Protein 1X5V (pdb70)

B-factor: mean 1.52, std 1.16, range [0.28, 5.88]

Nearest PDB structures (foldseek):
  1x5v-assembly1_A  TM=9.249E-01  e=3.385E-05  Psalmopoeus cambridgei
  1eyo-assembly1_A  TM=6.758E-01  e=4.980E-01  unclassified
  1x5v-assembly1_A  TM=9.291E-01  e=1.274E-05  Psalmopoeus cambridgei
  6mk4-assembly1_A  TM=1.435E-01  e=6.783E+00  Thrixopelma pruriens
  1x5v-assembly1_A  TM=9.384E-01  e=1.005E-04  Psalmopoeus cambridgei

Structure (mmCIF, N/CA/C/O backbone):
data_1X5V
#
_entry.id   1X5V
#
loop_
_atom_site.group_PDB
_atom_site.id
_atom_site.type_symbol
_atom_site.label_atom_id
_atom_site.label_alt_id
_atom_site.label_comp_id
_atom_site.label_asym_id
_atom_site.label_entity_id
_atom_site.label_seq_id
_atom_site.pdbx_PDB_ins_code
_atom_site.Cartn_x
_atom_site.Cartn_y
_atom_site.Cartn_z
_atom_site.occupancy
_atom_site.B_iso_or_equiv
_atom_site.auth_seq_id
_atom_site.auth_comp_id
_atom_site.auth_asym_id
_atom_site.auth_atom_id
_atom_site.pdbx_PDB_model_num
ATOM 1 N N . ALA A 1 1 ? 0.692 3.207 -12.466 1.00 2.15 1 ALA A N 1
ATOM 2 C CA . ALA A 1 1 ? 0.639 1.935 -11.713 1.00 1.72 1 ALA A CA 1
ATOM 3 C C . ALA A 1 1 ? 0.796 2.187 -10.239 1.00 1.26 1 ALA A C 1
ATOM 4 O O . ALA A 1 1 ? 1.808 1.962 -9.565 1.00 1.25 1 ALA A O 1
ATOM 13 N N . CYS A 1 2 ? -0.283 2.715 -9.673 1.00 1.05 2 CYS A N 1
ATOM 14 C CA . CYS A 1 2 ? -0.347 2.972 -8.242 1.00 0.76 2 CYS A CA 1
ATOM 15 C C . CYS A 1 2 ? -0.662 1.684 -7.529 1.00 0.64 2 CYS A C 1
ATOM 16 O O . CYS A 1 2 ? -1.463 0.828 -7.908 1.00 0.82 2 CYS A O 1
ATOM 23 N N . GLY A 1 3 ? 0.057 1.507 -6.423 1.00 0.51 3 GLY A N 1
ATOM 24 C CA . GLY A 1 3 ? -0.098 0.324 -5.596 1.00 0.60 3 GLY A CA 1
ATOM 25 C C . GLY A 1 3 ? -1.541 0.078 -5.218 1.00 0.51 3 GLY A C 1
ATOM 26 O O . GLY A 1 3 ? -2.223 0.982 -4.729 1.00 0.55 3 GLY A O 1
ATOM 30 N N . ILE A 1 4 ? -2.000 -1.143 -5.464 1.00 0.46 4 ILE A N 1
ATOM 31 C CA . ILE A 1 4 ? -3.390 -1.508 -5.256 1.00 0.44 4 ILE A CA 1
ATOM 32 C C . ILE A 1 4 ? -3.523 -2.449 -4.089 1.00 0.39 4 ILE A C 1
ATOM 33 O O . ILE A 1 4 ? -2.599 -2.950 -3.448 1.00 0.41 4 ILE A O 1
ATOM 49 N N . LEU A 1 5 ? -4.800 -2.736 -3.826 1.00 0.45 5 LEU A N 1
ATOM 50 C CA . LEU A 1 5 ? -5.265 -3.434 -2.618 1.00 0.57 5 LEU A CA 1
ATOM 51 C C . LEU A 1 5 ? -4.598 -4.774 -2.394 1.00 0.54 5 LEU A C 1
ATOM 52 O O . LEU A 1 5 ? -4.685 -5.443 -1.363 1.00 0.78 5 LEU A O 1
ATOM 68 N N . HIS A 1 6 ? -3.892 -5.231 -3.423 1.00 0.45 6 HIS A N 1
ATOM 69 C CA . HIS A 1 6 ? -3.155 -6.493 -3.335 1.00 0.63 6 HIS A CA 1
ATOM 70 C C . HIS A 1 6 ? -1.912 -6.431 -4.177 1.00 0.57 6 HIS A C 1
ATOM 71 O O . HIS A 1 6 ? -1.478 -7.333 -4.894 1.00 0.79 6 HIS A O 1
ATOM 86 N N . ASP A 1 7 ? -1.271 -5.271 -4.099 1.00 0.37 7 ASP A N 1
ATOM 87 C CA . ASP A 1 7 ? 0.006 -5.065 -4.773 1.00 0.33 7 ASP A CA 1
ATOM 88 C C . ASP A 1 7 ? 1.089 -5.041 -3.732 1.00 0.31 7 ASP A C 1
ATOM 89 O O . ASP A 1 7 ? 1.134 -4.285 -2.757 1.00 0.44 7 ASP A O 1
ATOM 98 N N . ASN A 1 8 ? 2.023 -5.975 -3.921 1.00 0.37 8 ASN A N 1
ATOM 99 C CA . ASN A 1 8 ? 3.145 -6.166 -2.995 1.00 0.39 8 ASN A CA 1
ATOM 100 C C . ASN A 1 8 ? 3.887 -4.868 -2.792 1.00 0.41 8 ASN A C 1
ATOM 101 O O . ASN A 1 8 ? 4.329 -4.140 -3.682 1.00 0.57 8 ASN A O 1
ATOM 112 N N . CYS A 1 9 ? 4.055 -4.540 -1.516 1.00 0.34 9 CYS A N 1
ATOM 113 C CA . CYS A 1 9 ? 4.634 -3.255 -1.134 1.00 0.41 9 CYS A CA 1
ATOM 114 C C . CYS A 1 9 ? 5.147 -3.315 0.284 1.00 0.44 9 CYS A C 1
ATOM 115 O O . CYS A 1 9 ? 4.944 -4.226 1.090 1.00 0.62 9 CYS A O 1
ATOM 122 N N . VAL A 1 10 ? 5.882 -2.260 0.625 1.00 0.51 10 VAL A N 1
ATOM 123 C CA . VAL A 1 10 ? 6.433 -2.083 1.965 1.00 0.66 10 VAL A CA 1
ATOM 124 C C . VAL A 1 10 ? 5.914 -0.791 2.538 1.00 0.62 10 VAL A C 1
ATOM 125 O O . VAL A 1 10 ? 5.541 0.185 1.887 1.00 0.93 10 VAL A O 1
ATOM 138 N N . TYR A 1 11 ? 5.875 -0.770 3.866 1.00 0.92 11 TYR A N 1
ATOM 139 C CA . TYR A 1 11 ? 5.294 0.347 4.608 1.00 1.15 11 TYR A CA 1
ATOM 140 C C . TYR A 1 11 ? 6.204 1.554 4.555 1.00 1.00 11 TYR A C 1
ATOM 141 O O . TYR A 1 11 ? 6.947 1.947 5.455 1.00 1.61 11 TYR A O 1
ATOM 159 N N . VAL A 1 12 ? 6.151 2.201 3.395 1.00 0.59 12 VAL A N 1
ATOM 160 C CA . VAL A 1 12 ? 6.850 3.468 3.176 1.00 0.92 12 VAL A CA 1
ATOM 161 C C . VAL A 1 12 ? 5.881 4.506 2.653 1.00 0.73 12 VAL A C 1
ATOM 162 O O . VAL A 1 12 ? 5.749 4.852 1.478 1.00 1.16 12 VAL A O 1
ATOM 175 N N . PRO A 1 13 ? 5.109 5.084 3.595 1.00 1.01 13 PRO A N 1
ATOM 176 C CA . PRO A 1 13 ? 4.053 6.057 3.276 1.00 1.29 13 PRO A CA 1
ATOM 177 C C . PRO A 1 13 ? 4.604 7.334 2.702 1.00 1.09 13 PRO A C 1
ATOM 178 O O . PRO A 1 13 ? 4.049 8.047 1.862 1.00 1.07 13 PRO A O 1
ATOM 189 N N . ALA A 1 14 ? 5.821 7.636 3.166 1.00 1.33 14 ALA A N 1
ATOM 190 C CA . ALA A 1 14 ? 6.526 8.871 2.811 1.00 1.64 14 ALA A CA 1
ATOM 191 C C . ALA A 1 14 ? 6.587 9.047 1.314 1.00 1.58 14 ALA A C 1
ATOM 192 O O . ALA A 1 14 ? 6.562 10.122 0.706 1.00 1.81 14 ALA A O 1
ATOM 199 N N . GLN A 1 15 ? 6.659 7.901 0.653 1.00 1.44 15 GLN A N 1
ATOM 200 C CA . GLN A 1 15 ? 6.680 7.850 -0.797 1.00 1.44 15 GLN A CA 1
ATOM 201 C C . GLN A 1 15 ? 5.734 6.771 -1.247 1.00 1.09 15 GLN A C 1
ATOM 202 O O . GLN A 1 15 ? 6.016 5.807 -1.963 1.00 1.16 15 GLN A O 1
ATOM 216 N N . ASN A 1 16 ? 4.498 6.937 -0.760 1.00 0.85 16 ASN A N 1
ATOM 217 C CA . ASN A 1 16 ? 3.397 6.019 -1.064 1.00 0.74 16 ASN A CA 1
ATOM 218 C C . ASN A 1 16 ? 3.218 5.895 -2.561 1.00 0.63 16 ASN A C 1
ATOM 219 O O . ASN A 1 16 ? 2.892 6.805 -3.326 1.00 0.65 16 ASN A O 1
ATOM 230 N N . PRO A 1 17 ? 3.454 4.667 -3.057 1.00 0.65 17 PRO A N 1
ATOM 231 C CA . PRO A 1 17 ? 3.332 4.338 -4.480 1.00 0.61 17 PRO A CA 1
ATOM 232 C C . PRO A 1 17 ? 1.930 3.948 -4.868 1.00 0.60 17 PRO A C 1
ATOM 233 O O . PRO A 1 17 ? 1.536 3.694 -6.007 1.00 0.86 17 PRO A O 1
ATOM 244 N N . CYS A 1 18 ? 1.098 3.895 -3.841 1.00 0.52 18 CYS A N 1
ATOM 245 C CA . CYS A 1 18 ? -0.256 3.379 -3.961 1.00 0.52 18 CYS A CA 1
ATOM 246 C C . CYS A 1 18 ? -1.212 4.450 -4.393 1.00 0.44 18 CYS A C 1
ATOM 247 O O . CYS A 1 18 ? -0.988 5.664 -4.429 1.00 0.49 18 CYS A O 1
ATOM 254 N N . CYS A 1 19 ? -2.385 3.963 -4.775 1.00 0.43 19 CYS A N 1
ATOM 255 C CA . CYS A 1 19 ? -3.501 4.826 -5.119 1.00 0.44 19 CYS A CA 1
ATOM 256 C C . CYS A 1 19 ? -4.033 5.423 -3.842 1.00 0.40 19 CYS A C 1
ATOM 257 O O . CYS A 1 19 ? -4.276 4.795 -2.809 1.00 0.41 19 CYS A O 1
ATOM 264 N N . ARG A 1 20 ? -4.204 6.746 -3.890 1.00 0.50 20 ARG A N 1
ATOM 265 C CA . ARG A 1 20 ? -4.616 7.524 -2.720 1.00 0.57 20 ARG A CA 1
ATOM 266 C C . ARG A 1 20 ? -5.884 6.960 -2.127 1.00 0.49 20 ARG A C 1
ATOM 267 O O . ARG A 1 20 ? -7.015 7.028 -2.613 1.00 0.63 20 ARG A O 1
ATOM 288 N N . GLY A 1 21 ? -5.668 6.349 -0.969 1.00 0.42 21 GLY A N 1
ATOM 289 C CA . GLY A 1 21 ? -6.716 5.626 -0.278 1.00 0.43 21 GLY A CA 1
ATOM 290 C C . GLY A 1 21 ? -6.224 4.268 0.175 1.00 0.40 21 GLY A C 1
ATOM 291 O O . GLY A 1 21 ? -6.827 3.629 1.040 1.00 0.55 21 GLY A O 1
ATOM 295 N N . LEU A 1 22 ? -5.119 3.838 -0.423 1.00 0.31 22 LEU A N 1
ATOM 296 C CA . LEU A 1 22 ? -4.487 2.569 -0.093 1.00 0.33 22 LEU A CA 1
ATOM 297 C C . LEU A 1 22 ? -3.180 2.848 0.608 1.00 0.39 22 LEU A C 1
ATOM 298 O O . LEU A 1 22 ? -2.452 3.826 0.406 1.00 0.50 22 LEU A O 1
ATOM 314 N N . GLN A 1 23 ? -2.831 1.934 1.509 1.00 0.43 23 GLN A N 1
ATOM 315 C CA . GLN A 1 23 ? -1.639 2.094 2.337 1.00 0.54 23 GLN A CA 1
ATOM 316 C C . GLN A 1 23 ? -0.874 0.800 2.407 1.00 0.41 23 GLN A C 1
ATOM 317 O O . GLN A 1 23 ? -1.334 -0.299 2.713 1.00 0.42 23 GLN A O 1
ATOM 331 N N . CYS A 1 24 ? 0.412 0.940 2.102 1.00 0.46 24 CYS A N 1
ATOM 332 C CA . CYS A 1 24 ? 1.336 -0.188 2.063 1.00 0.44 24 CYS A CA 1
ATOM 333 C C . CYS A 1 24 ? 1.564 -0.763 3.433 1.00 0.40 24 CYS A C 1
ATOM 334 O O . CYS A 1 24 ? 1.924 -0.147 4.434 1.00 0.57 24 CYS A O 1
ATOM 341 N N . ARG A 1 25 ? 1.330 -2.063 3.482 1.00 0.35 25 ARG A N 1
ATOM 342 C CA . ARG A 1 25 ? 1.710 -2.890 4.613 1.00 0.45 25 ARG A CA 1
ATOM 343 C C . ARG A 1 25 ? 2.861 -3.746 4.163 1.00 0.43 25 ARG A C 1
ATOM 344 O O . ARG A 1 25 ? 3.037 -4.129 3.010 1.00 0.56 25 ARG A O 1
ATOM 365 N N . TYR A 1 26 ? 3.729 -4.060 5.130 1.00 0.57 26 TYR A N 1
ATOM 366 C CA . TYR A 1 26 ? 4.918 -4.880 4.875 1.00 0.66 26 TYR A CA 1
ATOM 367 C C . TYR A 1 26 ? 4.527 -6.196 4.252 1.00 0.54 26 TYR A C 1
ATOM 368 O O . TYR A 1 26 ? 4.243 -7.235 4.853 1.00 0.68 26 TYR A O 1
ATOM 386 N N . GLY A 1 27 ? 4.504 -6.143 2.927 1.00 0.43 27 GLY A N 1
ATOM 387 C CA . GLY A 1 27 ? 4.098 -7.273 2.126 1.00 0.42 27 GLY A CA 1
ATOM 388 C C . GLY A 1 27 ? 3.233 -6.835 0.962 1.00 0.34 27 GLY A C 1
ATOM 389 O O . GLY A 1 27 ? 3.523 -7.148 -0.193 1.00 0.39 27 GLY A O 1
ATOM 393 N N . LYS A 1 28 ? 2.203 -6.052 1.263 1.00 0.32 28 LYS A N 1
ATOM 394 C CA . LYS A 1 28 ? 1.232 -5.635 0.258 1.00 0.38 28 LYS A CA 1
ATOM 395 C C . LYS A 1 28 ? 0.583 -4.347 0.678 1.00 0.29 28 LYS A C 1
ATOM 396 O O . LYS A 1 28 ? 0.457 -3.938 1.835 1.00 0.28 28 LYS A O 1
ATOM 415 N N . CYS A 1 29 ? 0.134 -3.634 -0.342 1.00 0.32 29 CYS A N 1
ATOM 416 C CA . CYS A 1 29 ? -0.579 -2.381 -0.155 1.00 0.33 29 CYS A CA 1
ATOM 417 C C . CYS A 1 29 ? -2.009 -2.682 0.202 1.00 0.34 29 CYS A C 1
ATOM 418 O O . CYS A 1 29 ? -2.834 -3.229 -0.528 1.00 0.52 29 CYS A O 1
ATOM 425 N N . LEU A 1 30 ? -2.339 -2.312 1.432 1.00 0.32 30 LEU A N 1
ATOM 426 C CA . LEU A 1 30 ? -3.659 -2.577 1.985 1.00 0.38 30 LEU A CA 1
ATOM 427 C C . LEU A 1 30 ? -4.626 -1.511 1.563 1.00 0.33 30 LEU A C 1
ATOM 428 O O . LEU A 1 30 ? -4.412 -0.293 1.548 1.00 0.45 30 LEU A O 1
ATOM 444 N N . VAL A 1 31 ? -5.798 -1.998 1.186 1.00 0.44 31 VAL A N 1
ATOM 445 C CA . VAL A 1 31 ? -6.928 -1.135 0.900 1.00 0.51 31 VAL A CA 1
ATOM 446 C C . VAL A 1 31 ? -7.491 -0.652 2.212 1.00 0.58 31 VAL A C 1
ATOM 447 O O . VAL A 1 31 ? -8.146 -1.322 3.015 1.00 0.86 31 VAL A O 1
ATOM 460 N N . GLN A 1 32 ? -7.190 0.614 2.479 1.00 0.61 32 GLN A N 1
ATOM 461 C CA . GLN A 1 32 ? -7.525 1.228 3.758 1.00 0.89 32 GLN A CA 1
ATOM 462 C C . GLN A 1 32 ? -9.005 1.512 3.831 1.00 1.12 32 GLN A C 1
ATOM 463 O O . GLN A 1 32 ? -9.536 2.626 3.855 1.00 1.44 32 GLN A O 1
ATOM 477 N N . VAL A 1 33 ? -9.743 0.410 3.852 1.00 1.59 33 VAL A N 1
ATOM 478 C CA . VAL A 1 33 ? -11.186 0.444 4.045 1.00 2.06 33 VAL A CA 1
ATOM 479 C C . VAL A 1 33 ? -11.535 -0.413 5.226 1.00 2.56 33 VAL A C 1
ATOM 480 O O . VAL A 1 33 ? -10.909 -1.406 5.613 1.00 3.36 33 VAL A O 1
ATOM 506 N N . ALA A 1 1 ? -0.022 5.252 -12.195 1.00 2.15 1 ALA A N 2
ATOM 507 C CA . ALA A 1 1 ? 0.546 3.894 -12.031 1.00 1.72 1 ALA A CA 2
ATOM 508 C C . ALA A 1 1 ? 0.876 3.630 -10.583 1.00 1.26 1 ALA A C 2
ATOM 509 O O . ALA A 1 1 ? 1.999 3.394 -10.122 1.00 1.25 1 ALA A O 2
ATOM 518 N N . CYS A 1 2 ? -0.184 3.682 -9.782 1.00 1.05 2 CYS A N 2
ATOM 519 C CA . CYS A 1 2 ? -0.087 3.449 -8.342 1.00 0.76 2 CYS A CA 2
ATOM 520 C C . CYS A 1 2 ? -0.295 1.987 -8.051 1.00 0.64 2 CYS A C 2
ATOM 521 O O . CYS A 1 2 ? -0.876 1.181 -8.783 1.00 0.82 2 CYS A O 2
ATOM 528 N N . GLY A 1 3 ? 0.245 1.588 -6.902 1.00 0.51 3 GLY A N 2
ATOM 529 C CA . GLY A 1 3 ? 0.061 0.230 -6.417 1.00 0.60 3 GLY A CA 2
ATOM 530 C C . GLY A 1 3 ? -1.376 -0.032 -6.015 1.00 0.51 3 GLY A C 2
ATOM 531 O O . GLY A 1 3 ? -2.090 0.898 -5.636 1.00 0.55 3 GLY A O 2
ATOM 535 N N . ILE A 1 4 ? -1.805 -1.287 -6.096 1.00 0.46 4 ILE A N 2
ATOM 536 C CA . ILE A 1 4 ? -3.195 -1.634 -5.815 1.00 0.44 4 ILE A CA 2
ATOM 537 C C . ILE A 1 4 ? -3.316 -2.393 -4.514 1.00 0.39 4 ILE A C 2
ATOM 538 O O . ILE A 1 4 ? -2.397 -2.913 -3.879 1.00 0.41 4 ILE A O 2
ATOM 554 N N . LEU A 1 5 ? -4.585 -2.499 -4.115 1.00 0.45 5 LEU A N 2
ATOM 555 C CA . LEU A 1 5 ? -4.999 -2.979 -2.787 1.00 0.57 5 LEU A CA 2
ATOM 556 C C . LEU A 1 5 ? -4.736 -4.451 -2.568 1.00 0.54 5 LEU A C 2
ATOM 557 O O . LEU A 1 5 ? -5.223 -5.133 -1.665 1.00 0.78 5 LEU A O 2
ATOM 573 N N . HIS A 1 6 ? -3.928 -5.012 -3.454 1.00 0.45 6 HIS A N 2
ATOM 574 C CA . HIS A 1 6 ? -3.469 -6.387 -3.297 1.00 0.63 6 HIS A CA 2
ATOM 575 C C . HIS A 1 6 ? -2.235 -6.612 -4.127 1.00 0.57 6 HIS A C 2
ATOM 576 O O . HIS A 1 6 ? -1.973 -7.620 -4.785 1.00 0.79 6 HIS A O 2
ATOM 591 N N . ASP A 1 7 ? -1.400 -5.580 -4.100 1.00 0.37 7 ASP A N 2
ATOM 592 C CA . ASP A 1 7 ? -0.105 -5.613 -4.775 1.00 0.33 7 ASP A CA 2
ATOM 593 C C . ASP A 1 7 ? 0.973 -5.375 -3.754 1.00 0.31 7 ASP A C 2
ATOM 594 O O . ASP A 1 7 ? 0.912 -4.565 -2.822 1.00 0.44 7 ASP A O 2
ATOM 603 N N . ASN A 1 8 ? 2.042 -6.161 -3.913 1.00 0.37 8 ASN A N 2
ATOM 604 C CA . ASN A 1 8 ? 3.185 -6.126 -2.997 1.00 0.39 8 ASN A CA 2
ATOM 605 C C . ASN A 1 8 ? 3.737 -4.728 -2.914 1.00 0.41 8 ASN A C 2
ATOM 606 O O . ASN A 1 8 ? 3.927 -3.965 -3.861 1.00 0.57 8 ASN A O 2
ATOM 617 N N . CYS A 1 9 ? 4.022 -4.343 -1.678 1.00 0.34 9 CYS A N 2
ATOM 618 C CA . CYS A 1 9 ? 4.457 -2.987 -1.383 1.00 0.41 9 CYS A CA 2
ATOM 619 C C . CYS A 1 9 ? 5.175 -2.972 -0.061 1.00 0.44 9 CYS A C 2
ATOM 620 O O . CYS A 1 9 ? 4.905 -3.672 0.920 1.00 0.62 9 CYS A O 2
ATOM 627 N N . VAL A 1 10 ? 6.195 -2.125 -0.027 1.00 0.51 10 VAL A N 2
ATOM 628 C CA . VAL A 1 10 ? 6.990 -1.924 1.173 1.00 0.66 10 VAL A CA 2
ATOM 629 C C . VAL A 1 10 ? 6.275 -0.950 2.074 1.00 0.62 10 VAL A C 2
ATOM 630 O O . VAL A 1 10 ? 5.537 -0.031 1.703 1.00 0.93 10 VAL A O 2
ATOM 643 N N . TYR A 1 11 ? 6.491 -1.165 3.368 1.00 0.92 11 TYR A N 2
ATOM 644 C CA . TYR A 1 11 ? 5.867 -0.349 4.406 1.00 1.15 11 TYR A CA 2
ATOM 645 C C . TYR A 1 11 ? 6.531 1.004 4.445 1.00 1.00 11 TYR A C 2
ATOM 646 O O . TYR A 1 11 ? 7.290 1.418 5.325 1.00 1.61 11 TYR A O 2
ATOM 664 N N . VAL A 1 12 ? 6.247 1.757 3.389 1.00 0.59 12 VAL A N 2
ATOM 665 C CA . VAL A 1 12 ? 6.741 3.120 3.249 1.00 0.92 12 VAL A CA 2
ATOM 666 C C . VAL A 1 12 ? 5.591 4.040 2.891 1.00 0.73 12 VAL A C 2
ATOM 667 O O . VAL A 1 12 ? 5.298 4.439 1.760 1.00 1.16 12 VAL A O 2
ATOM 680 N N . PRO A 1 13 ? 4.836 4.425 3.940 1.00 1.01 13 PRO A N 2
ATOM 681 C CA . PRO A 1 13 ? 3.661 5.290 3.792 1.00 1.29 13 PRO A CA 2
ATOM 682 C C . PRO A 1 13 ? 4.023 6.695 3.387 1.00 1.09 13 PRO A C 2
ATOM 683 O O . PRO A 1 13 ? 3.345 7.431 2.664 1.00 1.07 13 PRO A O 2
ATOM 694 N N . ALA A 1 14 ? 5.206 7.106 3.864 1.00 1.33 14 ALA A N 2
ATOM 695 C CA . ALA A 1 14 ? 5.703 8.467 3.644 1.00 1.64 14 ALA A CA 2
ATOM 696 C C . ALA A 1 14 ? 5.689 8.803 2.178 1.00 1.58 14 ALA A C 2
ATOM 697 O O . ALA A 1 14 ? 5.280 9.852 1.677 1.00 1.81 14 ALA A O 2
ATOM 704 N N . GLN A 1 15 ? 6.155 7.829 1.408 1.00 1.44 15 GLN A N 2
ATOM 705 C CA . GLN A 1 15 ? 6.148 7.936 -0.041 1.00 1.44 15 GLN A CA 2
ATOM 706 C C . GLN A 1 15 ? 5.346 6.795 -0.608 1.00 1.09 15 GLN A C 2
ATOM 707 O O . GLN A 1 15 ? 5.716 6.024 -1.495 1.00 1.16 15 GLN A O 2
ATOM 721 N N . ASN A 1 16 ? 4.145 6.665 -0.035 1.00 0.85 16 ASN A N 2
ATOM 722 C CA . ASN A 1 16 ? 3.184 5.629 -0.429 1.00 0.74 16 ASN A CA 2
ATOM 723 C C . ASN A 1 16 ? 2.994 5.645 -1.932 1.00 0.63 16 ASN A C 2
ATOM 724 O O . ASN A 1 16 ? 2.467 6.554 -2.579 1.00 0.65 16 ASN A O 2
ATOM 735 N N . PRO A 1 17 ? 3.478 4.561 -2.576 1.00 0.65 17 PRO A N 2
ATOM 736 C CA . PRO A 1 17 ? 3.417 4.398 -4.026 1.00 0.61 17 PRO A CA 2
ATOM 737 C C . PRO A 1 17 ? 2.148 3.728 -4.485 1.00 0.60 17 PRO A C 2
ATOM 738 O O . PRO A 1 17 ? 1.873 3.396 -5.643 1.00 0.86 17 PRO A O 2
ATOM 749 N N . CYS A 1 18 ? 1.296 3.496 -3.503 1.00 0.52 18 CYS A N 2
ATOM 750 C CA . CYS A 1 18 ? 0.012 2.863 -3.731 1.00 0.52 18 CYS A CA 2
ATOM 751 C C . CYS A 1 18 ? -1.005 3.940 -3.998 1.00 0.44 18 CYS A C 2
ATOM 752 O O . CYS A 1 18 ? -0.865 5.138 -3.739 1.00 0.49 18 CYS A O 2
ATOM 759 N N . CYS A 1 19 ? -2.115 3.504 -4.586 1.00 0.43 19 CYS A N 2
ATOM 760 C CA . CYS A 1 19 ? -3.209 4.410 -4.924 1.00 0.44 19 CYS A CA 2
ATOM 761 C C . CYS A 1 19 ? -3.733 5.054 -3.670 1.00 0.40 19 CYS A C 2
ATOM 762 O O . CYS A 1 19 ? -4.072 4.466 -2.640 1.00 0.41 19 CYS A O 2
ATOM 769 N N . ARG A 1 20 ? -3.786 6.384 -3.754 1.00 0.50 20 ARG A N 2
ATOM 770 C CA . ARG A 1 20 ? -4.160 7.229 -2.621 1.00 0.57 20 ARG A CA 2
ATOM 771 C C . ARG A 1 20 ? -5.504 6.809 -2.084 1.00 0.49 20 ARG A C 2
ATOM 772 O O . ARG A 1 20 ? -6.580 6.866 -2.683 1.00 0.63 20 ARG A O 2
ATOM 793 N N . GLY A 1 21 ? -5.437 6.351 -0.843 1.00 0.42 21 GLY A N 2
ATOM 794 C CA . GLY A 1 21 ? -6.592 5.783 -0.178 1.00 0.43 21 GLY A CA 2
ATOM 795 C C . GLY A 1 21 ? -6.298 4.376 0.287 1.00 0.40 21 GLY A C 2
ATOM 796 O O . GLY A 1 21 ? -7.004 3.819 1.133 1.00 0.55 21 GLY A O 2
ATOM 800 N N . LEU A 1 22 ? -5.250 3.803 -0.287 1.00 0.31 22 LEU A N 2
ATOM 801 C CA . LEU A 1 22 ? -4.766 2.492 0.098 1.00 0.33 22 LEU A CA 2
ATOM 802 C C . LEU A 1 22 ? -3.468 2.662 0.848 1.00 0.39 22 LEU A C 2
ATOM 803 O O . LEU A 1 22 ? -2.643 3.558 0.659 1.00 0.50 22 LEU A O 2
ATOM 819 N N . GLN A 1 23 ? -3.251 1.740 1.777 1.00 0.43 23 GLN A N 2
ATOM 820 C CA . GLN A 1 23 ? -2.114 1.816 2.684 1.00 0.54 23 GLN A CA 2
ATOM 821 C C . GLN A 1 23 ? -1.224 0.620 2.485 1.00 0.41 23 GLN A C 2
ATOM 822 O O . GLN A 1 23 ? -1.568 -0.563 2.563 1.00 0.42 23 GLN A O 2
ATOM 836 N N . CYS A 1 24 ? 0.027 0.942 2.187 1.00 0.46 24 CYS A N 2
ATOM 837 C CA . CYS A 1 24 ? 1.051 -0.070 1.962 1.00 0.44 24 CYS A CA 2
ATOM 838 C C . CYS A 1 24 ? 1.511 -0.658 3.266 1.00 0.40 24 CYS A C 2
ATOM 839 O O . CYS A 1 24 ? 2.234 -0.105 4.100 1.00 0.57 24 CYS A O 2
ATOM 846 N N . ARG A 1 25 ? 1.054 -1.884 3.471 1.00 0.35 25 ARG A N 2
ATOM 847 C CA . ARG A 1 25 ? 1.498 -2.697 4.589 1.00 0.45 25 ARG A CA 2
ATOM 848 C C . ARG A 1 25 ? 2.758 -3.405 4.180 1.00 0.43 25 ARG A C 2
ATOM 849 O O . ARG A 1 25 ? 3.040 -3.749 3.032 1.00 0.56 25 ARG A O 2
ATOM 870 N N . TYR A 1 26 ? 3.594 -3.637 5.194 1.00 0.57 26 TYR A N 2
ATOM 871 C CA . TYR A 1 26 ? 4.872 -4.324 5.017 1.00 0.66 26 TYR A CA 2
ATOM 872 C C . TYR A 1 26 ? 4.637 -5.677 4.395 1.00 0.54 26 TYR A C 2
ATOM 873 O O . TYR A 1 26 ? 4.421 -6.730 5.000 1.00 0.68 26 TYR A O 2
ATOM 891 N N . GLY A 1 27 ? 4.648 -5.637 3.070 1.00 0.43 27 GLY A N 2
ATOM 892 C CA . GLY A 1 27 ? 4.407 -6.814 2.271 1.00 0.42 27 GLY A CA 2
ATOM 893 C C . GLY A 1 27 ? 3.584 -6.481 1.047 1.00 0.34 27 GLY A C 2
ATOM 894 O O . GLY A 1 27 ? 3.955 -6.822 -0.078 1.00 0.39 27 GLY A O 2
ATOM 898 N N . LYS A 1 28 ? 2.474 -5.781 1.264 1.00 0.32 28 LYS A N 2
ATOM 899 C CA . LYS A 1 28 ? 1.575 -5.401 0.179 1.00 0.38 28 LYS A CA 2
ATOM 900 C C . LYS A 1 28 ? 0.684 -4.279 0.634 1.00 0.29 28 LYS A C 2
ATOM 901 O O . LYS A 1 28 ? 0.458 -3.964 1.804 1.00 0.28 28 LYS A O 2
ATOM 920 N N . CYS A 1 29 ? 0.124 -3.611 -0.362 1.00 0.32 29 CYS A N 2
ATOM 921 C CA . CYS A 1 29 ? -0.802 -2.520 -0.115 1.00 0.33 29 CYS A CA 2
ATOM 922 C C . CYS A 1 29 ? -2.174 -3.076 0.139 1.00 0.34 29 CYS A C 2
ATOM 923 O O . CYS A 1 29 ? -2.689 -4.022 -0.460 1.00 0.52 29 CYS A O 2
ATOM 930 N N . LEU A 1 30 ? -2.828 -2.452 1.110 1.00 0.32 30 LEU A N 2
ATOM 931 C CA . LEU A 1 30 ? -4.165 -2.847 1.530 1.00 0.38 30 LEU A CA 2
ATOM 932 C C . LEU A 1 30 ? -5.064 -1.640 1.542 1.00 0.33 30 LEU A C 2
ATOM 933 O O . LEU A 1 30 ? -4.701 -0.465 1.467 1.00 0.45 30 LEU A O 2
ATOM 949 N N . VAL A 1 31 ? -6.352 -1.940 1.647 1.00 0.44 31 VAL A N 2
ATOM 950 C CA . VAL A 1 31 ? -7.384 -0.911 1.687 1.00 0.51 31 VAL A CA 2
ATOM 951 C C . VAL A 1 31 ? -7.492 -0.337 3.071 1.00 0.58 31 VAL A C 2
ATOM 952 O O . VAL A 1 31 ? -7.509 -0.982 4.123 1.00 0.86 31 VAL A O 2
ATOM 965 N N . GLN A 1 32 ? -7.561 0.990 3.093 1.00 0.61 32 GLN A N 2
ATOM 966 C CA . GLN A 1 32 ? -7.852 1.713 4.322 1.00 0.89 32 GLN A CA 2
ATOM 967 C C . GLN A 1 32 ? -9.323 1.607 4.588 1.00 1.12 32 GLN A C 2
ATOM 968 O O . GLN A 1 32 ? -10.221 2.131 3.922 1.00 1.44 32 GLN A O 2
ATOM 982 N N . VAL A 1 33 ? -9.617 0.852 5.633 1.00 1.59 33 VAL A N 2
ATOM 983 C CA . VAL A 1 33 ? -10.993 0.550 5.991 1.00 2.06 33 VAL A CA 2
ATOM 984 C C . VAL A 1 33 ? -11.583 1.726 6.726 1.00 2.56 33 VAL A C 2
ATOM 985 O O . VAL A 1 33 ? -11.675 1.858 7.952 1.00 3.36 33 VAL A O 2
ATOM 1011 N N . ALA A 1 1 ? 2.907 2.290 -12.140 1.00 2.15 1 ALA A N 3
ATOM 1012 C CA . ALA A 1 1 ? 2.595 1.171 -11.222 1.00 1.72 1 ALA A CA 3
ATOM 1013 C C . ALA A 1 1 ? 2.189 1.690 -9.866 1.00 1.26 1 ALA A C 3
ATOM 1014 O O . ALA A 1 1 ? 2.953 1.961 -8.934 1.00 1.25 1 ALA A O 3
ATOM 1023 N N . CYS A 1 2 ? 0.879 1.860 -9.729 1.00 1.05 2 CYS A N 3
ATOM 1024 C CA . CYS A 1 2 ? 0.290 2.327 -8.481 1.00 0.76 2 CYS A CA 3
ATOM 1025 C C . CYS A 1 2 ? -0.051 1.134 -7.628 1.00 0.64 2 CYS A C 3
ATOM 1026 O O . CYS A 1 2 ? -0.533 0.075 -8.035 1.00 0.82 2 CYS A O 3
ATOM 1033 N N . GLY A 1 3 ? 0.245 1.295 -6.342 1.00 0.51 3 GLY A N 3
ATOM 1034 C CA . GLY A 1 3 ? 0.004 0.240 -5.376 1.00 0.60 3 GLY A CA 3
ATOM 1035 C C . GLY A 1 3 ? -1.473 -0.028 -5.170 1.00 0.51 3 GLY A C 3
ATOM 1036 O O . GLY A 1 3 ? -2.219 0.862 -4.749 1.00 0.55 3 GLY A O 3
ATOM 1040 N N . ILE A 1 4 ? -1.887 -1.253 -5.471 1.00 0.46 4 ILE A N 3
ATOM 1041 C CA . ILE A 1 4 ? -3.289 -1.648 -5.375 1.00 0.44 4 ILE A CA 3
ATOM 1042 C C . ILE A 1 4 ? -3.459 -2.724 -4.330 1.00 0.39 4 ILE A C 3
ATOM 1043 O O . ILE A 1 4 ? -2.550 -3.328 -3.755 1.00 0.41 4 ILE A O 3
ATOM 1059 N N . LEU A 1 5 ? -4.744 -3.007 -4.070 1.00 0.45 5 LEU A N 3
ATOM 1060 C CA . LEU A 1 5 ? -5.169 -3.760 -2.882 1.00 0.57 5 LEU A CA 3
ATOM 1061 C C . LEU A 1 5 ? -4.606 -5.160 -2.853 1.00 0.54 5 LEU A C 3
ATOM 1062 O O . LEU A 1 5 ? -4.585 -5.896 -1.867 1.00 0.78 5 LEU A O 3
ATOM 1078 N N . HIS A 1 6 ? -4.121 -5.586 -4.015 1.00 0.45 6 HIS A N 3
ATOM 1079 C CA . HIS A 1 6 ? -3.428 -6.868 -4.124 1.00 0.63 6 HIS A CA 3
ATOM 1080 C C . HIS A 1 6 ? -2.139 -6.689 -4.878 1.00 0.57 6 HIS A C 3
ATOM 1081 O O . HIS A 1 6 ? -1.777 -7.322 -5.874 1.00 0.79 6 HIS A O 3
ATOM 1096 N N . ASP A 1 7 ? -1.376 -5.728 -4.372 1.00 0.37 7 ASP A N 3
ATOM 1097 C CA . ASP A 1 7 ? -0.029 -5.469 -4.867 1.00 0.33 7 ASP A CA 3
ATOM 1098 C C . ASP A 1 7 ? 0.928 -5.421 -3.709 1.00 0.31 7 ASP A C 3
ATOM 1099 O O . ASP A 1 7 ? 0.747 -4.824 -2.645 1.00 0.44 7 ASP A O 3
ATOM 1108 N N . ASN A 1 8 ? 2.036 -6.120 -3.916 1.00 0.37 8 ASN A N 3
ATOM 1109 C CA . ASN A 1 8 ? 3.091 -6.209 -2.909 1.00 0.39 8 ASN A CA 3
ATOM 1110 C C . ASN A 1 8 ? 3.825 -4.901 -2.835 1.00 0.41 8 ASN A C 3
ATOM 1111 O O . ASN A 1 8 ? 4.300 -4.283 -3.791 1.00 0.57 8 ASN A O 3
ATOM 1122 N N . CYS A 1 9 ? 3.952 -4.431 -1.601 1.00 0.34 9 CYS A N 3
ATOM 1123 C CA . CYS A 1 9 ? 4.513 -3.110 -1.345 1.00 0.41 9 CYS A CA 3
ATOM 1124 C C . CYS A 1 9 ? 5.235 -3.092 -0.019 1.00 0.44 9 CYS A C 3
ATOM 1125 O O . CYS A 1 9 ? 4.855 -3.636 1.022 1.00 0.62 9 CYS A O 3
ATOM 1132 N N . VAL A 1 10 ? 6.391 -2.435 -0.056 1.00 0.51 10 VAL A N 3
ATOM 1133 C CA . VAL A 1 10 ? 7.199 -2.217 1.139 1.00 0.66 10 VAL A CA 3
ATOM 1134 C C . VAL A 1 10 ? 6.816 -0.891 1.755 1.00 0.62 10 VAL A C 3
ATOM 1135 O O . VAL A 1 10 ? 6.641 0.162 1.143 1.00 0.93 10 VAL A O 3
ATOM 1148 N N . TYR A 1 11 ? 6.674 -0.938 3.079 1.00 0.92 11 TYR A N 3
ATOM 1149 C CA . TYR A 1 11 ? 6.125 0.180 3.850 1.00 1.15 11 TYR A CA 3
ATOM 1150 C C . TYR A 1 11 ? 7.029 1.389 3.785 1.00 1.00 11 TYR A C 3
ATOM 1151 O O . TYR A 1 11 ? 7.916 1.686 4.597 1.00 1.61 11 TYR A O 3
ATOM 1169 N N . VAL A 1 12 ? 6.794 2.155 2.728 1.00 0.59 12 VAL A N 3
ATOM 1170 C CA . VAL A 1 12 ? 7.418 3.458 2.552 1.00 0.92 12 VAL A CA 3
ATOM 1171 C C . VAL A 1 12 ? 6.338 4.489 2.326 1.00 0.73 12 VAL A C 3
ATOM 1172 O O . VAL A 1 12 ? 5.682 4.634 1.296 1.00 1.16 12 VAL A O 3
ATOM 1185 N N . PRO A 1 13 ? 6.076 5.277 3.387 1.00 1.01 13 PRO A N 3
ATOM 1186 C CA . PRO A 1 13 ? 4.998 6.272 3.383 1.00 1.29 13 PRO A CA 3
ATOM 1187 C C . PRO A 1 13 ? 5.329 7.507 2.579 1.00 1.09 13 PRO A C 3
ATOM 1188 O O . PRO A 1 13 ? 4.598 8.035 1.740 1.00 1.07 13 PRO A O 3
ATOM 1199 N N . ALA A 1 14 ? 6.539 8.010 2.829 1.00 1.33 14 ALA A N 3
ATOM 1200 C CA . ALA A 1 14 ? 6.999 9.259 2.218 1.00 1.64 14 ALA A CA 3
ATOM 1201 C C . ALA A 1 14 ? 6.993 9.143 0.717 1.00 1.58 14 ALA A C 3
ATOM 1202 O O . ALA A 1 14 ? 6.573 9.993 -0.075 1.00 1.81 14 ALA A O 3
ATOM 1209 N N . GLN A 1 15 ? 7.491 7.997 0.270 1.00 1.44 15 GLN A N 3
ATOM 1210 C CA . GLN A 1 15 ? 7.509 7.675 -1.150 1.00 1.44 15 GLN A CA 3
ATOM 1211 C C . GLN A 1 15 ? 6.504 6.592 -1.430 1.00 1.09 15 GLN A C 3
ATOM 1212 O O . GLN A 1 15 ? 6.680 5.616 -2.161 1.00 1.16 15 GLN A O 3
ATOM 1226 N N . ASN A 1 16 ? 5.346 6.762 -0.788 1.00 0.85 16 ASN A N 3
ATOM 1227 C CA . ASN A 1 16 ? 4.218 5.842 -0.957 1.00 0.74 16 ASN A CA 3
ATOM 1228 C C . ASN A 1 16 ? 3.776 5.812 -2.404 1.00 0.63 16 ASN A C 3
ATOM 1229 O O . ASN A 1 16 ? 3.239 6.739 -3.017 1.00 0.65 16 ASN A O 3
ATOM 1240 N N . PRO A 1 17 ? 4.011 4.647 -3.041 1.00 0.65 17 PRO A N 3
ATOM 1241 C CA . PRO A 1 17 ? 3.657 4.407 -4.437 1.00 0.61 17 PRO A CA 3
ATOM 1242 C C . PRO A 1 17 ? 2.288 3.794 -4.572 1.00 0.60 17 PRO A C 3
ATOM 1243 O O . PRO A 1 17 ? 1.780 3.353 -5.604 1.00 0.86 17 PRO A O 3
ATOM 1254 N N . CYS A 1 18 ? 1.628 3.771 -3.424 1.00 0.52 18 CYS A N 3
ATOM 1255 C CA . CYS A 1 18 ? 0.323 3.150 -3.284 1.00 0.52 18 CYS A CA 3
ATOM 1256 C C . CYS A 1 18 ? -0.749 4.188 -3.491 1.00 0.44 18 CYS A C 3
ATOM 1257 O O . CYS A 1 18 ? -0.707 5.352 -3.084 1.00 0.49 18 CYS A O 3
ATOM 1264 N N . CYS A 1 19 ? -1.799 3.753 -4.183 1.00 0.43 19 CYS A N 3
ATOM 1265 C CA . CYS A 1 19 ? -2.921 4.630 -4.507 1.00 0.44 19 CYS A CA 3
ATOM 1266 C C . CYS A 1 19 ? -3.550 5.123 -3.227 1.00 0.40 19 CYS A C 3
ATOM 1267 O O . CYS A 1 19 ? -3.954 4.409 -2.306 1.00 0.41 19 CYS A O 3
ATOM 1274 N N . ARG A 1 20 ? -3.627 6.453 -3.145 1.00 0.50 20 ARG A N 3
ATOM 1275 C CA . ARG A 1 20 ? -4.142 7.141 -1.957 1.00 0.57 20 ARG A CA 3
ATOM 1276 C C . ARG A 1 20 ? -5.522 6.640 -1.629 1.00 0.49 20 ARG A C 3
ATOM 1277 O O . ARG A 1 20 ? -6.493 6.631 -2.386 1.00 0.63 20 ARG A O 3
ATOM 1298 N N . GLY A 1 21 ? -5.622 6.190 -0.390 1.00 0.42 21 GLY A N 3
ATOM 1299 C CA . GLY A 1 21 ? -6.805 5.494 0.068 1.00 0.43 21 GLY A CA 3
ATOM 1300 C C . GLY A 1 21 ? -6.453 4.072 0.420 1.00 0.40 21 GLY A C 3
ATOM 1301 O O . GLY A 1 21 ? -6.997 3.487 1.357 1.00 0.55 21 GLY A O 3
ATOM 1305 N N . LEU A 1 22 ? -5.518 3.529 -0.345 1.00 0.31 22 LEU A N 3
ATOM 1306 C CA . LEU A 1 22 ? -4.928 2.239 -0.056 1.00 0.33 22 LEU A CA 3
ATOM 1307 C C . LEU A 1 22 ? -3.577 2.490 0.539 1.00 0.39 22 LEU A C 3
ATOM 1308 O O . LEU A 1 22 ? -2.722 3.258 0.085 1.00 0.50 22 LEU A O 3
ATOM 1324 N N . GLN A 1 23 ? -3.349 1.825 1.653 1.00 0.43 23 GLN A N 3
ATOM 1325 C CA . GLN A 1 23 ? -2.120 2.018 2.396 1.00 0.54 23 GLN A CA 3
ATOM 1326 C C . GLN A 1 23 ? -1.179 0.883 2.123 1.00 0.41 23 GLN A C 3
ATOM 1327 O O . GLN A 1 23 ? -1.454 -0.322 2.155 1.00 0.42 23 GLN A O 3
ATOM 1341 N N . CYS A 1 24 ? 0.037 1.296 1.807 1.00 0.46 24 CYS A N 3
ATOM 1342 C CA . CYS A 1 24 ? 1.132 0.377 1.578 1.00 0.44 24 CYS A CA 3
ATOM 1343 C C . CYS A 1 24 ? 1.612 -0.154 2.899 1.00 0.40 24 CYS A C 3
ATOM 1344 O O . CYS A 1 24 ? 2.321 0.447 3.708 1.00 0.57 24 CYS A O 3
ATOM 1351 N N . ARG A 1 25 ? 1.165 -1.375 3.165 1.00 0.35 25 ARG A N 3
ATOM 1352 C CA . ARG A 1 25 ? 1.515 -2.083 4.388 1.00 0.45 25 ARG A CA 3
ATOM 1353 C C . ARG A 1 25 ? 2.641 -3.035 4.086 1.00 0.43 25 ARG A C 3
ATOM 1354 O O . ARG A 1 25 ? 2.890 -3.508 2.982 1.00 0.56 25 ARG A O 3
ATOM 1375 N N . TYR A 1 26 ? 3.390 -3.341 5.153 1.00 0.57 26 TYR A N 3
ATOM 1376 C CA . TYR A 1 26 ? 4.569 -4.215 5.080 1.00 0.66 26 TYR A CA 3
ATOM 1377 C C . TYR A 1 26 ? 4.254 -5.493 4.345 1.00 0.54 26 TYR A C 3
ATOM 1378 O O . TYR A 1 26 ? 3.778 -6.517 4.842 1.00 0.68 26 TYR A O 3
ATOM 1396 N N . GLY A 1 27 ? 4.519 -5.435 3.046 1.00 0.43 27 GLY A N 3
ATOM 1397 C CA . GLY A 1 27 ? 4.369 -6.598 2.201 1.00 0.42 27 GLY A CA 3
ATOM 1398 C C . GLY A 1 27 ? 3.373 -6.373 1.084 1.00 0.34 27 GLY A C 3
ATOM 1399 O O . GLY A 1 27 ? 3.564 -6.860 -0.029 1.00 0.39 27 GLY A O 3
ATOM 1403 N N . LYS A 1 28 ? 2.323 -5.606 1.361 1.00 0.32 28 LYS A N 3
ATOM 1404 C CA . LYS A 1 28 ? 1.238 -5.439 0.401 1.00 0.38 28 LYS A CA 3
ATOM 1405 C C . LYS A 1 28 ? 0.434 -4.203 0.706 1.00 0.29 28 LYS A C 3
ATOM 1406 O O . LYS A 1 28 ? 0.269 -3.693 1.817 1.00 0.28 28 LYS A O 3
ATOM 1425 N N . CYS A 1 29 ? -0.116 -3.667 -0.376 1.00 0.32 29 CYS A N 3
ATOM 1426 C CA . CYS A 1 29 ? -1.040 -2.546 -0.303 1.00 0.33 29 CYS A CA 3
ATOM 1427 C C . CYS A 1 29 ? -2.404 -3.047 0.064 1.00 0.34 29 CYS A C 3
ATOM 1428 O O . CYS A 1 29 ? -3.000 -3.977 -0.478 1.00 0.52 29 CYS A O 3
ATOM 1435 N N . LEU A 1 30 ? -2.959 -2.387 1.068 1.00 0.32 30 LEU A N 3
ATOM 1436 C CA . LEU A 1 30 ? -4.272 -2.741 1.577 1.00 0.38 30 LEU A CA 3
ATOM 1437 C C . LEU A 1 30 ? -5.127 -1.513 1.668 1.00 0.33 30 LEU A C 3
ATOM 1438 O O . LEU A 1 30 ? -4.762 -0.401 2.061 1.00 0.45 30 LEU A O 3
ATOM 1454 N N . VAL A 1 31 ? -6.374 -1.715 1.259 1.00 0.44 31 VAL A N 3
ATOM 1455 C CA . VAL A 1 31 ? -7.385 -0.669 1.325 1.00 0.51 31 VAL A CA 3
ATOM 1456 C C . VAL A 1 31 ? -7.683 -0.359 2.769 1.00 0.58 31 VAL A C 3
ATOM 1457 O O . VAL A 1 31 ? -7.622 -1.163 3.704 1.00 0.86 31 VAL A O 3
ATOM 1470 N N . GLN A 1 32 ? -8.017 0.906 2.990 1.00 0.61 32 GLN A N 3
ATOM 1471 C CA . GLN A 1 32 ? -8.406 1.368 4.314 1.00 0.89 32 GLN A CA 3
ATOM 1472 C C . GLN A 1 32 ? -9.805 0.896 4.595 1.00 1.12 32 GLN A C 3
ATOM 1473 O O . GLN A 1 32 ? -10.852 1.451 4.246 1.00 1.44 32 GLN A O 3
ATOM 1487 N N . VAL A 1 33 ? -9.835 -0.244 5.269 1.00 1.59 33 VAL A N 3
ATOM 1488 C CA . VAL A 1 33 ? -11.081 -0.927 5.573 1.00 2.06 33 VAL A CA 3
ATOM 1489 C C . VAL A 1 33 ? -11.728 -0.292 6.772 1.00 2.56 33 VAL A C 3
ATOM 1490 O O . VAL A 1 33 ? -11.477 -0.549 7.953 1.00 3.36 33 VAL A O 3
ATOM 1516 N N . ALA A 1 1 ? 0.764 3.640 -12.918 1.00 2.15 1 ALA A N 4
ATOM 1517 C CA . ALA A 1 1 ? 0.334 2.401 -12.238 1.00 1.72 1 ALA A CA 4
ATOM 1518 C C . ALA A 1 1 ? 0.687 2.452 -10.779 1.00 1.26 1 ALA A C 4
ATOM 1519 O O . ALA A 1 1 ? 1.769 2.135 -10.280 1.00 1.25 1 ALA A O 4
ATOM 1528 N N . CYS A 1 2 ? -0.300 2.913 -10.020 1.00 1.05 2 CYS A N 4
ATOM 1529 C CA . CYS A 1 2 ? -0.182 3.006 -8.573 1.00 0.76 2 CYS A CA 4
ATOM 1530 C C . CYS A 1 2 ? -0.299 1.632 -7.971 1.00 0.64 2 CYS A C 4
ATOM 1531 O O . CYS A 1 2 ? -0.745 0.627 -8.538 1.00 0.82 2 CYS A O 4
ATOM 1538 N N . GLY A 1 3 ? 0.142 1.559 -6.721 1.00 0.51 3 GLY A N 4
ATOM 1539 C CA . GLY A 1 3 ? -0.066 0.360 -5.937 1.00 0.60 3 GLY A CA 4
ATOM 1540 C C . GLY A 1 3 ? -1.539 0.147 -5.649 1.00 0.51 3 GLY A C 4
ATOM 1541 O O . GLY A 1 3 ? -2.285 1.121 -5.473 1.00 0.55 3 GLY A O 4
ATOM 1545 N N . ILE A 1 4 ? -1.960 -1.111 -5.616 1.00 0.46 4 ILE A N 4
ATOM 1546 C CA . ILE A 1 4 ? -3.357 -1.452 -5.378 1.00 0.44 4 ILE A CA 4
ATOM 1547 C C . ILE A 1 4 ? -3.476 -2.440 -4.240 1.00 0.39 4 ILE A C 4
ATOM 1548 O O . ILE A 1 4 ? -2.547 -2.913 -3.584 1.00 0.41 4 ILE A O 4
ATOM 1564 N N . LEU A 1 5 ? -4.745 -2.800 -4.013 1.00 0.45 5 LEU A N 4
ATOM 1565 C CA . LEU A 1 5 ? -5.212 -3.515 -2.810 1.00 0.57 5 LEU A CA 4
ATOM 1566 C C . LEU A 1 5 ? -4.497 -4.825 -2.544 1.00 0.54 5 LEU A C 4
ATOM 1567 O O . LEU A 1 5 ? -4.627 -5.500 -1.521 1.00 0.78 5 LEU A O 4
ATOM 1583 N N . HIS A 1 6 ? -3.701 -5.252 -3.515 1.00 0.45 6 HIS A N 4
ATOM 1584 C CA . HIS A 1 6 ? -2.944 -6.494 -3.368 1.00 0.63 6 HIS A CA 4
ATOM 1585 C C . HIS A 1 6 ? -1.628 -6.396 -4.089 1.00 0.57 6 HIS A C 4
ATOM 1586 O O . HIS A 1 6 ? -1.050 -7.316 -4.664 1.00 0.79 6 HIS A O 4
ATOM 1601 N N . ASP A 1 7 ? -1.093 -5.184 -4.062 1.00 0.37 7 ASP A N 4
ATOM 1602 C CA . ASP A 1 7 ? 0.228 -4.934 -4.625 1.00 0.33 7 ASP A CA 4
ATOM 1603 C C . ASP A 1 7 ? 1.249 -5.122 -3.546 1.00 0.31 7 ASP A C 4
ATOM 1604 O O . ASP A 1 7 ? 1.343 -4.439 -2.520 1.00 0.44 7 ASP A O 4
ATOM 1613 N N . ASN A 1 8 ? 2.064 -6.150 -3.769 1.00 0.37 8 ASN A N 4
ATOM 1614 C CA . ASN A 1 8 ? 3.153 -6.497 -2.858 1.00 0.39 8 ASN A CA 4
ATOM 1615 C C . ASN A 1 8 ? 4.105 -5.341 -2.785 1.00 0.41 8 ASN A C 4
ATOM 1616 O O . ASN A 1 8 ? 4.855 -4.957 -3.689 1.00 0.57 8 ASN A O 4
ATOM 1627 N N . CYS A 1 9 ? 4.100 -4.738 -1.609 1.00 0.34 9 CYS A N 4
ATOM 1628 C CA . CYS A 1 9 ? 4.668 -3.414 -1.429 1.00 0.41 9 CYS A CA 4
ATOM 1629 C C . CYS A 1 9 ? 5.300 -3.311 -0.068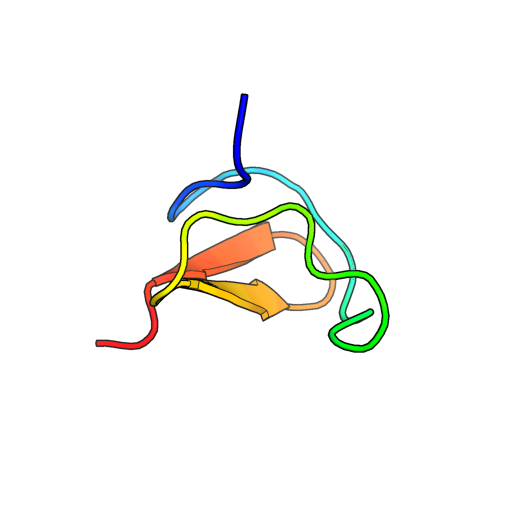 1.00 0.44 9 CYS A C 4
ATOM 1630 O O . CYS A 1 9 ? 4.879 -3.833 0.970 1.00 0.62 9 CYS A O 4
ATOM 1637 N N . VAL A 1 10 ? 6.420 -2.597 -0.066 1.00 0.51 10 VAL A N 4
ATOM 1638 C CA . VAL A 1 10 ? 7.159 -2.321 1.158 1.00 0.66 10 VAL A CA 4
ATOM 1639 C C . VAL A 1 10 ? 6.516 -1.154 1.869 1.00 0.62 10 VAL A C 4
ATOM 1640 O O . VAL A 1 10 ? 5.943 -0.202 1.329 1.00 0.93 10 VAL A O 4
ATOM 1653 N N . TYR A 1 11 ? 6.597 -1.224 3.195 1.00 0.92 11 TYR A N 4
ATOM 1654 C CA . TYR A 1 11 ? 5.986 -0.220 4.060 1.00 1.15 11 TYR A CA 4
ATOM 1655 C C . TYR A 1 11 ? 6.769 1.069 3.980 1.00 1.00 11 TYR A C 4
ATOM 1656 O O . TYR A 1 11 ? 7.613 1.462 4.791 1.00 1.61 11 TYR A O 4
ATOM 1674 N N . VAL A 1 12 ? 6.491 1.779 2.894 1.00 0.59 12 VAL A N 4
ATOM 1675 C CA . VAL A 1 12 ? 7.055 3.104 2.660 1.00 0.92 12 VAL A CA 4
ATOM 1676 C C . VAL A 1 12 ? 5.937 4.090 2.408 1.00 0.73 12 VAL A C 4
ATOM 1677 O O . VAL A 1 12 ? 5.556 4.488 1.309 1.00 1.16 12 VAL A O 4
ATOM 1690 N N . PRO A 1 13 ? 5.325 4.550 3.515 1.00 1.01 13 PRO A N 4
ATOM 1691 C CA . PRO A 1 13 ? 4.157 5.438 3.464 1.00 1.29 13 PRO A CA 4
ATOM 1692 C C . PRO A 1 13 ? 4.505 6.829 2.999 1.00 1.09 13 PRO A C 4
ATOM 1693 O O . PRO A 1 13 ? 3.817 7.537 2.258 1.00 1.07 13 PRO A O 4
ATOM 1704 N N . ALA A 1 14 ? 5.686 7.257 3.448 1.00 1.33 14 ALA A N 4
ATOM 1705 C CA . ALA A 1 14 ? 6.174 8.614 3.190 1.00 1.64 14 ALA A CA 4
ATOM 1706 C C . ALA A 1 14 ? 6.370 8.834 1.712 1.00 1.58 14 ALA A C 4
ATOM 1707 O O . ALA A 1 14 ? 6.318 9.918 1.124 1.00 1.81 14 ALA A O 4
ATOM 1714 N N . GLN A 1 15 ? 6.619 7.719 1.042 1.00 1.44 15 GLN A N 4
ATOM 1715 C CA . GLN A 1 15 ? 6.771 7.705 -0.405 1.00 1.44 15 GLN A CA 4
ATOM 1716 C C . GLN A 1 15 ? 5.883 6.636 -0.982 1.00 1.09 15 GLN A C 4
ATOM 1717 O O . GLN A 1 15 ? 6.190 5.850 -1.876 1.00 1.16 15 GLN A O 4
ATOM 1731 N N . ASN A 1 16 ? 4.673 6.595 -0.418 1.00 0.85 16 ASN A N 4
ATOM 1732 C CA . ASN A 1 16 ? 3.664 5.602 -0.798 1.00 0.74 16 ASN A CA 4
ATOM 1733 C C . ASN A 1 16 ? 3.261 5.795 -2.239 1.00 0.63 16 ASN A C 4
ATOM 1734 O O . ASN A 1 16 ? 2.631 6.756 -2.686 1.00 0.65 16 ASN A O 4
ATOM 1745 N N . PRO A 1 17 ? 3.638 4.806 -3.073 1.00 0.65 17 PRO A N 4
ATOM 1746 C CA . PRO A 1 17 ? 3.342 4.812 -4.503 1.00 0.61 17 PRO A CA 4
ATOM 1747 C C . PRO A 1 17 ? 2.034 4.126 -4.808 1.00 0.60 17 PRO A C 4
ATOM 1748 O O . PRO A 1 17 ? 1.655 3.716 -5.910 1.00 0.86 17 PRO A O 4
ATOM 1759 N N . CYS A 1 18 ? 1.278 3.975 -3.736 1.00 0.52 18 CYS A N 4
ATOM 1760 C CA . CYS A 1 18 ? -0.014 3.320 -3.782 1.00 0.52 18 CYS A CA 4
ATOM 1761 C C . CYS A 1 18 ? -1.086 4.376 -3.854 1.00 0.44 18 CYS A C 4
ATOM 1762 O O . CYS A 1 18 ? -1.013 5.510 -3.366 1.00 0.49 18 CYS A O 4
ATOM 1769 N N . CYS A 1 19 ? -2.174 3.990 -4.521 1.00 0.43 19 CYS A N 4
ATOM 1770 C CA . CYS A 1 19 ? -3.296 4.899 -4.762 1.00 0.44 19 CYS A CA 4
ATOM 1771 C C . CYS A 1 19 ? -3.908 5.367 -3.461 1.00 0.40 19 CYS A C 4
ATOM 1772 O O . CYS A 1 19 ? -3.878 4.770 -2.380 1.00 0.41 19 CYS A O 4
ATOM 1779 N N . ARG A 1 20 ? -4.512 6.551 -3.571 1.00 0.50 20 ARG A N 4
ATOM 1780 C CA . ARG A 1 20 ? -5.135 7.237 -2.439 1.00 0.57 20 ARG A CA 4
ATOM 1781 C C . ARG A 1 20 ? -6.255 6.403 -1.884 1.00 0.49 20 ARG A C 4
ATOM 1782 O O . ARG A 1 20 ? -7.266 6.048 -2.494 1.00 0.63 20 ARG A O 4
ATOM 1803 N N . GLY A 1 21 ? -6.069 6.061 -0.619 1.00 0.42 21 GLY A N 4
ATOM 1804 C CA . GLY A 1 21 ? -7.018 5.216 0.073 1.00 0.43 21 GLY A CA 4
ATOM 1805 C C . GLY A 1 21 ? -6.466 3.826 0.276 1.00 0.40 21 GLY A C 4
ATOM 1806 O O . GLY A 1 21 ? -7.150 2.937 0.781 1.00 0.55 21 GLY A O 4
ATOM 1810 N N . LEU A 1 22 ? -5.221 3.642 -0.145 1.00 0.31 22 LEU A N 4
ATOM 1811 C CA . LEU A 1 22 ? -4.527 2.380 0.023 1.00 0.33 22 LEU A CA 4
ATOM 1812 C C . LEU A 1 22 ? -3.178 2.644 0.650 1.00 0.39 22 LEU A C 4
ATOM 1813 O O . LEU A 1 22 ? -2.428 3.589 0.381 1.00 0.50 22 LEU A O 4
ATOM 1829 N N . GLN A 1 23 ? -2.829 1.747 1.568 1.00 0.43 23 GLN A N 4
ATOM 1830 C CA . GLN A 1 23 ? -1.602 1.868 2.351 1.00 0.54 23 GLN A CA 4
ATOM 1831 C C . GLN A 1 23 ? -0.746 0.640 2.180 1.00 0.41 23 GLN A C 4
ATOM 1832 O O . GLN A 1 23 ? -1.100 -0.523 2.401 1.00 0.42 23 GLN A O 4
ATOM 1846 N N . CYS A 1 24 ? 0.485 0.910 1.743 1.00 0.46 24 CYS A N 4
ATOM 1847 C CA . CYS A 1 24 ? 1.511 -0.123 1.611 1.00 0.44 24 CYS A CA 4
ATOM 1848 C C . CYS A 1 24 ? 1.963 -0.571 2.973 1.00 0.40 24 CYS A C 4
ATOM 1849 O O . CYS A 1 24 ? 2.794 0.000 3.683 1.00 0.57 24 CYS A O 4
ATOM 1856 N N . ARG A 1 25 ? 1.369 -1.682 3.393 1.00 0.35 25 ARG A N 4
ATOM 1857 C CA . ARG A 1 25 ? 1.723 -2.299 4.661 1.00 0.45 25 ARG A CA 4
ATOM 1858 C C . ARG A 1 25 ? 2.651 -3.450 4.384 1.00 0.43 25 ARG A C 4
ATOM 1859 O O . ARG A 1 25 ? 2.740 -4.046 3.312 1.00 0.56 25 ARG A O 4
ATOM 1880 N N . TYR A 1 26 ? 3.415 -3.784 5.429 1.00 0.57 26 TYR A N 4
ATOM 1881 C CA . TYR A 1 26 ? 4.447 -4.829 5.375 1.00 0.66 26 TYR A CA 4
ATOM 1882 C C . TYR A 1 26 ? 3.934 -6.062 4.674 1.00 0.54 26 TYR A C 4
ATOM 1883 O O . TYR A 1 26 ? 3.287 -6.979 5.192 1.00 0.68 26 TYR A O 4
ATOM 1901 N N . GLY A 1 27 ? 4.245 -6.092 3.382 1.00 0.43 27 GLY A N 4
ATOM 1902 C CA . GLY A 1 27 ? 3.830 -7.183 2.529 1.00 0.42 27 GLY A CA 4
ATOM 1903 C C . GLY A 1 27 ? 3.165 -6.678 1.266 1.00 0.34 27 GLY A C 4
ATOM 1904 O O . GLY A 1 27 ? 3.618 -6.965 0.157 1.00 0.39 27 GLY A O 4
ATOM 1908 N N . LYS A 1 28 ? 2.108 -5.894 1.436 1.00 0.32 28 LYS A N 4
ATOM 1909 C CA . LYS A 1 28 ? 1.351 -5.373 0.305 1.00 0.38 28 LYS A CA 4
ATOM 1910 C C . LYS A 1 28 ? 0.548 -4.182 0.737 1.00 0.29 28 LYS A C 4
ATOM 1911 O O . LYS A 1 28 ? 0.294 -3.856 1.900 1.00 0.28 28 LYS A O 4
ATOM 1930 N N . CYS A 1 29 ? 0.111 -3.456 -0.280 1.00 0.32 29 CYS A N 4
ATOM 1931 C CA . CYS A 1 29 ? -0.750 -2.308 -0.074 1.00 0.33 29 CYS A CA 4
ATOM 1932 C C . CYS A 1 29 ? -2.161 -2.787 0.098 1.00 0.34 29 CYS A C 4
ATOM 1933 O O . CYS A 1 29 ? -2.719 -3.629 -0.601 1.00 0.52 29 CYS A O 4
ATOM 1940 N N . LEU A 1 30 ? -2.799 -2.230 1.117 1.00 0.32 30 LEU A N 4
ATOM 1941 C CA . LEU A 1 30 ? -4.174 -2.578 1.444 1.00 0.38 30 LEU A CA 4
ATOM 1942 C C . LEU A 1 30 ? -5.036 -1.342 1.431 1.00 0.33 30 LEU A C 4
ATOM 1943 O O . LEU A 1 30 ? -4.662 -0.195 1.686 1.00 0.45 30 LEU A O 4
ATOM 1959 N N . VAL A 1 31 ? -6.300 -1.583 1.092 1.00 0.44 31 VAL A N 4
ATOM 1960 C CA . VAL A 1 31 ? -7.299 -0.524 1.008 1.00 0.51 31 VAL A CA 4
ATOM 1961 C C . VAL A 1 31 ? -7.688 -0.064 2.389 1.00 0.58 31 VAL A C 4
ATOM 1962 O O . VAL A 1 31 ? -8.564 -0.562 3.101 1.00 0.86 31 VAL A O 4
ATOM 1975 N N . GLN A 1 32 ? -6.970 0.967 2.825 1.00 0.61 32 GLN A N 4
ATOM 1976 C CA . GLN A 1 32 ? -7.217 1.580 4.124 1.00 0.89 32 GLN A CA 4
ATOM 1977 C C . GLN A 1 32 ? -8.559 2.272 4.101 1.00 1.12 32 GLN A C 4
ATOM 1978 O O . GLN A 1 32 ? -8.884 3.210 3.369 1.00 1.44 32 GLN A O 4
ATOM 1992 N N . VAL A 1 33 ? -9.434 1.757 4.959 1.00 1.59 33 VAL A N 4
ATOM 1993 C CA . VAL A 1 33 ? -10.806 2.258 5.066 1.00 2.06 33 VAL A CA 4
ATOM 1994 C C . VAL A 1 33 ? -10.829 3.524 5.895 1.00 2.56 33 VAL A C 4
ATOM 1995 O O . VAL A 1 33 ? -11.797 4.273 6.060 1.00 3.36 33 VAL A O 4
ATOM 2021 N N . ALA A 1 1 ? 3.435 2.166 -12.086 1.00 2.15 1 ALA A N 5
ATOM 2022 C CA . ALA A 1 1 ? 2.117 1.619 -11.701 1.00 1.72 1 ALA A CA 5
ATOM 2023 C C . ALA A 1 1 ? 1.665 2.190 -10.387 1.00 1.26 1 ALA A C 5
ATOM 2024 O O . ALA A 1 1 ? 2.402 2.563 -9.467 1.00 1.25 1 ALA A O 5
ATOM 2033 N N . CYS A 1 2 ? 0.347 2.295 -10.277 1.00 1.05 2 CYS A N 5
ATOM 2034 C CA . CYS A 1 2 ? -0.286 2.704 -9.033 1.00 0.76 2 CYS A CA 5
ATOM 2035 C C . CYS A 1 2 ? -0.597 1.466 -8.239 1.00 0.64 2 CYS A C 5
ATOM 2036 O O . CYS A 1 2 ? -1.269 0.513 -8.636 1.00 0.82 2 CYS A O 5
ATOM 2043 N N . GLY A 1 3 ? -0.047 1.456 -7.028 1.00 0.51 3 GLY A N 5
ATOM 2044 C CA . GLY A 1 3 ? -0.230 0.334 -6.127 1.00 0.60 3 GLY A CA 5
ATOM 2045 C C . GLY A 1 3 ? -1.692 0.043 -5.872 1.00 0.51 3 GLY A C 5
ATOM 2046 O O . GLY A 1 3 ? -2.444 0.926 -5.446 1.00 0.55 3 GLY A O 5
ATOM 2050 N N . ILE A 1 4 ? -2.098 -1.187 -6.160 1.00 0.46 4 ILE A N 5
ATOM 2051 C CA . ILE A 1 4 ? -3.482 -1.602 -5.991 1.00 0.44 4 ILE A CA 5
ATOM 2052 C C . ILE A 1 4 ? -3.686 -2.166 -4.609 1.00 0.39 4 ILE A C 5
ATOM 2053 O O . ILE A 1 4 ? -2.803 -2.410 -3.783 1.00 0.41 4 ILE A O 5
ATOM 2069 N N . LEU A 1 5 ? -4.963 -2.433 -4.346 1.00 0.45 5 LEU A N 5
ATOM 2070 C CA . LEU A 1 5 ? -5.459 -2.735 -2.998 1.00 0.57 5 LEU A CA 5
ATOM 2071 C C . LEU A 1 5 ? -4.952 -4.054 -2.466 1.00 0.54 5 LEU A C 5
ATOM 2072 O O . LEU A 1 5 ? -5.314 -4.583 -1.416 1.00 0.78 5 LEU A O 5
ATOM 2088 N N . HIS A 1 6 ? -4.052 -4.644 -3.244 1.00 0.45 6 HIS A N 5
ATOM 2089 C CA . HIS A 1 6 ? -3.341 -5.849 -2.831 1.00 0.63 6 HIS A CA 5
ATOM 2090 C C . HIS A 1 6 ? -2.099 -6.015 -3.667 1.00 0.57 6 HIS A C 5
ATOM 2091 O O . HIS A 1 6 ? -1.726 -7.056 -4.209 1.00 0.79 6 HIS A O 5
ATOM 2106 N N . ASP A 1 7 ? -1.394 -4.896 -3.804 1.00 0.37 7 ASP A N 5
ATOM 2107 C CA . ASP A 1 7 ? -0.128 -4.873 -4.541 1.00 0.33 7 ASP A CA 5
ATOM 2108 C C . ASP A 1 7 ? 1.011 -4.845 -3.564 1.00 0.31 7 ASP A C 5
ATOM 2109 O O . ASP A 1 7 ? 1.097 -4.104 -2.585 1.00 0.44 7 ASP A O 5
ATOM 2118 N N . ASN A 1 8 ? 1.959 -5.746 -3.827 1.00 0.37 8 ASN A N 5
ATOM 2119 C CA . ASN A 1 8 ? 3.157 -5.888 -2.991 1.00 0.39 8 ASN A CA 5
ATOM 2120 C C . ASN A 1 8 ? 3.901 -4.576 -2.884 1.00 0.41 8 ASN A C 5
ATOM 2121 O O . ASN A 1 8 ? 4.175 -3.818 -3.817 1.00 0.57 8 ASN A O 5
ATOM 2132 N N . CYS A 1 9 ? 4.253 -4.271 -1.639 1.00 0.34 9 CYS A N 5
ATOM 2133 C CA . CYS A 1 9 ? 4.988 -3.049 -1.314 1.00 0.41 9 CYS A CA 5
ATOM 2134 C C . CYS A 1 9 ? 5.433 -3.105 0.121 1.00 0.44 9 CYS A C 5
ATOM 2135 O O . CYS A 1 9 ? 4.821 -3.637 1.047 1.00 0.62 9 CYS A O 5
ATOM 2142 N N . VAL A 1 10 ? 6.611 -2.537 0.340 1.00 0.51 10 VAL A N 5
ATOM 2143 C CA . VAL A 1 10 ? 7.172 -2.433 1.680 1.00 0.66 10 VAL A CA 5
ATOM 2144 C C . VAL A 1 10 ? 6.577 -1.240 2.380 1.00 0.62 10 VAL A C 5
ATOM 2145 O O . VAL A 1 10 ? 6.091 -0.246 1.830 1.00 0.93 10 VAL A O 5
ATOM 2158 N N . TYR A 1 11 ? 6.609 -1.335 3.705 1.00 0.92 11 TYR A N 5
ATOM 2159 C CA . TYR A 1 11 ? 6.009 -0.328 4.569 1.00 1.15 11 TYR A CA 5
ATOM 2160 C C . TYR A 1 11 ? 6.866 0.910 4.567 1.00 1.00 11 TYR A C 5
ATOM 2161 O O . TYR A 1 11 ? 7.647 1.252 5.456 1.00 1.61 11 TYR A O 5
ATOM 2179 N N . VAL A 1 12 ? 6.742 1.637 3.464 1.00 0.59 12 VAL A N 5
ATOM 2180 C CA . VAL A 1 12 ? 7.417 2.916 3.300 1.00 0.92 12 VAL A CA 5
ATOM 2181 C C . VAL A 1 12 ? 6.453 3.929 2.726 1.00 0.73 12 VAL A C 5
ATOM 2182 O O . VAL A 1 12 ? 6.254 4.153 1.530 1.00 1.16 12 VAL A O 5
ATOM 2195 N N . PRO A 1 13 ? 5.754 4.619 3.646 1.00 1.01 13 PRO A N 5
ATOM 2196 C CA . PRO A 1 13 ? 4.770 5.650 3.287 1.00 1.29 13 PRO A CA 5
ATOM 2197 C C . PRO A 1 13 ? 5.390 6.772 2.496 1.00 1.09 13 PRO A C 5
ATOM 2198 O O . PRO A 1 13 ? 4.880 7.347 1.527 1.00 1.07 13 PRO A O 5
ATOM 2209 N N . ALA A 1 14 ? 6.609 7.106 2.926 1.00 1.33 14 ALA A N 5
ATOM 2210 C CA . ALA A 1 14 ? 7.407 8.158 2.299 1.00 1.64 14 ALA A CA 5
ATOM 2211 C C . ALA A 1 14 ? 7.509 7.949 0.811 1.00 1.58 14 ALA A C 5
ATOM 2212 O O . ALA A 1 14 ? 7.489 8.835 -0.044 1.00 1.81 14 ALA A O 5
ATOM 2219 N N . GLN A 1 15 ? 7.598 6.672 0.452 1.00 1.44 15 GLN A N 5
ATOM 2220 C CA . GLN A 1 15 ? 7.757 6.280 -0.941 1.00 1.44 15 GLN A CA 5
ATOM 2221 C C . GLN A 1 15 ? 6.634 5.365 -1.345 1.00 1.09 15 GLN A C 5
ATOM 2222 O O . GLN A 1 15 ? 6.740 4.368 -2.062 1.00 1.16 15 GLN A O 5
ATOM 2236 N N . ASN A 1 16 ? 5.450 5.710 -0.840 1.00 0.85 16 ASN A N 5
ATOM 2237 C CA . ASN A 1 16 ? 4.238 4.951 -1.138 1.00 0.74 16 ASN A CA 5
ATOM 2238 C C . ASN A 1 16 ? 3.817 5.202 -2.564 1.00 0.63 16 ASN A C 5
ATOM 2239 O O . ASN A 1 16 ? 3.465 6.285 -3.031 1.00 0.65 16 ASN A O 5
ATOM 2250 N N . PRO A 1 17 ? 3.865 4.124 -3.367 1.00 0.65 17 PRO A N 5
ATOM 2251 C CA . PRO A 1 17 ? 3.470 4.153 -4.766 1.00 0.61 17 PRO A CA 5
ATOM 2252 C C . PRO A 1 17 ? 2.066 3.646 -4.984 1.00 0.60 17 PRO A C 5
ATOM 2253 O O . PRO A 1 17 ? 1.559 3.377 -6.073 1.00 0.86 17 PRO A O 5
ATOM 2264 N N . CYS A 1 18 ? 1.368 3.508 -3.865 1.00 0.52 18 CYS A N 5
ATOM 2265 C CA . CYS A 1 18 ? 0.037 2.916 -3.853 1.00 0.52 18 CYS A CA 5
ATOM 2266 C C . CYS A 1 18 ? -1.000 3.995 -4.000 1.00 0.44 18 CYS A C 5
ATOM 2267 O O . CYS A 1 18 ? -0.887 5.161 -3.614 1.00 0.49 18 CYS A O 5
ATOM 2274 N N . CYS A 1 19 ? -2.106 3.591 -4.624 1.00 0.43 19 CYS A N 5
ATOM 2275 C CA . CYS A 1 19 ? -3.224 4.497 -4.882 1.00 0.44 19 CYS A CA 5
ATOM 2276 C C . CYS A 1 19 ? -3.747 5.043 -3.573 1.00 0.40 19 CYS A C 5
ATOM 2277 O O . CYS A 1 19 ? -3.816 4.426 -2.507 1.00 0.41 19 CYS A O 5
ATOM 2284 N N . ARG A 1 20 ? -4.138 6.317 -3.645 1.00 0.50 20 ARG A N 5
ATOM 2285 C CA . ARG A 1 20 ? -4.585 7.065 -2.467 1.00 0.57 20 ARG A CA 5
ATOM 2286 C C . ARG A 1 20 ? -5.794 6.413 -1.854 1.00 0.49 20 ARG A C 5
ATOM 2287 O O . ARG A 1 20 ? -6.811 6.051 -2.453 1.00 0.63 20 ARG A O 5
ATOM 2308 N N . GLY A 1 21 ? -5.686 6.254 -0.540 1.00 0.42 21 GLY A N 5
ATOM 2309 C CA . GLY A 1 21 ? -6.699 5.551 0.222 1.00 0.43 21 GLY A CA 5
ATOM 2310 C C . GLY A 1 21 ? -6.242 4.154 0.584 1.00 0.40 21 GLY A C 5
ATOM 2311 O O . GLY A 1 21 ? -6.728 3.554 1.543 1.00 0.55 21 GLY A O 5
ATOM 2315 N N . LEU A 1 22 ? -5.293 3.650 -0.191 1.00 0.31 22 LEU A N 5
ATOM 2316 C CA . LEU A 1 22 ? -4.727 2.327 0.021 1.00 0.33 22 LEU A CA 5
ATOM 2317 C C . LEU A 1 22 ? -3.439 2.478 0.786 1.00 0.39 22 LEU A C 5
ATOM 2318 O O . LEU A 1 22 ? -2.565 3.317 0.562 1.00 0.50 22 LEU A O 5
ATOM 2334 N N . GLN A 1 23 ? -3.295 1.615 1.783 1.00 0.43 23 GLN A N 5
ATOM 2335 C CA . GLN A 1 23 ? -2.170 1.704 2.706 1.00 0.54 23 GLN A CA 5
ATOM 2336 C C . GLN A 1 23 ? -1.289 0.495 2.565 1.00 0.41 23 GLN A C 5
ATOM 2337 O O . GLN A 1 23 ? -1.670 -0.676 2.534 1.00 0.42 23 GLN A O 5
ATOM 2351 N N . CYS A 1 24 ? 0.001 0.791 2.477 1.00 0.46 24 CYS A N 5
ATOM 2352 C CA . CYS A 1 24 ? 1.019 -0.237 2.300 1.00 0.44 24 CYS A CA 5
ATOM 2353 C C . CYS A 1 24 ? 1.424 -0.814 3.626 1.00 0.40 24 CYS A C 5
ATOM 2354 O O . CYS A 1 24 ? 1.979 -0.208 4.541 1.00 0.57 24 CYS A O 5
ATOM 2361 N N . ARG A 1 25 ? 1.103 -2.092 3.758 1.00 0.35 25 ARG A N 5
ATOM 2362 C CA . ARG A 1 25 ? 1.604 -2.908 4.856 1.00 0.45 25 ARG A CA 5
ATOM 2363 C C . ARG A 1 25 ? 2.918 -3.469 4.395 1.00 0.43 25 ARG A C 5
ATOM 2364 O O . ARG A 1 25 ? 3.260 -3.568 3.217 1.00 0.56 25 ARG A O 5
ATOM 2385 N N . TYR A 1 26 ? 3.732 -3.874 5.363 1.00 0.57 26 TYR A N 5
ATOM 2386 C CA . TYR A 1 26 ? 5.092 -4.323 5.074 1.00 0.66 26 TYR A CA 5
ATOM 2387 C C . TYR A 1 26 ? 5.054 -5.624 4.313 1.00 0.54 26 TYR A C 5
ATOM 2388 O O . TYR A 1 26 ? 5.248 -6.747 4.781 1.00 0.68 26 TYR A O 5
ATOM 2406 N N . GLY A 1 27 ? 4.777 -5.463 3.026 1.00 0.43 27 GLY A N 5
ATOM 2407 C CA . GLY A 1 27 ? 4.696 -6.586 2.119 1.00 0.42 27 GLY A CA 5
ATOM 2408 C C . GLY A 1 27 ? 3.651 -6.365 1.043 1.00 0.34 27 GLY A C 5
ATOM 2409 O O . GLY A 1 27 ? 3.834 -6.783 -0.101 1.00 0.39 27 GLY A O 5
ATOM 2413 N N . LYS A 1 28 ? 2.574 -5.668 1.394 1.00 0.32 28 LYS A N 5
ATOM 2414 C CA . LYS A 1 28 ? 1.450 -5.490 0.480 1.00 0.38 28 LYS A CA 5
ATOM 2415 C C . LYS A 1 28 ? 0.639 -4.293 0.886 1.00 0.29 28 LYS A C 5
ATOM 2416 O O . LYS A 1 28 ? 0.406 -3.934 2.041 1.00 0.28 28 LYS A O 5
ATOM 2435 N N . CYS A 1 29 ? 0.160 -3.610 -0.141 1.00 0.32 29 CYS A N 5
ATOM 2436 C CA . CYS A 1 29 ? -0.757 -2.500 0.040 1.00 0.33 29 CYS A CA 5
ATOM 2437 C C . CYS A 1 29 ? -2.153 -3.044 0.072 1.00 0.34 29 CYS A C 5
ATOM 2438 O O . CYS A 1 29 ? -2.575 -3.967 -0.623 1.00 0.52 29 CYS A O 5
ATOM 2445 N N . LEU A 1 30 ? -2.940 -2.437 0.948 1.00 0.32 30 LEU A N 5
ATOM 2446 C CA . LEU A 1 30 ? -4.319 -2.848 1.168 1.00 0.38 30 LEU A CA 5
ATOM 2447 C C . LEU A 1 30 ? -5.174 -1.622 1.304 1.00 0.33 30 LEU A C 5
ATOM 2448 O O . LEU A 1 30 ? -4.870 -0.598 1.928 1.00 0.45 30 LEU A O 5
ATOM 2464 N N . VAL A 1 31 ? -6.341 -1.714 0.678 1.00 0.44 31 VAL A N 5
ATOM 2465 C CA . VAL A 1 31 ? -7.308 -0.627 0.689 1.00 0.51 31 VAL A CA 5
ATOM 2466 C C . VAL A 1 31 ? -7.875 -0.457 2.078 1.00 0.58 31 VAL A C 5
ATOM 2467 O O . VAL A 1 31 ? -8.573 -1.274 2.686 1.00 0.86 31 VAL A O 5
ATOM 2480 N N . GLN A 1 32 ? -7.524 0.689 2.649 1.00 0.61 32 GLN A N 5
ATOM 2481 C CA . GLN A 1 32 ? -7.987 1.059 3.978 1.00 0.89 32 GLN A CA 5
ATOM 2482 C C . GLN A 1 32 ? -9.313 1.757 3.843 1.00 1.12 32 GLN A C 5
ATOM 2483 O O . GLN A 1 32 ? -9.488 2.914 3.457 1.00 1.44 32 GLN A O 5
ATOM 2497 N N . VAL A 1 33 ? -10.338 0.987 4.165 1.00 1.59 33 VAL A N 5
ATOM 2498 C CA . VAL A 1 33 ? -11.710 1.458 4.090 1.00 2.06 33 VAL A CA 5
ATOM 2499 C C . VAL A 1 33 ? -12.537 0.756 5.132 1.00 2.56 33 VAL A C 5
ATOM 2500 O O . VAL A 1 33 ? -12.585 -0.464 5.317 1.00 3.36 33 VAL A O 5
ATOM 2526 N N . ALA A 1 1 ? 2.180 4.775 -12.059 1.00 2.15 1 ALA A N 6
ATOM 2527 C CA . ALA A 1 1 ? 0.862 4.241 -11.659 1.00 1.72 1 ALA A CA 6
ATOM 2528 C C . ALA A 1 1 ? 0.882 3.869 -10.206 1.00 1.26 1 ALA A C 6
ATOM 2529 O O . ALA A 1 1 ? 1.878 3.525 -9.568 1.00 1.25 1 ALA A O 6
ATOM 2538 N N . CYS A 1 2 ? -0.306 3.942 -9.616 1.00 1.05 2 CYS A N 6
ATOM 2539 C CA . CYS A 1 2 ? -0.467 3.645 -8.203 1.00 0.76 2 CYS A CA 6
ATOM 2540 C C . CYS A 1 2 ? -0.775 2.182 -8.030 1.00 0.64 2 CYS A C 6
ATOM 2541 O O . CYS A 1 2 ? -1.511 1.505 -8.754 1.00 0.82 2 CYS A O 6
ATOM 2548 N N . GLY A 1 3 ? -0.141 1.632 -7.001 1.00 0.51 3 GLY A N 6
ATOM 2549 C CA . GLY A 1 3 ? -0.325 0.237 -6.655 1.00 0.60 3 GLY A CA 6
ATOM 2550 C C . GLY A 1 3 ? -1.734 -0.060 -6.184 1.00 0.51 3 GLY A C 6
ATOM 2551 O O . GLY A 1 3 ? -2.405 0.809 -5.624 1.00 0.55 3 GLY A O 6
ATOM 2555 N N . ILE A 1 4 ? -2.173 -1.288 -6.414 1.00 0.46 4 ILE A N 6
ATOM 2556 C CA . ILE A 1 4 ? -3.524 -1.706 -6.065 1.00 0.44 4 ILE A CA 6
ATOM 2557 C C . ILE A 1 4 ? -3.546 -2.323 -4.688 1.00 0.39 4 ILE A C 6
ATOM 2558 O O . ILE A 1 4 ? -2.565 -2.700 -4.045 1.00 0.41 4 ILE A O 6
ATOM 2574 N N . LEU A 1 5 ? -4.781 -2.477 -4.207 1.00 0.45 5 LEU A N 6
ATOM 2575 C CA . LEU A 1 5 ? -5.071 -2.912 -2.832 1.00 0.57 5 LEU A CA 6
ATOM 2576 C C . LEU A 1 5 ? -4.683 -4.354 -2.576 1.00 0.54 5 LEU A C 6
ATOM 2577 O O . LEU A 1 5 ? -5.128 -5.065 -1.671 1.00 0.78 5 LEU A O 6
ATOM 2593 N N . HIS A 1 6 ? -3.819 -4.849 -3.449 1.00 0.45 6 HIS A N 6
ATOM 2594 C CA . HIS A 1 6 ? -3.221 -6.171 -3.291 1.00 0.63 6 HIS A CA 6
ATOM 2595 C C . HIS A 1 6 ? -1.984 -6.275 -4.146 1.00 0.57 6 HIS A C 6
ATOM 2596 O O . HIS A 1 6 ? -1.660 -7.237 -4.839 1.00 0.79 6 HIS A O 6
ATOM 2611 N N . ASP A 1 7 ? -1.226 -5.181 -4.116 1.00 0.37 7 ASP A N 6
ATOM 2612 C CA . ASP A 1 7 ? 0.069 -5.125 -4.792 1.00 0.33 7 ASP A CA 6
ATOM 2613 C C . ASP A 1 7 ? 1.139 -4.937 -3.748 1.00 0.31 7 ASP A C 6
ATOM 2614 O O . ASP A 1 7 ? 0.987 -4.384 -2.659 1.00 0.44 7 ASP A O 6
ATOM 2623 N N . ASN A 1 8 ? 2.325 -5.419 -4.102 1.00 0.37 8 ASN A N 6
ATOM 2624 C CA . ASN A 1 8 ? 3.438 -5.530 -3.158 1.00 0.39 8 ASN A CA 6
ATOM 2625 C C . ASN A 1 8 ? 4.100 -4.199 -2.944 1.00 0.41 8 ASN A C 6
ATOM 2626 O O . ASN A 1 8 ? 4.445 -3.408 -3.827 1.00 0.57 8 ASN A O 6
ATOM 2637 N N . CYS A 1 9 ? 4.310 -3.927 -1.658 1.00 0.34 9 CYS A N 6
ATOM 2638 C CA . CYS A 1 9 ? 4.953 -2.697 -1.199 1.00 0.41 9 CYS A CA 6
ATOM 2639 C C . CYS A 1 9 ? 4.962 -2.694 0.305 1.00 0.44 9 CYS A C 6
ATOM 2640 O O . CYS A 1 9 ? 3.981 -2.830 1.031 1.00 0.62 9 CYS A O 6
ATOM 2647 N N . VAL A 1 10 ? 6.177 -2.542 0.826 1.00 0.51 10 VAL A N 6
ATOM 2648 C CA . VAL A 1 10 ? 6.417 -2.597 2.267 1.00 0.66 10 VAL A CA 6
ATOM 2649 C C . VAL A 1 10 ? 6.046 -1.285 2.921 1.00 0.62 10 VAL A C 6
ATOM 2650 O O . VAL A 1 10 ? 5.285 -0.438 2.448 1.00 0.93 10 VAL A O 6
ATOM 2663 N N . TYR A 1 11 ? 6.623 -1.089 4.107 1.00 0.92 11 TYR A N 6
ATOM 2664 C CA . TYR A 1 11 ? 6.336 0.089 4.925 1.00 1.15 11 TYR A CA 6
ATOM 2665 C C . TYR A 1 11 ? 6.926 1.330 4.295 1.00 1.00 11 TYR A C 6
ATOM 2666 O O . TYR A 1 11 ? 7.942 1.929 4.657 1.00 1.61 11 TYR A O 6
ATOM 2684 N N . VAL A 1 12 ? 6.241 1.756 3.242 1.00 0.59 12 VAL A N 6
ATOM 2685 C CA . VAL A 1 12 ? 6.590 2.983 2.537 1.00 0.92 12 VAL A CA 6
ATOM 2686 C C . VAL A 1 12 ? 5.373 3.868 2.410 1.00 0.73 12 VAL A C 6
ATOM 2687 O O . VAL A 1 12 ? 4.638 3.949 1.428 1.00 1.16 12 VAL A O 6
ATOM 2700 N N . PRO A 1 13 ? 5.093 4.605 3.502 1.00 1.01 13 PRO A N 6
ATOM 2701 C CA . PRO A 1 13 ? 3.986 5.560 3.552 1.00 1.29 13 PRO A CA 6
ATOM 2702 C C . PRO A 1 13 ? 4.303 6.829 2.801 1.00 1.09 13 PRO A C 6
ATOM 2703 O O . PRO A 1 13 ? 3.638 7.309 1.878 1.00 1.07 13 PRO A O 6
ATOM 2714 N N . ALA A 1 14 ? 5.429 7.419 3.202 1.00 1.33 14 ALA A N 6
ATOM 2715 C CA . ALA A 1 14 ? 5.894 8.683 2.630 1.00 1.64 14 ALA A CA 6
ATOM 2716 C C . ALA A 1 14 ? 6.146 8.521 1.156 1.00 1.58 14 ALA A C 6
ATOM 2717 O O . ALA A 1 14 ? 5.933 9.364 0.285 1.00 1.81 14 ALA A O 6
ATOM 2724 N N . GLN A 1 15 ? 6.631 7.332 0.841 1.00 1.44 15 GLN A N 6
ATOM 2725 C CA . GLN A 1 15 ? 6.924 6.957 -0.532 1.00 1.44 15 GLN A CA 6
ATOM 2726 C C . GLN A 1 15 ? 5.917 5.945 -1.008 1.00 1.09 15 GLN A C 6
ATOM 2727 O O . GLN A 1 15 ? 6.163 4.962 -1.709 1.00 1.16 15 GLN A O 6
ATOM 2741 N N . ASN A 1 16 ? 4.675 6.187 -0.585 1.00 0.85 16 ASN A N 6
ATOM 2742 C CA . ASN A 1 16 ? 3.547 5.323 -0.939 1.00 0.74 16 ASN A CA 6
ATOM 2743 C C . ASN A 1 16 ? 3.306 5.366 -2.431 1.00 0.63 16 ASN A C 6
ATOM 2744 O O . ASN A 1 16 ? 2.912 6.347 -3.072 1.00 0.65 16 ASN A O 6
ATOM 2755 N N . PRO A 1 17 ? 3.558 4.212 -3.074 1.00 0.65 17 PRO A N 6
ATOM 2756 C CA . PRO A 1 17 ? 3.378 4.046 -4.512 1.00 0.61 17 PRO A CA 6
ATOM 2757 C C . PRO A 1 17 ? 1.999 3.550 -4.864 1.00 0.60 17 PRO A C 6
ATOM 2758 O O . PRO A 1 17 ? 1.566 3.366 -6.000 1.00 0.86 17 PRO A O 6
ATOM 2769 N N . CYS A 1 18 ? 1.235 3.316 -3.802 1.00 0.52 18 CYS A N 6
ATOM 2770 C CA . CYS A 1 18 ? -0.097 2.737 -3.906 1.00 0.52 18 CYS A CA 6
ATOM 2771 C C . CYS A 1 18 ? -1.101 3.839 -4.125 1.00 0.44 18 CYS A C 6
ATOM 2772 O O . CYS A 1 18 ? -0.911 5.040 -3.917 1.00 0.49 18 CYS A O 6
ATOM 2779 N N . CYS A 1 19 ? -2.264 3.416 -4.617 1.00 0.43 19 CYS A N 6
ATOM 2780 C CA . CYS A 1 19 ? -3.352 4.341 -4.924 1.00 0.44 19 CYS A CA 6
ATOM 2781 C C . CYS A 1 19 ? -3.834 5.012 -3.665 1.00 0.40 19 CYS A C 6
ATOM 2782 O O . CYS A 1 19 ? -4.048 4.460 -2.580 1.00 0.41 19 CYS A O 6
ATOM 2789 N N . ARG A 1 20 ? -4.015 6.323 -3.814 1.00 0.50 20 ARG A N 6
ATOM 2790 C CA . ARG A 1 20 ? -4.464 7.182 -2.724 1.00 0.57 20 ARG A CA 6
ATOM 2791 C C . ARG A 1 20 ? -5.796 6.695 -2.214 1.00 0.49 20 ARG A C 6
ATOM 2792 O O . ARG A 1 20 ? -6.854 6.662 -2.847 1.00 0.63 20 ARG A O 6
ATOM 2813 N N . GLY A 1 21 ? -5.745 6.283 -0.956 1.00 0.42 21 GLY A N 6
ATOM 2814 C CA . GLY A 1 21 ? -6.870 5.624 -0.324 1.00 0.43 21 GLY A CA 6
ATOM 2815 C C . GLY A 1 21 ? -6.462 4.270 0.214 1.00 0.40 21 GLY A C 6
ATOM 2816 O O . GLY A 1 21 ? -7.173 3.659 1.015 1.00 0.55 21 GLY A O 6
ATOM 2820 N N . LEU A 1 22 ? -5.305 3.806 -0.239 1.00 0.31 22 LEU A N 6
ATOM 2821 C CA . LEU A 1 22 ? -4.758 2.528 0.183 1.00 0.33 22 LEU A CA 6
ATOM 2822 C C . LEU A 1 22 ? -3.425 2.765 0.855 1.00 0.39 22 LEU A C 6
ATOM 2823 O O . LEU A 1 22 ? -2.718 3.767 0.714 1.00 0.50 22 LEU A O 6
ATOM 2839 N N . GLN A 1 23 ? -3.034 1.780 1.662 1.00 0.43 23 GLN A N 6
ATOM 2840 C CA . GLN A 1 23 ? -1.805 1.869 2.450 1.00 0.54 23 GLN A CA 6
ATOM 2841 C C . GLN A 1 23 ? -0.999 0.608 2.293 1.00 0.41 23 GLN A C 6
ATOM 2842 O O . GLN A 1 23 ? -1.440 -0.542 2.350 1.00 0.42 23 GLN A O 6
ATOM 2856 N N . CYS A 1 24 ? 0.293 0.828 2.080 1.00 0.46 24 CYS A N 6
ATOM 2857 C CA . CYS A 1 24 ? 1.253 -0.262 1.949 1.00 0.44 24 CYS A CA 6
ATOM 2858 C C . CYS A 1 24 ? 1.690 -0.732 3.312 1.00 0.40 24 CYS A C 6
ATOM 2859 O O . CYS A 1 24 ? 2.236 -0.043 4.180 1.00 0.57 24 CYS A O 6
ATOM 2866 N N . ARG A 1 25 ? 1.414 -2.011 3.536 1.00 0.35 25 ARG A N 6
ATOM 2867 C CA . ARG A 1 25 ? 1.810 -2.691 4.757 1.00 0.45 25 ARG A CA 6
ATOM 2868 C C . ARG A 1 25 ? 2.883 -3.690 4.416 1.00 0.43 25 ARG A C 6
ATOM 2869 O O . ARG A 1 25 ? 3.154 -4.076 3.281 1.00 0.56 25 ARG A O 6
ATOM 2890 N N . TYR A 1 26 ? 3.562 -4.140 5.476 1.00 0.57 26 TYR A N 6
ATOM 2891 C CA . TYR A 1 26 ? 4.661 -5.106 5.366 1.00 0.66 26 TYR A CA 6
ATOM 2892 C C . TYR A 1 26 ? 4.290 -6.239 4.449 1.00 0.54 26 TYR A C 6
ATOM 2893 O O . TYR A 1 26 ? 3.664 -7.256 4.760 1.00 0.68 26 TYR A O 6
ATOM 2911 N N . GLY A 1 27 ? 4.691 -6.033 3.202 1.00 0.43 27 GLY A N 6
ATOM 2912 C CA . GLY A 1 27 ? 4.447 -6.999 2.159 1.00 0.42 27 GLY A CA 6
ATOM 2913 C C . GLY A 1 27 ? 3.709 -6.392 0.983 1.00 0.34 27 GLY A C 6
ATOM 2914 O O . GLY A 1 27 ? 4.190 -6.439 -0.152 1.00 0.39 27 GLY A O 6
ATOM 2918 N N . LYS A 1 28 ? 2.563 -5.777 1.255 1.00 0.32 28 LYS A N 6
ATOM 2919 C CA . LYS A 1 28 ? 1.702 -5.278 0.190 1.00 0.38 28 LYS A CA 6
ATOM 2920 C C . LYS A 1 28 ? 0.750 -4.238 0.717 1.00 0.29 28 LYS A C 6
ATOM 2921 O O . LYS A 1 28 ? 0.510 -3.994 1.905 1.00 0.28 28 LYS A O 6
ATOM 2940 N N . CYS A 1 29 ? 0.153 -3.564 -0.256 1.00 0.32 29 CYS A N 6
ATOM 2941 C CA . CYS A 1 29 ? -0.799 -2.496 -0.005 1.00 0.33 29 CYS A CA 6
ATOM 2942 C C . CYS A 1 29 ? -2.177 -3.071 0.156 1.00 0.34 29 CYS A C 6
ATOM 2943 O O . CYS A 1 29 ? -2.645 -4.012 -0.487 1.00 0.52 29 CYS A O 6
ATOM 2950 N N . LEU A 1 30 ? -2.890 -2.464 1.097 1.00 0.32 30 LEU A N 6
ATOM 2951 C CA . LEU A 1 30 ? -4.273 -2.821 1.392 1.00 0.38 30 LEU A CA 6
ATOM 2952 C C . LEU A 1 30 ? -5.072 -1.558 1.572 1.00 0.33 30 LEU A C 6
ATOM 2953 O O . LEU A 1 30 ? -4.614 -0.412 1.581 1.00 0.45 30 LEU A O 6
ATOM 2969 N N . VAL A 1 31 ? -6.379 -1.761 1.727 1.00 0.44 31 VAL A N 6
ATOM 2970 C CA . VAL A 1 31 ? -7.303 -0.657 1.970 1.00 0.51 31 VAL A CA 6
ATOM 2971 C C . VAL A 1 31 ? -7.010 -0.051 3.318 1.00 0.58 31 VAL A C 6
ATOM 2972 O O . VAL A 1 31 ? -6.757 -0.681 4.348 1.00 0.86 31 VAL A O 6
ATOM 2985 N N . GLN A 1 32 ? -7.019 1.280 3.334 1.00 0.61 32 GLN A N 6
ATOM 2986 C CA . GLN A 1 32 ? -6.714 2.011 4.555 1.00 0.89 32 GLN A CA 6
ATOM 2987 C C . GLN A 1 32 ? -7.978 2.226 5.343 1.00 1.12 32 GLN A C 6
ATOM 2988 O O . GLN A 1 32 ? -8.958 2.889 4.985 1.00 1.44 32 GLN A O 6
ATOM 3002 N N . VAL A 1 33 ? -7.984 1.601 6.512 1.00 1.59 33 VAL A N 6
ATOM 3003 C CA . VAL A 1 33 ? -9.062 1.796 7.472 1.00 2.06 33 VAL A CA 6
ATOM 3004 C C . VAL A 1 33 ? -8.755 3.025 8.290 1.00 2.56 33 VAL A C 6
ATOM 3005 O O . VAL A 1 33 ? -8.640 3.093 9.519 1.00 3.36 33 VAL A O 6
ATOM 3031 N N . ALA A 1 1 ? 2.501 5.190 -10.457 1.00 2.15 1 ALA A N 7
ATOM 3032 C CA . ALA A 1 1 ? 2.545 3.792 -9.975 1.00 1.72 1 ALA A CA 7
ATOM 3033 C C . ALA A 1 1 ? 1.645 3.617 -8.782 1.00 1.26 1 ALA A C 7
ATOM 3034 O O . ALA A 1 1 ? 1.946 3.834 -7.611 1.00 1.25 1 ALA A O 7
ATOM 3043 N N . CYS A 1 2 ? 0.421 3.209 -9.098 1.00 1.05 2 CYS A N 7
ATOM 3044 C CA . CYS A 1 2 ? -0.591 2.954 -8.082 1.00 0.76 2 CYS A CA 7
ATOM 3045 C C . CYS A 1 2 ? -0.542 1.520 -7.635 1.00 0.64 2 CYS A C 7
ATOM 3046 O O . CYS A 1 2 ? -0.820 0.531 -8.320 1.00 0.82 2 CYS A O 7
ATOM 3053 N N . GLY A 1 3 ? -0.120 1.376 -6.387 1.00 0.51 3 GLY A N 7
ATOM 3054 C CA . GLY A 1 3 ? -0.212 0.098 -5.715 1.00 0.60 3 GLY A CA 7
ATOM 3055 C C . GLY A 1 3 ? -1.649 -0.223 -5.354 1.00 0.51 3 GLY A C 7
ATOM 3056 O O . GLY A 1 3 ? -2.314 0.576 -4.690 1.00 0.55 3 GLY A O 7
ATOM 3060 N N . ILE A 1 4 ? -2.130 -1.372 -5.818 1.00 0.46 4 ILE A N 7
ATOM 3061 C CA . ILE A 1 4 ? -3.515 -1.791 -5.597 1.00 0.44 4 ILE A CA 7
ATOM 3062 C C . ILE A 1 4 ? -3.624 -2.588 -4.318 1.00 0.39 4 ILE A C 7
ATOM 3063 O O . ILE A 1 4 ? -2.686 -2.925 -3.597 1.00 0.41 4 ILE A O 7
ATOM 3079 N N . LEU A 1 5 ? -4.878 -2.955 -4.022 1.00 0.45 5 LEU A N 7
ATOM 3080 C CA . LEU A 1 5 ? -5.256 -3.513 -2.712 1.00 0.57 5 LEU A CA 7
ATOM 3081 C C . LEU A 1 5 ? -4.754 -4.930 -2.531 1.00 0.54 5 LEU A C 7
ATOM 3082 O O . LEU A 1 5 ? -5.101 -5.707 -1.643 1.00 0.78 5 LEU A O 7
ATOM 3098 N N . HIS A 1 6 ? -3.875 -5.309 -3.447 1.00 0.45 6 HIS A N 7
ATOM 3099 C CA . HIS A 1 6 ? -3.158 -6.577 -3.367 1.00 0.63 6 HIS A CA 7
ATOM 3100 C C . HIS A 1 6 ? -1.935 -6.492 -4.238 1.00 0.57 6 HIS A C 7
ATOM 3101 O O . HIS A 1 6 ? -1.535 -7.351 -5.023 1.00 0.79 6 HIS A O 7
ATOM 3116 N N . ASP A 1 7 ? -1.290 -5.337 -4.111 1.00 0.37 7 ASP A N 7
ATOM 3117 C CA . ASP A 1 7 ? -0.056 -5.062 -4.832 1.00 0.33 7 ASP A CA 7
ATOM 3118 C C . ASP A 1 7 ? 1.062 -4.929 -3.840 1.00 0.31 7 ASP A C 7
ATOM 3119 O O . ASP A 1 7 ? 0.999 -4.338 -2.762 1.00 0.44 7 ASP A O 7
ATOM 3128 N N . ASN A 1 8 ? 2.181 -5.527 -4.227 1.00 0.37 8 ASN A N 7
ATOM 3129 C CA . ASN A 1 8 ? 3.357 -5.622 -3.364 1.00 0.39 8 ASN A CA 7
ATOM 3130 C C . ASN A 1 8 ? 3.962 -4.260 -3.150 1.00 0.41 8 ASN A C 7
ATOM 3131 O O . ASN A 1 8 ? 4.227 -3.439 -4.034 1.00 0.57 8 ASN A O 7
ATOM 3142 N N . CYS A 1 9 ? 4.205 -3.975 -1.868 1.00 0.34 9 CYS A N 7
ATOM 3143 C CA . CYS A 1 9 ? 4.815 -2.708 -1.469 1.00 0.41 9 CYS A CA 7
ATOM 3144 C C . CYS A 1 9 ? 5.564 -2.866 -0.166 1.00 0.44 9 CYS A C 7
ATOM 3145 O O . CYS A 1 9 ? 5.259 -3.619 0.764 1.00 0.62 9 CYS A O 7
ATOM 3152 N N . VAL A 1 10 ? 6.658 -2.114 -0.100 1.00 0.51 10 VAL A N 7
ATOM 3153 C CA . VAL A 1 10 ? 7.411 -1.947 1.137 1.00 0.66 10 VAL A CA 7
ATOM 3154 C C . VAL A 1 10 ? 6.824 -0.772 1.877 1.00 0.62 10 VAL A C 7
ATOM 3155 O O . VAL A 1 10 ? 6.472 0.289 1.357 1.00 0.93 10 VAL A O 7
ATOM 3168 N N . TYR A 1 11 ? 6.694 -0.960 3.188 1.00 0.92 11 TYR A N 7
ATOM 3169 C CA . TYR A 1 11 ? 5.962 -0.012 4.026 1.00 1.15 11 TYR A CA 7
ATOM 3170 C C . TYR A 1 11 ? 6.725 1.286 4.164 1.00 1.00 11 TYR A C 7
ATOM 3171 O O . TYR A 1 11 ? 7.430 1.630 5.113 1.00 1.61 11 TYR A O 7
ATOM 3189 N N . VAL A 1 12 ? 6.587 2.080 3.109 1.00 0.59 12 VAL A N 7
ATOM 3190 C CA . VAL A 1 12 ? 7.155 3.422 3.065 1.00 0.92 12 VAL A CA 7
ATOM 3191 C C . VAL A 1 12 ? 6.075 4.413 2.707 1.00 0.73 12 VAL A C 7
ATOM 3192 O O . VAL A 1 12 ? 5.549 4.542 1.601 1.00 1.16 12 VAL A O 7
ATOM 3205 N N . PRO A 1 13 ? 5.656 5.183 3.726 1.00 1.01 13 PRO A N 7
ATOM 3206 C CA . PRO A 1 13 ? 4.632 6.218 3.556 1.00 1.29 13 PRO A CA 7
ATOM 3207 C C . PRO A 1 13 ? 5.143 7.407 2.784 1.00 1.09 13 PRO A C 7
ATOM 3208 O O . PRO A 1 13 ? 4.510 8.039 1.930 1.00 1.07 13 PRO A O 7
ATOM 3219 N N . ALA A 1 14 ? 6.408 7.724 3.084 1.00 1.33 14 ALA A N 7
ATOM 3220 C CA . ALA A 1 14 ? 7.093 8.893 2.528 1.00 1.64 14 ALA A CA 7
ATOM 3221 C C . ALA A 1 14 ? 6.902 8.963 1.037 1.00 1.58 14 ALA A C 7
ATOM 3222 O O . ALA A 1 14 ? 6.487 9.939 0.406 1.00 1.81 14 ALA A O 7
ATOM 3229 N N . GLN A 1 15 ? 7.217 7.839 0.412 1.00 1.44 15 GLN A N 7
ATOM 3230 C CA . GLN A 1 15 ? 6.979 7.658 -1.011 1.00 1.44 15 GLN A CA 7
ATOM 3231 C C . GLN A 1 15 ? 6.074 6.471 -1.178 1.00 1.09 15 GLN A C 7
ATOM 3232 O O . GLN A 1 15 ? 6.359 5.418 -1.747 1.00 1.16 15 GLN A O 7
ATOM 3246 N N . ASN A 1 16 ? 4.884 6.636 -0.592 1.00 0.85 16 ASN A N 7
ATOM 3247 C CA . ASN A 1 16 ? 3.841 5.611 -0.640 1.00 0.74 16 ASN A CA 7
ATOM 3248 C C . ASN A 1 16 ? 3.543 5.219 -2.071 1.00 0.63 16 ASN A C 7
ATOM 3249 O O . ASN A 1 16 ? 3.113 5.974 -2.953 1.00 0.65 16 ASN A O 7
ATOM 3260 N N . PRO A 1 17 ? 3.796 3.928 -2.362 1.00 0.65 17 PRO A N 7
ATOM 3261 C CA . PRO A 1 17 ? 3.616 3.351 -3.701 1.00 0.61 17 PRO A CA 7
ATOM 3262 C C . PRO A 1 17 ? 2.180 2.997 -3.996 1.00 0.60 17 PRO A C 7
ATOM 3263 O O . PRO A 1 17 ? 1.709 2.733 -5.100 1.00 0.86 17 PRO A O 7
ATOM 3274 N N . CYS A 1 18 ? 1.409 2.983 -2.920 1.00 0.52 18 CYS A N 7
ATOM 3275 C CA . CYS A 1 18 ? 0.010 2.602 -2.987 1.00 0.52 18 CYS A CA 7
ATOM 3276 C C . CYS A 1 18 ? -0.798 3.757 -3.499 1.00 0.44 18 CYS A C 7
ATOM 3277 O O . CYS A 1 18 ? -0.562 4.952 -3.301 1.00 0.49 18 CYS A O 7
ATOM 3284 N N . CYS A 1 19 ? -1.837 3.389 -4.244 1.00 0.43 19 CYS A N 7
ATOM 3285 C CA . CYS A 1 19 ? -2.733 4.373 -4.832 1.00 0.44 19 CYS A CA 7
ATOM 3286 C C . CYS A 1 19 ? -3.474 5.069 -3.724 1.00 0.40 19 CYS A C 7
ATOM 3287 O O . CYS A 1 19 ? -3.836 4.552 -2.661 1.00 0.41 19 CYS A O 7
ATOM 3294 N N . ARG A 1 20 ? -3.705 6.357 -3.976 1.00 0.50 20 ARG A N 7
ATOM 3295 C CA . ARG A 1 20 ? -4.268 7.261 -2.974 1.00 0.57 20 ARG A CA 7
ATOM 3296 C C . ARG A 1 20 ? -5.590 6.732 -2.491 1.00 0.49 20 ARG A C 7
ATOM 3297 O O . ARG A 1 20 ? -6.640 6.682 -3.140 1.00 0.63 20 ARG A O 7
ATOM 3318 N N . GLY A 1 21 ? -5.539 6.295 -1.240 1.00 0.42 21 GLY A N 7
ATOM 3319 C CA . GLY A 1 21 ? -6.685 5.682 -0.601 1.00 0.43 21 GLY A CA 7
ATOM 3320 C C . GLY A 1 21 ? -6.341 4.319 -0.038 1.00 0.40 21 GLY A C 7
ATOM 3321 O O . GLY A 1 21 ? -7.116 3.729 0.722 1.00 0.55 21 GLY A O 7
ATOM 3325 N N . LEU A 1 22 ? -5.173 3.817 -0.423 1.00 0.31 22 LEU A N 7
ATOM 3326 C CA . LEU A 1 22 ? -4.697 2.526 0.043 1.00 0.33 22 LEU A CA 7
ATOM 3327 C C . LEU A 1 22 ? -3.494 2.717 0.931 1.00 0.39 22 LEU A C 7
ATOM 3328 O O . LEU A 1 22 ? -2.640 3.602 0.816 1.00 0.50 22 LEU A O 7
ATOM 3344 N N . GLN A 1 23 ? -3.419 1.820 1.910 1.00 0.43 23 GLN A N 7
ATOM 3345 C CA . GLN A 1 23 ? -2.360 1.830 2.914 1.00 0.54 23 GLN A CA 7
ATOM 3346 C C . GLN A 1 23 ? -1.398 0.708 2.629 1.00 0.41 23 GLN A C 7
ATOM 3347 O O . GLN A 1 23 ? -1.713 -0.439 2.318 1.00 0.42 23 GLN A O 7
ATOM 3361 N N . CYS A 1 24 ? -0.122 1.043 2.755 1.00 0.46 24 CYS A N 7
ATOM 3362 C CA . CYS A 1 24 ? 0.943 0.093 2.472 1.00 0.44 24 CYS A CA 7
ATOM 3363 C C . CYS A 1 24 ? 1.337 -0.622 3.728 1.00 0.40 24 CYS A C 7
ATOM 3364 O O . CYS A 1 24 ? 1.911 -0.127 4.707 1.00 0.57 24 CYS A O 7
ATOM 3371 N N . ARG A 1 25 ? 0.976 -1.894 3.730 1.00 0.35 25 ARG A N 7
ATOM 3372 C CA . ARG A 1 25 ? 1.425 -2.820 4.750 1.00 0.45 25 ARG A CA 7
ATOM 3373 C C . ARG A 1 25 ? 2.604 -3.545 4.190 1.00 0.43 25 ARG A C 7
ATOM 3374 O O . ARG A 1 25 ? 2.686 -3.961 3.041 1.00 0.56 25 ARG A O 7
ATOM 3395 N N . TYR A 1 26 ? 3.619 -3.695 5.046 1.00 0.57 26 TYR A N 7
ATOM 3396 C CA . TYR A 1 26 ? 4.887 -4.304 4.637 1.00 0.66 26 TYR A CA 7
ATOM 3397 C C . TYR A 1 26 ? 4.642 -5.614 3.935 1.00 0.54 26 TYR A C 7
ATOM 3398 O O . TYR A 1 26 ? 4.413 -6.701 4.466 1.00 0.68 26 TYR A O 7
ATOM 3416 N N . GLY A 1 27 ? 4.652 -5.489 2.614 1.00 0.43 27 GLY A N 7
ATOM 3417 C CA . GLY A 1 27 ? 4.388 -6.612 1.748 1.00 0.42 27 GLY A CA 7
ATOM 3418 C C . GLY A 1 27 ? 3.428 -6.250 0.632 1.00 0.34 27 GLY A C 7
ATOM 3419 O O . GLY A 1 27 ? 3.689 -6.554 -0.532 1.00 0.39 27 GLY A O 7
ATOM 3423 N N . LYS A 1 28 ? 2.342 -5.563 0.979 1.00 0.32 28 LYS A N 7
ATOM 3424 C CA . LYS A 1 28 ? 1.284 -5.262 0.017 1.00 0.38 28 LYS A CA 7
ATOM 3425 C C . LYS A 1 28 ? 0.435 -4.105 0.489 1.00 0.29 28 LYS A C 7
ATOM 3426 O O . LYS A 1 28 ? 0.257 -3.751 1.664 1.00 0.28 28 LYS A O 7
ATOM 3445 N N . CYS A 1 29 ? -0.144 -3.454 -0.514 1.00 0.32 29 CYS A N 7
ATOM 3446 C CA . CYS A 1 29 ? -1.091 -2.369 -0.294 1.00 0.33 29 CYS A CA 7
ATOM 3447 C C . CYS A 1 29 ? -2.436 -2.948 0.040 1.00 0.34 29 CYS A C 7
ATOM 3448 O O . CYS A 1 29 ? -2.951 -3.926 -0.497 1.00 0.52 29 CYS A O 7
ATOM 3455 N N . LEU A 1 30 ? -3.066 -2.302 1.008 1.00 0.32 30 LEU A N 7
ATOM 3456 C CA . LEU A 1 30 ? -4.391 -2.691 1.467 1.00 0.38 30 LEU A CA 7
ATOM 3457 C C . LEU A 1 30 ? -5.272 -1.476 1.504 1.00 0.33 30 LEU A C 7
ATOM 3458 O O . LEU A 1 30 ? -4.885 -0.307 1.505 1.00 0.45 30 LEU A O 7
ATOM 3474 N N . VAL A 1 31 ? -6.571 -1.754 1.545 1.00 0.44 31 VAL A N 7
ATOM 3475 C CA . VAL A 1 31 ? -7.587 -0.706 1.571 1.00 0.51 31 VAL A CA 7
ATOM 3476 C C . VAL A 1 31 ? -7.550 0.026 2.889 1.00 0.58 31 VAL A C 7
ATOM 3477 O O . VAL A 1 31 ? -7.857 -0.440 3.993 1.00 0.86 31 VAL A O 7
ATOM 3490 N N . GLN A 1 32 ? -7.137 1.286 2.787 1.00 0.61 32 GLN A N 7
ATOM 3491 C CA . GLN A 1 32 ? -7.006 2.146 3.957 1.00 0.89 32 GLN A CA 7
ATOM 3492 C C . GLN A 1 32 ? -8.341 2.771 4.270 1.00 1.12 32 GLN A C 7
ATOM 3493 O O . GLN A 1 32 ? -8.623 3.969 4.195 1.00 1.44 32 GLN A O 7
ATOM 3507 N N . VAL A 1 33 ? -9.257 1.877 4.632 1.00 1.59 33 VAL A N 7
ATOM 3508 C CA . VAL A 1 33 ? -10.598 2.259 5.058 1.00 2.06 33 VAL A CA 7
ATOM 3509 C C . VAL A 1 33 ? -10.964 1.475 6.291 1.00 2.56 33 VAL A C 7
ATOM 3510 O O . VAL A 1 33 ? -10.496 0.377 6.615 1.00 3.36 33 VAL A O 7
ATOM 3536 N N . ALA A 1 1 ? 1.722 2.778 -12.528 1.00 2.15 1 ALA A N 8
ATOM 3537 C CA . ALA A 1 1 ? 0.773 1.950 -11.752 1.00 1.72 1 ALA A CA 8
ATOM 3538 C C . ALA A 1 1 ? 1.070 2.048 -10.282 1.00 1.26 1 ALA A C 8
ATOM 3539 O O . ALA A 1 1 ? 2.103 1.666 -9.727 1.00 1.25 1 ALA A O 8
ATOM 3548 N N . CYS A 1 2 ? 0.100 2.622 -9.582 1.00 1.05 2 CYS A N 8
ATOM 3549 C CA . CYS A 1 2 ? 0.177 2.764 -8.134 1.00 0.76 2 CYS A CA 8
ATOM 3550 C C . CYS A 1 2 ? -0.225 1.468 -7.475 1.00 0.64 2 CYS A C 8
ATOM 3551 O O . CYS A 1 2 ? -0.908 0.573 -7.984 1.00 0.82 2 CYS A O 8
ATOM 3558 N N . GLY A 1 3 ? 0.266 1.333 -6.243 1.00 0.51 3 GLY A N 8
ATOM 3559 C CA . GLY A 1 3 ? 0.009 0.149 -5.443 1.00 0.60 3 GLY A CA 8
ATOM 3560 C C . GLY A 1 3 ? -1.461 -0.036 -5.130 1.00 0.51 3 GLY A C 8
ATOM 3561 O O . GLY A 1 3 ? -2.116 0.876 -4.614 1.00 0.55 3 GLY A O 8
ATOM 3565 N N . ILE A 1 4 ? -1.968 -1.217 -5.453 1.00 0.46 4 ILE A N 8
ATOM 3566 C CA . ILE A 1 4 ? -3.368 -1.554 -5.241 1.00 0.44 4 ILE A CA 8
ATOM 3567 C C . ILE A 1 4 ? -3.497 -2.543 -4.107 1.00 0.39 4 ILE A C 8
ATOM 3568 O O . ILE A 1 4 ? -2.569 -3.087 -3.505 1.00 0.41 4 ILE A O 8
ATOM 3584 N N . LEU A 1 5 ? -4.768 -2.834 -3.824 1.00 0.45 5 LEU A N 8
ATOM 3585 C CA . LEU A 1 5 ? -5.188 -3.581 -2.630 1.00 0.57 5 LEU A CA 8
ATOM 3586 C C . LEU A 1 5 ? -4.692 -5.013 -2.609 1.00 0.54 5 LEU A C 8
ATOM 3587 O O . LEU A 1 5 ? -4.982 -5.847 -1.747 1.00 0.78 5 LEU A O 8
ATOM 3603 N N . HIS A 1 6 ? -3.900 -5.354 -3.619 1.00 0.45 6 HIS A N 8
ATOM 3604 C CA . HIS A 1 6 ? -3.275 -6.677 -3.688 1.00 0.63 6 HIS A CA 8
ATOM 3605 C C . HIS A 1 6 ? -1.995 -6.592 -4.466 1.00 0.57 6 HIS A C 8
ATOM 3606 O O . HIS A 1 6 ? -1.549 -7.451 -5.227 1.00 0.79 6 HIS A O 8
ATOM 3621 N N . ASP A 1 7 ? -1.334 -5.461 -4.266 1.00 0.37 7 ASP A N 8
ATOM 3622 C CA . ASP A 1 7 ? -0.058 -5.195 -4.918 1.00 0.33 7 ASP A CA 8
ATOM 3623 C C . ASP A 1 7 ? 1.032 -5.198 -3.886 1.00 0.31 7 ASP A C 8
ATOM 3624 O O . ASP A 1 7 ? 0.955 -4.704 -2.754 1.00 0.44 7 ASP A O 8
ATOM 3633 N N . ASN A 1 8 ? 2.133 -5.832 -4.287 1.00 0.37 8 ASN A N 8
ATOM 3634 C CA . ASN A 1 8 ? 3.344 -5.910 -3.466 1.00 0.39 8 ASN A CA 8
ATOM 3635 C C . ASN A 1 8 ? 3.807 -4.524 -3.120 1.00 0.41 8 ASN A C 8
ATOM 3636 O O . ASN A 1 8 ? 3.952 -3.597 -3.918 1.00 0.57 8 ASN A O 8
ATOM 3647 N N . CYS A 1 9 ? 4.086 -4.347 -1.835 1.00 0.34 9 CYS A N 8
ATOM 3648 C CA . CYS A 1 9 ? 4.476 -3.039 -1.338 1.00 0.41 9 CYS A CA 8
ATOM 3649 C C . CYS A 1 9 ? 5.272 -3.168 -0.066 1.00 0.44 9 CYS A C 8
ATOM 3650 O O . CYS A 1 9 ? 5.098 -4.006 0.822 1.00 0.62 9 CYS A O 8
ATOM 3657 N N . VAL A 1 10 ? 6.247 -2.270 0.024 1.00 0.51 10 VAL A N 8
ATOM 3658 C CA . VAL A 1 10 ? 7.080 -2.137 1.211 1.00 0.66 10 VAL A CA 8
ATOM 3659 C C . VAL A 1 10 ? 6.630 -0.921 1.975 1.00 0.62 10 VAL A C 8
ATOM 3660 O O . VAL A 1 10 ? 6.194 0.117 1.475 1.00 0.93 10 VAL A O 8
ATOM 3673 N N . TYR A 1 11 ? 6.738 -1.040 3.293 1.00 0.92 11 TYR A N 8
ATOM 3674 C CA . TYR A 1 11 ? 6.186 -0.039 4.202 1.00 1.15 11 TYR A CA 8
ATOM 3675 C C . TYR A 1 11 ? 6.985 1.238 4.117 1.00 1.00 11 TYR A C 8
ATOM 3676 O O . TYR A 1 11 ? 7.949 1.545 4.829 1.00 1.61 11 TYR A O 8
ATOM 3694 N N . VAL A 1 12 ? 6.572 2.046 3.146 1.00 0.59 12 VAL A N 8
ATOM 3695 C CA . VAL A 1 12 ? 7.151 3.365 2.926 1.00 0.92 12 VAL A CA 8
ATOM 3696 C C . VAL A 1 12 ? 6.038 4.376 2.749 1.00 0.73 12 VAL A C 8
ATOM 3697 O O . VAL A 1 12 ? 5.567 4.761 1.679 1.00 1.16 12 VAL A O 8
ATOM 3710 N N . PRO A 1 13 ? 5.539 4.866 3.900 1.00 1.01 13 PRO A N 8
ATOM 3711 C CA . PRO A 1 13 ? 4.410 5.807 3.941 1.00 1.29 13 PRO A CA 8
ATOM 3712 C C . PRO A 1 13 ? 4.720 7.123 3.271 1.00 1.09 13 PRO A C 8
ATOM 3713 O O . PRO A 1 13 ? 3.978 7.729 2.486 1.00 1.07 13 PRO A O 8
ATOM 3724 N N . ALA A 1 14 ? 5.931 7.602 3.581 1.00 1.33 14 ALA A N 8
ATOM 3725 C CA . ALA A 1 14 ? 6.402 8.916 3.134 1.00 1.64 14 ALA A CA 8
ATOM 3726 C C . ALA A 1 14 ? 6.270 9.054 1.644 1.00 1.58 14 ALA A C 8
ATOM 3727 O O . ALA A 1 14 ? 5.902 10.062 1.036 1.00 1.81 14 ALA A O 8
ATOM 3734 N N . GLN A 1 15 ? 6.576 7.946 0.990 1.00 1.44 15 GLN A N 8
ATOM 3735 C CA . GLN A 1 15 ? 6.526 7.874 -0.458 1.00 1.44 15 GLN A CA 8
ATOM 3736 C C . GLN A 1 15 ? 5.690 6.694 -0.864 1.00 1.09 15 GLN A C 8
ATOM 3737 O O . GLN A 1 15 ? 6.008 5.828 -1.680 1.00 1.16 15 GLN A O 8
ATOM 3751 N N . ASN A 1 16 ? 4.520 6.644 -0.217 1.00 0.85 16 ASN A N 8
ATOM 3752 C CA . ASN A 1 16 ? 3.516 5.600 -0.455 1.00 0.74 16 ASN A CA 8
ATOM 3753 C C . ASN A 1 16 ? 3.236 5.469 -1.933 1.00 0.63 16 ASN A C 8
ATOM 3754 O O . ASN A 1 16 ? 2.686 6.313 -2.643 1.00 0.65 16 ASN A O 8
ATOM 3765 N N . PRO A 1 17 ? 3.647 4.308 -2.481 1.00 0.65 17 PRO A N 8
ATOM 3766 C CA . PRO A 1 17 ? 3.528 4.007 -3.916 1.00 0.61 17 PRO A CA 8
ATOM 3767 C C . PRO A 1 17 ? 2.123 3.638 -4.310 1.00 0.60 17 PRO A C 8
ATOM 3768 O O . PRO A 1 17 ? 1.711 3.452 -5.456 1.00 0.86 17 PRO A O 8
ATOM 3779 N N . CYS A 1 18 ? 1.311 3.519 -3.271 1.00 0.52 18 CYS A N 8
ATOM 3780 C CA . CYS A 1 18 ? -0.064 3.067 -3.407 1.00 0.52 18 CYS A CA 8
ATOM 3781 C C . CYS A 1 18 ? -0.941 4.183 -3.900 1.00 0.44 18 CYS A C 8
ATOM 3782 O O . CYS A 1 18 ? -0.731 5.392 -3.764 1.00 0.49 18 CYS A O 8
ATOM 3789 N N . CYS A 1 19 ? -2.018 3.745 -4.545 1.00 0.43 19 CYS A N 8
ATOM 3790 C CA . CYS A 1 19 ? -3.049 4.647 -5.032 1.00 0.44 19 CYS A CA 8
ATOM 3791 C C . CYS A 1 19 ? -3.663 5.334 -3.844 1.00 0.40 19 CYS A C 8
ATOM 3792 O O . CYS A 1 19 ? -3.947 4.792 -2.779 1.00 0.41 19 CYS A O 8
ATOM 3799 N N . ARG A 1 20 ? -3.867 6.638 -4.018 1.00 0.50 20 ARG A N 8
ATOM 3800 C CA . ARG A 1 20 ? -4.355 7.504 -2.940 1.00 0.57 20 ARG A CA 8
ATOM 3801 C C . ARG A 1 20 ? -5.655 6.978 -2.391 1.00 0.49 20 ARG A C 8
ATOM 3802 O O . ARG A 1 20 ? -6.752 7.009 -2.955 1.00 0.63 20 ARG A O 8
ATOM 3823 N N . GLY A 1 21 ? -5.522 6.443 -1.183 1.00 0.42 21 GLY A N 8
ATOM 3824 C CA . GLY A 1 21 ? -6.623 5.772 -0.519 1.00 0.43 21 GLY A CA 8
ATOM 3825 C C . GLY A 1 21 ? -6.210 4.402 -0.015 1.00 0.40 21 GLY A C 8
ATOM 3826 O O . GLY A 1 21 ? -6.804 3.862 0.925 1.00 0.55 21 GLY A O 8
ATOM 3830 N N . LEU A 1 22 ? -5.175 3.859 -0.638 1.00 0.31 22 LEU A N 8
ATOM 3831 C CA . LEU A 1 22 ? -4.642 2.552 -0.283 1.00 0.33 22 LEU A CA 8
ATOM 3832 C C . LEU A 1 22 ? -3.501 2.727 0.685 1.00 0.39 22 LEU A C 8
ATOM 3833 O O . LEU A 1 22 ? -2.577 3.541 0.578 1.00 0.50 22 LEU A O 8
ATOM 3849 N N . GLN A 1 23 ? -3.557 1.901 1.718 1.00 0.43 23 GLN A N 8
ATOM 3850 C CA . GLN A 1 23 ? -2.565 1.928 2.778 1.00 0.54 23 GLN A CA 8
ATOM 3851 C C . GLN A 1 23 ? -1.652 0.743 2.631 1.00 0.41 23 GLN A C 8
ATOM 3852 O O . GLN A 1 23 ? -1.983 -0.442 2.680 1.00 0.42 23 GLN A O 8
ATOM 3866 N N . CYS A 1 24 ? -0.391 1.083 2.417 1.00 0.46 24 CYS A N 8
ATOM 3867 C CA . CYS A 1 24 ? 0.653 0.092 2.207 1.00 0.44 24 CYS A CA 8
ATOM 3868 C C . CYS A 1 24 ? 1.101 -0.489 3.523 1.00 0.40 24 CYS A C 8
ATOM 3869 O O . CYS A 1 24 ? 1.377 0.152 4.543 1.00 0.57 24 CYS A O 8
ATOM 3876 N N . ARG A 1 25 ? 1.170 -1.820 3.512 1.00 0.35 25 ARG A N 8
ATOM 3877 C CA . ARG A 1 25 ? 1.706 -2.580 4.631 1.00 0.45 25 ARG A CA 8
ATOM 3878 C C . ARG A 1 25 ? 2.842 -3.426 4.120 1.00 0.43 25 ARG A C 8
ATOM 3879 O O . ARG A 1 25 ? 2.885 -3.968 3.016 1.00 0.56 25 ARG A O 8
ATOM 3900 N N . TYR A 1 26 ? 3.856 -3.543 4.986 1.00 0.57 26 TYR A N 8
ATOM 3901 C CA . TYR A 1 26 ? 5.079 -4.295 4.675 1.00 0.66 26 TYR A CA 8
ATOM 3902 C C . TYR A 1 26 ? 4.742 -5.669 4.149 1.00 0.54 26 TYR A C 8
ATOM 3903 O O . TYR A 1 26 ? 4.416 -6.651 4.819 1.00 0.68 26 TYR A O 8
ATOM 3921 N N . GLY A 1 27 ? 4.806 -5.735 2.825 1.00 0.43 27 GLY A N 8
ATOM 3922 C CA . GLY A 1 27 ? 4.457 -6.939 2.105 1.00 0.42 27 GLY A CA 8
ATOM 3923 C C . GLY A 1 27 ? 3.554 -6.624 0.930 1.00 0.34 27 GLY A C 8
ATOM 3924 O O . GLY A 1 27 ? 3.890 -6.906 -0.224 1.00 0.39 27 GLY A O 8
ATOM 3928 N N . LYS A 1 28 ? 2.426 -5.987 1.215 1.00 0.32 28 LYS A N 8
ATOM 3929 C CA . LYS A 1 28 ? 1.457 -5.650 0.184 1.00 0.38 28 LYS A CA 8
ATOM 3930 C C . LYS A 1 28 ? 0.609 -4.495 0.642 1.00 0.29 28 LYS A C 8
ATOM 3931 O O . LYS A 1 28 ? 0.473 -4.096 1.802 1.00 0.28 28 LYS A O 8
ATOM 3950 N N . CYS A 1 29 ? -0.007 -3.891 -0.356 1.00 0.32 29 CYS A N 8
ATOM 3951 C CA . CYS A 1 29 ? -0.840 -2.720 -0.157 1.00 0.33 29 CYS A CA 8
ATOM 3952 C C . CYS A 1 29 ? -2.248 -3.155 0.141 1.00 0.34 29 CYS A C 8
ATOM 3953 O O . CYS A 1 29 ? -2.851 -4.067 -0.427 1.00 0.52 29 CYS A O 8
ATOM 3960 N N . LEU A 1 30 ? -2.827 -2.454 1.112 1.00 0.32 30 LEU A N 8
ATOM 3961 C CA . LEU A 1 30 ? -4.173 -2.754 1.599 1.00 0.38 30 LEU A CA 8
ATOM 3962 C C . LEU A 1 30 ? -5.032 -1.523 1.501 1.00 0.33 30 LEU A C 8
ATOM 3963 O O . LEU A 1 30 ? -4.635 -0.379 1.278 1.00 0.45 30 LEU A O 8
ATOM 3979 N N . VAL A 1 31 ? -6.325 -1.762 1.671 1.00 0.44 31 VAL A N 8
ATOM 3980 C CA . VAL A 1 31 ? -7.317 -0.694 1.655 1.00 0.51 31 VAL A CA 8
ATOM 3981 C C . VAL A 1 31 ? -7.492 -0.174 3.055 1.00 0.58 31 VAL A C 8
ATOM 3982 O O . VAL A 1 31 ? -7.581 -0.871 4.071 1.00 0.86 31 VAL A O 8
ATOM 3995 N N . GLN A 1 32 ? -7.545 1.157 3.151 1.00 0.61 32 GLN A N 8
ATOM 3996 C CA . GLN A 1 32 ? -7.793 1.808 4.433 1.00 0.89 32 GLN A CA 8
ATOM 3997 C C . GLN A 1 32 ? -9.251 1.665 4.785 1.00 1.12 32 GLN A C 8
ATOM 3998 O O . GLN A 1 32 ? -10.092 2.564 4.817 1.00 1.44 32 GLN A O 8
ATOM 4012 N N . VAL A 1 33 ? -9.594 0.412 5.045 1.00 1.59 33 VAL A N 8
ATOM 4013 C CA . VAL A 1 33 ? -10.939 0.049 5.455 1.00 2.06 33 VAL A CA 8
ATOM 4014 C C . VAL A 1 33 ? -10.916 -0.330 6.915 1.00 2.56 33 VAL A C 8
ATOM 4015 O O . VAL A 1 33 ? -10.291 -1.270 7.414 1.00 3.36 33 VAL A O 8
ATOM 4041 N N . ALA A 1 1 ? 1.164 4.866 -12.111 1.00 2.15 1 ALA A N 9
ATOM 4042 C CA . ALA A 1 1 ? 1.216 3.469 -11.635 1.00 1.72 1 ALA A CA 9
ATOM 4043 C C . ALA A 1 1 ? 1.227 3.425 -10.132 1.00 1.26 1 ALA A C 9
ATOM 4044 O O . ALA A 1 1 ? 2.225 3.297 -9.414 1.00 1.25 1 ALA A O 9
ATOM 4053 N N . CYS A 1 2 ? 0.026 3.569 -9.588 1.00 1.05 2 CYS A N 9
ATOM 4054 C CA . CYS A 1 2 ? -0.166 3.531 -8.148 1.00 0.76 2 CYS A CA 9
ATOM 4055 C C . CYS A 1 2 ? -0.433 2.114 -7.704 1.00 0.64 2 CYS A C 9
ATOM 4056 O O . CYS A 1 2 ? -1.058 1.261 -8.339 1.00 0.82 2 CYS A O 9
ATOM 4063 N N . GLY A 1 3 ? 0.117 1.818 -6.528 1.00 0.51 3 GLY A N 9
ATOM 4064 C CA . GLY A 1 3 ? -0.034 0.505 -5.924 1.00 0.60 3 GLY A CA 9
ATOM 4065 C C . GLY A 1 3 ? -1.479 0.186 -5.611 1.00 0.51 3 GLY A C 9
ATOM 4066 O O . GLY A 1 3 ? -2.215 1.043 -5.109 1.00 0.55 3 GLY A O 9
ATOM 4070 N N . ILE A 1 4 ? -1.878 -1.043 -5.915 1.00 0.46 4 ILE A N 9
ATOM 4071 C CA . ILE A 1 4 ? -3.260 -1.475 -5.748 1.00 0.44 4 ILE A CA 9
ATOM 4072 C C . ILE A 1 4 ? -3.431 -2.285 -4.485 1.00 0.39 4 ILE A C 9
ATOM 4073 O O . ILE A 1 4 ? -2.532 -2.752 -3.782 1.00 0.41 4 ILE A O 9
ATOM 4089 N N . LEU A 1 5 ? -4.721 -2.485 -4.199 1.00 0.45 5 LEU A N 9
ATOM 4090 C CA . LEU A 1 5 ? -5.219 -3.084 -2.950 1.00 0.57 5 LEU A CA 9
ATOM 4091 C C . LEU A 1 5 ? -4.655 -4.466 -2.678 1.00 0.54 5 LEU A C 9
ATOM 4092 O O . LEU A 1 5 ? -4.849 -5.122 -1.655 1.00 0.78 5 LEU A O 9
ATOM 4108 N N . HIS A 1 6 ? -3.925 -4.975 -3.664 1.00 0.45 6 HIS A N 9
ATOM 4109 C CA . HIS A 1 6 ? -3.229 -6.257 -3.524 1.00 0.63 6 HIS A CA 9
ATOM 4110 C C . HIS A 1 6 ? -1.961 -6.225 -4.331 1.00 0.57 6 HIS A C 9
ATOM 4111 O O . HIS A 1 6 ? -1.612 -7.044 -5.184 1.00 0.79 6 HIS A O 9
ATOM 4126 N N . ASP A 1 7 ? -1.208 -5.169 -4.062 1.00 0.37 7 ASP A N 9
ATOM 4127 C CA . ASP A 1 7 ? 0.085 -4.959 -4.701 1.00 0.33 7 ASP A CA 9
ATOM 4128 C C . ASP A 1 7 ? 1.164 -5.084 -3.654 1.00 0.31 7 ASP A C 9
ATOM 4129 O O . ASP A 1 7 ? 1.232 -4.425 -2.615 1.00 0.44 7 ASP A O 9
ATOM 4138 N N . ASN A 1 8 ? 2.073 -6.016 -3.929 1.00 0.37 8 ASN A N 9
ATOM 4139 C CA . ASN A 1 8 ? 3.176 -6.338 -3.018 1.00 0.39 8 ASN A CA 9
ATOM 4140 C C . ASN A 1 8 ? 4.010 -5.106 -2.776 1.00 0.41 8 ASN A C 9
ATOM 4141 O O . ASN A 1 8 ? 4.573 -4.440 -3.645 1.00 0.57 8 ASN A O 9
ATOM 4152 N N . CYS A 1 9 ? 4.125 -4.764 -1.496 1.00 0.34 9 CYS A N 9
ATOM 4153 C CA . CYS A 1 9 ? 4.743 -3.499 -1.114 1.00 0.41 9 CYS A CA 9
ATOM 4154 C C . CYS A 1 9 ? 5.152 -3.535 0.336 1.00 0.44 9 CYS A C 9
ATOM 4155 O O . CYS A 1 9 ? 4.636 -4.224 1.219 1.00 0.62 9 CYS A O 9
ATOM 4162 N N . VAL A 1 10 ? 6.180 -2.734 0.622 1.00 0.51 10 VAL A N 9
ATOM 4163 C CA . VAL A 1 10 ? 6.709 -2.601 1.977 1.00 0.66 10 VAL A CA 9
ATOM 4164 C C . VAL A 1 10 ? 6.129 -1.368 2.628 1.00 0.62 10 VAL A C 9
ATOM 4165 O O . VAL A 1 10 ? 5.450 -0.507 2.069 1.00 0.93 10 VAL A O 9
ATOM 4178 N N . TYR A 1 11 ? 6.419 -1.257 3.918 1.00 0.92 11 TYR A N 9
ATOM 4179 C CA . TYR A 1 11 ? 5.828 -0.214 4.754 1.00 1.15 11 TYR A CA 9
ATOM 4180 C C . TYR A 1 11 ? 6.581 1.082 4.579 1.00 1.00 11 TYR A C 9
ATOM 4181 O O . TYR A 1 11 ? 7.368 1.581 5.386 1.00 1.61 11 TYR A O 9
ATOM 4199 N N . VAL A 1 12 ? 6.336 1.687 3.419 1.00 0.59 12 VAL A N 9
ATOM 4200 C CA . VAL A 1 12 ? 6.932 2.977 3.079 1.00 0.92 12 VAL A CA 9
ATOM 4201 C C . VAL A 1 12 ? 5.856 3.994 2.764 1.00 0.73 12 VAL A C 9
ATOM 4202 O O . VAL A 1 12 ? 5.394 4.244 1.651 1.00 1.16 12 VAL A O 9
ATOM 4215 N N . PRO A 1 13 ? 5.385 4.667 3.835 1.00 1.01 13 PRO A N 9
ATOM 4216 C CA . PRO A 1 13 ? 4.341 5.697 3.737 1.00 1.29 13 PRO A CA 9
ATOM 4217 C C . PRO A 1 13 ? 4.856 6.978 3.125 1.00 1.09 13 PRO A C 9
ATOM 4218 O O . PRO A 1 13 ? 4.229 7.724 2.366 1.00 1.07 13 PRO A O 9
ATOM 4229 N N . ALA A 1 14 ? 6.123 7.247 3.465 1.00 1.33 14 ALA A N 9
ATOM 4230 C CA . ALA A 1 14 ? 6.823 8.470 3.049 1.00 1.64 14 ALA A CA 9
ATOM 4231 C C . ALA A 1 14 ? 6.750 8.657 1.556 1.00 1.58 14 ALA A C 9
ATOM 4232 O O . ALA A 1 14 ? 6.778 9.737 0.956 1.00 1.81 14 ALA A O 9
ATOM 4239 N N . GLN A 1 15 ? 6.654 7.517 0.889 1.00 1.44 15 GLN A N 9
ATOM 4240 C CA . GLN A 1 15 ? 6.481 7.478 -0.551 1.00 1.44 15 GLN A CA 9
ATOM 4241 C C . GLN A 1 15 ? 5.537 6.360 -0.883 1.00 1.09 15 GLN A C 9
ATOM 4242 O O . GLN A 1 15 ? 5.789 5.393 -1.601 1.00 1.16 15 GLN A O 9
ATOM 4256 N N . ASN A 1 16 ? 4.348 6.476 -0.279 1.00 0.85 16 ASN A N 9
ATOM 4257 C CA . ASN A 1 16 ? 3.254 5.530 -0.525 1.00 0.74 16 ASN A CA 9
ATOM 4258 C C . ASN A 1 16 ? 2.873 5.582 -1.984 1.00 0.63 16 ASN A C 9
ATOM 4259 O O . ASN A 1 16 ? 2.266 6.506 -2.538 1.00 0.65 16 ASN A O 9
ATOM 4270 N N . PRO A 1 17 ? 3.247 4.506 -2.701 1.00 0.65 17 PRO A N 9
ATOM 4271 C CA . PRO A 1 17 ? 3.072 4.409 -4.156 1.00 0.61 17 PRO A CA 9
ATOM 4272 C C . PRO A 1 17 ? 1.662 4.063 -4.543 1.00 0.60 17 PRO A C 9
ATOM 4273 O O . PRO A 1 17 ? 1.197 4.080 -5.680 1.00 0.86 17 PRO A O 9
ATOM 4284 N N . CYS A 1 18 ? 0.903 3.734 -3.509 1.00 0.52 18 CYS A N 9
ATOM 4285 C CA . CYS A 1 18 ? -0.447 3.218 -3.669 1.00 0.52 18 CYS A CA 9
ATOM 4286 C C . CYS A 1 18 ? -1.404 4.328 -3.985 1.00 0.44 18 CYS A C 9
ATOM 4287 O O . CYS A 1 18 ? -1.287 5.512 -3.648 1.00 0.49 18 CYS A O 9
ATOM 4294 N N . CYS A 1 19 ? -2.432 3.923 -4.727 1.00 0.43 19 CYS A N 9
ATOM 4295 C CA . CYS A 1 19 ? -3.525 4.814 -5.084 1.00 0.44 19 CYS A CA 9
ATOM 4296 C C . CYS A 1 19 ? -4.136 5.331 -3.811 1.00 0.40 19 CYS A C 9
ATOM 4297 O O . CYS A 1 19 ? -4.381 4.651 -2.816 1.00 0.41 19 CYS A O 9
ATOM 4304 N N . ARG A 1 20 ? -4.387 6.637 -3.820 1.00 0.50 20 ARG A N 9
ATOM 4305 C CA . ARG A 1 20 ? -4.882 7.339 -2.637 1.00 0.57 20 ARG A CA 9
ATOM 4306 C C . ARG A 1 20 ? -6.173 6.727 -2.168 1.00 0.49 20 ARG A C 9
ATOM 4307 O O . ARG A 1 20 ? -7.254 6.743 -2.766 1.00 0.63 20 ARG A O 9
ATOM 4328 N N . GLY A 1 21 ? -6.046 6.137 -0.988 1.00 0.42 21 GLY A N 9
ATOM 4329 C CA . GLY A 1 21 ? -7.085 5.293 -0.431 1.00 0.43 21 GLY A CA 9
ATOM 4330 C C . GLY A 1 21 ? -6.515 3.940 -0.045 1.00 0.40 21 GLY A C 9
ATOM 4331 O O . GLY A 1 21 ? -7.102 3.191 0.741 1.00 0.55 21 GLY A O 9
ATOM 4335 N N . LEU A 1 22 ? -5.349 3.646 -0.607 1.00 0.31 22 LEU A N 9
ATOM 4336 C CA . LEU A 1 22 ? -4.619 2.419 -0.332 1.00 0.33 22 LEU A CA 9
ATOM 4337 C C . LEU A 1 22 ? -3.285 2.791 0.261 1.00 0.39 22 LEU A C 9
ATOM 4338 O O . LEU A 1 22 ? -2.649 3.821 0.006 1.00 0.50 22 LEU A O 9
ATOM 4354 N N . GLN A 1 23 ? -2.804 1.908 1.124 1.00 0.43 23 GLN A N 9
ATOM 4355 C CA . GLN A 1 23 ? -1.541 2.132 1.814 1.00 0.54 23 GLN A CA 9
ATOM 4356 C C . GLN A 1 23 ? -0.764 0.849 1.888 1.00 0.41 23 GLN A C 9
ATOM 4357 O O . GLN A 1 23 ? -1.223 -0.263 2.171 1.00 0.42 23 GLN A O 9
ATOM 4371 N N . CYS A 1 24 ? 0.524 1.002 1.603 1.00 0.46 24 CYS A N 9
ATOM 4372 C CA . CYS A 1 24 ? 1.478 -0.094 1.708 1.00 0.44 24 CYS A CA 9
ATOM 4373 C C . CYS A 1 24 ? 1.657 -0.500 3.144 1.00 0.40 24 CYS A C 9
ATOM 4374 O O . CYS A 1 24 ? 1.884 0.258 4.093 1.00 0.57 24 CYS A O 9
ATOM 4381 N N . ARG A 1 25 ? 1.532 -1.804 3.339 1.00 0.35 25 ARG A N 9
ATOM 4382 C CA . ARG A 1 25 ? 1.863 -2.432 4.607 1.00 0.45 25 ARG A CA 9
ATOM 4383 C C . ARG A 1 25 ? 2.793 -3.571 4.320 1.00 0.43 25 ARG A C 9
ATOM 4384 O O . ARG A 1 25 ? 2.641 -4.395 3.423 1.00 0.56 25 ARG A O 9
ATOM 4405 N N . TYR A 1 26 ? 3.850 -3.607 5.144 1.00 0.57 26 TYR A N 9
ATOM 4406 C CA . TYR A 1 26 ? 4.987 -4.532 4.984 1.00 0.66 26 TYR A CA 9
ATOM 4407 C C . TYR A 1 26 ? 4.552 -5.898 4.515 1.00 0.54 26 TYR A C 9
ATOM 4408 O O . TYR A 1 26 ? 4.189 -6.840 5.223 1.00 0.68 26 TYR A O 9
ATOM 4426 N N . GLY A 1 27 ? 4.576 -6.006 3.191 1.00 0.43 27 GLY A N 9
ATOM 4427 C CA . GLY A 1 27 ? 4.161 -7.212 2.515 1.00 0.42 27 GLY A CA 9
ATOM 4428 C C . GLY A 1 27 ? 3.325 -6.884 1.299 1.00 0.34 27 GLY A C 9
ATOM 4429 O O . GLY A 1 27 ? 3.692 -7.211 0.170 1.00 0.39 27 GLY A O 9
ATOM 4433 N N . LYS A 1 28 ? 2.225 -6.181 1.524 1.00 0.32 28 LYS A N 9
ATOM 4434 C CA . LYS A 1 28 ? 1.308 -5.832 0.451 1.00 0.38 28 LYS A CA 9
ATOM 4435 C C . LYS A 1 28 ? 0.575 -4.565 0.794 1.00 0.29 28 LYS A C 9
ATOM 4436 O O . LYS A 1 28 ? 0.379 -4.110 1.925 1.00 0.28 28 LYS A O 9
ATOM 4455 N N . CYS A 1 29 ? 0.155 -3.917 -0.277 1.00 0.32 29 CYS A N 9
ATOM 4456 C CA . CYS A 1 29 ? -0.633 -2.705 -0.192 1.00 0.33 29 CYS A CA 9
ATOM 4457 C C . CYS A 1 29 ? -2.054 -3.080 0.085 1.00 0.34 29 CYS A C 9
ATOM 4458 O O . CYS A 1 29 ? -2.702 -3.927 -0.526 1.00 0.52 29 CYS A O 9
ATOM 4465 N N . LEU A 1 30 ? -2.593 -2.415 1.093 1.00 0.32 30 LEU A N 9
ATOM 4466 C CA . LEU A 1 30 ? -3.933 -2.715 1.575 1.00 0.38 30 LEU A CA 9
ATOM 4467 C C . LEU A 1 30 ? -4.746 -1.457 1.612 1.00 0.33 30 LEU A C 9
ATOM 4468 O O . LEU A 1 30 ? -4.300 -0.307 1.609 1.00 0.45 30 LEU A O 9
ATOM 4484 N N . VAL A 1 31 ? -6.054 -1.671 1.646 1.00 0.44 31 VAL A N 9
ATOM 4485 C CA . VAL A 1 31 ? -6.996 -0.577 1.810 1.00 0.51 31 VAL A CA 9
ATOM 4486 C C . VAL A 1 31 ? -6.883 -0.103 3.230 1.00 0.58 31 VAL A C 9
ATOM 4487 O O . VAL A 1 31 ? -7.236 -0.736 4.226 1.00 0.86 31 VAL A O 9
ATOM 4500 N N . GLN A 1 32 ? -6.323 1.100 3.341 1.00 0.61 32 GLN A N 9
ATOM 4501 C CA . GLN A 1 32 ? -5.939 1.679 4.633 1.00 0.89 32 GLN A CA 9
ATOM 4502 C C . GLN A 1 32 ? -7.079 1.647 5.614 1.00 1.12 32 GLN A C 9
ATOM 4503 O O . GLN A 1 32 ? -6.977 1.496 6.834 1.00 1.44 32 GLN A O 9
ATOM 4517 N N . VAL A 1 33 ? -8.264 1.771 5.045 1.00 1.59 33 VAL A N 9
ATOM 4518 C CA . VAL A 1 33 ? -9.500 1.718 5.808 1.00 2.06 33 VAL A CA 9
ATOM 4519 C C . VAL A 1 33 ? -10.263 0.475 5.428 1.00 2.56 33 VAL A C 9
ATOM 4520 O O . VAL A 1 33 ? -10.356 0.001 4.290 1.00 3.36 33 VAL A O 9
ATOM 4546 N N . ALA A 1 1 ? 1.708 4.256 -11.715 1.00 2.15 1 ALA A N 10
ATOM 4547 C CA . ALA A 1 1 ? 1.929 2.879 -11.216 1.00 1.72 1 ALA A CA 10
ATOM 4548 C C . ALA A 1 1 ? 1.831 2.852 -9.716 1.00 1.26 1 ALA A C 10
ATOM 4549 O O . ALA A 1 1 ? 2.776 2.798 -8.918 1.00 1.25 1 ALA A O 10
ATOM 4558 N N . CYS A 1 2 ? 0.579 2.913 -9.276 1.00 1.05 2 CYS A N 10
ATOM 4559 C CA . CYS A 1 2 ? 0.269 2.959 -7.854 1.00 0.76 2 CYS A CA 10
ATOM 4560 C C . CYS A 1 2 ? 0.088 1.564 -7.324 1.00 0.64 2 CYS A C 10
ATOM 4561 O O . CYS A 1 2 ? -0.257 0.576 -7.980 1.00 0.82 2 CYS A O 10
ATOM 4568 N N . GLY A 1 3 ? 0.353 1.457 -6.028 1.00 0.51 3 GLY A N 10
ATOM 4569 C CA . GLY A 1 3 ? 0.079 0.231 -5.313 1.00 0.60 3 GLY A CA 10
ATOM 4570 C C . GLY A 1 3 ? -1.408 0.033 -5.131 1.00 0.51 3 GLY A C 10
ATOM 4571 O O . GLY A 1 3 ? -2.111 0.949 -4.689 1.00 0.55 3 GLY A O 10
ATOM 4575 N N . ILE A 1 4 ? -1.889 -1.143 -5.510 1.00 0.46 4 ILE A N 10
ATOM 4576 C CA . ILE A 1 4 ? -3.306 -1.468 -5.417 1.00 0.44 4 ILE A CA 10
ATOM 4577 C C . ILE A 1 4 ? -3.575 -2.268 -4.169 1.00 0.39 4 ILE A C 10
ATOM 4578 O O . ILE A 1 4 ? -2.730 -2.664 -3.365 1.00 0.41 4 ILE A O 10
ATOM 4594 N N . LEU A 1 5 ? -4.871 -2.552 -4.019 1.00 0.45 5 LEU A N 10
ATOM 4595 C CA . LEU A 1 5 ? -5.467 -3.090 -2.785 1.00 0.57 5 LEU A CA 10
ATOM 4596 C C . LEU A 1 5 ? -4.848 -4.392 -2.317 1.00 0.54 5 LEU A C 10
ATOM 4597 O O . LEU A 1 5 ? -5.123 -4.958 -1.258 1.00 0.78 5 LEU A O 10
ATOM 4613 N N . HIS A 1 6 ? -3.978 -4.941 -3.156 1.00 0.45 6 HIS A N 10
ATOM 4614 C CA . HIS A 1 6 ? -3.205 -6.130 -2.787 1.00 0.63 6 HIS A CA 10
ATOM 4615 C C . HIS A 1 6 ? -1.971 -6.224 -3.648 1.00 0.57 6 HIS A C 10
ATOM 4616 O O . HIS A 1 6 ? -1.584 -7.222 -4.258 1.00 0.79 6 HIS A O 10
ATOM 4631 N N . ASP A 1 7 ? -1.287 -5.091 -3.722 1.00 0.37 7 ASP A N 10
ATOM 4632 C CA . ASP A 1 7 ? -0.045 -4.997 -4.487 1.00 0.33 7 ASP A CA 10
ATOM 4633 C C . ASP A 1 7 ? 1.128 -5.057 -3.554 1.00 0.31 7 ASP A C 10
ATOM 4634 O O . ASP A 1 7 ? 1.326 -4.308 -2.602 1.00 0.44 7 ASP A O 10
ATOM 4643 N N . ASN A 1 8 ? 1.982 -6.032 -3.841 1.00 0.37 8 ASN A N 10
ATOM 4644 C CA . ASN A 1 8 ? 3.157 -6.304 -3.014 1.00 0.39 8 ASN A CA 10
ATOM 4645 C C . ASN A 1 8 ? 4.111 -5.141 -3.055 1.00 0.41 8 ASN A C 10
ATOM 4646 O O . ASN A 1 8 ? 4.632 -4.661 -4.068 1.00 0.57 8 ASN A O 10
ATOM 4657 N N . CYS A 1 9 ? 4.386 -4.647 -1.850 1.00 0.34 9 CYS A N 10
ATOM 4658 C CA . CYS A 1 9 ? 5.207 -3.452 -1.670 1.00 0.41 9 CYS A CA 10
ATOM 4659 C C . CYS A 1 9 ? 5.790 -3.435 -0.275 1.00 0.44 9 CYS A C 10
ATOM 4660 O O . CYS A 1 9 ? 5.544 -4.251 0.620 1.00 0.62 9 CYS A O 10
ATOM 4667 N N . VAL A 1 10 ? 6.652 -2.438 -0.066 1.00 0.51 10 VAL A N 10
ATOM 4668 C CA . VAL A 1 10 ? 7.317 -2.247 1.225 1.00 0.66 10 VAL A CA 10
ATOM 4669 C C . VAL A 1 10 ? 6.682 -1.095 1.960 1.00 0.62 10 VAL A C 10
ATOM 4670 O O . VAL A 1 10 ? 6.180 -0.090 1.442 1.00 0.93 10 VAL A O 10
ATOM 4683 N N . TYR A 1 11 ? 6.727 -1.231 3.281 1.00 0.92 11 TYR A N 10
ATOM 4684 C CA . TYR A 1 11 ? 6.010 -0.341 4.187 1.00 1.15 11 TYR A CA 10
ATOM 4685 C C . TYR A 1 11 ? 6.744 0.968 4.328 1.00 1.00 11 TYR A C 10
ATOM 4686 O O . TYR A 1 11 ? 7.433 1.320 5.292 1.00 1.61 11 TYR A O 10
ATOM 4704 N N . VAL A 1 12 ? 6.592 1.766 3.281 1.00 0.59 12 VAL A N 10
ATOM 4705 C CA . VAL A 1 12 ? 7.137 3.120 3.249 1.00 0.92 12 VAL A CA 10
ATOM 4706 C C . VAL A 1 12 ? 6.015 4.104 3.004 1.00 0.73 12 VAL A C 10
ATOM 4707 O O . VAL A 1 12 ? 5.667 4.534 1.906 1.00 1.16 12 VAL A O 10
ATOM 4720 N N . PRO A 1 13 ? 5.353 4.514 4.110 1.00 1.01 13 PRO A N 10
ATOM 4721 C CA . PRO A 1 13 ? 4.210 5.440 4.054 1.00 1.29 13 PRO A CA 10
ATOM 4722 C C . PRO A 1 13 ? 4.579 6.798 3.503 1.00 1.09 13 PRO A C 10
ATOM 4723 O O . PRO A 1 13 ? 3.884 7.474 2.737 1.00 1.07 13 PRO A O 10
ATOM 4734 N N . ALA A 1 14 ? 5.782 7.234 3.892 1.00 1.33 14 ALA A N 10
ATOM 4735 C CA . ALA A 1 14 ? 6.293 8.554 3.508 1.00 1.64 14 ALA A CA 10
ATOM 4736 C C . ALA A 1 14 ? 6.390 8.667 2.009 1.00 1.58 14 ALA A C 10
ATOM 4737 O O . ALA A 1 14 ? 6.382 9.714 1.355 1.00 1.81 14 ALA A O 10
ATOM 4744 N N . GLN A 1 15 ? 6.482 7.495 1.399 1.00 1.44 15 GLN A N 10
ATOM 4745 C CA . GLN A 1 15 ? 6.520 7.376 -0.049 1.00 1.44 15 GLN A CA 10
ATOM 4746 C C . GLN A 1 15 ? 5.602 6.264 -0.475 1.00 1.09 15 GLN A C 10
ATOM 4747 O O . GLN A 1 15 ? 5.888 5.345 -1.247 1.00 1.16 15 GLN A O 10
ATOM 4761 N N . ASN A 1 16 ? 4.400 6.331 0.102 1.00 0.85 16 ASN A N 10
ATOM 4762 C CA . ASN A 1 16 ? 3.343 5.363 -0.188 1.00 0.74 16 ASN A CA 10
ATOM 4763 C C . ASN A 1 16 ? 3.046 5.373 -1.668 1.00 0.63 16 ASN A C 10
ATOM 4764 O O . ASN A 1 16 ? 2.546 6.310 -2.297 1.00 0.65 16 ASN A O 10
ATOM 4775 N N . PRO A 1 17 ? 3.368 4.236 -2.310 1.00 0.65 17 PRO A N 10
ATOM 4776 C CA . PRO A 1 17 ? 3.283 4.083 -3.769 1.00 0.61 17 PRO A CA 10
ATOM 4777 C C . PRO A 1 17 ? 1.881 3.819 -4.242 1.00 0.60 17 PRO A C 10
ATOM 4778 O O . PRO A 1 17 ? 1.508 3.775 -5.409 1.00 0.86 17 PRO A O 10
ATOM 4789 N N . CYS A 1 18 ? 1.024 3.633 -3.254 1.00 0.52 18 CYS A N 10
ATOM 4790 C CA . CYS A 1 18 ? -0.342 3.196 -3.478 1.00 0.52 18 CYS A CA 10
ATOM 4791 C C . CYS A 1 18 ? -1.196 4.334 -3.943 1.00 0.44 18 CYS A C 10
ATOM 4792 O O . CYS A 1 18 ? -0.979 5.535 -3.750 1.00 0.49 18 CYS A O 10
ATOM 4799 N N . CYS A 1 19 ? -2.258 3.933 -4.638 1.00 0.43 19 CYS A N 10
ATOM 4800 C CA . CYS A 1 19 ? -3.287 4.870 -5.082 1.00 0.44 19 CYS A CA 10
ATOM 4801 C C . CYS A 1 19 ? -3.943 5.489 -3.876 1.00 0.40 19 CYS A C 10
ATOM 4802 O O . CYS A 1 19 ? -4.064 4.956 -2.769 1.00 0.41 19 CYS A O 10
ATOM 4809 N N . ARG A 1 20 ? -4.395 6.721 -4.096 1.00 0.50 20 ARG A N 10
ATOM 4810 C CA . ARG A 1 20 ? -4.935 7.565 -3.030 1.00 0.57 20 ARG A CA 10
ATOM 4811 C C . ARG A 1 20 ? -6.126 6.903 -2.390 1.00 0.49 20 ARG A C 10
ATOM 4812 O O . ARG A 1 20 ? -7.263 6.838 -2.860 1.00 0.63 20 ARG A O 10
ATOM 4833 N N . GLY A 1 21 ? -5.841 6.362 -1.211 1.00 0.42 21 GLY A N 10
ATOM 4834 C CA . GLY A 1 21 ? -6.843 5.643 -0.444 1.00 0.43 21 GLY A CA 10
ATOM 4835 C C . GLY A 1 21 ? -6.387 4.241 -0.088 1.00 0.40 21 GLY A C 10
ATOM 4836 O O . GLY A 1 21 ? -7.070 3.515 0.635 1.00 0.55 21 GLY A O 10
ATOM 4840 N N . LEU A 1 22 ? -5.230 3.860 -0.610 1.00 0.31 22 LEU A N 10
ATOM 4841 C CA . LEU A 1 22 ? -4.649 2.557 -0.332 1.00 0.33 22 LEU A CA 10
ATOM 4842 C C . LEU A 1 22 ? -3.371 2.741 0.440 1.00 0.39 22 LEU A C 10
ATOM 4843 O O . LEU A 1 22 ? -2.505 3.592 0.214 1.00 0.50 22 LEU A O 10
ATOM 4859 N N . GLN A 1 23 ? -3.227 1.881 1.439 1.00 0.43 23 GLN A N 10
ATOM 4860 C CA . GLN A 1 23 ? -2.093 1.938 2.353 1.00 0.54 23 GLN A CA 10
ATOM 4861 C C . GLN A 1 23 ? -1.279 0.680 2.232 1.00 0.41 23 GLN A C 10
ATOM 4862 O O . GLN A 1 23 ? -1.679 -0.466 2.448 1.00 0.42 23 GLN A O 10
ATOM 4876 N N . CYS A 1 24 ? -0.030 0.897 1.848 1.00 0.46 24 CYS A N 10
ATOM 4877 C CA . CYS A 1 24 ? 0.929 -0.190 1.712 1.00 0.44 24 CYS A CA 10
ATOM 4878 C C . CYS A 1 24 ? 1.358 -0.669 3.074 1.00 0.40 24 CYS A C 10
ATOM 4879 O O . CYS A 1 24 ? 1.747 0.044 4.006 1.00 0.57 24 CYS A O 10
ATOM 4886 N N . ARG A 1 25 ? 1.265 -1.986 3.214 1.00 0.35 25 ARG A N 10
ATOM 4887 C CA . ARG A 1 25 ? 1.725 -2.684 4.406 1.00 0.45 25 ARG A CA 10
ATOM 4888 C C . ARG A 1 25 ? 2.919 -3.518 4.034 1.00 0.43 25 ARG A C 10
ATOM 4889 O O . ARG A 1 25 ? 3.154 -3.957 2.908 1.00 0.56 25 ARG A O 10
ATOM 4910 N N . TYR A 1 26 ? 3.747 -3.760 5.057 1.00 0.57 26 TYR A N 10
ATOM 4911 C CA . TYR A 1 26 ? 4.953 -4.579 4.916 1.00 0.66 26 TYR A CA 10
ATOM 4912 C C . TYR A 1 26 ? 4.597 -5.904 4.295 1.00 0.54 26 TYR A C 10
ATOM 4913 O O . TYR A 1 26 ? 4.141 -6.891 4.882 1.00 0.68 26 TYR A O 10
ATOM 4931 N N . GLY A 1 27 ? 4.794 -5.920 2.986 1.00 0.43 27 GLY A N 10
ATOM 4932 C CA . GLY A 1 27 ? 4.459 -7.069 2.183 1.00 0.42 27 GLY A CA 10
ATOM 4933 C C . GLY A 1 27 ? 3.617 -6.669 0.994 1.00 0.34 27 GLY A C 10
ATOM 4934 O O . GLY A 1 27 ? 3.976 -6.942 -0.152 1.00 0.39 27 GLY A O 10
ATOM 4938 N N . LYS A 1 28 ? 2.513 -5.985 1.262 1.00 0.32 28 LYS A N 10
ATOM 4939 C CA . LYS A 1 28 ? 1.603 -5.568 0.208 1.00 0.38 28 LYS A CA 10
ATOM 4940 C C . LYS A 1 28 ? 0.712 -4.461 0.695 1.00 0.29 28 LYS A C 10
ATOM 4941 O O . LYS A 1 28 ? 0.463 -4.184 1.871 1.00 0.28 28 LYS A O 10
ATOM 4960 N N . CYS A 1 29 ? 0.191 -3.766 -0.301 1.00 0.32 29 CYS A N 10
ATOM 4961 C CA . CYS A 1 29 ? -0.706 -2.643 -0.101 1.00 0.33 29 CYS A CA 10
ATOM 4962 C C . CYS A 1 29 ? -2.096 -3.158 0.142 1.00 0.34 29 CYS A C 10
ATOM 4963 O O . CYS A 1 29 ? -2.581 -4.170 -0.366 1.00 0.52 29 CYS A O 10
ATOM 4970 N N . LEU A 1 30 ? -2.801 -2.419 0.992 1.00 0.32 30 LEU A N 10
ATOM 4971 C CA . LEU A 1 30 ? -4.158 -2.777 1.391 1.00 0.38 30 LEU A CA 10
ATOM 4972 C C . LEU A 1 30 ? -5.051 -1.562 1.338 1.00 0.33 30 LEU A C 10
ATOM 4973 O O . LEU A 1 30 ? -4.678 -0.392 1.203 1.00 0.45 30 LEU A O 10
ATOM 4989 N N . VAL A 1 31 ? -6.347 -1.854 1.457 1.00 0.44 31 VAL A N 10
ATOM 4990 C CA . VAL A 1 31 ? -7.389 -0.831 1.418 1.00 0.51 31 VAL A CA 10
ATOM 4991 C C . VAL A 1 31 ? -7.445 -0.101 2.733 1.00 0.58 31 VAL A C 10
ATOM 4992 O O . VAL A 1 31 ? -7.072 -0.544 3.824 1.00 0.86 31 VAL A O 10
ATOM 5005 N N . GLN A 1 32 ? -7.962 1.122 2.639 1.00 0.61 32 GLN A N 10
ATOM 5006 C CA . GLN A 1 32 ? -8.116 1.995 3.802 1.00 0.89 32 GLN A CA 10
ATOM 5007 C C . GLN A 1 32 ? -9.251 1.520 4.679 1.00 1.12 32 GLN A C 10
ATOM 5008 O O . GLN A 1 32 ? -10.253 2.168 4.985 1.00 1.44 32 GLN A O 10
ATOM 5022 N N . VAL A 1 33 ? -9.091 0.286 5.144 1.00 1.59 33 VAL A N 10
ATOM 5023 C CA . VAL A 1 33 ? -10.062 -0.332 6.041 1.00 2.06 33 VAL A CA 10
ATOM 5024 C C . VAL A 1 33 ? -9.797 0.134 7.457 1.00 2.56 33 VAL A C 10
ATOM 5025 O O . VAL A 1 33 ? -9.560 -0.572 8.440 1.00 3.36 33 VAL A O 10
ATOM 5051 N N . ALA A 1 1 ? 2.588 4.141 -11.380 1.00 2.15 1 ALA A N 11
ATOM 5052 C CA . ALA A 1 1 ? 2.107 2.869 -10.800 1.00 1.72 1 ALA A CA 11
ATOM 5053 C C . ALA A 1 1 ? 1.205 3.134 -9.627 1.00 1.26 1 ALA A C 11
ATOM 5054 O O . ALA A 1 1 ? 1.539 3.645 -8.556 1.00 1.25 1 ALA A O 11
ATOM 5063 N N . CYS A 1 2 ? -0.055 2.782 -9.845 1.00 1.05 2 CYS A N 11
ATOM 5064 C CA . CYS A 1 2 ? -1.085 2.931 -8.829 1.00 0.76 2 CYS A CA 11
ATOM 5065 C C . CYS A 1 2 ? -1.154 1.656 -8.032 1.00 0.64 2 CYS A C 11
ATOM 5066 O O . CYS A 1 2 ? -1.526 0.557 -8.454 1.00 0.82 2 CYS A O 11
ATOM 5073 N N . GLY A 1 3 ? -0.713 1.790 -6.785 1.00 0.51 3 GLY A N 11
ATOM 5074 C CA . GLY A 1 3 ? -0.701 0.670 -5.859 1.00 0.60 3 GLY A CA 11
ATOM 5075 C C . GLY A 1 3 ? -2.086 0.127 -5.597 1.00 0.51 3 GLY A C 11
ATOM 5076 O O . GLY A 1 3 ? -2.961 0.849 -5.106 1.00 0.55 3 GLY A O 11
ATOM 5080 N N . ILE A 1 4 ? -2.270 -1.143 -5.928 1.00 0.46 4 ILE A N 11
ATOM 5081 C CA . ILE A 1 4 ? -3.559 -1.806 -5.816 1.00 0.44 4 ILE A CA 11
ATOM 5082 C C . ILE A 1 4 ? -3.592 -2.677 -4.587 1.00 0.39 4 ILE A C 11
ATOM 5083 O O . ILE A 1 4 ? -2.615 -3.069 -3.947 1.00 0.41 4 ILE A O 11
ATOM 5099 N N . LEU A 1 5 ? -4.830 -3.048 -4.255 1.00 0.45 5 LEU A N 11
ATOM 5100 C CA . LEU A 1 5 ? -5.165 -3.746 -3.006 1.00 0.57 5 LEU A CA 11
ATOM 5101 C C . LEU A 1 5 ? -4.589 -5.145 -2.935 1.00 0.54 5 LEU A C 11
ATOM 5102 O O . LEU A 1 5 ? -4.906 -6.005 -2.110 1.00 0.78 5 LEU A O 11
ATOM 5118 N N . HIS A 1 6 ? -3.688 -5.419 -3.864 1.00 0.45 6 HIS A N 11
ATOM 5119 C CA . HIS A 1 6 ? -2.953 -6.680 -3.885 1.00 0.63 6 HIS A CA 11
ATOM 5120 C C . HIS A 1 6 ? -1.645 -6.490 -4.600 1.00 0.57 6 HIS A C 11
ATOM 5121 O O . HIS A 1 6 ? -1.146 -7.261 -5.421 1.00 0.79 6 HIS A O 11
ATOM 5136 N N . ASP A 1 7 ? -1.028 -5.358 -4.284 1.00 0.37 7 ASP A N 11
ATOM 5137 C CA . ASP A 1 7 ? 0.291 -5.031 -4.814 1.00 0.33 7 ASP A CA 11
ATOM 5138 C C . ASP A 1 7 ? 1.290 -5.039 -3.689 1.00 0.31 7 ASP A C 11
ATOM 5139 O O . ASP A 1 7 ? 1.201 -4.403 -2.638 1.00 0.44 7 ASP A O 11
ATOM 5148 N N . ASN A 1 8 ? 2.325 -5.841 -3.906 1.00 0.37 8 ASN A N 11
ATOM 5149 C CA . ASN A 1 8 ? 3.380 -6.010 -2.916 1.00 0.39 8 ASN A CA 11
ATOM 5150 C C . ASN A 1 8 ? 4.281 -4.807 -2.923 1.00 0.41 8 ASN A C 11
ATOM 5151 O O . ASN A 1 8 ? 4.901 -4.365 -3.898 1.00 0.57 8 ASN A O 11
ATOM 5162 N N . CYS A 1 9 ? 4.363 -4.208 -1.739 1.00 0.34 9 CYS A N 11
ATOM 5163 C CA . CYS A 1 9 ? 5.118 -2.975 -1.546 1.00 0.41 9 CYS A CA 11
ATOM 5164 C C . CYS A 1 9 ? 5.671 -2.932 -0.149 1.00 0.44 9 CYS A C 11
ATOM 5165 O O . CYS A 1 9 ? 5.420 -3.741 0.754 1.00 0.62 9 CYS A O 11
ATOM 5172 N N . VAL A 1 10 ? 6.518 -1.930 0.060 1.00 0.51 10 VAL A N 11
ATOM 5173 C CA . VAL A 1 10 ? 7.103 -1.680 1.371 1.00 0.66 10 VAL A CA 11
ATOM 5174 C C . VAL A 1 10 ? 6.474 -0.456 1.985 1.00 0.62 10 VAL A C 11
ATOM 5175 O O . VAL A 1 10 ? 6.068 0.542 1.375 1.00 0.93 10 VAL A O 11
ATOM 5188 N N . TYR A 1 11 ? 6.380 -0.531 3.307 1.00 0.92 11 TYR A N 11
ATOM 5189 C CA . TYR A 1 11 ? 5.745 0.505 4.120 1.00 1.15 11 TYR A CA 11
ATOM 5190 C C . TYR A 1 11 ? 6.604 1.749 4.169 1.00 1.00 11 TYR A C 11
ATOM 5191 O O . TYR A 1 11 ? 7.263 2.148 5.132 1.00 1.61 11 TYR A O 11
ATOM 5209 N N . VAL A 1 12 ? 6.622 2.413 3.017 1.00 0.59 12 VAL A N 11
ATOM 5210 C CA . VAL A 1 12 ? 7.324 3.684 2.858 1.00 0.92 12 VAL A CA 11
ATOM 5211 C C . VAL A 1 12 ? 6.398 4.687 2.216 1.00 0.73 12 VAL A C 11
ATOM 5212 O O . VAL A 1 12 ? 6.203 4.818 1.005 1.00 1.16 12 VAL A O 11
ATOM 5225 N N . PRO A 1 13 ? 5.730 5.472 3.082 1.00 1.01 13 PRO A N 11
ATOM 5226 C CA . PRO A 1 13 ? 4.796 6.524 2.652 1.00 1.29 13 PRO A CA 11
ATOM 5227 C C . PRO A 1 13 ? 5.463 7.604 1.831 1.00 1.09 13 PRO A C 11
ATOM 5228 O O . PRO A 1 13 ? 4.916 8.268 0.939 1.00 1.07 13 PRO A O 11
ATOM 5239 N N . ALA A 1 14 ? 6.757 7.795 2.148 1.00 1.33 14 ALA A N 11
ATOM 5240 C CA . ALA A 1 14 ? 7.598 8.813 1.499 1.00 1.64 14 ALA A CA 11
ATOM 5241 C C . ALA A 1 14 ? 7.448 8.746 0.002 1.00 1.58 14 ALA A C 11
ATOM 5242 O O . ALA A 1 14 ? 7.395 9.709 -0.764 1.00 1.81 14 ALA A O 11
ATOM 5249 N N . GLN A 1 15 ? 7.360 7.505 -0.463 1.00 1.44 15 GLN A N 11
ATOM 5250 C CA . GLN A 1 15 ? 7.042 7.231 -1.852 1.00 1.44 15 GLN A CA 11
ATOM 5251 C C . GLN A 1 15 ? 5.969 6.182 -1.897 1.00 1.09 15 GLN A C 11
ATOM 5252 O O . GLN A 1 15 ? 6.101 5.029 -2.314 1.00 1.16 15 GLN A O 11
ATOM 5266 N N . ASN A 1 16 ? 4.808 6.596 -1.387 1.00 0.85 16 ASN A N 11
ATOM 5267 C CA . ASN A 1 16 ? 3.607 5.762 -1.399 1.00 0.74 16 ASN A CA 11
ATOM 5268 C C . ASN A 1 16 ? 3.224 5.457 -2.825 1.00 0.63 16 ASN A C 11
ATOM 5269 O O . ASN A 1 16 ? 2.778 6.270 -3.639 1.00 0.65 16 ASN A O 11
ATOM 5280 N N . PRO A 1 17 ? 3.413 4.177 -3.201 1.00 0.65 17 PRO A N 11
ATOM 5281 C CA . PRO A 1 17 ? 3.164 3.703 -4.565 1.00 0.61 17 PRO A CA 11
ATOM 5282 C C . PRO A 1 17 ? 1.716 3.401 -4.804 1.00 0.60 17 PRO A C 11
ATOM 5283 O O . PRO A 1 17 ? 1.194 3.162 -5.889 1.00 0.86 17 PRO A O 11
ATOM 5294 N N . CYS A 1 18 ? 0.998 3.418 -3.693 1.00 0.52 18 CYS A N 11
ATOM 5295 C CA . CYS A 1 18 ? -0.405 3.047 -3.665 1.00 0.52 18 CYS A CA 11
ATOM 5296 C C . CYS A 1 18 ? -1.247 4.181 -4.149 1.00 0.44 18 CYS A C 11
ATOM 5297 O O . CYS A 1 18 ? -0.944 5.377 -4.112 1.00 0.49 18 CYS A O 11
ATOM 5304 N N . CYS A 1 19 ? -2.409 3.789 -4.666 1.00 0.43 19 CYS A N 11
ATOM 5305 C CA . CYS A 1 19 ? -3.463 4.746 -4.945 1.00 0.44 19 CYS A CA 11
ATOM 5306 C C . CYS A 1 19 ? -3.891 5.297 -3.622 1.00 0.40 19 CYS A C 11
ATOM 5307 O O . CYS A 1 19 ? -4.469 4.658 -2.736 1.00 0.41 19 CYS A O 11
ATOM 5314 N N . ARG A 1 20 ? -3.544 6.565 -3.437 1.00 0.50 20 ARG A N 11
ATOM 5315 C CA . ARG A 1 20 ? -3.741 7.234 -2.153 1.00 0.57 20 ARG A CA 11
ATOM 5316 C C . ARG A 1 20 ? -5.157 7.045 -1.689 1.00 0.49 20 ARG A C 11
ATOM 5317 O O . ARG A 1 20 ? -6.184 7.411 -2.267 1.00 0.63 20 ARG A O 11
ATOM 5338 N N . GLY A 1 21 ? -5.203 6.395 -0.542 1.00 0.42 21 GLY A N 11
ATOM 5339 C CA . GLY A 1 21 ? -6.421 5.818 -0.023 1.00 0.43 21 GLY A CA 11
ATOM 5340 C C . GLY A 1 21 ? -6.149 4.402 0.437 1.00 0.40 21 GLY A C 11
ATOM 5341 O O . GLY A 1 21 ? -6.829 3.870 1.315 1.00 0.55 21 GLY A O 11
ATOM 5345 N N . LEU A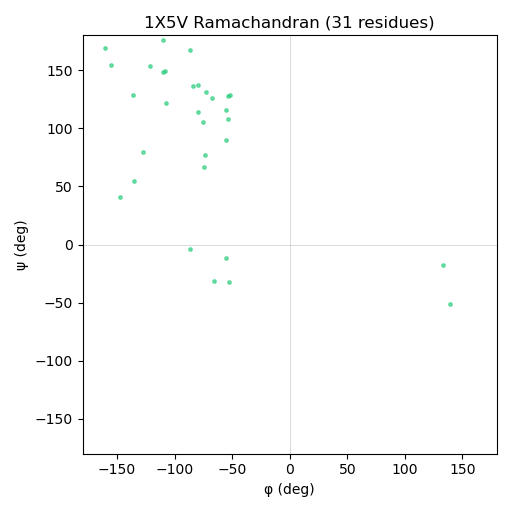 1 22 ? -5.134 3.799 -0.180 1.00 0.31 22 LEU A N 11
ATOM 5346 C CA . LEU A 1 22 ? -4.621 2.493 0.222 1.00 0.33 22 LEU A CA 11
ATOM 5347 C C . LEU A 1 22 ? -3.311 2.689 0.945 1.00 0.39 22 LEU A C 11
ATOM 5348 O O . LEU A 1 22 ? -2.527 3.627 0.771 1.00 0.50 22 LEU A O 11
ATOM 5364 N N . GLN A 1 23 ? -3.030 1.740 1.828 1.00 0.43 23 GLN A N 11
ATOM 5365 C CA . GLN A 1 23 ? -1.834 1.797 2.662 1.00 0.54 23 GLN A CA 11
ATOM 5366 C C . GLN A 1 23 ? -0.977 0.582 2.440 1.00 0.41 23 GLN A C 11
ATOM 5367 O O . GLN A 1 23 ? -1.372 -0.587 2.371 1.00 0.42 23 GLN A O 11
ATOM 5381 N N . CYS A 1 24 ? 0.315 0.873 2.312 1.00 0.46 24 CYS A N 11
ATOM 5382 C CA . CYS A 1 24 ? 1.334 -0.164 2.201 1.00 0.44 24 CYS A CA 11
ATOM 5383 C C . CYS A 1 24 ? 1.605 -0.751 3.550 1.00 0.40 24 CYS A C 11
ATOM 5384 O O . CYS A 1 24 ? 2.340 -0.270 4.414 1.00 0.57 24 CYS A O 11
ATOM 5391 N N . ARG A 1 25 ? 0.946 -1.877 3.769 1.00 0.35 25 ARG A N 11
ATOM 5392 C CA . ARG A 1 25 ? 1.191 -2.686 4.947 1.00 0.45 25 ARG A CA 11
ATOM 5393 C C . ARG A 1 25 ? 2.336 -3.598 4.629 1.00 0.43 25 ARG A C 11
ATOM 5394 O O . ARG A 1 25 ? 2.697 -3.907 3.492 1.00 0.56 25 ARG A O 11
ATOM 5415 N N . TYR A 1 26 ? 2.985 -4.052 5.701 1.00 0.57 26 TYR A N 11
ATOM 5416 C CA . TYR A 1 26 ? 4.174 -4.898 5.598 1.00 0.66 26 TYR A CA 11
ATOM 5417 C C . TYR A 1 26 ? 3.925 -6.047 4.654 1.00 0.54 26 TYR A C 11
ATOM 5418 O O . TYR A 1 26 ? 3.385 -7.120 4.934 1.00 0.68 26 TYR A O 11
ATOM 5436 N N . GLY A 1 27 ? 4.328 -5.789 3.416 1.00 0.43 27 GLY A N 11
ATOM 5437 C CA . GLY A 1 27 ? 4.203 -6.771 2.365 1.00 0.42 27 GLY A CA 11
ATOM 5438 C C . GLY A 1 27 ? 3.243 -6.334 1.273 1.00 0.34 27 GLY A C 11
ATOM 5439 O O . GLY A 1 27 ? 3.581 -6.382 0.086 1.00 0.39 27 GLY A O 11
ATOM 5443 N N . LYS A 1 28 ? 2.072 -5.851 1.669 1.00 0.32 28 LYS A N 11
ATOM 5444 C CA . LYS A 1 28 ? 0.981 -5.636 0.724 1.00 0.38 28 LYS A CA 11
ATOM 5445 C C . LYS A 1 28 ? 0.384 -4.264 0.872 1.00 0.29 28 LYS A C 11
ATOM 5446 O O . LYS A 1 28 ? 0.146 -3.676 1.930 1.00 0.28 28 LYS A O 11
ATOM 5465 N N . CYS A 1 29 ? 0.114 -3.700 -0.296 1.00 0.32 29 CYS A N 11
ATOM 5466 C CA . CYS A 1 29 ? -0.656 -2.474 -0.408 1.00 0.33 29 CYS A CA 11
ATOM 5467 C C . CYS A 1 29 ? -2.107 -2.829 -0.278 1.00 0.34 29 CYS A C 11
ATOM 5468 O O . CYS A 1 29 ? -2.788 -3.403 -1.130 1.00 0.52 29 CYS A O 11
ATOM 5475 N N . LEU A 1 30 ? -2.635 -2.496 0.889 1.00 0.32 30 LEU A N 11
ATOM 5476 C CA . LEU A 1 30 ? -4.002 -2.847 1.233 1.00 0.38 30 LEU A CA 11
ATOM 5477 C C . LEU A 1 30 ? -4.784 -1.597 1.516 1.00 0.33 30 LEU A C 11
ATOM 5478 O O . LEU A 1 30 ? -4.360 -0.591 2.086 1.00 0.45 30 LEU A O 11
ATOM 5494 N N . VAL A 1 31 ? -6.037 -1.656 1.073 1.00 0.44 31 VAL A N 11
ATOM 5495 C CA . VAL A 1 31 ? -6.972 -0.542 1.214 1.00 0.51 31 VAL A CA 11
ATOM 5496 C C . VAL A 1 31 ? -7.142 -0.202 2.670 1.00 0.58 31 VAL A C 11
ATOM 5497 O O . VAL A 1 31 ? -7.419 -1.001 3.570 1.00 0.86 31 VAL A O 11
ATOM 5510 N N . GLN A 1 32 ? -6.969 1.087 2.938 1.00 0.61 32 GLN A N 11
ATOM 5511 C CA . GLN A 1 32 ? -7.098 1.610 4.288 1.00 0.89 32 GLN A CA 11
ATOM 5512 C C . GLN A 1 32 ? -8.556 1.679 4.655 1.00 1.12 32 GLN A C 11
ATOM 5513 O O . GLN A 1 32 ? -9.266 2.690 4.645 1.00 1.44 32 GLN A O 11
ATOM 5527 N N . VAL A 1 33 ? -9.065 0.499 4.967 1.00 1.59 33 VAL A N 11
ATOM 5528 C CA . VAL A 1 33 ? -10.431 0.349 5.443 1.00 2.06 33 VAL A CA 11
ATOM 5529 C C . VAL A 1 33 ? -10.448 0.457 6.943 1.00 2.56 33 VAL A C 11
ATOM 5530 O O . VAL A 1 33 ? -9.605 -0.012 7.712 1.00 3.36 33 VAL A O 11
ATOM 5556 N N . ALA A 1 1 ? 3.794 2.230 -11.847 1.00 2.15 1 ALA A N 12
ATOM 5557 C CA . ALA A 1 1 ? 2.597 1.439 -11.501 1.00 1.72 1 ALA A CA 12
ATOM 5558 C C . ALA A 1 1 ? 2.189 1.724 -10.084 1.00 1.26 1 ALA A C 12
ATOM 5559 O O . ALA A 1 1 ? 2.924 1.675 -9.093 1.00 1.25 1 ALA A O 12
ATOM 5568 N N . CYS A 1 2 ? 0.914 2.063 -9.961 1.00 1.05 2 CYS A N 12
ATOM 5569 C CA . CYS A 1 2 ? 0.333 2.446 -8.685 1.00 0.76 2 CYS A CA 12
ATOM 5570 C C . CYS A 1 2 ? -0.001 1.210 -7.893 1.00 0.64 2 CYS A C 12
ATOM 5571 O O . CYS A 1 2 ? -0.492 0.171 -8.346 1.00 0.82 2 CYS A O 12
ATOM 5578 N N . GLY A 1 3 ? 0.308 1.310 -6.602 1.00 0.51 3 GLY A N 12
ATOM 5579 C CA . GLY A 1 3 ? 0.014 0.238 -5.674 1.00 0.60 3 GLY A CA 12
ATOM 5580 C C . GLY A 1 3 ? -1.475 0.037 -5.507 1.00 0.51 3 GLY A C 12
ATOM 5581 O O . GLY A 1 3 ? -2.163 0.885 -4.930 1.00 0.55 3 GLY A O 12
ATOM 5585 N N . ILE A 1 4 ? -1.974 -1.068 -6.035 1.00 0.46 4 ILE A N 12
ATOM 5586 C CA . ILE A 1 4 ? -3.395 -1.370 -5.983 1.00 0.44 4 ILE A CA 12
ATOM 5587 C C . ILE A 1 4 ? -3.718 -2.188 -4.756 1.00 0.39 4 ILE A C 12
ATOM 5588 O O . ILE A 1 4 ? -2.905 -2.552 -3.906 1.00 0.41 4 ILE A O 12
ATOM 5604 N N . LEU A 1 5 ? -5.009 -2.528 -4.684 1.00 0.45 5 LEU A N 12
ATOM 5605 C CA . LEU A 1 5 ? -5.669 -3.072 -3.483 1.00 0.57 5 LEU A CA 12
ATOM 5606 C C . LEU A 1 5 ? -4.811 -4.017 -2.664 1.00 0.54 5 LEU A C 12
ATOM 5607 O O . LEU A 1 5 ? -4.815 -4.070 -1.433 1.00 0.78 5 LEU A O 12
ATOM 5623 N N . HIS A 1 6 ? -4.023 -4.847 -3.352 1.00 0.45 6 HIS A N 12
ATOM 5624 C CA . HIS A 1 6 ? -3.193 -5.830 -2.649 1.00 0.63 6 HIS A CA 12
ATOM 5625 C C . HIS A 1 6 ? -1.849 -5.984 -3.311 1.00 0.57 6 HIS A C 12
ATOM 5626 O O . HIS A 1 6 ? -1.168 -7.008 -3.314 1.00 0.79 6 HIS A O 12
ATOM 5641 N N . ASP A 1 7 ? -1.408 -4.895 -3.925 1.00 0.37 7 ASP A N 12
ATOM 5642 C CA . ASP A 1 7 ? -0.137 -4.910 -4.639 1.00 0.33 7 ASP A CA 12
ATOM 5643 C C . ASP A 1 7 ? 0.988 -4.964 -3.639 1.00 0.31 7 ASP A C 12
ATOM 5644 O O . ASP A 1 7 ? 1.084 -4.268 -2.628 1.00 0.44 7 ASP A O 12
ATOM 5653 N N . ASN A 1 8 ? 1.912 -5.880 -3.928 1.00 0.37 8 ASN A N 12
ATOM 5654 C CA . ASN A 1 8 ? 3.009 -6.196 -3.014 1.00 0.39 8 ASN A CA 12
ATOM 5655 C C . ASN A 1 8 ? 4.046 -5.103 -3.046 1.00 0.41 8 ASN A C 12
ATOM 5656 O O . ASN A 1 8 ? 4.649 -4.702 -4.048 1.00 0.57 8 ASN A O 12
ATOM 5667 N N . CYS A 1 9 ? 4.292 -4.575 -1.846 1.00 0.34 9 CYS A N 12
ATOM 5668 C CA . CYS A 1 9 ? 5.185 -3.431 -1.660 1.00 0.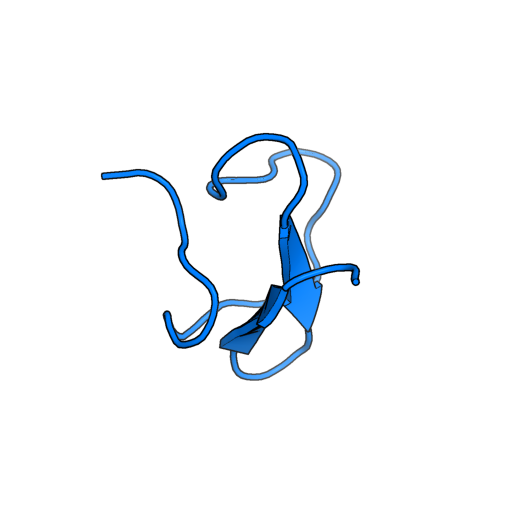41 9 CYS A CA 12
ATOM 5669 C C . CYS A 1 9 ? 5.629 -3.336 -0.215 1.00 0.44 9 CYS A C 12
ATOM 5670 O O . CYS A 1 9 ? 5.286 -4.089 0.700 1.00 0.62 9 CYS A O 12
ATOM 5677 N N . VAL A 1 10 ? 6.479 -2.335 0.021 1.00 0.51 10 VAL A N 12
ATOM 5678 C CA . VAL A 1 10 ? 7.017 -2.055 1.351 1.00 0.66 10 VAL A CA 12
ATOM 5679 C C . VAL A 1 10 ? 6.368 -0.814 1.910 1.00 0.62 10 VAL A C 12
ATOM 5680 O O . VAL A 1 10 ? 6.056 0.194 1.267 1.00 0.93 10 VAL A O 12
ATOM 5693 N N . TYR A 1 11 ? 6.144 -0.883 3.222 1.00 0.92 11 TYR A N 12
ATOM 5694 C CA . TYR A 1 11 ? 5.476 0.186 3.962 1.00 1.15 11 TYR A CA 12
ATOM 5695 C C . TYR A 1 11 ? 6.370 1.403 4.039 1.00 1.00 11 TYR A C 12
ATOM 5696 O O . TYR A 1 11 ? 7.113 1.700 4.982 1.00 1.61 11 TYR A O 12
ATOM 5714 N N . VAL A 1 12 ? 6.319 2.165 2.955 1.00 0.59 12 VAL A N 12
ATOM 5715 C CA . VAL A 1 12 ? 6.980 3.463 2.883 1.00 0.92 12 VAL A CA 12
ATOM 5716 C C . VAL A 1 12 ? 5.938 4.528 2.622 1.00 0.73 12 VAL A C 12
ATOM 5717 O O . VAL A 1 12 ? 5.536 4.893 1.521 1.00 1.16 12 VAL A O 12
ATOM 5730 N N . PRO A 1 13 ? 5.425 5.097 3.730 1.00 1.01 13 PRO A N 12
ATOM 5731 C CA . PRO A 1 13 ? 4.303 6.047 3.691 1.00 1.29 13 PRO A CA 12
ATOM 5732 C C . PRO A 1 13 ? 4.641 7.347 2.998 1.00 1.09 13 PRO A C 12
ATOM 5733 O O . PRO A 1 13 ? 3.960 7.894 2.126 1.00 1.07 13 PRO A O 12
ATOM 5744 N N . ALA A 1 14 ? 5.795 7.887 3.400 1.00 1.33 14 ALA A N 12
ATOM 5745 C CA . ALA A 1 14 ? 6.260 9.195 2.928 1.00 1.64 14 ALA A CA 12
ATOM 5746 C C . ALA A 1 14 ? 6.316 9.244 1.422 1.00 1.58 14 ALA A C 12
ATOM 5747 O O . ALA A 1 14 ? 6.096 10.235 0.724 1.00 1.81 14 ALA A O 12
ATOM 5754 N N . GLN A 1 15 ? 6.632 8.085 0.861 1.00 1.44 15 GLN A N 12
ATOM 5755 C CA . GLN A 1 15 ? 6.734 7.927 -0.584 1.00 1.44 15 GLN A CA 12
ATOM 5756 C C . GLN A 1 15 ? 5.906 6.749 -1.016 1.00 1.09 15 GLN A C 12
ATOM 5757 O O . GLN A 1 15 ? 6.241 5.888 -1.832 1.00 1.16 15 GLN A O 12
ATOM 5771 N N . ASN A 1 16 ? 4.718 6.696 -0.411 1.00 0.85 16 ASN A N 12
ATOM 5772 C CA . ASN A 1 16 ? 3.753 5.619 -0.657 1.00 0.74 16 ASN A CA 12
ATOM 5773 C C . ASN A 1 16 ? 3.374 5.573 -2.118 1.00 0.63 16 ASN A C 12
ATOM 5774 O O . ASN A 1 16 ? 2.751 6.450 -2.729 1.00 0.65 16 ASN A O 12
ATOM 5785 N N . PRO A 1 17 ? 3.785 4.465 -2.773 1.00 0.65 17 PRO A N 12
ATOM 5786 C CA . PRO A 1 17 ? 3.520 4.233 -4.197 1.00 0.61 17 PRO A CA 12
ATOM 5787 C C . PRO A 1 17 ? 2.152 3.658 -4.434 1.00 0.60 17 PRO A C 12
ATOM 5788 O O . PRO A 1 17 ? 1.645 3.414 -5.531 1.00 0.86 17 PRO A O 12
ATOM 5799 N N . CYS A 1 18 ? 1.502 3.402 -3.311 1.00 0.52 18 CYS A N 12
ATOM 5800 C CA . CYS A 1 18 ? 0.166 2.835 -3.296 1.00 0.52 18 CYS A CA 12
ATOM 5801 C C . CYS A 1 18 ? -0.824 3.931 -3.570 1.00 0.44 18 CYS A C 12
ATOM 5802 O O . CYS A 1 18 ? -0.713 5.106 -3.206 1.00 0.49 18 CYS A O 12
ATOM 5809 N N . CYS A 1 19 ? -1.875 3.533 -4.280 1.00 0.43 19 CYS A N 12
ATOM 5810 C CA . CYS A 1 19 ? -2.927 4.456 -4.698 1.00 0.44 19 CYS A CA 12
ATOM 5811 C C . CYS A 1 19 ? -3.565 5.098 -3.492 1.00 0.40 19 CYS A C 12
ATOM 5812 O O . CYS A 1 19 ? -3.774 4.554 -2.402 1.00 0.41 19 CYS A O 12
ATOM 5819 N N . ARG A 1 20 ? -3.903 6.374 -3.695 1.00 0.50 20 ARG A N 12
ATOM 5820 C CA . ARG A 1 20 ? -4.463 7.209 -2.637 1.00 0.57 20 ARG A CA 12
ATOM 5821 C C . ARG A 1 20 ? -5.778 6.638 -2.190 1.00 0.49 20 ARG A C 12
ATOM 5822 O O . ARG A 1 20 ? -6.782 6.491 -2.889 1.00 0.63 20 ARG A O 12
ATOM 5843 N N . GLY A 1 21 ? -5.781 6.280 -0.915 1.00 0.42 21 GLY A N 12
ATOM 5844 C CA . GLY A 1 21 ? -6.907 5.581 -0.333 1.00 0.43 21 GLY A CA 12
ATOM 5845 C C . GLY A 1 21 ? -6.542 4.153 0.016 1.00 0.40 21 GLY A C 12
ATOM 5846 O O . GLY A 1 21 ? -7.358 3.402 0.563 1.00 0.55 21 GLY A O 12
ATOM 5850 N N . LEU A 1 22 ? -5.312 3.781 -0.325 1.00 0.31 22 LEU A N 12
ATOM 5851 C CA . LEU A 1 22 ? -4.769 2.468 -0.014 1.00 0.33 22 LEU A CA 12
ATOM 5852 C C . LEU A 1 22 ? -3.445 2.655 0.678 1.00 0.39 22 LEU A C 12
ATOM 5853 O O . LEU A 1 22 ? -2.547 3.427 0.323 1.00 0.50 22 LEU A O 12
ATOM 5869 N N . GLN A 1 23 ? -3.290 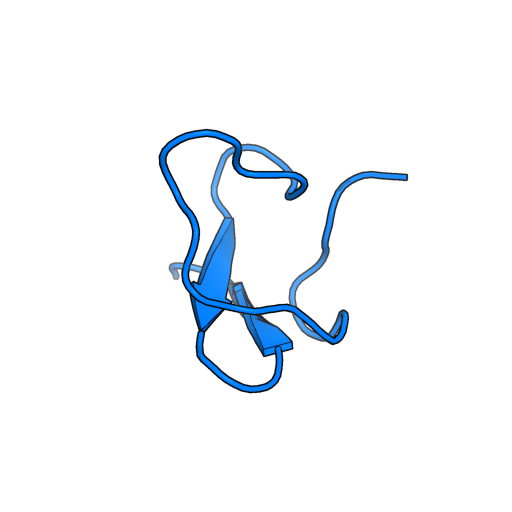1.906 1.761 1.00 0.43 23 GLN A N 12
ATOM 5870 C CA . GLN A 1 23 ? -2.071 1.971 2.560 1.00 0.54 23 GLN A CA 12
ATOM 5871 C C . GLN A 1 23 ? -1.305 0.689 2.413 1.00 0.41 23 GLN A C 12
ATOM 5872 O O . GLN A 1 23 ? -1.719 -0.443 2.686 1.00 0.42 23 GLN A O 12
ATOM 5886 N N . CYS A 1 24 ? -0.084 0.869 1.929 1.00 0.46 24 CYS A N 12
ATOM 5887 C CA . CYS A 1 24 ? 0.841 -0.234 1.733 1.00 0.44 24 CYS A CA 12
ATOM 5888 C C . CYS A 1 24 ? 1.480 -0.598 3.046 1.00 0.40 24 CYS A C 12
ATOM 5889 O O . CYS A 1 24 ? 2.132 0.159 3.765 1.00 0.57 24 CYS A O 12
ATOM 5896 N N . ARG A 1 25 ? 1.250 -1.853 3.408 1.00 0.35 25 ARG A N 12
ATOM 5897 C CA . ARG A 1 25 ? 1.851 -2.451 4.592 1.00 0.45 25 ARG A CA 12
ATOM 5898 C C . ARG A 1 25 ? 3.000 -3.323 4.159 1.00 0.43 25 ARG A C 12
ATOM 5899 O O . ARG A 1 25 ? 3.195 -3.722 3.008 1.00 0.56 25 ARG A O 12
ATOM 5920 N N . TYR A 1 26 ? 3.831 -3.660 5.152 1.00 0.57 26 TYR A N 12
ATOM 5921 C CA . TYR A 1 26 ? 5.063 -4.425 4.926 1.00 0.66 26 TYR A CA 12
ATOM 5922 C C . TYR A 1 26 ? 4.759 -5.756 4.294 1.00 0.54 26 TYR A C 12
ATOM 5923 O O . TYR A 1 26 ? 4.600 -6.830 4.885 1.00 0.68 26 TYR A O 12
ATOM 5941 N N . GLY A 1 27 ? 4.677 -5.689 2.977 1.00 0.43 27 GLY A N 12
ATOM 5942 C CA . GLY A 1 27 ? 4.365 -6.847 2.175 1.00 0.42 27 GLY A CA 12
ATOM 5943 C C . GLY A 1 27 ? 3.523 -6.464 0.980 1.00 0.34 27 GLY A C 12
ATOM 5944 O O . GLY A 1 27 ? 3.863 -6.792 -0.156 1.00 0.39 27 GLY A O 12
ATOM 5948 N N . LYS A 1 28 ? 2.438 -5.738 1.234 1.00 0.32 28 LYS A N 12
ATOM 5949 C CA . LYS A 1 28 ? 1.522 -5.342 0.175 1.00 0.38 28 LYS A CA 12
ATOM 5950 C C . LYS A 1 28 ? 0.639 -4.220 0.643 1.00 0.29 28 LYS A C 12
ATOM 5951 O O . LYS A 1 28 ? 0.571 -3.773 1.791 1.00 0.28 28 LYS A O 12
ATOM 5970 N N . CYS A 1 29 ? -0.133 -3.736 -0.317 1.00 0.32 29 CYS A N 12
ATOM 5971 C CA . CYS A 1 29 ? -1.134 -2.715 -0.061 1.00 0.33 29 CYS A CA 12
ATOM 5972 C C . CYS A 1 29 ? -2.347 -3.331 0.570 1.00 0.34 29 CYS A C 12
ATOM 5973 O O . CYS A 1 29 ? -2.789 -4.462 0.346 1.00 0.52 29 CYS A O 12
ATOM 5980 N N . LEU A 1 30 ? -2.931 -2.533 1.453 1.00 0.32 30 LEU A N 12
ATOM 5981 C CA . LEU A 1 30 ? -4.191 -2.876 2.086 1.00 0.38 30 LEU A CA 12
ATOM 5982 C C . LEU A 1 30 ? -5.153 -1.737 1.879 1.00 0.33 30 LEU A C 12
ATOM 5983 O O . LEU A 1 30 ? -4.859 -0.534 1.848 1.00 0.45 30 LEU A O 12
ATOM 5999 N N . VAL A 1 31 ? -6.407 -2.132 1.719 1.00 0.44 31 VAL A N 12
ATOM 6000 C CA . VAL A 1 31 ? -7.468 -1.205 1.345 1.00 0.51 31 VAL A CA 12
ATOM 6001 C C . VAL A 1 31 ? -7.960 -0.429 2.540 1.00 0.58 31 VAL A C 12
ATOM 6002 O O . VAL A 1 31 ? -8.441 -0.902 3.572 1.00 0.86 31 VAL A O 12
ATOM 6015 N N . GLN A 1 32 ? -7.802 0.885 2.409 1.00 0.61 32 GLN A N 12
ATOM 6016 C CA . GLN A 1 32 ? -8.338 1.828 3.387 1.00 0.89 32 GLN A CA 12
ATOM 6017 C C . GLN A 1 32 ? -9.717 2.234 2.971 1.00 1.12 32 GLN A C 12
ATOM 6018 O O . GLN A 1 32 ? -10.739 2.162 3.655 1.00 1.44 32 GLN A O 12
ATOM 6032 N N . VAL A 1 33 ? -9.750 2.723 1.740 1.00 1.59 33 VAL A N 12
ATOM 6033 C CA . VAL A 1 33 ? -10.989 3.154 1.108 1.00 2.06 33 VAL A CA 12
ATOM 6034 C C . VAL A 1 33 ? -11.527 2.035 0.258 1.00 2.56 33 VAL A C 12
ATOM 6035 O O . VAL A 1 33 ? -11.320 1.870 -0.952 1.00 3.36 33 VAL A O 12
ATOM 6061 N N . ALA A 1 1 ? 2.047 3.954 -12.363 1.00 2.15 1 ALA A N 13
ATOM 6062 C CA . ALA A 1 1 ? 1.105 2.961 -11.800 1.00 1.72 1 ALA A CA 13
ATOM 6063 C C . ALA A 1 1 ? 1.281 2.858 -10.311 1.00 1.26 1 ALA A C 13
ATOM 6064 O O . ALA A 1 1 ? 2.354 2.702 -9.720 1.00 1.25 1 ALA A O 13
ATOM 6073 N N . CYS A 1 2 ? 0.145 2.962 -9.636 1.00 1.05 2 CYS A N 13
ATOM 6074 C CA . CYS A 1 2 ? 0.100 2.906 -8.181 1.00 0.76 2 CYS A CA 13
ATOM 6075 C C . CYS A 1 2 ? -0.095 1.482 -7.739 1.00 0.64 2 CYS A C 13
ATOM 6076 O O . CYS A 1 2 ? -0.550 0.566 -8.433 1.00 0.82 2 CYS A O 13
ATOM 6083 N N . GLY A 1 3 ? 0.290 1.257 -6.489 1.00 0.51 3 GLY A N 13
ATOM 6084 C CA . GLY A 1 3 ? -0.023 0.005 -5.831 1.00 0.60 3 GLY A CA 13
ATOM 6085 C C . GLY A 1 3 ? -1.518 -0.143 -5.646 1.00 0.51 3 GLY A C 13
ATOM 6086 O O . GLY A 1 3 ? -2.207 0.835 -5.326 1.00 0.55 3 GLY A O 13
ATOM 6090 N N . ILE A 1 4 ? -2.018 -1.347 -5.872 1.00 0.46 4 ILE A N 13
ATOM 6091 C CA . ILE A 1 4 ? -3.449 -1.613 -5.812 1.00 0.44 4 ILE A CA 13
ATOM 6092 C C . ILE A 1 4 ? -3.798 -2.483 -4.626 1.00 0.39 4 ILE A C 13
ATOM 6093 O O . ILE A 1 4 ? -3.006 -2.886 -3.773 1.00 0.41 4 ILE A O 13
ATOM 6109 N N . LEU A 1 5 ? -5.097 -2.819 -4.595 1.00 0.45 5 LEU A N 13
ATOM 6110 C CA . LEU A 1 5 ? -5.786 -3.387 -3.420 1.00 0.57 5 LEU A CA 13
ATOM 6111 C C . LEU A 1 5 ? -4.985 -4.432 -2.670 1.00 0.54 5 LEU A C 13
ATOM 6112 O O . LEU A 1 5 ? -5.017 -4.590 -1.452 1.00 0.78 5 LEU A O 13
ATOM 6128 N N . HIS A 1 6 ? -4.215 -5.219 -3.415 1.00 0.45 6 HIS A N 13
ATOM 6129 C CA . HIS A 1 6 ? -3.378 -6.247 -2.792 1.00 0.63 6 HIS A CA 13
ATOM 6130 C C . HIS A 1 6 ? -2.077 -6.409 -3.543 1.00 0.57 6 HIS A C 13
ATOM 6131 O O . HIS A 1 6 ? -1.496 -7.478 -3.757 1.00 0.79 6 HIS A O 13
ATOM 6146 N N . ASP A 1 7 ? -1.558 -5.271 -3.984 1.00 0.37 7 ASP A N 13
ATOM 6147 C CA . ASP A 1 7 ? -0.278 -5.243 -4.692 1.00 0.33 7 ASP A CA 13
ATOM 6148 C C . ASP A 1 7 ? 0.830 -5.113 -3.681 1.00 0.31 7 ASP A C 13
ATOM 6149 O O . ASP A 1 7 ? 0.787 -4.444 -2.650 1.00 0.44 7 ASP A O 13
ATOM 6158 N N . ASN A 1 8 ? 1.915 -5.820 -3.984 1.00 0.37 8 ASN A N 13
ATOM 6159 C CA . ASN A 1 8 ? 3.054 -5.937 -3.069 1.00 0.39 8 ASN A CA 13
ATOM 6160 C C . ASN A 1 8 ? 3.797 -4.632 -2.995 1.00 0.41 8 ASN A C 13
ATOM 6161 O O . ASN A 1 8 ? 4.055 -3.896 -3.949 1.00 0.57 8 ASN A O 13
ATOM 6172 N N . CYS A 1 9 ? 4.182 -4.301 -1.765 1.00 0.34 9 CYS A N 13
ATOM 6173 C CA . CYS A 1 9 ? 4.952 -3.087 -1.504 1.00 0.41 9 CYS A CA 13
ATOM 6174 C C . CYS A 1 9 ? 5.482 -3.110 -0.090 1.00 0.44 9 CYS A C 13
ATOM 6175 O O . CYS A 1 9 ? 5.256 -3.976 0.759 1.00 0.62 9 CYS A O 13
ATOM 6182 N N . VAL A 1 10 ? 6.277 -2.085 0.192 1.00 0.51 10 VAL A N 13
ATOM 6183 C CA . VAL A 1 10 ? 6.885 -1.911 1.501 1.00 0.66 10 VAL A CA 13
ATOM 6184 C C . VAL A 1 10 ? 6.258 -0.714 2.158 1.00 0.62 10 VAL A C 13
ATOM 6185 O O . VAL A 1 10 ? 5.898 0.307 1.577 1.00 0.93 10 VAL A O 13
ATOM 6198 N N . TYR A 1 11 ? 6.110 -0.838 3.475 1.00 0.92 11 TYR A N 13
ATOM 6199 C CA . TYR A 1 11 ? 5.479 0.199 4.288 1.00 1.15 11 TYR A CA 13
ATOM 6200 C C . TYR A 1 11 ? 6.330 1.445 4.295 1.00 1.00 11 TYR A C 13
ATOM 6201 O O . TYR A 1 11 ? 7.128 1.787 5.174 1.00 1.61 11 TYR A O 13
ATOM 6219 N N . VAL A 1 12 ? 6.162 2.185 3.210 1.00 0.59 12 VAL A N 13
ATOM 6220 C CA . VAL A 1 12 ? 6.809 3.477 3.033 1.00 0.92 12 VAL A CA 13
ATOM 6221 C C . VAL A 1 12 ? 5.769 4.509 2.665 1.00 0.73 12 VAL A C 13
ATOM 6222 O O . VAL A 1 12 ? 5.535 4.920 1.533 1.00 1.16 12 VAL A O 13
ATOM 6235 N N . PRO A 1 13 ? 5.046 4.992 3.697 1.00 1.01 13 PRO A N 13
ATOM 6236 C CA . PRO A 1 13 ? 3.953 5.960 3.514 1.00 1.29 13 PRO A CA 13
ATOM 6237 C C . PRO A 1 13 ? 4.419 7.229 2.848 1.00 1.09 13 PRO A C 13
ATOM 6238 O O . PRO A 1 13 ? 3.865 7.798 1.907 1.00 1.07 13 PRO A O 13
ATOM 6249 N N . ALA A 1 14 ? 5.561 7.700 3.345 1.00 1.33 14 ALA A N 13
ATOM 6250 C CA . ALA A 1 14 ? 6.157 8.948 2.869 1.00 1.64 14 ALA A CA 13
ATOM 6251 C C . ALA A 1 14 ? 6.566 8.820 1.424 1.00 1.58 14 ALA A C 13
ATOM 6252 O O . ALA A 1 14 ? 6.683 9.743 0.619 1.00 1.81 14 ALA A O 13
ATOM 6259 N N . GLN A 1 15 ? 6.795 7.570 1.049 1.00 1.44 15 GLN A N 13
ATOM 6260 C CA . GLN A 1 15 ? 7.198 7.229 -0.308 1.00 1.44 15 GLN A CA 13
ATOM 6261 C C . GLN A 1 15 ? 6.160 6.341 -0.932 1.00 1.09 15 GLN A C 13
ATOM 6262 O O . GLN A 1 15 ? 6.376 5.459 -1.760 1.00 1.16 15 GLN A O 13
ATOM 6276 N N . ASN A 1 16 ? 4.918 6.587 -0.492 1.00 0.85 16 ASN A N 13
ATOM 6277 C CA . ASN A 1 16 ? 3.763 5.775 -0.885 1.00 0.74 16 ASN A CA 13
ATOM 6278 C C . ASN A 1 16 ? 3.670 5.661 -2.393 1.00 0.63 16 ASN A C 13
ATOM 6279 O O . ASN A 1 16 ? 3.387 6.578 -3.168 1.00 0.65 16 ASN A O 13
ATOM 6290 N N . PRO A 1 17 ? 3.943 4.437 -2.885 1.00 0.65 17 PRO A N 13
ATOM 6291 C CA . PRO A 1 17 ? 3.857 4.099 -4.300 1.00 0.61 17 PRO A CA 13
ATOM 6292 C C . PRO A 1 17 ? 2.522 3.488 -4.644 1.00 0.60 17 PRO A C 13
ATOM 6293 O O . PRO A 1 17 ? 2.198 2.986 -5.723 1.00 0.86 17 PRO A O 13
ATOM 6304 N N . CYS A 1 18 ? 1.670 3.536 -3.635 1.00 0.52 18 CYS A N 13
ATOM 6305 C CA . CYS A 1 18 ? 0.344 2.953 -3.697 1.00 0.52 18 CYS A CA 13
ATOM 6306 C C . CYS A 1 18 ? -0.649 4.065 -3.906 1.00 0.44 18 CYS A C 13
ATOM 6307 O O . CYS A 1 18 ? -0.451 5.255 -3.647 1.00 0.49 18 CYS A O 13
ATOM 6314 N N . CYS A 1 19 ? -1.807 3.681 -4.439 1.00 0.43 19 CYS A N 13
ATOM 6315 C CA . CYS A 1 19 ? -2.878 4.645 -4.663 1.00 0.44 19 CYS A CA 13
ATOM 6316 C C . CYS A 1 19 ? -3.364 5.183 -3.346 1.00 0.40 19 CYS A C 13
ATOM 6317 O O . CYS A 1 19 ? -3.528 4.539 -2.302 1.00 0.41 19 CYS A O 13
ATOM 6324 N N . ARG A 1 20 ? -3.595 6.486 -3.392 1.00 0.50 20 ARG A N 13
ATOM 6325 C CA . ARG A 1 20 ? -3.998 7.253 -2.220 1.00 0.57 20 ARG A CA 13
ATOM 6326 C C . ARG A 1 20 ? -5.359 6.802 -1.757 1.00 0.49 20 ARG A C 13
ATOM 6327 O O . ARG A 1 20 ? -6.436 7.054 -2.301 1.00 0.63 20 ARG A O 13
ATOM 6348 N N . GLY A 1 21 ? -5.305 6.068 -0.652 1.00 0.42 21 GLY A N 13
ATOM 6349 C CA . GLY A 1 21 ? -6.491 5.450 -0.091 1.00 0.43 21 GLY A CA 13
ATOM 6350 C C . GLY A 1 21 ? -6.225 4.008 0.280 1.00 0.40 21 GLY A C 13
ATOM 6351 O O . GLY A 1 21 ? -7.054 3.344 0.914 1.00 0.55 21 GLY A O 13
ATOM 6355 N N . LEU A 1 22 ? -5.066 3.516 -0.146 1.00 0.31 22 LEU A N 13
ATOM 6356 C CA . LEU A 1 22 ? -4.631 2.171 0.178 1.00 0.33 22 LEU A CA 13
ATOM 6357 C C . LEU A 1 22 ? -3.386 2.236 1.018 1.00 0.39 22 LEU A C 13
ATOM 6358 O O . LEU A 1 22 ? -2.377 2.909 0.779 1.00 0.50 22 LEU A O 13
ATOM 6374 N N . GLN A 1 23 ? -3.453 1.481 2.104 1.00 0.43 23 GLN A N 13
ATOM 6375 C CA . GLN A 1 23 ? -2.374 1.426 3.077 1.00 0.54 23 GLN A CA 13
ATOM 6376 C C . GLN A 1 23 ? -1.310 0.470 2.606 1.00 0.41 23 GLN A C 13
ATOM 6377 O O . GLN A 1 23 ? -1.329 -0.753 2.742 1.00 0.42 23 GLN A O 13
ATOM 6391 N N . CYS A 1 24 ? -0.307 1.060 1.966 1.00 0.46 24 CYS A N 13
ATOM 6392 C CA . CYS A 1 24 ? 0.879 0.320 1.548 1.00 0.44 24 CYS A CA 13
ATOM 6393 C C . CYS A 1 24 ? 1.647 -0.098 2.776 1.00 0.40 24 CYS A C 13
ATOM 6394 O O . CYS A 1 24 ? 2.397 0.615 3.449 1.00 0.57 24 CYS A O 13
ATOM 6401 N N . ARG A 1 25 ? 1.424 -1.356 3.119 1.00 0.35 25 ARG A N 13
ATOM 6402 C CA . ARG A 1 25 ? 1.955 -1.934 4.340 1.00 0.45 25 ARG A CA 13
ATOM 6403 C C . ARG A 1 25 ? 2.968 -2.988 3.981 1.00 0.43 25 ARG A C 13
ATOM 6404 O O . ARG A 1 25 ? 3.147 -3.447 2.854 1.00 0.56 25 ARG A O 13
ATOM 6425 N N . TYR A 1 26 ? 3.710 -3.404 5.011 1.00 0.57 26 TYR A N 13
ATOM 6426 C CA . TYR A 1 26 ? 4.801 -4.371 4.851 1.00 0.66 26 TYR A CA 13
ATOM 6427 C C . TYR A 1 26 ? 4.339 -5.591 4.101 1.00 0.54 26 TYR A C 13
ATOM 6428 O O . TYR A 1 26 ? 3.667 -6.515 4.562 1.00 0.68 26 TYR A O 13
ATOM 6446 N N . GLY A 1 27 ? 4.710 -5.594 2.829 1.00 0.43 27 GLY A N 13
ATOM 6447 C CA . GLY A 1 27 ? 4.424 -6.722 1.972 1.00 0.42 27 GLY A CA 13
ATOM 6448 C C . GLY A 1 27 ? 3.433 -6.384 0.883 1.00 0.34 27 GLY A C 13
ATOM 6449 O O . GLY A 1 27 ? 3.601 -6.800 -0.267 1.00 0.39 27 GLY A O 13
ATOM 6453 N N . LYS A 1 28 ? 2.413 -5.606 1.225 1.00 0.32 28 LYS A N 13
ATOM 6454 C CA . LYS A 1 28 ? 1.321 -5.341 0.298 1.00 0.38 28 LYS A CA 13
ATOM 6455 C C . LYS A 1 28 ? 0.551 -4.119 0.711 1.00 0.29 28 LYS A C 13
ATOM 6456 O O . LYS A 1 28 ? 0.546 -3.595 1.830 1.00 0.28 28 LYS A O 13
ATOM 6475 N N . CYS A 1 29 ? -0.174 -3.618 -0.283 1.00 0.32 29 CYS A N 13
ATOM 6476 C CA . CYS A 1 29 ? -1.148 -2.561 -0.075 1.00 0.33 29 CYS A CA 13
ATOM 6477 C C . CYS A 1 29 ? -2.393 -3.162 0.500 1.00 0.34 29 CYS A C 13
ATOM 6478 O O . CYS A 1 29 ? -2.887 -4.242 0.173 1.00 0.52 29 CYS A O 13
ATOM 6485 N N . LEU A 1 30 ? -2.943 -2.430 1.453 1.00 0.32 30 LEU A N 13
ATOM 6486 C CA . LEU A 1 30 ? -4.210 -2.797 2.059 1.00 0.38 30 LEU A CA 13
ATOM 6487 C C . LEU A 1 30 ? -5.176 -1.661 1.918 1.00 0.33 30 LEU A C 13
ATOM 6488 O O . LEU A 1 30 ? -5.072 -0.549 2.440 1.00 0.45 30 LEU A O 13
ATOM 6504 N N . VAL A 1 31 ? -6.200 -1.949 1.135 1.00 0.44 31 VAL A N 13
ATOM 6505 C CA . VAL A 1 31 ? -7.287 -1.008 0.918 1.00 0.51 31 VAL A CA 13
ATOM 6506 C C . VAL A 1 31 ? -8.077 -0.877 2.195 1.00 0.58 31 VAL A C 13
ATOM 6507 O O . VAL A 1 31 ? -8.478 -1.815 2.893 1.00 0.86 31 VAL A O 13
ATOM 6520 N N . GLN A 1 32 ? -8.314 0.382 2.557 1.00 0.61 32 GLN A N 13
ATOM 6521 C CA . GLN A 1 32 ? -9.046 0.698 3.780 1.00 0.89 32 GLN A CA 13
ATOM 6522 C C . GLN A 1 32 ? -10.515 0.416 3.588 1.00 1.12 32 GLN A C 13
ATOM 6523 O O . GLN A 1 32 ? -11.434 1.238 3.635 1.00 1.44 32 GLN A O 13
ATOM 6537 N N . VAL A 1 33 ? -10.766 -0.868 3.365 1.00 1.59 33 VAL A N 13
ATOM 6538 C CA . VAL A 1 33 ? -12.110 -1.376 3.125 1.00 2.06 33 VAL A CA 13
ATOM 6539 C C . VAL A 1 33 ? -12.845 -1.512 4.446 1.00 2.56 33 VAL A C 13
ATOM 6540 O O . VAL A 1 33 ? -13.307 -2.546 4.936 1.00 3.36 33 VAL A O 13
ATOM 6566 N N . ALA A 1 1 ? 2.002 3.563 -12.280 1.00 2.15 1 ALA A N 14
ATOM 6567 C CA . ALA A 1 1 ? 0.627 3.758 -11.772 1.00 1.72 1 ALA A CA 14
ATOM 6568 C C . ALA A 1 1 ? 0.577 3.462 -10.300 1.00 1.26 1 ALA A C 14
ATOM 6569 O O . ALA A 1 1 ? 1.400 2.788 -9.673 1.00 1.25 1 ALA A O 14
ATOM 6578 N N . CYS A 1 2 ? -0.458 4.019 -9.679 1.00 1.05 2 CYS A N 14
ATOM 6579 C CA . CYS A 1 2 ? -0.676 3.849 -8.250 1.00 0.76 2 CYS A CA 14
ATOM 6580 C C . CYS A 1 2 ? -1.021 2.411 -7.964 1.00 0.64 2 CYS A C 14
ATOM 6581 O O . CYS A 1 2 ? -1.883 1.745 -8.545 1.00 0.82 2 CYS A O 14
ATOM 6588 N N . GLY A 1 3 ? -0.265 1.874 -7.005 1.00 0.51 3 GLY A N 14
ATOM 6589 C CA . GLY A 1 3 ? -0.400 0.481 -6.604 1.00 0.60 3 GLY A CA 14
ATOM 6590 C C . GLY A 1 3 ? -1.818 0.106 -6.226 1.00 0.51 3 GLY A C 14
ATOM 6591 O O . GLY A 1 3 ? -2.546 0.913 -5.644 1.00 0.55 3 GLY A O 14
ATOM 6595 N N . ILE A 1 4 ? -2.199 -1.123 -6.565 1.00 0.46 4 ILE A N 14
ATOM 6596 C CA . ILE A 1 4 ? -3.553 -1.611 -6.334 1.00 0.44 4 ILE A CA 14
ATOM 6597 C C . ILE A 1 4 ? -3.745 -2.025 -4.896 1.00 0.39 4 ILE A C 14
ATOM 6598 O O . ILE A 1 4 ? -2.861 -2.190 -4.054 1.00 0.41 4 ILE A O 14
ATOM 6614 N N . LEU A 1 5 ? -5.032 -2.251 -4.612 1.00 0.45 5 LEU A N 14
ATOM 6615 C CA . LEU A 1 5 ? -5.556 -2.457 -3.254 1.00 0.57 5 LEU A CA 14
ATOM 6616 C C . LEU A 1 5 ? -4.905 -3.610 -2.524 1.00 0.54 5 LEU A C 14
ATOM 6617 O O . LEU A 1 5 ? -5.120 -3.908 -1.350 1.00 0.78 5 LEU A O 14
ATOM 6633 N N . HIS A 1 6 ? -4.069 -4.341 -3.256 1.00 0.45 6 HIS A N 14
ATOM 6634 C CA . HIS A 1 6 ? -3.337 -5.467 -2.676 1.00 0.63 6 HIS A CA 14
ATOM 6635 C C . HIS A 1 6 ? -2.070 -5.734 -3.448 1.00 0.57 6 HIS A C 14
ATOM 6636 O O . HIS A 1 6 ? -1.650 -6.846 -3.779 1.00 0.79 6 HIS A O 14
ATOM 6651 N N . ASP A 1 7 ? -1.388 -4.642 -3.776 1.00 0.37 7 ASP A N 14
ATOM 6652 C CA . ASP A 1 7 ? -0.112 -4.733 -4.488 1.00 0.33 7 ASP A CA 14
ATOM 6653 C C . ASP A 1 7 ? 1.001 -4.881 -3.487 1.00 0.31 7 ASP A C 14
ATOM 6654 O O . ASP A 1 7 ? 1.007 -4.423 -2.343 1.00 0.44 7 ASP A O 14
ATOM 6663 N N . ASN A 1 8 ? 2.023 -5.604 -3.933 1.00 0.37 8 ASN A N 14
ATOM 6664 C CA . ASN A 1 8 ? 3.200 -5.867 -3.113 1.00 0.39 8 ASN A CA 14
ATOM 6665 C C . ASN A 1 8 ? 4.070 -4.648 -3.082 1.00 0.41 8 ASN A C 14
ATOM 6666 O O . ASN A 1 8 ? 4.637 -4.141 -4.054 1.00 0.57 8 ASN A O 14
ATOM 6677 N N . CYS A 1 9 ? 4.221 -4.133 -1.872 1.00 0.34 9 CYS A N 14
ATOM 6678 C CA . CYS A 1 9 ? 4.983 -2.912 -1.650 1.00 0.41 9 CYS A CA 14
ATOM 6679 C C . CYS A 1 9 ? 5.484 -2.873 -0.233 1.00 0.44 9 CYS A C 14
ATOM 6680 O O . CYS A 1 9 ? 4.962 -3.423 0.740 1.00 0.62 9 CYS A O 14
ATOM 6687 N N . VAL A 1 10 ? 6.606 -2.173 -0.097 1.00 0.51 10 VAL A N 14
ATOM 6688 C CA . VAL A 1 10 ? 7.272 -2.028 1.190 1.00 0.66 10 VAL A CA 14
ATOM 6689 C C . VAL A 1 10 ? 6.585 -0.942 1.986 1.00 0.62 10 VAL A C 14
ATOM 6690 O O . VAL A 1 10 ? 5.967 0.019 1.519 1.00 0.93 10 VAL A O 14
ATOM 6703 N N . TYR A 1 11 ? 6.694 -1.103 3.303 1.00 0.92 11 TYR A N 14
ATOM 6704 C CA . TYR A 1 11 ? 6.011 -0.237 4.262 1.00 1.15 11 TYR A CA 14
ATOM 6705 C C . TYR A 1 11 ? 6.661 1.126 4.327 1.00 1.00 11 TYR A C 14
ATOM 6706 O O . TYR A 1 11 ? 7.267 1.599 5.290 1.00 1.61 11 TYR A O 14
ATOM 6724 N N . VAL A 1 12 ? 6.527 1.826 3.206 1.00 0.59 12 VAL A N 14
ATOM 6725 C CA . VAL A 1 12 ? 6.982 3.205 3.097 1.00 0.92 12 VAL A CA 14
ATOM 6726 C C . VAL A 1 12 ? 5.808 4.085 2.732 1.00 0.73 12 VAL A C 14
ATOM 6727 O O . VAL A 1 12 ? 5.444 4.376 1.596 1.00 1.16 12 VAL A O 14
ATOM 6740 N N . PRO A 1 13 ? 5.108 4.556 3.779 1.00 1.01 13 PRO A N 14
ATOM 6741 C CA . PRO A 1 13 ? 3.912 5.389 3.610 1.00 1.29 13 PRO A CA 14
ATOM 6742 C C . PRO A 1 13 ? 4.227 6.746 3.034 1.00 1.09 13 PRO A C 14
ATOM 6743 O O . PRO A 1 13 ? 3.562 7.337 2.178 1.00 1.07 13 PRO A O 14
ATOM 6754 N N . ALA A 1 14 ? 5.354 7.280 3.508 1.00 1.33 14 ALA A N 14
ATOM 6755 C CA . ALA A 1 14 ? 5.801 8.626 3.140 1.00 1.64 14 ALA A CA 14
ATOM 6756 C C . ALA A 1 14 ? 5.991 8.750 1.646 1.00 1.58 14 ALA A C 14
ATOM 6757 O O . ALA A 1 14 ? 5.947 9.797 0.993 1.00 1.81 14 ALA A O 14
ATOM 6764 N N . GLN A 1 15 ? 6.226 7.591 1.050 1.00 1.44 15 GLN A N 14
ATOM 6765 C CA . GLN A 1 15 ? 6.411 7.477 -0.387 1.00 1.44 15 GLN A CA 14
ATOM 6766 C C . GLN A 1 15 ? 5.700 6.236 -0.862 1.00 1.09 15 GLN A C 14
ATOM 6767 O O . GLN A 1 15 ? 6.168 5.361 -1.594 1.00 1.16 15 GLN A O 14
ATOM 6781 N N . ASN A 1 16 ? 4.456 6.125 -0.384 1.00 0.85 16 ASN A N 14
ATOM 6782 C CA . ASN A 1 16 ? 3.595 5.000 -0.735 1.00 0.74 16 ASN A CA 14
ATOM 6783 C C . ASN A 1 16 ? 3.292 5.017 -2.216 1.00 0.63 16 ASN A C 14
ATOM 6784 O O . ASN A 1 16 ? 2.679 5.900 -2.820 1.00 0.65 16 ASN A O 14
ATOM 6795 N N . PRO A 1 17 ? 3.766 3.954 -2.895 1.00 0.65 17 PRO A N 14
ATOM 6796 C CA . PRO A 1 17 ? 3.586 3.786 -4.341 1.00 0.61 17 PRO A CA 14
ATOM 6797 C C . PRO A 1 17 ? 2.196 3.330 -4.686 1.00 0.60 17 PRO A C 14
ATOM 6798 O O . PRO A 1 17 ? 1.700 3.297 -5.815 1.00 0.86 17 PRO A O 14
ATOM 6809 N N . CYS A 1 18 ? 1.495 2.962 -3.623 1.00 0.52 18 CYS A N 14
ATOM 6810 C CA . CYS A 1 18 ? 0.135 2.458 -3.724 1.00 0.52 18 CYS A CA 14
ATOM 6811 C C . CYS A 1 18 ? -0.798 3.626 -3.901 1.00 0.44 18 CYS A C 14
ATOM 6812 O O . CYS A 1 18 ? -0.546 4.798 -3.614 1.00 0.49 18 CYS A O 14
ATOM 6819 N N . CYS A 1 19 ? -1.969 3.304 -4.437 1.00 0.43 19 CYS A N 14
ATOM 6820 C CA . CYS A 1 19 ? -2.968 4.317 -4.756 1.00 0.44 19 CYS A CA 14
ATOM 6821 C C . CYS A 1 19 ? -3.518 4.909 -3.489 1.00 0.40 19 CYS A C 14
ATOM 6822 O O . CYS A 1 19 ? -3.650 4.329 -2.410 1.00 0.41 19 CYS A O 14
ATOM 6829 N N . ARG A 1 20 ? -3.872 6.181 -3.620 1.00 0.50 20 ARG A N 14
ATOM 6830 C CA . ARG A 1 20 ? -4.367 6.972 -2.495 1.00 0.57 20 ARG A CA 14
ATOM 6831 C C . ARG A 1 20 ? -5.670 6.408 -2.008 1.00 0.49 20 ARG A C 14
ATOM 6832 O O . ARG A 1 20 ? -6.669 6.190 -2.697 1.00 0.63 20 ARG A O 14
ATOM 6853 N N . GLY A 1 21 ? -5.666 6.146 -0.708 1.00 0.42 21 GLY A N 14
ATOM 6854 C CA . GLY A 1 21 ? -6.761 5.440 -0.073 1.00 0.43 21 GLY A CA 14
ATOM 6855 C C . GLY A 1 21 ? -6.366 4.014 0.248 1.00 0.40 21 GLY A C 14
ATOM 6856 O O . GLY A 1 21 ? -7.083 3.290 0.947 1.00 0.55 21 GLY A O 14
ATOM 6860 N N . LEU A 1 22 ? -5.215 3.620 -0.284 1.00 0.31 22 LEU A N 14
ATOM 6861 C CA . LEU A 1 22 ? -4.645 2.308 -0.043 1.00 0.33 22 LEU A CA 14
ATOM 6862 C C . LEU A 1 22 ? -3.308 2.508 0.620 1.00 0.39 22 LEU A C 14
ATOM 6863 O O . LEU A 1 22 ? -2.461 3.345 0.289 1.00 0.50 22 LEU A O 14
ATOM 6879 N N . GLN A 1 23 ? -3.075 1.701 1.644 1.00 0.43 23 GLN A N 14
ATOM 6880 C CA . GLN A 1 23 ? -1.884 1.859 2.467 1.00 0.54 23 GLN A CA 14
ATOM 6881 C C . GLN A 1 23 ? -1.079 0.594 2.471 1.00 0.41 23 GLN A C 14
ATOM 6882 O O . GLN A 1 23 ? -1.479 -0.524 2.805 1.00 0.42 23 GLN A O 14
ATOM 6896 N N . CYS A 1 24 ? 0.167 0.780 2.050 1.00 0.46 24 CYS A N 14
ATOM 6897 C CA . CYS A 1 24 ? 1.142 -0.303 1.987 1.00 0.44 24 CYS A CA 14
ATOM 6898 C C . CYS A 1 24 ? 1.532 -0.747 3.368 1.00 0.40 24 CYS A C 14
ATOM 6899 O O . CYS A 1 24 ? 2.180 -0.090 4.186 1.00 0.57 24 CYS A O 14
ATOM 6906 N N . ARG A 1 25 ? 1.102 -1.964 3.665 1.00 0.35 25 ARG A N 14
ATOM 6907 C CA . ARG A 1 25 ? 1.518 -2.654 4.869 1.00 0.45 25 ARG A CA 14
ATOM 6908 C C . ARG A 1 25 ? 2.717 -3.480 4.499 1.00 0.43 25 ARG A C 14
ATOM 6909 O O . ARG A 1 25 ? 2.976 -3.867 3.363 1.00 0.56 25 ARG A O 14
ATOM 6930 N N . TYR A 1 26 ? 3.528 -3.761 5.520 1.00 0.57 26 TYR A N 14
ATOM 6931 C CA . TYR A 1 26 ? 4.791 -4.495 5.352 1.00 0.66 26 TYR A CA 14
ATOM 6932 C C . TYR A 1 26 ? 4.606 -5.737 4.508 1.00 0.54 26 TYR A C 14
ATOM 6933 O O . TYR A 1 26 ? 4.287 -6.857 4.911 1.00 0.68 26 TYR A O 14
ATOM 6951 N N . GLY A 1 27 ? 4.818 -5.511 3.212 1.00 0.43 27 GLY A N 14
ATOM 6952 C CA . GLY A 1 27 ? 4.718 -6.568 2.227 1.00 0.42 27 GLY A CA 14
ATOM 6953 C C . GLY A 1 27 ? 3.643 -6.287 1.192 1.00 0.34 27 GLY A C 14
ATOM 6954 O O . GLY A 1 27 ? 3.893 -6.365 -0.017 1.00 0.39 27 GLY A O 14
ATOM 6958 N N . LYS A 1 28 ? 2.462 -5.910 1.666 1.00 0.32 28 LYS A N 14
ATOM 6959 C CA . LYS A 1 28 ? 1.300 -5.763 0.802 1.00 0.38 28 LYS A CA 14
ATOM 6960 C C . LYS A 1 28 ? 0.534 -4.526 1.176 1.00 0.29 28 LYS A C 14
ATOM 6961 O O . LYS A 1 28 ? 0.338 -4.109 2.319 1.00 0.28 28 LYS A O 14
ATOM 6980 N N . CYS A 1 29 ? 0.050 -3.876 0.128 1.00 0.32 29 CYS A N 14
ATOM 6981 C CA . CYS A 1 29 ? -0.819 -2.721 0.280 1.00 0.33 29 CYS A CA 14
ATOM 6982 C C . CYS A 1 29 ? -2.202 -3.206 0.594 1.00 0.34 29 CYS A C 14
ATOM 6983 O O . CYS A 1 29 ? -2.756 -4.184 0.088 1.00 0.52 29 CYS A O 14
ATOM 6990 N N . LEU A 1 30 ? -2.817 -2.491 1.523 1.00 0.32 30 LEU A N 14
ATOM 6991 C CA . LEU A 1 30 ? -4.165 -2.801 1.961 1.00 0.38 30 LEU A CA 14
ATOM 6992 C C . LEU A 1 30 ? -5.094 -1.680 1.594 1.00 0.33 30 LEU A C 14
ATOM 6993 O O . LEU A 1 30 ? -4.859 -0.469 1.699 1.00 0.45 30 LEU A O 14
ATOM 7009 N N . VAL A 1 31 ? -6.254 -2.111 1.112 1.00 0.44 31 VAL A N 14
ATOM 7010 C CA . VAL A 1 31 ? -7.333 -1.201 0.777 1.00 0.51 31 VAL A CA 14
ATOM 7011 C C . VAL A 1 31 ? -7.955 -0.677 2.050 1.00 0.58 31 VAL A C 14
ATOM 7012 O O . VAL A 1 31 ? -8.757 -1.277 2.774 1.00 0.86 31 VAL A O 14
ATOM 7025 N N . GLN A 1 32 ? -7.528 0.538 2.376 1.00 0.61 32 GLN A N 14
ATOM 7026 C CA . GLN A 1 32 ? -7.966 1.211 3.595 1.00 0.89 32 GLN A CA 14
ATOM 7027 C C . GLN A 1 32 ? -9.384 1.670 3.418 1.00 1.12 32 GLN A C 14
ATOM 7028 O O . GLN A 1 32 ? -10.323 1.455 4.186 1.00 1.44 32 GLN A O 14
ATOM 7042 N N . VAL A 1 33 ? -9.569 2.346 2.295 1.00 1.59 33 VAL A N 14
ATOM 7043 C CA . VAL A 1 33 ? -10.891 2.821 1.888 1.00 2.06 33 VAL A CA 14
ATOM 7044 C C . VAL A 1 33 ? -11.652 1.697 1.221 1.00 2.56 33 VAL A C 14
ATOM 7045 O O . VAL A 1 33 ? -12.077 1.679 0.063 1.00 3.36 33 VAL A O 14
ATOM 7071 N N . ALA A 1 1 ? 0.769 1.099 -13.071 1.00 2.15 1 ALA A N 15
ATOM 7072 C CA . ALA A 1 1 ? 0.423 0.322 -11.861 1.00 1.72 1 ALA A CA 15
ATOM 7073 C C . ALA A 1 1 ? 0.768 1.093 -10.615 1.00 1.26 1 ALA A C 15
ATOM 7074 O O . ALA A 1 1 ? 1.907 1.378 -10.236 1.00 1.25 1 ALA A O 15
ATOM 7083 N N . CYS A 1 2 ? -0.292 1.493 -9.917 1.00 1.05 2 CYS A N 15
ATOM 7084 C CA . CYS A 1 2 ? -0.146 2.137 -8.620 1.00 0.76 2 CYS A CA 15
ATOM 7085 C C . CYS A 1 2 ? -0.139 1.059 -7.572 1.00 0.64 2 CYS A C 15
ATOM 7086 O O . CYS A 1 2 ? -0.113 -0.151 -7.795 1.00 0.82 2 CYS A O 15
ATOM 7093 N N . GLY A 1 3 ? -0.128 1.505 -6.331 1.00 0.51 3 GLY A N 15
ATOM 7094 C CA . GLY A 1 3 ? -0.259 0.586 -5.225 1.00 0.60 3 GLY A CA 15
ATOM 7095 C C . GLY A 1 3 ? -1.713 0.269 -4.961 1.00 0.51 3 GLY A C 15
ATOM 7096 O O . GLY A 1 3 ? -2.479 1.145 -4.549 1.00 0.55 3 GLY A O 15
ATOM 7100 N N . ILE A 1 4 ? -2.102 -0.966 -5.239 1.00 0.46 4 ILE A N 15
ATOM 7101 C CA . ILE A 1 4 ? -3.470 -1.408 -5.024 1.00 0.44 4 ILE A CA 15
ATOM 7102 C C . ILE A 1 4 ? -3.499 -2.521 -4.011 1.00 0.39 4 ILE A C 15
ATOM 7103 O O . ILE A 1 4 ? -2.519 -3.018 -3.455 1.00 0.41 4 ILE A O 15
ATOM 7119 N N . LEU A 1 5 ? -4.741 -2.964 -3.783 1.00 0.45 5 LEU A N 15
ATOM 7120 C CA . LEU A 1 5 ? -5.124 -3.832 -2.653 1.00 0.57 5 LEU A CA 15
ATOM 7121 C C . LEU A 1 5 ? -4.347 -5.131 -2.575 1.00 0.54 5 LEU A C 15
ATOM 7122 O O . LEU A 1 5 ? -4.467 -5.968 -1.681 1.00 0.78 5 LEU A O 15
ATOM 7138 N N . HIS A 1 6 ? -3.504 -5.358 -3.573 1.00 0.45 6 HIS A N 15
ATOM 7139 C CA . HIS A 1 6 ? -2.655 -6.549 -3.586 1.00 0.63 6 HIS A CA 15
ATOM 7140 C C . HIS A 1 6 ? -1.381 -6.279 -4.335 1.00 0.57 6 HIS A C 15
ATOM 7141 O O . HIS A 1 6 ? -0.794 -7.074 -5.071 1.00 0.79 6 HIS A O 15
ATOM 7156 N N . ASP A 1 7 ? -0.896 -5.061 -4.140 1.00 0.37 7 ASP A N 15
ATOM 7157 C CA . ASP A 1 7 ? 0.389 -4.659 -4.698 1.00 0.33 7 ASP A CA 15
ATOM 7158 C C . ASP A 1 7 ? 1.447 -4.836 -3.654 1.00 0.31 7 ASP A C 15
ATOM 7159 O O . ASP A 1 7 ? 1.583 -4.139 -2.648 1.00 0.44 7 ASP A O 15
ATOM 7168 N N . ASN A 1 8 ? 2.262 -5.865 -3.885 1.00 0.37 8 ASN A N 15
ATOM 7169 C CA . ASN A 1 8 ? 3.358 -6.201 -2.974 1.00 0.39 8 ASN A CA 15
ATOM 7170 C C . ASN A 1 8 ? 4.284 -5.028 -2.844 1.00 0.41 8 ASN A C 15
ATOM 7171 O O . ASN A 1 8 ? 4.957 -4.521 -3.747 1.00 0.57 8 ASN A O 15
ATOM 7182 N N . CYS A 1 9 ? 4.334 -4.556 -1.610 1.00 0.34 9 CYS A N 15
ATOM 7183 C CA . CYS A 1 9 ? 4.920 -3.266 -1.293 1.00 0.41 9 CYS A CA 15
ATOM 7184 C C . CYS A 1 9 ? 5.236 -3.225 0.175 1.00 0.44 9 CYS A C 15
ATOM 7185 O O . CYS A 1 9 ? 4.555 -3.721 1.073 1.00 0.62 9 CYS A O 15
ATOM 7192 N N . VAL A 1 10 ? 6.374 -2.607 0.456 1.00 0.51 10 VAL A N 15
ATOM 7193 C CA . VAL A 1 10 ? 6.845 -2.453 1.827 1.00 0.66 10 VAL A CA 15
ATOM 7194 C C . VAL A 1 10 ? 6.396 -1.131 2.387 1.00 0.62 10 VAL A C 15
ATOM 7195 O O . VAL A 1 10 ? 5.713 -0.289 1.802 1.00 0.93 10 VAL A O 15
ATOM 7208 N N . TYR A 1 11 ? 6.812 -0.917 3.632 1.00 0.92 11 TYR A N 15
ATOM 7209 C CA . TYR A 1 11 ? 6.470 0.288 4.380 1.00 1.15 11 TYR A CA 15
ATOM 7210 C C . TYR A 1 11 ? 7.149 1.499 3.787 1.00 1.00 11 TYR A C 15
ATOM 7211 O O . TYR A 1 11 ? 8.142 2.075 4.239 1.00 1.61 11 TYR A O 15
ATOM 7229 N N . VAL A 1 12 ? 6.570 1.937 2.671 1.00 0.59 12 VAL A N 15
ATOM 7230 C CA . VAL A 1 12 ? 7.018 3.151 1.992 1.00 0.92 12 VAL A CA 15
ATOM 7231 C C . VAL A 1 12 ? 5.870 4.134 1.855 1.00 0.73 12 VAL A C 15
ATOM 7232 O O . VAL A 1 12 ? 5.255 4.388 0.819 1.00 1.16 12 VAL A O 15
ATOM 7245 N N . PRO A 1 13 ? 5.513 4.768 2.992 1.00 1.01 13 PRO A N 15
ATOM 7246 C CA . PRO A 1 13 ? 4.442 5.769 3.035 1.00 1.29 13 PRO A CA 15
ATOM 7247 C C . PRO A 1 13 ? 4.874 7.079 2.429 1.00 1.09 13 PRO A C 15
ATOM 7248 O O . PRO A 1 13 ? 4.198 7.788 1.681 1.00 1.07 13 PRO A O 15
ATOM 7259 N N . ALA A 1 14 ? 6.127 7.419 2.746 1.00 1.33 14 ALA A N 15
ATOM 7260 C CA . ALA A 1 14 ? 6.746 8.667 2.292 1.00 1.64 14 ALA A CA 15
ATOM 7261 C C . ALA A 1 14 ? 6.850 8.698 0.788 1.00 1.58 14 ALA A C 15
ATOM 7262 O O . ALA A 1 14 ? 7.059 9.698 0.095 1.00 1.81 14 ALA A O 15
ATOM 7269 N N . GLN A 1 15 ? 6.707 7.507 0.222 1.00 1.44 15 GLN A N 15
ATOM 7270 C CA . GLN A 1 15 ? 6.773 7.323 -1.220 1.00 1.44 15 GLN A CA 15
ATOM 7271 C C . GLN A 1 15 ? 5.608 6.484 -1.672 1.00 1.09 15 GLN A C 15
ATOM 7272 O O . GLN A 1 15 ? 5.646 5.646 -2.574 1.00 1.16 15 GLN A O 15
ATOM 7286 N N . ASN A 1 16 ? 4.479 6.726 -0.988 1.00 0.85 16 ASN A N 15
ATOM 7287 C CA . ASN A 1 16 ? 3.226 5.984 -1.212 1.00 0.74 16 ASN A CA 15
ATOM 7288 C C . ASN A 1 16 ? 2.875 5.940 -2.684 1.00 0.63 16 ASN A C 15
ATOM 7289 O O . ASN A 1 16 ? 2.402 6.870 -3.343 1.00 0.65 16 ASN A O 15
ATOM 7300 N N . PRO A 1 17 ? 3.109 4.749 -3.277 1.00 0.65 17 PRO A N 15
ATOM 7301 C CA . PRO A 1 17 ? 2.872 4.495 -4.704 1.00 0.61 17 PRO A CA 15
ATOM 7302 C C . PRO A 1 17 ? 1.448 4.107 -4.974 1.00 0.60 17 PRO A C 15
ATOM 7303 O O . PRO A 1 17 ? 0.934 3.921 -6.080 1.00 0.86 17 PRO A O 15
ATOM 7314 N N . CYS A 1 18 ? 0.741 3.980 -3.865 1.00 0.52 18 CYS A N 15
ATOM 7315 C CA . CYS A 1 18 ? -0.606 3.452 -3.854 1.00 0.52 18 CYS A CA 15
ATOM 7316 C C . CYS A 1 18 ? -1.577 4.494 -4.297 1.00 0.44 18 CYS A C 15
ATOM 7317 O O . CYS A 1 18 ? -1.476 5.710 -4.098 1.00 0.49 18 CYS A O 15
ATOM 7324 N N . CYS A 1 19 ? -2.614 4.000 -4.971 1.00 0.43 19 CYS A N 15
ATOM 7325 C CA . CYS A 1 19 ? -3.737 4.844 -5.328 1.00 0.44 19 CYS A CA 15
ATOM 7326 C C . CYS A 1 19 ? -4.362 5.330 -4.050 1.00 0.40 19 CYS A C 15
ATOM 7327 O O . CYS A 1 19 ? -4.596 4.643 -3.051 1.00 0.41 19 CYS A O 15
ATOM 7334 N N . ARG A 1 20 ? -4.627 6.633 -4.073 1.00 0.50 20 ARG A N 15
ATOM 7335 C CA . ARG A 1 20 ? -4.908 7.400 -2.859 1.00 0.57 20 ARG A CA 15
ATOM 7336 C C . ARG A 1 20 ? -6.033 6.799 -2.064 1.00 0.49 20 ARG A C 15
ATOM 7337 O O . ARG A 1 20 ? -7.209 6.693 -2.416 1.00 0.63 20 ARG A O 15
ATOM 7358 N N . GLY A 1 21 ? -5.625 6.359 -0.878 1.00 0.42 21 GLY A N 15
ATOM 7359 C CA . GLY A 1 21 ? -6.527 5.705 0.048 1.00 0.43 21 GLY A CA 15
ATOM 7360 C C . GLY A 1 21 ? -5.953 4.394 0.540 1.00 0.40 21 GLY A C 15
ATOM 7361 O O . GLY A 1 21 ? -6.317 3.896 1.610 1.00 0.55 21 GLY A O 15
ATOM 7365 N N . LEU A 1 22 ? -5.049 3.832 -0.253 1.00 0.31 22 LEU A N 15
ATOM 7366 C CA . LEU A 1 22 ? -4.409 2.571 0.080 1.00 0.33 22 LEU A CA 15
ATOM 7367 C C . LEU A 1 22 ? -3.014 2.833 0.590 1.00 0.39 22 LEU A C 15
ATOM 7368 O O . LEU A 1 22 ? -2.292 3.784 0.269 1.00 0.50 22 LEU A O 15
ATOM 7384 N N . GLN A 1 23 ? -2.584 1.929 1.462 1.00 0.43 23 GLN A N 15
ATOM 7385 C CA . GLN A 1 23 ? -1.268 2.023 2.087 1.00 0.54 23 GLN A CA 15
ATOM 7386 C C . GLN A 1 23 ? -0.632 0.662 2.135 1.00 0.41 23 GLN A C 15
ATOM 7387 O O . GLN A 1 23 ? -1.204 -0.399 2.394 1.00 0.42 23 GLN A O 15
ATOM 7401 N N . CYS A 1 24 ? 0.664 0.688 1.849 1.00 0.46 24 CYS A N 15
ATOM 7402 C CA . CYS A 1 24 ? 1.490 -0.509 1.868 1.00 0.44 24 CYS A CA 15
ATOM 7403 C C . CYS A 1 24 ? 1.639 -1.019 3.275 1.00 0.40 24 CYS A C 15
ATOM 7404 O O . CYS A 1 24 ? 2.233 -0.448 4.197 1.00 0.57 24 CYS A O 15
ATOM 7411 N N . ARG A 1 25 ? 1.034 -2.182 3.469 1.00 0.35 25 ARG A N 15
ATOM 7412 C CA . ARG A 1 25 ? 1.215 -2.958 4.683 1.00 0.45 25 ARG A CA 15
ATOM 7413 C C . ARG A 1 25 ? 2.356 -3.905 4.445 1.00 0.43 25 ARG A C 15
ATOM 7414 O O . ARG A 1 25 ? 2.769 -4.235 3.335 1.00 0.56 25 ARG A O 15
ATOM 7435 N N . TYR A 1 26 ? 2.920 -4.370 5.564 1.00 0.57 26 TYR A N 15
ATOM 7436 C CA . TYR A 1 26 ? 4.087 -5.264 5.567 1.00 0.66 26 TYR A CA 15
ATOM 7437 C C . TYR A 1 26 ? 3.862 -6.464 4.676 1.00 0.54 26 TYR A C 15
ATOM 7438 O O . TYR A 1 26 ? 3.493 -7.582 5.039 1.00 0.68 26 TYR A O 15
ATOM 7456 N N . GLY A 1 27 ? 4.107 -6.215 3.396 1.00 0.43 27 GLY A N 15
ATOM 7457 C CA . GLY A 1 27 ? 3.947 -7.228 2.376 1.00 0.42 27 GLY A CA 15
ATOM 7458 C C . GLY A 1 27 ? 3.353 -6.649 1.106 1.00 0.34 27 GLY A C 15
ATOM 7459 O O . GLY A 1 27 ? 3.901 -6.821 0.015 1.00 0.39 27 GLY A O 15
ATOM 7463 N N . LYS A 1 28 ? 2.254 -5.918 1.256 1.00 0.32 28 LYS A N 15
ATOM 7464 C CA . LYS A 1 28 ? 1.555 -5.339 0.114 1.00 0.38 28 LYS A CA 15
ATOM 7465 C C . LYS A 1 28 ? 0.677 -4.212 0.565 1.00 0.29 28 LYS A C 15
ATOM 7466 O O . LYS A 1 28 ? 0.324 -3.977 1.722 1.00 0.28 28 LYS A O 15
ATOM 7485 N N . CYS A 1 29 ? 0.285 -3.446 -0.440 1.00 0.32 29 CYS A N 15
ATOM 7486 C CA . CYS A 1 29 ? -0.571 -2.290 -0.254 1.00 0.33 29 CYS A CA 15
ATOM 7487 C C . CYS A 1 29 ? -1.989 -2.756 -0.097 1.00 0.34 29 CYS A C 15
ATOM 7488 O O . CYS A 1 29 ? -2.552 -3.588 -0.803 1.00 0.52 29 CYS A O 15
ATOM 7495 N N . LEU A 1 30 ? -2.621 -2.199 0.926 1.00 0.32 30 LEU A N 15
ATOM 7496 C CA . LEU A 1 30 ? -3.996 -2.543 1.263 1.00 0.38 30 LEU A CA 15
ATOM 7497 C C . LEU A 1 30 ? -4.810 -1.289 1.403 1.00 0.33 30 LEU A C 15
ATOM 7498 O O . LEU A 1 30 ? -4.373 -0.164 1.672 1.00 0.45 30 LEU A O 15
ATOM 7514 N N . VAL A 1 31 ? -6.107 -1.487 1.202 1.00 0.44 31 VAL A N 15
ATOM 7515 C CA . VAL A 1 31 ? -7.086 -0.419 1.344 1.00 0.51 31 VAL A CA 15
ATOM 7516 C C . VAL A 1 31 ? -7.263 -0.127 2.810 1.00 0.58 31 VAL A C 15
ATOM 7517 O O . VAL A 1 31 ? -7.841 -0.854 3.628 1.00 0.86 31 VAL A O 15
ATOM 7530 N N . GLN A 1 32 ? -6.708 1.016 3.196 1.00 0.61 32 GLN A N 15
ATOM 7531 C CA . GLN A 1 32 ? -6.700 1.434 4.593 1.00 0.89 32 GLN A CA 15
ATOM 7532 C C . GLN A 1 32 ? -8.099 1.774 5.033 1.00 1.12 32 GLN A C 15
ATOM 7533 O O . GLN A 1 32 ? -8.848 2.590 4.487 1.00 1.44 32 GLN A O 15
ATOM 7547 N N . VAL A 1 33 ? -8.499 1.100 6.106 1.00 1.59 33 VAL A N 15
ATOM 7548 C CA . VAL A 1 33 ? -9.811 1.318 6.700 1.00 2.06 33 VAL A CA 15
ATOM 7549 C C . VAL A 1 33 ? -9.756 2.541 7.588 1.00 2.56 33 VAL A C 15
ATOM 7550 O O . VAL A 1 33 ? -9.775 2.564 8.821 1.00 3.36 33 VAL A O 15
ATOM 7576 N N . ALA A 1 1 ? -0.802 2.847 -12.996 1.00 2.15 1 ALA A N 16
ATOM 7577 C CA . ALA A 1 1 ? -0.676 1.595 -12.222 1.00 1.72 1 ALA A CA 16
ATOM 7578 C C . ALA A 1 1 ? -0.011 1.870 -10.903 1.00 1.26 1 ALA A C 16
ATOM 7579 O O . ALA A 1 1 ? 1.196 1.780 -10.658 1.00 1.25 1 ALA A O 16
ATOM 7588 N N . CYS A 1 2 ? -0.870 2.260 -9.970 1.00 1.05 2 CYS A N 16
ATOM 7589 C CA . CYS A 1 2 ? -0.456 2.602 -8.614 1.00 0.76 2 CYS A CA 16
ATOM 7590 C C . CYS A 1 2 ? -0.387 1.353 -7.780 1.00 0.64 2 CYS A C 16
ATOM 7591 O O . CYS A 1 2 ? -0.644 0.208 -8.165 1.00 0.82 2 CYS A O 16
ATOM 7598 N N . GLY A 1 3 ? 0.003 1.572 -6.531 1.00 0.51 3 GLY A N 16
ATOM 7599 C CA . GLY A 1 3 ? -0.098 0.533 -5.532 1.00 0.60 3 GLY A CA 16
ATOM 7600 C C . GLY A 1 3 ? -1.548 0.191 -5.265 1.00 0.51 3 GLY A C 16
ATOM 7601 O O . GLY A 1 3 ? -2.355 1.084 -4.946 1.00 0.55 3 GLY A O 16
ATOM 7605 N N . ILE A 1 4 ? -1.878 -1.083 -5.426 1.00 0.46 4 ILE A N 16
ATOM 7606 C CA . ILE A 1 4 ? -3.250 -1.555 -5.318 1.00 0.44 4 ILE A CA 16
ATOM 7607 C C . ILE A 1 4 ? -3.374 -2.533 -4.177 1.00 0.39 4 ILE A C 16
ATOM 7608 O O . ILE A 1 4 ? -2.440 -3.081 -3.586 1.00 0.41 4 ILE A O 16
ATOM 7624 N N . LEU A 1 5 ? -4.644 -2.811 -3.866 1.00 0.45 5 LEU A N 16
ATOM 7625 C CA . LEU A 1 5 ? -5.034 -3.491 -2.623 1.00 0.57 5 LEU A CA 16
ATOM 7626 C C . LEU A 1 5 ? -4.580 -4.932 -2.580 1.00 0.54 5 LEU A C 16
ATOM 7627 O O . LEU A 1 5 ? -4.824 -5.732 -1.674 1.00 0.78 5 LEU A O 16
ATOM 7643 N N . HIS A 1 6 ? -3.866 -5.312 -3.630 1.00 0.45 6 HIS A N 16
ATOM 7644 C CA . HIS A 1 6 ? -3.275 -6.645 -3.713 1.00 0.63 6 HIS A CA 16
ATOM 7645 C C . HIS A 1 6 ? -2.015 -6.595 -4.532 1.00 0.57 6 HIS A C 16
ATOM 7646 O O . HIS A 1 6 ? -1.688 -7.380 -5.426 1.00 0.79 6 HIS A O 16
ATOM 7661 N N . ASP A 1 7 ? -1.226 -5.579 -4.211 1.00 0.37 7 ASP A N 16
ATOM 7662 C CA . ASP A 1 7 ? 0.093 -5.421 -4.807 1.00 0.33 7 ASP A CA 16
ATOM 7663 C C . ASP A 1 7 ? 1.112 -5.371 -3.705 1.00 0.31 7 ASP A C 16
ATOM 7664 O O . ASP A 1 7 ? 1.056 -4.641 -2.716 1.00 0.44 7 ASP A O 16
ATOM 7673 N N . ASN A 1 8 ? 2.116 -6.229 -3.860 1.00 0.37 8 ASN A N 16
ATOM 7674 C CA . ASN A 1 8 ? 3.166 -6.377 -2.853 1.00 0.39 8 ASN A CA 16
ATOM 7675 C C . ASN A 1 8 ? 4.085 -5.190 -2.894 1.00 0.41 8 ASN A C 16
ATOM 7676 O O . ASN A 1 8 ? 4.563 -4.688 -3.915 1.00 0.57 8 ASN A O 16
ATOM 7687 N N . CYS A 1 9 ? 4.387 -4.699 -1.697 1.00 0.34 9 CYS A N 16
ATOM 7688 C CA . CYS A 1 9 ? 5.216 -3.507 -1.544 1.00 0.41 9 CYS A CA 16
ATOM 7689 C C . CYS A 1 9 ? 5.671 -3.386 -0.112 1.00 0.44 9 CYS A C 16
ATOM 7690 O O . CYS A 1 9 ? 5.305 -4.100 0.826 1.00 0.62 9 CYS A O 16
ATOM 7697 N N . VAL A 1 10 ? 6.565 -2.418 0.086 1.00 0.51 10 VAL A N 16
ATOM 7698 C CA . VAL A 1 10 ? 7.148 -2.166 1.401 1.00 0.66 10 VAL A CA 16
ATOM 7699 C C . VAL A 1 10 ? 6.450 -1.011 2.075 1.00 0.62 10 VAL A C 16
ATOM 7700 O O . VAL A 1 10 ? 5.869 -0.077 1.514 1.00 0.93 10 VAL A O 16
ATOM 7713 N N . TYR A 1 11 ? 6.512 -1.072 3.402 1.00 0.92 11 TYR A N 16
ATOM 7714 C CA . TYR A 1 11 ? 5.850 -0.103 4.264 1.00 1.15 11 TYR A CA 16
ATOM 7715 C C . TYR A 1 11 ? 6.620 1.197 4.278 1.00 1.00 11 TYR A C 16
ATOM 7716 O O . TYR A 1 11 ? 7.507 1.511 5.078 1.00 1.61 11 TYR A O 16
ATOM 7734 N N . VAL A 1 12 ? 6.271 2.024 3.301 1.00 0.59 12 VAL A N 16
ATOM 7735 C CA . VAL A 1 12 ? 6.804 3.379 3.201 1.00 0.92 12 VAL A CA 16
ATOM 7736 C C . VAL A 1 12 ? 5.754 4.302 2.604 1.00 0.73 12 VAL A C 16
ATOM 7737 O O . VAL A 1 12 ? 5.802 4.849 1.501 1.00 1.16 12 VAL A O 16
ATOM 7750 N N . PRO A 1 13 ? 4.685 4.533 3.398 1.00 1.01 13 PRO A N 16
ATOM 7751 C CA . PRO A 1 13 ? 3.521 5.318 2.963 1.00 1.29 13 PRO A CA 16
ATOM 7752 C C . PRO A 1 13 ? 3.850 6.769 2.731 1.00 1.09 13 PRO A C 16
ATOM 7753 O O . PRO A 1 13 ? 3.195 7.555 2.040 1.00 1.07 13 PRO A O 16
ATOM 7764 N N . ALA A 1 14 ? 4.967 7.167 3.338 1.00 1.33 14 ALA A N 16
ATOM 7765 C CA . ALA A 1 14 ? 5.453 8.546 3.253 1.00 1.64 14 ALA A CA 16
ATOM 7766 C C . ALA A 1 14 ? 5.662 8.945 1.812 1.00 1.58 14 ALA A C 16
ATOM 7767 O O . ALA A 1 14 ? 5.588 10.086 1.357 1.00 1.81 14 ALA A O 16
ATOM 7774 N N . GLN A 1 15 ? 5.947 7.920 1.019 1.00 1.44 15 GLN A N 16
ATOM 7775 C CA . GLN A 1 15 ? 6.083 8.069 -0.422 1.00 1.44 15 GLN A CA 16
ATOM 7776 C C . GLN A 1 15 ? 5.252 6.996 -1.072 1.00 1.09 15 GLN A C 16
ATOM 7777 O O . GLN A 1 15 ? 5.620 6.217 -1.957 1.00 1.16 15 GLN A O 16
ATOM 7791 N N . ASN A 1 16 ? 4.020 6.945 -0.576 1.00 0.85 16 ASN A N 16
ATOM 7792 C CA . ASN A 1 16 ? 3.055 5.906 -0.929 1.00 0.74 16 ASN A CA 16
ATOM 7793 C C . ASN A 1 16 ? 2.829 5.853 -2.422 1.00 0.63 16 ASN A C 16
ATOM 7794 O O . ASN A 1 16 ? 2.335 6.747 -3.115 1.00 0.65 16 ASN A O 16
ATOM 7805 N N . PRO A 1 17 ? 3.217 4.698 -3.001 1.00 0.65 17 PRO A N 16
ATOM 7806 C CA . PRO A 1 17 ? 3.062 4.422 -4.438 1.00 0.61 17 PRO A CA 16
ATOM 7807 C C . PRO A 1 17 ? 1.651 4.032 -4.793 1.00 0.60 17 PRO A C 16
ATOM 7808 O O . PRO A 1 17 ? 1.185 3.933 -5.931 1.00 0.86 17 PRO A O 16
ATOM 7819 N N . CYS A 1 18 ? 0.896 3.789 -3.730 1.00 0.52 18 CYS A N 16
ATOM 7820 C CA . CYS A 1 18 ? -0.481 3.339 -3.843 1.00 0.52 18 CYS A CA 16
ATOM 7821 C C . CYS A 1 18 ? -1.377 4.494 -4.151 1.00 0.44 18 CYS A C 16
ATOM 7822 O O . CYS A 1 18 ? -1.119 5.685 -3.948 1.00 0.49 18 CYS A O 16
ATOM 7829 N N . CYS A 1 19 ? -2.532 4.129 -4.703 1.00 0.43 19 CYS A N 16
ATOM 7830 C CA . CYS A 1 19 ? -3.594 5.101 -4.939 1.00 0.44 19 CYS A CA 16
ATOM 7831 C C . CYS A 1 19 ? -4.106 5.589 -3.613 1.00 0.40 19 CYS A C 16
ATOM 7832 O O . CYS A 1 19 ? -4.221 4.908 -2.590 1.00 0.41 19 CYS A O 16
ATOM 7839 N N . ARG A 1 20 ? -4.420 6.881 -3.618 1.00 0.50 20 ARG A N 16
ATOM 7840 C CA . ARG A 1 20 ? -4.828 7.590 -2.409 1.00 0.57 20 ARG A CA 16
ATOM 7841 C C . ARG A 1 20 ? -6.055 6.951 -1.815 1.00 0.49 20 ARG A C 16
ATOM 7842 O O . ARG A 1 20 ? -7.190 6.941 -2.302 1.00 0.63 20 ARG A O 16
ATOM 7863 N N . GLY A 1 21 ? -5.798 6.345 -0.665 1.00 0.42 21 GLY A N 16
ATOM 7864 C CA . GLY A 1 21 ? -6.793 5.554 0.027 1.00 0.43 21 GLY A CA 16
ATOM 7865 C C . GLY A 1 21 ? -6.216 4.219 0.453 1.00 0.40 21 GLY A C 16
ATOM 7866 O O . GLY A 1 21 ? -6.661 3.617 1.431 1.00 0.55 21 GLY A O 16
ATOM 7870 N N . LEU A 1 22 ? -5.203 3.768 -0.282 1.00 0.31 22 LEU A N 16
ATOM 7871 C CA . LEU A 1 22 ? -4.530 2.509 0.007 1.00 0.33 22 LEU A CA 16
ATOM 7872 C C . LEU A 1 22 ? -3.190 2.799 0.628 1.00 0.39 22 LEU A C 16
ATOM 7873 O O . LEU A 1 22 ? -2.521 3.818 0.446 1.00 0.50 22 LEU A O 16
ATOM 7889 N N . GLN A 1 23 ? -2.750 1.837 1.435 1.00 0.43 23 GLN A N 16
ATOM 7890 C CA . GLN A 1 23 ? -1.504 1.969 2.187 1.00 0.54 23 GLN A CA 16
ATOM 7891 C C . GLN A 1 23 ? -0.684 0.713 2.062 1.00 0.41 23 GLN A C 16
ATOM 7892 O O . GLN A 1 23 ? -1.093 -0.433 2.249 1.00 0.42 23 GLN A O 16
ATOM 7906 N N . CYS A 1 24 ? 0.580 0.930 1.711 1.00 0.46 24 CYS A N 16
ATOM 7907 C CA . CYS A 1 24 ? 1.560 -0.153 1.669 1.00 0.44 24 CYS A CA 16
ATOM 7908 C C . CYS A 1 24 ? 1.874 -0.623 3.062 1.00 0.40 24 CYS A C 16
ATOM 7909 O O . CYS A 1 24 ? 2.567 -0.028 3.894 1.00 0.57 24 CYS A O 16
ATOM 7916 N N . ARG A 1 25 ? 1.321 -1.790 3.353 1.00 0.35 25 ARG A N 16
ATOM 7917 C CA . ARG A 1 25 ? 1.527 -2.443 4.636 1.00 0.45 25 ARG A CA 16
ATOM 7918 C C . ARG A 1 25 ? 2.557 -3.528 4.445 1.00 0.43 25 ARG A C 16
ATOM 7919 O O . ARG A 1 25 ? 2.911 -3.985 3.355 1.00 0.56 25 ARG A O 16
ATOM 7940 N N . TYR A 1 26 ? 3.099 -3.978 5.583 1.00 0.57 26 TYR A N 16
ATOM 7941 C CA . TYR A 1 26 ? 4.162 -4.990 5.605 1.00 0.66 26 TYR A CA 16
ATOM 7942 C C . TYR A 1 26 ? 3.793 -6.186 4.769 1.00 0.54 26 TYR A C 16
ATOM 7943 O O . TYR A 1 26 ? 3.096 -7.141 5.127 1.00 0.68 26 TYR A O 16
ATOM 7961 N N . GLY A 1 27 ? 4.287 -6.127 3.538 1.00 0.43 27 GLY A N 16
ATOM 7962 C CA . GLY A 1 27 ? 4.061 -7.183 2.579 1.00 0.42 27 GLY A CA 16
ATOM 7963 C C . GLY A 1 27 ? 3.400 -6.669 1.319 1.00 0.34 27 GLY A C 16
ATOM 7964 O O . GLY A 1 27 ? 3.879 -6.913 0.209 1.00 0.39 27 GLY A O 16
ATOM 7968 N N . LYS A 1 28 ? 2.327 -5.910 1.486 1.00 0.32 28 LYS A N 16
ATOM 7969 C CA . LYS A 1 28 ? 1.534 -5.473 0.351 1.00 0.38 28 LYS A CA 16
ATOM 7970 C C . LYS A 1 28 ? 0.706 -4.278 0.714 1.00 0.29 28 LYS A C 16
ATOM 7971 O O . LYS A 1 28 ? 0.433 -3.885 1.853 1.00 0.28 28 LYS A O 16
ATOM 7990 N N . CYS A 1 29 ? 0.268 -3.639 -0.355 1.00 0.32 29 CYS A N 16
ATOM 7991 C CA . CYS A 1 29 ? -0.578 -2.468 -0.277 1.00 0.33 29 CYS A CA 16
ATOM 7992 C C . CYS A 1 29 ? -1.992 -2.898 -0.021 1.00 0.34 29 CYS A C 16
ATOM 7993 O O . CYS A 1 29 ? -2.633 -3.706 -0.692 1.00 0.52 29 CYS A O 16
ATOM 8000 N N . LEU A 1 30 ? -2.526 -2.336 1.048 1.00 0.32 30 LEU A N 16
ATOM 8001 C CA . LEU A 1 30 ? -3.880 -2.627 1.474 1.00 0.38 30 LEU A CA 16
ATOM 8002 C C . LEU A 1 30 ? -4.670 -1.353 1.536 1.00 0.33 30 LEU A C 16
ATOM 8003 O O . LEU A 1 30 ? -4.309 -0.298 2.065 1.00 0.45 30 LEU A O 16
ATOM 8019 N N . VAL A 1 31 ? -5.845 -1.433 0.929 1.00 0.44 31 VAL A N 16
ATOM 8020 C CA . VAL A 1 31 ? -6.812 -0.352 0.992 1.00 0.51 31 VAL A CA 16
ATOM 8021 C C . VAL A 1 31 ? -7.442 -0.367 2.360 1.00 0.58 31 VAL A C 16
ATOM 8022 O O . VAL A 1 31 ? -7.661 -1.377 3.033 1.00 0.86 31 VAL A O 16
ATOM 8035 N N . GLN A 1 32 ? -7.737 0.839 2.834 1.00 0.61 32 GLN A N 16
ATOM 8036 C CA . GLN A 1 32 ? -8.289 1.026 4.169 1.00 0.89 32 GLN A CA 16
ATOM 8037 C C . GLN A 1 32 ? -9.691 0.477 4.225 1.00 1.12 32 GLN A C 16
ATOM 8038 O O . GLN A 1 32 ? -10.734 1.126 4.113 1.00 1.44 32 GLN A O 16
ATOM 8052 N N . VAL A 1 33 ? -9.722 -0.838 4.387 1.00 1.59 33 VAL A N 16
ATOM 8053 C CA . VAL A 1 33 ? -10.970 -1.578 4.508 1.00 2.06 33 VAL A CA 16
ATOM 8054 C C . VAL A 1 33 ? -11.454 -1.544 5.928 1.00 2.56 33 VAL A C 16
ATOM 8055 O O . VAL A 1 33 ? -10.769 -1.308 6.928 1.00 3.36 33 VAL A O 16
ATOM 8081 N N . ALA A 1 1 ? -1.128 2.612 -13.148 1.00 2.15 1 ALA A N 17
ATOM 8082 C CA . ALA A 1 1 ? -0.907 1.422 -12.301 1.00 1.72 1 ALA A CA 17
ATOM 8083 C C . ALA A 1 1 ? -0.218 1.815 -11.023 1.00 1.26 1 ALA A C 17
ATOM 8084 O O . ALA A 1 1 ? 1.001 1.877 -10.836 1.00 1.25 1 ALA A O 17
ATOM 8093 N N . CYS A 1 2 ? -1.066 2.133 -10.054 1.00 1.05 2 CYS A N 17
ATOM 8094 C CA . CYS A 1 2 ? -0.611 2.539 -8.731 1.00 0.76 2 CYS A CA 17
ATOM 8095 C C . CYS A 1 2 ? -0.485 1.326 -7.847 1.00 0.64 2 CYS A C 17
ATOM 8096 O O . CYS A 1 2 ? -0.585 0.149 -8.211 1.00 0.82 2 CYS A O 17
ATOM 8103 N N . GLY A 1 3 ? -0.225 1.619 -6.579 1.00 0.51 3 GLY A N 17
ATOM 8104 C CA . GLY A 1 3 ? -0.269 0.603 -5.555 1.00 0.60 3 GLY A CA 17
ATOM 8105 C C . GLY A 1 3 ? -1.697 0.198 -5.283 1.00 0.51 3 GLY A C 17
ATOM 8106 O O . GLY A 1 3 ? -2.522 1.036 -4.885 1.00 0.55 3 GLY A O 17
ATOM 8110 N N . ILE A 1 4 ? -1.984 -1.070 -5.529 1.00 0.46 4 ILE A N 17
ATOM 8111 C CA . ILE A 1 4 ? -3.334 -1.601 -5.433 1.00 0.44 4 ILE A CA 17
ATOM 8112 C C . ILE A 1 4 ? -3.414 -2.616 -4.322 1.00 0.39 4 ILE A C 17
ATOM 8113 O O . ILE A 1 4 ? -2.454 -3.145 -3.756 1.00 0.41 4 ILE A O 17
ATOM 8129 N N . LEU A 1 5 ? -4.672 -2.947 -4.005 1.00 0.45 5 LEU A N 17
ATOM 8130 C CA . LEU A 1 5 ? -5.032 -3.739 -2.811 1.00 0.57 5 LEU A CA 17
ATOM 8131 C C . LEU A 1 5 ? -4.499 -5.159 -2.860 1.00 0.54 5 LEU A C 17
ATOM 8132 O O . LEU A 1 5 ? -4.835 -6.074 -2.107 1.00 0.78 5 LEU A O 17
ATOM 8148 N N . HIS A 1 6 ? -3.599 -5.383 -3.810 1.00 0.45 6 HIS A N 17
ATOM 8149 C CA . HIS A 1 6 ? -2.956 -6.684 -3.969 1.00 0.63 6 HIS A CA 17
ATOM 8150 C C . HIS A 1 6 ? -1.647 -6.534 -4.698 1.00 0.57 6 HIS A C 17
ATOM 8151 O O . HIS A 1 6 ? -1.218 -7.280 -5.578 1.00 0.79 6 HIS A O 17
ATOM 8166 N N . ASP A 1 7 ? -0.946 -5.473 -4.310 1.00 0.37 7 ASP A N 17
ATOM 8167 C CA . ASP A 1 7 ? 0.404 -5.216 -4.808 1.00 0.33 7 ASP A CA 17
ATOM 8168 C C . ASP A 1 7 ? 1.368 -5.301 -3.660 1.00 0.31 7 ASP A C 17
ATOM 8169 O O . ASP A 1 7 ? 1.333 -4.612 -2.641 1.00 0.44 7 ASP A O 17
ATOM 8178 N N . ASN A 1 8 ? 2.292 -6.247 -3.803 1.00 0.37 8 ASN A N 17
ATOM 8179 C CA . ASN A 1 8 ? 3.340 -6.448 -2.806 1.00 0.39 8 ASN A CA 17
ATOM 8180 C C . ASN A 1 8 ? 4.327 -5.321 -2.882 1.00 0.41 8 ASN A C 17
ATOM 8181 O O . ASN A 1 8 ? 4.960 -4.980 -3.885 1.00 0.57 8 ASN A O 17
ATOM 8192 N N . CYS A 1 9 ? 4.489 -4.683 -1.729 1.00 0.34 9 CYS A N 17
ATOM 8193 C CA . CYS A 1 9 ? 5.308 -3.483 -1.628 1.00 0.41 9 CYS A CA 17
ATOM 8194 C C . CYS A 1 9 ? 5.875 -3.355 -0.238 1.00 0.44 9 CYS A C 17
ATOM 8195 O O . CYS A 1 9 ? 5.462 -3.933 0.770 1.00 0.62 9 CYS A O 17
ATOM 8202 N N . VAL A 1 10 ? 6.934 -2.551 -0.171 1.00 0.51 10 VAL A N 17
ATOM 8203 C CA . VAL A 1 10 ? 7.568 -2.221 1.097 1.00 0.66 10 VAL A CA 17
ATOM 8204 C C . VAL A 1 10 ? 6.856 -1.045 1.718 1.00 0.62 10 VAL A C 17
ATOM 8205 O O . VAL A 1 10 ? 6.570 0.013 1.151 1.00 0.93 10 VAL A O 17
ATOM 8218 N N . TYR A 1 11 ? 6.532 -1.246 2.991 1.00 0.92 11 TYR A N 17
ATOM 8219 C CA . TYR A 1 11 ? 5.726 -0.298 3.759 1.00 1.15 11 TYR A CA 17
ATOM 8220 C C . TYR A 1 11 ? 6.488 0.975 4.048 1.00 1.00 11 TYR A C 17
ATOM 8221 O O . TYR A 1 11 ? 6.972 1.310 5.130 1.00 1.61 11 TYR A O 17
ATOM 8239 N N . VAL A 1 12 ? 6.608 1.766 2.990 1.00 0.59 12 VAL A N 17
ATOM 8240 C CA . VAL A 1 12 ? 7.201 3.096 3.084 1.00 0.92 12 VAL A CA 17
ATOM 8241 C C . VAL A 1 12 ? 6.184 4.137 2.672 1.00 0.73 12 VAL A C 17
ATOM 8242 O O . VAL A 1 12 ? 6.015 4.576 1.533 1.00 1.16 12 VAL A O 17
ATOM 8255 N N . PRO A 1 13 ? 5.410 4.599 3.677 1.00 1.01 13 PRO A N 17
ATOM 8256 C CA . PRO A 1 13 ? 4.330 5.578 3.472 1.00 1.29 13 PRO A CA 17
ATOM 8257 C C . PRO A 1 13 ? 4.809 6.840 2.803 1.00 1.09 13 PRO A C 17
ATOM 8258 O O . PRO A 1 13 ? 4.165 7.514 1.995 1.00 1.07 13 PRO A O 17
ATOM 8269 N N . ALA A 1 14 ? 6.052 7.187 3.144 1.00 1.33 14 ALA A N 17
ATOM 8270 C CA . ALA A 1 14 ? 6.715 8.375 2.598 1.00 1.64 14 ALA A CA 17
ATOM 8271 C C . ALA A 1 14 ? 6.769 8.316 1.091 1.00 1.58 14 ALA A C 17
ATOM 8272 O O . ALA A 1 14 ? 6.832 9.287 0.333 1.00 1.81 14 ALA A O 17
ATOM 8279 N N . GLN A 1 15 ? 6.724 7.081 0.603 1.00 1.44 15 GLN A N 17
ATOM 8280 C CA . GLN A 1 15 ? 6.780 6.812 -0.825 1.00 1.44 15 GLN A CA 17
ATOM 8281 C C . GLN A 1 15 ? 5.693 5.828 -1.181 1.00 1.09 15 GLN A C 17
ATOM 8282 O O . GLN A 1 15 ? 5.791 4.899 -1.986 1.00 1.16 15 GLN A O 17
ATOM 8296 N N . ASN A 1 16 ? 4.547 6.043 -0.522 1.00 0.85 16 ASN A N 17
ATOM 8297 C CA . ASN A 1 16 ? 3.370 5.188 -0.695 1.00 0.74 16 ASN A CA 17
ATOM 8298 C C . ASN A 1 16 ? 2.987 5.144 -2.152 1.00 0.63 16 ASN A C 17
ATOM 8299 O O . ASN A 1 16 ? 2.540 6.085 -2.810 1.00 0.65 16 ASN A O 17
ATOM 8310 N N . PRO A 1 17 ? 3.174 3.950 -2.745 1.00 0.65 17 PRO A N 17
ATOM 8311 C CA . PRO A 1 17 ? 2.939 3.723 -4.178 1.00 0.61 17 PRO A CA 17
ATOM 8312 C C . PRO A 1 17 ? 1.479 3.620 -4.506 1.00 0.60 17 PRO A C 17
ATOM 8313 O O . PRO A 1 17 ? 0.980 3.680 -5.627 1.00 0.86 17 PRO A O 17
ATOM 8324 N N . CYS A 1 18 ? 0.719 3.482 -3.431 1.00 0.52 18 CYS A N 17
ATOM 8325 C CA . CYS A 1 18 ? -0.693 3.157 -3.511 1.00 0.52 18 CYS A CA 17
ATOM 8326 C C . CYS A 1 18 ? -1.498 4.363 -3.881 1.00 0.44 18 CYS A C 17
ATOM 8327 O O . CYS A 1 18 ? -1.205 5.536 -3.633 1.00 0.49 18 CYS A O 17
ATOM 8334 N N . CYS A 1 19 ? -2.609 4.064 -4.554 1.00 0.43 19 CYS A N 17
ATOM 8335 C CA . CYS A 1 19 ? -3.604 5.082 -4.869 1.00 0.44 19 CYS A CA 17
ATOM 8336 C C . CYS A 1 19 ? -4.102 5.680 -3.582 1.00 0.40 19 CYS A C 17
ATOM 8337 O O . CYS A 1 19 ? -4.228 5.082 -2.511 1.00 0.41 19 CYS A O 17
ATOM 8344 N N . ARG A 1 20 ? -4.400 6.973 -3.681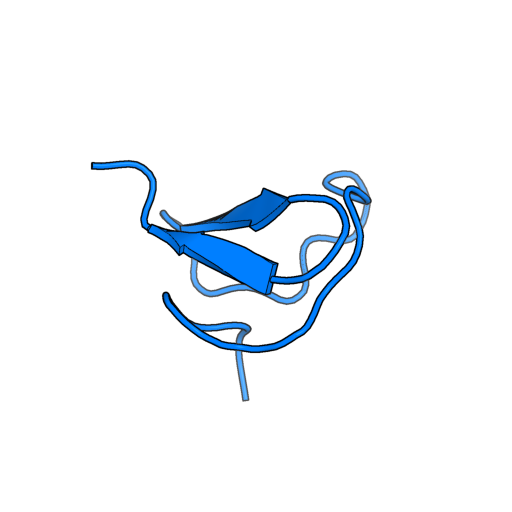 1.00 0.50 20 ARG A N 17
ATOM 8345 C CA . ARG A 1 20 ? -4.712 7.792 -2.512 1.00 0.57 20 ARG A CA 17
ATOM 8346 C C . ARG A 1 20 ? -5.947 7.271 -1.829 1.00 0.49 20 ARG A C 17
ATOM 8347 O O . ARG A 1 20 ? -7.113 7.441 -2.195 1.00 0.63 20 ARG A O 17
ATOM 8368 N N . GLY A 1 21 ? -5.666 6.567 -0.741 1.00 0.42 21 GLY A N 17
ATOM 8369 C CA . GLY A 1 21 ? -6.698 5.897 0.029 1.00 0.43 21 GLY A CA 17
ATOM 8370 C C . GLY A 1 21 ? -6.223 4.541 0.505 1.00 0.40 21 GLY A C 17
ATOM 8371 O O . GLY A 1 21 ? -6.684 4.025 1.525 1.00 0.55 21 GLY A O 17
ATOM 8375 N N . LEU A 1 22 ? -5.281 3.972 -0.237 1.00 0.31 22 LEU A N 17
ATOM 8376 C CA . LEU A 1 22 ? -4.691 2.690 0.111 1.00 0.33 22 LEU A CA 17
ATOM 8377 C C . LEU A 1 22 ? -3.350 2.919 0.749 1.00 0.39 22 LEU A C 17
ATOM 8378 O O . LEU A 1 22 ? -2.578 3.851 0.496 1.00 0.50 22 LEU A O 17
ATOM 8394 N N . GLN A 1 23 ? -3.032 2.002 1.647 1.00 0.43 23 GLN A N 17
ATOM 8395 C CA . GLN A 1 23 ? -1.772 2.036 2.376 1.00 0.54 23 GLN A CA 17
ATOM 8396 C C . GLN A 1 23 ? -1.010 0.770 2.120 1.00 0.41 23 GLN A C 17
ATOM 8397 O O . GLN A 1 23 ? -1.450 -0.377 2.224 1.00 0.42 23 GLN A O 17
ATOM 8411 N N . CYS A 1 24 ? 0.244 0.984 1.747 1.00 0.46 24 CYS A N 17
ATOM 8412 C CA . CYS A 1 24 ? 1.188 -0.107 1.594 1.00 0.44 24 CYS A CA 17
ATOM 8413 C C . CYS A 1 24 ? 1.505 -0.661 2.957 1.00 0.40 24 CYS A C 17
ATOM 8414 O O . CYS A 1 24 ? 2.210 -0.123 3.817 1.00 0.57 24 CYS A O 17
ATOM 8421 N N . ARG A 1 25 ? 0.906 -1.818 3.200 1.00 0.35 25 ARG A N 17
ATOM 8422 C CA . ARG A 1 25 ? 1.065 -2.530 4.459 1.00 0.45 25 ARG A CA 17
ATOM 8423 C C . ARG A 1 25 ? 2.291 -3.394 4.390 1.00 0.43 25 ARG A C 17
ATOM 8424 O O . ARG A 1 25 ? 2.992 -3.565 3.391 1.00 0.56 25 ARG A O 17
ATOM 8445 N N . TYR A 1 26 ? 2.580 -3.998 5.542 1.00 0.57 26 TYR A N 17
ATOM 8446 C CA . TYR A 1 26 ? 3.791 -4.789 5.730 1.00 0.66 26 TYR A CA 17
ATOM 8447 C C . TYR A 1 26 ? 3.814 -5.958 4.779 1.00 0.54 26 TYR A C 17
ATOM 8448 O O . TYR A 1 26 ? 3.394 -7.094 5.010 1.00 0.68 26 TYR A O 17
ATOM 8466 N N . GLY A 1 27 ? 4.323 -5.645 3.591 1.00 0.43 27 GLY A N 17
ATOM 8467 C CA . GLY A 1 27 ? 4.505 -6.639 2.557 1.00 0.42 27 GLY A CA 17
ATOM 8468 C C . GLY A 1 27 ? 3.653 -6.369 1.331 1.00 0.34 27 GLY A C 17
ATOM 8469 O O . GLY A 1 27 ? 4.021 -6.748 0.217 1.00 0.39 27 GLY A O 17
ATOM 8473 N N . LYS A 1 28 ? 2.532 -5.682 1.524 1.00 0.32 28 LYS A N 17
ATOM 8474 C CA . LYS A 1 28 ? 1.560 -5.504 0.451 1.00 0.38 28 LYS A CA 17
ATOM 8475 C C . LYS A 1 28 ? 0.660 -4.339 0.741 1.00 0.29 28 LYS A C 17
ATOM 8476 O O . LYS A 1 28 ? 0.307 -3.947 1.854 1.00 0.28 28 LYS A O 17
ATOM 8495 N N . CYS A 1 29 ? 0.240 -3.737 -0.360 1.00 0.32 29 CYS A N 17
ATOM 8496 C CA . CYS A 1 29 ? -0.656 -2.594 -0.335 1.00 0.33 29 CYS A CA 17
ATOM 8497 C C . CYS A 1 29 ? -2.069 -3.059 -0.125 1.00 0.34 29 CYS A C 17
ATOM 8498 O O . CYS A 1 29 ? -2.638 -3.950 -0.759 1.00 0.52 29 CYS A O 17
ATOM 8505 N N . LEU A 1 30 ? -2.694 -2.415 0.851 1.00 0.32 30 LEU A N 17
ATOM 8506 C CA . LEU A 1 30 ? -4.068 -2.717 1.223 1.00 0.38 30 LEU A CA 17
ATOM 8507 C C . LEU A 1 30 ? -4.825 -1.431 1.386 1.00 0.33 30 LEU A C 17
ATOM 8508 O O . LEU A 1 30 ? -4.330 -0.326 1.620 1.00 0.45 30 LEU A O 17
ATOM 8524 N N . VAL A 1 31 ? -6.140 -1.566 1.240 1.00 0.44 31 VAL A N 17
ATOM 8525 C CA . VAL A 1 31 ? -7.052 -0.438 1.389 1.00 0.51 31 VAL A CA 17
ATOM 8526 C C . VAL A 1 31 ? -7.086 -0.018 2.834 1.00 0.58 31 VAL A C 17
ATOM 8527 O O . VAL A 1 31 ? -7.485 -0.702 3.780 1.00 0.86 31 VAL A O 17
ATOM 8540 N N . GLN A 1 32 ? -6.613 1.205 3.035 1.00 0.61 32 GLN A N 17
ATOM 8541 C CA . GLN A 1 32 ? -6.497 1.775 4.366 1.00 0.89 32 GLN A CA 17
ATOM 8542 C C . GLN A 1 32 ? -7.766 2.504 4.721 1.00 1.12 32 GLN A C 17
ATOM 8543 O O . GLN A 1 32 ? -8.431 3.212 3.960 1.00 1.44 32 GLN A O 17
ATOM 8557 N N . VAL A 1 33 ? -8.140 2.330 5.984 1.00 1.59 33 VAL A N 17
ATOM 8558 C CA . VAL A 1 33 ? -9.287 3.032 6.548 1.00 2.06 33 VAL A CA 17
ATOM 8559 C C . VAL A 1 33 ? -8.852 4.435 6.892 1.00 2.56 33 VAL A C 17
ATOM 8560 O O . VAL A 1 33 ? -8.786 4.936 8.021 1.00 3.36 33 VAL A O 17
ATOM 8586 N N . ALA A 1 1 ? 1.545 3.592 -12.941 1.00 2.15 1 ALA A N 18
ATOM 8587 C CA . ALA A 1 1 ? 0.564 2.738 -12.238 1.00 1.72 1 ALA A CA 18
ATOM 8588 C C . ALA A 1 1 ? 0.809 2.767 -10.759 1.00 1.26 1 ALA A C 18
ATOM 8589 O O . ALA A 1 1 ? 1.892 2.580 -10.204 1.00 1.25 1 ALA A O 18
ATOM 8598 N N . CYS A 1 2 ? -0.277 3.034 -10.044 1.00 1.05 2 CYS A N 18
ATOM 8599 C CA . CYS A 1 2 ? -0.244 3.072 -8.588 1.00 0.76 2 CYS A CA 18
ATOM 8600 C C . CYS A 1 2 ? -0.411 1.674 -8.061 1.00 0.64 2 CYS A C 18
ATOM 8601 O O . CYS A 1 2 ? -0.904 0.725 -8.677 1.00 0.82 2 CYS A O 18
ATOM 8608 N N . GLY A 1 3 ? 0.061 1.509 -6.829 1.00 0.51 3 GLY A N 18
ATOM 8609 C CA . GLY A 1 3 ? -0.171 0.278 -6.099 1.00 0.60 3 GLY A CA 18
ATOM 8610 C C . GLY A 1 3 ? -1.646 0.004 -5.940 1.00 0.51 3 GLY A C 18
ATOM 8611 O O . GLY A 1 3 ? -2.401 0.877 -5.494 1.00 0.55 3 GLY A O 18
ATOM 8615 N N . ILE A 1 4 ? -2.048 -1.197 -6.329 1.00 0.46 4 ILE A N 18
ATOM 8616 C CA . ILE A 1 4 ? -3.449 -1.585 -6.337 1.00 0.44 4 ILE A CA 18
ATOM 8617 C C . ILE A 1 4 ? -3.817 -2.302 -5.060 1.00 0.39 4 ILE A C 18
ATOM 8618 O O . ILE A 1 4 ? -3.054 -2.516 -4.113 1.00 0.41 4 ILE A O 18
ATOM 8634 N N . LEU A 1 5 ? -5.089 -2.736 -5.055 1.00 0.45 5 LEU A N 18
ATOM 8635 C CA . LEU A 1 5 ? -5.815 -3.203 -3.856 1.00 0.57 5 LEU A CA 18
ATOM 8636 C C . LEU A 1 5 ? -4.950 -3.937 -2.854 1.00 0.54 5 LEU A C 18
ATOM 8637 O O . LEU A 1 5 ? -4.971 -3.751 -1.637 1.00 0.78 5 LEU A O 18
ATOM 8653 N N . HIS A 1 6 ? -4.124 -4.848 -3.369 1.00 0.45 6 HIS A N 18
ATOM 8654 C CA . HIS A 1 6 ? -3.239 -5.631 -2.502 1.00 0.63 6 HIS A CA 18
ATOM 8655 C C . HIS A 1 6 ? -1.907 -5.853 -3.166 1.00 0.57 6 HIS A C 18
ATOM 8656 O O . HIS A 1 6 ? -1.234 -6.882 -3.103 1.00 0.79 6 HIS A O 18
ATOM 8671 N N . ASP A 1 7 ? -1.471 -4.818 -3.863 1.00 0.37 7 ASP A N 18
ATOM 8672 C CA . ASP A 1 7 ? -0.194 -4.870 -4.569 1.00 0.33 7 ASP A CA 18
ATOM 8673 C C . ASP A 1 7 ? 0.926 -4.774 -3.574 1.00 0.31 7 ASP A C 18
ATOM 8674 O O . ASP A 1 7 ? 1.014 -3.947 -2.664 1.00 0.44 7 ASP A O 18
ATOM 8683 N N . ASN A 1 8 ? 1.855 -5.716 -3.739 1.00 0.37 8 ASN A N 18
ATOM 8684 C CA . ASN A 1 8 ? 2.991 -5.864 -2.830 1.00 0.39 8 ASN A CA 18
ATOM 8685 C C . ASN A 1 8 ? 3.884 -4.654 -2.905 1.00 0.41 8 ASN A C 18
ATOM 8686 O O . ASN A 1 8 ? 4.273 -4.101 -3.941 1.00 0.57 8 ASN A O 18
ATOM 8697 N N . CYS A 1 9 ? 4.266 -4.199 -1.716 1.00 0.34 9 CYS A N 18
ATOM 8698 C CA . CYS A 1 9 ? 5.073 -2.996 -1.580 1.00 0.41 9 CYS A CA 18
ATOM 8699 C C . CYS A 1 9 ? 5.891 -3.059 -0.320 1.00 0.44 9 CYS A C 18
ATOM 8700 O O . CYS A 1 9 ? 5.704 -3.823 0.635 1.00 0.62 9 CYS A O 18
ATOM 8707 N N . VAL A 1 10 ? 6.910 -2.209 -0.320 1.00 0.51 10 VAL A N 18
ATOM 8708 C CA . VAL A 1 10 ? 7.733 -1.990 0.860 1.00 0.66 10 VAL A CA 18
ATOM 8709 C C . VAL A 1 10 ? 7.122 -0.879 1.663 1.00 0.62 10 VAL A C 18
ATOM 8710 O O . VAL A 1 10 ? 6.572 0.120 1.196 1.00 0.93 10 VAL A O 18
ATOM 8723 N N . TYR A 1 11 ? 7.224 -1.051 2.978 1.00 0.92 11 TYR A N 18
ATOM 8724 C CA . TYR A 1 11 ? 6.546 -0.177 3.936 1.00 1.15 11 TYR A CA 18
ATOM 8725 C C . TYR A 1 11 ? 7.169 1.197 3.916 1.00 1.00 11 TYR A C 18
ATOM 8726 O O . TYR A 1 11 ? 7.942 1.665 4.759 1.00 1.61 11 TYR A O 18
ATOM 8744 N N . VAL A 1 12 ? 6.815 1.907 2.853 1.00 0.59 12 VAL A N 18
ATOM 8745 C CA . VAL A 1 12 ? 7.275 3.267 2.626 1.00 0.92 12 VAL A CA 18
ATOM 8746 C C . VAL A 1 12 ? 6.078 4.140 2.353 1.00 0.73 12 VAL A C 18
ATOM 8747 O O . VAL A 1 12 ? 5.489 4.227 1.283 1.00 1.16 12 VAL A O 18
ATOM 8760 N N . PRO A 1 13 ? 5.636 4.850 3.408 1.00 1.01 13 PRO A N 18
ATOM 8761 C CA . PRO A 1 13 ? 4.433 5.692 3.357 1.00 1.29 13 PRO A CA 18
ATOM 8762 C C . PRO A 1 13 ? 4.604 6.922 2.499 1.00 1.09 13 PRO A C 18
ATOM 8763 O O . PRO A 1 13 ? 3.884 7.248 1.552 1.00 1.07 13 PRO A O 18
ATOM 8774 N N . ALA A 1 14 ? 5.650 7.670 2.838 1.00 1.33 14 ALA A N 18
ATOM 8775 C CA . ALA A 1 14 ? 5.900 8.979 2.235 1.00 1.64 14 ALA A CA 18
ATOM 8776 C C . ALA A 1 14 ? 6.074 8.878 0.741 1.00 1.58 14 ALA A C 18
ATOM 8777 O O . ALA A 1 14 ? 5.691 9.707 -0.084 1.00 1.81 14 ALA A O 18
ATOM 8784 N N . GLN A 1 15 ? 6.697 7.776 0.346 1.00 1.44 15 GLN A N 18
ATOM 8785 C CA . GLN A 1 15 ? 6.969 7.504 -1.061 1.00 1.44 15 GLN A CA 18
ATOM 8786 C C . GLN A 1 15 ? 6.214 6.265 -1.483 1.00 1.09 15 GLN A C 18
ATOM 8787 O O . GLN A 1 15 ? 6.615 5.407 -2.270 1.00 1.16 15 GLN A O 18
ATOM 8801 N N . ASN A 1 16 ? 5.021 6.145 -0.903 1.00 0.85 16 ASN A N 18
ATOM 8802 C CA . ASN A 1 16 ? 4.145 4.998 -1.156 1.00 0.74 16 ASN A CA 18
ATOM 8803 C C . ASN A 1 16 ? 3.606 5.057 -2.564 1.00 0.63 16 ASN A C 18
ATOM 8804 O O . ASN A 1 16 ? 2.754 5.851 -2.977 1.00 0.65 16 ASN A O 18
ATOM 8815 N N . PRO A 1 17 ? 4.110 4.133 -3.409 1.00 0.65 17 PRO A N 18
ATOM 8816 C CA . PRO A 1 17 ? 3.731 4.050 -4.818 1.00 0.61 17 PRO A CA 18
ATOM 8817 C C . PRO A 1 17 ? 2.453 3.277 -4.987 1.00 0.60 17 PRO A C 18
ATOM 8818 O O . PRO A 1 17 ? 2.246 2.360 -5.784 1.00 0.86 17 PRO A O 18
ATOM 8829 N N . CYS A 1 18 ? 1.503 3.686 -4.161 1.00 0.52 18 CYS A N 18
ATOM 8830 C CA . CYS A 1 18 ? 0.227 3.010 -4.030 1.00 0.52 18 CYS A CA 18
ATOM 8831 C C . CYS A 1 18 ? -0.842 4.064 -3.981 1.00 0.44 18 CYS A C 18
ATOM 8832 O O . CYS A 1 18 ? -0.724 5.170 -3.447 1.00 0.49 18 CYS A O 18
ATOM 8839 N N . CYS A 1 19 ? -1.977 3.726 -4.596 1.00 0.43 19 CYS A N 18
ATOM 8840 C CA . CYS A 1 19 ? -3.084 4.676 -4.730 1.00 0.44 19 CYS A CA 18
ATOM 8841 C C . CYS A 1 19 ? -3.568 5.124 -3.374 1.00 0.40 19 CYS A C 18
ATOM 8842 O O . CYS A 1 19 ? -3.597 4.440 -2.342 1.00 0.41 19 CYS A O 18
ATOM 8849 N N . ARG A 1 20 ? -3.982 6.388 -3.364 1.00 0.50 20 ARG A N 18
ATOM 8850 C CA . ARG A 1 20 ? -4.375 7.060 -2.130 1.00 0.57 20 ARG A CA 18
ATOM 8851 C C . ARG A 1 20 ? -5.707 6.532 -1.693 1.00 0.49 20 ARG A C 18
ATOM 8852 O O . ARG A 1 20 ? -6.753 6.556 -2.347 1.00 0.63 20 ARG A O 18
ATOM 8873 N N . GLY A 1 21 ? -5.674 6.012 -0.481 1.00 0.42 21 GLY A N 18
ATOM 8874 C CA . GLY A 1 21 ? -6.802 5.290 0.062 1.00 0.43 21 GLY A CA 18
ATOM 8875 C C . GLY A 1 21 ? -6.415 3.861 0.350 1.00 0.40 21 GLY A C 18
ATOM 8876 O O . GLY A 1 21 ? -7.191 3.090 0.913 1.00 0.55 21 GLY A O 18
ATOM 8880 N N . LEU A 1 22 ? -5.209 3.508 -0.080 1.00 0.31 22 LEU A N 18
ATOM 8881 C CA . LEU A 1 22 ? -4.627 2.212 0.209 1.00 0.33 22 LEU A CA 18
ATOM 8882 C C . LEU A 1 22 ? -3.417 2.410 1.082 1.00 0.39 22 LEU A C 18
ATOM 8883 O O . LEU A 1 22 ? -2.579 3.312 0.966 1.00 0.50 22 LEU A O 18
ATOM 8899 N N . GLN A 1 23 ? -3.308 1.506 2.045 1.00 0.43 23 GLN A N 18
ATOM 8900 C CA . GLN A 1 23 ? -2.218 1.533 3.012 1.00 0.54 23 GLN A CA 18
ATOM 8901 C C . GLN A 1 23 ? -1.218 0.464 2.677 1.00 0.41 23 GLN A C 18
ATOM 8902 O O . GLN A 1 23 ? -1.458 -0.740 2.589 1.00 0.42 23 GLN A O 18
ATOM 8916 N N . CYS A 1 24 ? 0.009 0.918 2.459 1.00 0.46 24 CYS A N 18
ATOM 8917 C CA . CYS A 1 24 ? 1.108 0.007 2.188 1.00 0.44 24 CYS A CA 18
ATOM 8918 C C . CYS A 1 24 ? 1.599 -0.554 3.492 1.00 0.40 24 CYS A C 18
ATOM 8919 O O . CYS A 1 24 ? 2.293 0.036 4.319 1.00 0.57 24 CYS A O 18
ATOM 8926 N N . ARG A 1 25 ? 1.173 -1.785 3.722 1.00 0.35 25 ARG A N 18
ATOM 8927 C CA . ARG A 1 25 ? 1.542 -2.521 4.919 1.00 0.45 25 ARG A CA 18
ATOM 8928 C C . ARG A 1 25 ? 2.687 -3.432 4.588 1.00 0.43 25 ARG A C 18
ATOM 8929 O O . ARG A 1 25 ? 3.033 -3.753 3.450 1.00 0.56 25 ARG A O 18
ATOM 8950 N N . TYR A 1 26 ? 3.342 -3.888 5.663 1.00 0.57 26 TYR A N 18
ATOM 8951 C CA . TYR A 1 26 ? 4.532 -4.733 5.554 1.00 0.66 26 TYR A CA 18
ATOM 8952 C C . TYR A 1 26 ? 4.240 -5.920 4.676 1.00 0.54 26 TYR A C 18
ATOM 8953 O O . TYR A 1 26 ? 3.720 -6.979 5.037 1.00 0.68 26 TYR A O 18
ATOM 8971 N N . GLY A 1 27 ? 4.570 -5.716 3.407 1.00 0.43 27 GLY A N 18
ATOM 8972 C CA . GLY A 1 27 ? 4.358 -6.728 2.398 1.00 0.42 27 GLY A CA 18
ATOM 8973 C C . GLY A 1 27 ? 3.607 -6.195 1.194 1.00 0.34 27 GLY A C 18
ATOM 8974 O O . GLY A 1 27 ? 4.051 -6.368 0.058 1.00 0.39 27 GLY A O 18
ATOM 8978 N N . LYS A 1 28 ? 2.477 -5.535 1.431 1.00 0.32 28 LYS A N 18
ATOM 8979 C CA . LYS A 1 28 ? 1.611 -5.103 0.338 1.00 0.38 28 LYS A CA 18
ATOM 8980 C C . LYS A 1 28 ? 0.648 -4.039 0.791 1.00 0.29 28 LYS A C 18
ATOM 8981 O O . LYS A 1 28 ? 0.491 -3.638 1.947 1.00 0.28 28 LYS A O 18
ATOM 9000 N N . CYS A 1 29 ? -0.064 -3.535 -0.212 1.00 0.32 29 CYS A N 18
ATOM 9001 C CA . CYS A 1 29 ? -1.109 -2.546 -0.007 1.00 0.33 29 CYS A CA 18
ATOM 9002 C C . CYS A 1 29 ? -2.358 -3.220 0.490 1.00 0.34 29 CYS A C 18
ATOM 9003 O O . CYS A 1 29 ? -2.760 -4.337 0.159 1.00 0.52 29 CYS A O 18
ATOM 9010 N N . LEU A 1 30 ? -3.018 -2.497 1.383 1.00 0.32 30 LEU A N 18
ATOM 9011 C CA . LEU A 1 30 ? -4.325 -2.880 1.882 1.00 0.38 30 LEU A CA 18
ATOM 9012 C C . LEU A 1 30 ? -5.262 -1.724 1.696 1.00 0.33 30 LEU A C 18
ATOM 9013 O O . LEU A 1 30 ? -5.064 -0.564 2.071 1.00 0.45 30 LEU A O 18
ATOM 9029 N N . VAL A 1 31 ? -6.368 -2.040 1.045 1.00 0.44 31 VAL A N 18
ATOM 9030 C CA . VAL A 1 31 ? -7.411 -1.057 0.774 1.00 0.51 31 VAL A CA 18
ATOM 9031 C C . VAL A 1 31 ? -8.066 -0.604 2.058 1.00 0.58 31 VAL A C 18
ATOM 9032 O O . VAL A 1 31 ? -8.881 -1.243 2.728 1.00 0.86 31 VAL A O 18
ATOM 9045 N N . GLN A 1 32 ? -7.651 0.604 2.457 1.00 0.61 32 GLN A N 18
ATOM 9046 C CA . GLN A 1 32 ? -8.242 1.298 3.602 1.00 0.89 32 GLN A CA 18
ATOM 9047 C C . GLN A 1 32 ? -9.706 1.492 3.346 1.00 1.12 32 GLN A C 18
ATOM 9048 O O . GLN A 1 32 ? -10.632 1.178 4.095 1.00 1.44 32 GLN A O 18
ATOM 9062 N N . VAL A 1 33 ? -9.937 2.042 2.165 1.00 1.59 33 VAL A N 18
ATOM 9063 C CA . VAL A 1 33 ? -11.279 2.366 1.697 1.00 2.06 33 VAL A CA 18
ATOM 9064 C C . VAL A 1 33 ? -11.939 1.142 1.115 1.00 2.56 33 VAL A C 18
ATOM 9065 O O . VAL A 1 33 ? -12.305 0.990 -0.058 1.00 3.36 33 VAL A O 18
ATOM 9091 N N . ALA A 1 1 ? 3.670 2.155 -11.937 1.00 2.15 1 ALA A N 19
ATOM 9092 C CA . ALA A 1 1 ? 2.673 1.296 -11.256 1.00 1.72 1 ALA A CA 19
ATOM 9093 C C . ALA A 1 1 ? 2.305 1.863 -9.912 1.00 1.26 1 ALA A C 19
ATOM 9094 O O . ALA A 1 1 ? 3.087 2.098 -8.989 1.00 1.25 1 ALA A O 19
ATOM 9103 N N . CYS A 1 2 ? 1.010 2.123 -9.785 1.00 1.05 2 CYS A N 19
ATOM 9104 C CA . CYS A 1 2 ? 0.436 2.601 -8.533 1.00 0.76 2 CYS A CA 19
ATOM 9105 C C . CYS A 1 2 ? 0.002 1.413 -7.710 1.00 0.64 2 CYS A C 19
ATOM 9106 O O . CYS A 1 2 ? -0.612 0.428 -8.134 1.00 0.82 2 CYS A O 19
ATOM 9113 N N . GLY A 1 3 ? 0.362 1.492 -6.432 1.00 0.51 3 GLY A N 19
ATOM 9114 C CA . GLY A 1 3 ? 0.072 0.426 -5.488 1.00 0.60 3 GLY A CA 19
ATOM 9115 C C . GLY A 1 3 ? -1.415 0.203 -5.303 1.00 0.51 3 GLY A C 19
ATOM 9116 O O . GLY A 1 3 ? -2.160 1.146 -5.019 1.00 0.55 3 GLY A O 19
ATOM 9120 N N . ILE A 1 4 ? -1.838 -1.045 -5.463 1.00 0.46 4 ILE A N 19
ATOM 9121 C CA . ILE A 1 4 ? -3.251 -1.399 -5.414 1.00 0.44 4 ILE A CA 19
ATOM 9122 C C . ILE A 1 4 ? -3.527 -2.350 -4.274 1.00 0.39 4 ILE A C 19
ATOM 9123 O O . ILE A 1 4 ? -2.692 -2.835 -3.510 1.00 0.41 4 ILE A O 19
ATOM 9139 N N . LEU A 1 5 ? -4.823 -2.668 -4.191 1.00 0.45 5 LEU A N 19
ATOM 9140 C CA . LEU A 1 5 ? -5.438 -3.383 -3.059 1.00 0.57 5 LEU A CA 19
ATOM 9141 C C . LEU A 1 5 ? -4.799 -4.725 -2.764 1.00 0.54 5 LEU A C 19
ATOM 9142 O O . LEU A 1 5 ? -5.031 -5.408 -1.765 1.00 0.78 5 LEU A O 19
ATOM 9158 N N . HIS A 1 6 ? -3.959 -5.175 -3.692 1.00 0.45 6 HIS A N 19
ATOM 9159 C CA . HIS A 1 6 ? -3.230 -6.434 -3.508 1.00 0.63 6 HIS A CA 19
ATOM 9160 C C . HIS A 1 6 ? -1.922 -6.385 -4.246 1.00 0.57 6 HIS A C 19
ATOM 9161 O O . HIS A 1 6 ? -1.468 -7.255 -4.992 1.00 0.79 6 HIS A O 19
ATOM 9176 N N . ASP A 1 7 ? -1.249 -5.264 -4.035 1.00 0.37 7 ASP A N 19
ATOM 9177 C CA . ASP A 1 7 ? 0.082 -5.059 -4.593 1.00 0.33 7 ASP A CA 19
ATOM 9178 C C . ASP A 1 7 ? 1.102 -5.244 -3.512 1.00 0.31 7 ASP A C 19
ATOM 9179 O O . ASP A 1 7 ? 1.166 -4.589 -2.471 1.00 0.44 7 ASP A O 19
ATOM 9188 N N . ASN A 1 8 ? 1.962 -6.232 -3.750 1.00 0.37 8 ASN A N 19
ATOM 9189 C CA . ASN A 1 8 ? 3.068 -6.526 -2.839 1.00 0.39 8 ASN A CA 19
ATOM 9190 C C . ASN A 1 8 ? 3.947 -5.316 -2.740 1.00 0.41 8 ASN A C 19
ATOM 9191 O O . ASN A 1 8 ? 4.654 -4.856 -3.641 1.00 0.57 8 ASN A O 19
ATOM 9202 N N . CYS A 1 9 ? 3.911 -4.744 -1.546 1.00 0.34 9 CYS A N 19
ATOM 9203 C CA . CYS A 1 9 ? 4.435 -3.404 -1.324 1.00 0.41 9 CYS A CA 19
ATOM 9204 C C . CYS A 1 9 ? 5.300 -3.366 -0.092 1.00 0.44 9 CYS A C 19
ATOM 9205 O O . CYS A 1 9 ? 5.168 -4.073 0.911 1.00 0.62 9 CYS A O 19
ATOM 9212 N N . VAL A 1 10 ? 6.279 -2.470 -0.169 1.00 0.51 10 VAL A N 19
ATOM 9213 C CA . VAL A 1 10 ? 7.176 -2.196 0.946 1.00 0.66 10 VAL A CA 19
ATOM 9214 C C . VAL A 1 10 ? 6.682 -0.969 1.667 1.00 0.62 10 VAL A C 19
ATOM 9215 O O . VAL A 1 10 ? 6.340 0.088 1.136 1.00 0.93 10 VAL A O 19
ATOM 9228 N N . TYR A 1 11 ? 6.638 -1.107 2.990 1.00 0.92 11 TYR A N 19
ATOM 9229 C CA . TYR A 1 11 ? 6.070 -0.084 3.865 1.00 1.15 11 TYR A CA 19
ATOM 9230 C C . TYR A 1 11 ? 6.930 1.158 3.854 1.00 1.00 11 TYR A C 19
ATOM 9231 O O . TYR A 1 11 ? 7.851 1.408 4.634 1.00 1.61 11 TYR A O 19
ATOM 9249 N N . VAL A 1 12 ? 6.627 2.007 2.874 1.00 0.59 12 VAL A N 19
ATOM 9250 C CA . VAL A 1 12 ? 7.272 3.312 2.744 1.00 0.92 12 VAL A CA 19
ATOM 9251 C C . VAL A 1 12 ? 6.222 4.372 2.512 1.00 0.73 12 VAL A C 19
ATOM 9252 O O . VAL A 1 12 ? 5.781 4.724 1.420 1.00 1.16 12 VAL A O 19
ATOM 9265 N N . PRO A 1 13 ? 5.736 4.937 3.632 1.00 1.01 13 PRO A N 19
ATOM 9266 C CA . PRO A 1 13 ? 4.672 5.956 3.626 1.00 1.29 13 PRO A CA 19
ATOM 9267 C C . PRO A 1 13 ? 5.028 7.198 2.839 1.00 1.09 13 PRO A C 19
ATOM 9268 O O . PRO A 1 13 ? 4.314 7.741 1.989 1.00 1.07 13 PRO A O 19
ATOM 9279 N N . ALA A 1 14 ? 6.235 7.696 3.119 1.00 1.33 14 ALA A N 19
ATOM 9280 C CA . ALA A 1 14 ? 6.703 8.959 2.538 1.00 1.64 14 ALA A CA 19
ATOM 9281 C C . ALA A 1 14 ? 6.677 8.892 1.034 1.00 1.58 14 ALA A C 19
ATOM 9282 O O . ALA A 1 14 ? 6.276 9.777 0.274 1.00 1.81 14 ALA A O 19
ATOM 9289 N N . GLN A 1 15 ? 7.129 7.747 0.546 1.00 1.44 15 GLN A N 19
ATOM 9290 C CA . GLN A 1 15 ? 7.155 7.482 -0.885 1.00 1.44 15 GLN A CA 19
ATOM 9291 C C . GLN A 1 15 ? 6.151 6.413 -1.213 1.00 1.09 15 GLN A C 19
ATOM 9292 O O . GLN A 1 15 ? 6.338 5.463 -1.977 1.00 1.16 15 GLN A O 19
ATOM 9306 N N . ASN A 1 16 ? 4.989 6.563 -0.570 1.00 0.85 16 ASN A N 19
ATOM 9307 C CA . ASN A 1 16 ? 3.866 5.635 -0.748 1.00 0.74 16 ASN A CA 19
ATOM 9308 C C . ASN A 1 16 ? 3.511 5.518 -2.208 1.00 0.63 16 ASN A C 19
ATOM 9309 O O . ASN A 1 16 ? 3.044 6.418 -2.914 1.00 0.65 16 ASN A O 19
ATOM 9320 N N . PRO A 1 17 ? 3.747 4.308 -2.744 1.00 0.65 17 PRO A N 19
ATOM 9321 C CA . PRO A 1 17 ? 3.494 3.996 -4.153 1.00 0.61 17 PRO A CA 19
ATOM 9322 C C . PRO A 1 17 ? 2.037 3.741 -4.431 1.00 0.60 17 PRO A C 19
ATOM 9323 O O . PRO A 1 17 ? 1.508 3.706 -5.542 1.00 0.86 17 PRO A O 19
ATOM 9334 N N . CYS A 1 18 ? 1.315 3.559 -3.330 1.00 0.52 18 CYS A N 19
ATOM 9335 C CA . CYS A 1 18 ? -0.092 3.187 -3.378 1.00 0.52 18 CYS A CA 19
ATOM 9336 C C . CYS A 1 18 ? -0.942 4.381 -3.693 1.00 0.44 18 CYS A C 19
ATOM 9337 O O . CYS A 1 18 ? -0.700 5.553 -3.379 1.00 0.49 18 CYS A O 19
ATOM 9344 N N . CYS A 1 19 ? -2.029 4.064 -4.385 1.00 0.43 19 CYS A N 19
ATOM 9345 C CA . CYS A 1 19 ? -3.016 5.056 -4.789 1.00 0.44 19 CYS A CA 19
ATOM 9346 C C . CYS A 1 19 ? -3.701 5.617 -3.564 1.00 0.40 19 CYS A C 19
ATOM 9347 O O . CYS A 1 19 ? -3.706 5.104 -2.437 1.00 0.41 19 CYS A O 19
ATOM 9354 N N . ARG A 1 20 ? -4.332 6.772 -3.784 1.00 0.50 20 ARG A N 19
ATOM 9355 C CA . ARG A 1 20 ? -5.001 7.508 -2.713 1.00 0.57 20 ARG A CA 19
ATOM 9356 C C . ARG A 1 20 ? -6.100 6.669 -2.115 1.00 0.49 20 ARG A C 19
ATOM 9357 O O . ARG A 1 20 ? -7.078 6.210 -2.714 1.00 0.63 20 ARG A O 19
ATOM 9378 N N . GLY A 1 21 ? -5.928 6.430 -0.826 1.00 0.42 21 GLY A N 19
ATOM 9379 C CA . GLY A 1 21 ? -6.878 5.626 -0.091 1.00 0.43 21 GLY A CA 19
ATOM 9380 C C . GLY A 1 21 ? -6.383 4.213 0.107 1.00 0.40 21 GLY A C 19
ATOM 9381 O O . GLY A 1 21 ? -7.042 3.410 0.763 1.00 0.55 21 GLY A O 19
ATOM 9385 N N . LEU A 1 22 ? -5.234 3.907 -0.487 1.00 0.31 22 LEU A N 19
ATOM 9386 C CA . LEU A 1 22 ? -4.591 2.616 -0.303 1.00 0.33 22 LEU A CA 19
ATOM 9387 C C . LEU A 1 22 ? -3.468 2.758 0.687 1.00 0.39 22 LEU A C 19
ATOM 9388 O O . LEU A 1 22 ? -2.624 3.663 0.705 1.00 0.50 22 LEU A O 19
ATOM 9404 N N . GLN A 1 23 ? -3.444 1.789 1.592 1.00 0.43 23 GLN A N 19
ATOM 9405 C CA . GLN A 1 23 ? -2.475 1.752 2.676 1.00 0.54 23 GLN A CA 19
ATOM 9406 C C . GLN A 1 23 ? -1.533 0.604 2.461 1.00 0.41 23 GLN A C 19
ATOM 9407 O O . GLN A 1 23 ? -1.820 -0.593 2.547 1.00 0.42 23 GLN A O 19
ATOM 9421 N N . CYS A 1 24 ? -0.301 0.981 2.140 1.00 0.46 24 CYS A N 19
ATOM 9422 C CA . CYS A 1 24 ? 0.765 0.013 1.956 1.00 0.44 24 CYS A CA 19
ATOM 9423 C C . CYS A 1 24 ? 1.213 -0.485 3.302 1.00 0.40 24 CYS A C 19
ATOM 9424 O O . CYS A 1 24 ? 1.486 0.216 4.277 1.00 0.57 24 CYS A O 19
ATOM 9431 N N . ARG A 1 25 ? 1.256 -1.804 3.383 1.00 0.35 25 ARG A N 19
ATOM 9432 C CA . ARG A 1 25 ? 1.762 -2.503 4.552 1.00 0.45 25 ARG A CA 19
ATOM 9433 C C . ARG A 1 25 ? 2.960 -3.289 4.105 1.00 0.43 25 ARG A C 19
ATOM 9434 O O . ARG A 1 25 ? 3.080 -3.813 2.999 1.00 0.56 25 ARG A O 19
ATOM 9455 N N . TYR A 1 26 ? 3.942 -3.375 5.004 1.00 0.57 26 TYR A N 19
ATOM 9456 C CA . TYR A 1 26 ? 5.188 -4.086 4.706 1.00 0.66 26 TYR A CA 19
ATOM 9457 C C . TYR A 1 26 ? 4.883 -5.503 4.289 1.00 0.54 26 TYR A C 19
ATOM 9458 O O . TYR A 1 26 ? 4.650 -6.456 5.038 1.00 0.68 26 TYR A O 19
ATOM 9476 N N . GLY A 1 27 ? 4.855 -5.649 2.972 1.00 0.43 27 GLY A N 19
ATOM 9477 C CA . GLY A 1 27 ? 4.494 -6.901 2.350 1.00 0.42 27 GLY A CA 19
ATOM 9478 C C . GLY A 1 27 ? 3.505 -6.687 1.223 1.00 0.34 27 GLY A C 19
ATOM 9479 O O . GLY A 1 27 ? 3.758 -7.080 0.083 1.00 0.39 27 GLY A O 19
ATOM 9483 N N . LYS A 1 28 ? 2.407 -6.001 1.528 1.00 0.32 28 LYS A N 19
ATOM 9484 C CA . LYS A 1 28 ? 1.333 -5.793 0.562 1.00 0.38 28 LYS A CA 19
ATOM 9485 C C . LYS A 1 28 ? 0.627 -4.496 0.851 1.00 0.29 28 LYS A C 19
ATOM 9486 O O . LYS A 1 28 ? 0.555 -3.933 1.944 1.00 0.28 28 LYS A O 19
ATOM 9505 N N . CYS A 1 29 ? 0.056 -3.967 -0.217 1.00 0.32 29 CYS A N 19
ATOM 9506 C CA . CYS A 1 29 ? -0.748 -2.761 -0.150 1.00 0.33 29 CYS A CA 19
ATOM 9507 C C . CYS A 1 29 ? -2.192 -3.162 -0.043 1.00 0.34 29 CYS A C 19
ATOM 9508 O O . CYS A 1 29 ? -2.755 -3.993 -0.754 1.00 0.52 29 CYS A O 19
ATOM 9515 N N . LEU A 1 30 ? -2.854 -2.548 0.931 1.00 0.32 30 LEU A N 19
ATOM 9516 C CA . LEU A 1 30 ? -4.241 -2.872 1.242 1.00 0.38 30 LEU A CA 19
ATOM 9517 C C . LEU A 1 30 ? -5.085 -1.630 1.199 1.00 0.33 30 LEU A C 19
ATOM 9518 O O . LEU A 1 30 ? -4.677 -0.474 1.049 1.00 0.45 30 LEU A O 19
ATOM 9534 N N . VAL A 1 31 ? -6.383 -1.879 1.331 1.00 0.44 31 VAL A N 19
ATOM 9535 C CA . VAL A 1 31 ? -7.375 -0.816 1.365 1.00 0.51 31 VAL A CA 19
ATOM 9536 C C . VAL A 1 31 ? -7.370 -0.194 2.733 1.00 0.58 31 VAL A C 19
ATOM 9537 O O . VAL A 1 31 ? -7.702 -0.753 3.778 1.00 0.86 31 VAL A O 19
ATOM 9550 N N . GLN A 1 32 ? -6.933 1.060 2.737 1.00 0.61 32 GLN A N 19
ATOM 9551 C CA . GLN A 1 32 ? -6.817 1.840 3.965 1.00 0.89 32 GLN A CA 19
ATOM 9552 C C . GLN A 1 32 ? -8.171 1.975 4.612 1.00 1.12 32 GLN A C 19
ATOM 9553 O O . GLN A 1 32 ? -9.178 2.478 4.100 1.00 1.44 32 GLN A O 19
ATOM 9567 N N . VAL A 1 33 ? -8.203 1.485 5.845 1.00 1.59 33 VAL A N 19
ATOM 9568 C CA . VAL A 1 33 ? -9.423 1.432 6.640 1.00 2.06 33 VAL A CA 19
ATOM 9569 C C . VAL A 1 33 ? -9.515 2.664 7.500 1.00 2.56 33 VAL A C 19
ATOM 9570 O O . VAL A 1 33 ? -10.550 3.271 7.798 1.00 3.36 33 VAL A O 19
ATOM 9596 N N . ALA A 1 1 ? 1.413 3.820 -12.758 1.00 2.15 1 ALA A N 20
ATOM 9597 C CA . ALA A 1 1 ? 0.841 2.619 -12.115 1.00 1.72 1 ALA A CA 20
ATOM 9598 C C . ALA A 1 1 ? 1.091 2.650 -10.634 1.00 1.26 1 ALA A C 20
ATOM 9599 O O . ALA A 1 1 ? 2.186 2.518 -10.083 1.00 1.25 1 ALA A O 20
ATOM 9608 N N . CYS A 1 2 ? -0.007 2.853 -9.918 1.00 1.05 2 CYS A N 20
ATOM 9609 C CA . CYS A 1 2 ? 0.030 2.947 -8.465 1.00 0.76 2 CYS A CA 20
ATOM 9610 C C . CYS A 1 2 ? -0.157 1.578 -7.868 1.00 0.64 2 CYS A C 20
ATOM 9611 O O . CYS A 1 2 ? -0.672 0.604 -8.431 1.00 0.82 2 CYS A O 20
ATOM 9618 N N . GLY A 1 3 ? 0.319 1.472 -6.631 1.00 0.51 3 GLY A N 20
ATOM 9619 C CA . GLY A 1 3 ? 0.086 0.282 -5.840 1.00 0.60 3 GLY A CA 20
ATOM 9620 C C . GLY A 1 3 ? -1.389 0.090 -5.567 1.00 0.51 3 GLY A C 20
ATOM 9621 O O . GLY A 1 3 ? -2.106 1.057 -5.284 1.00 0.55 3 GLY A O 20
ATOM 9625 N N . ILE A 1 4 ? -1.838 -1.149 -5.662 1.00 0.46 4 ILE A N 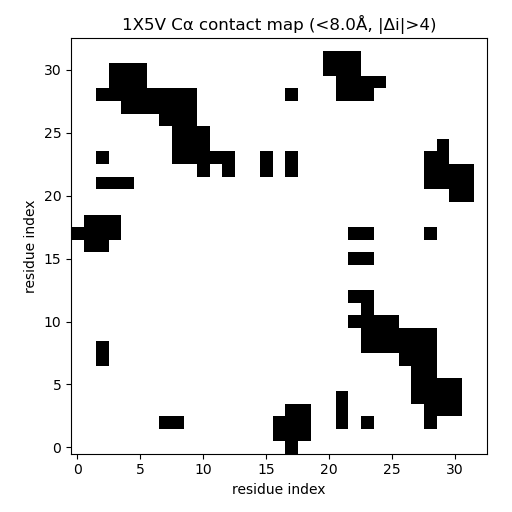20
ATOM 9626 C CA . ILE A 1 4 ? -3.252 -1.469 -5.551 1.00 0.44 4 ILE A CA 20
ATOM 9627 C C . ILE A 1 4 ? -3.521 -2.319 -4.335 1.00 0.39 4 ILE A C 20
ATOM 9628 O O . ILE A 1 4 ? -2.678 -2.806 -3.581 1.00 0.41 4 ILE A O 20
ATOM 9644 N N . LEU A 1 5 ? -4.825 -2.544 -4.163 1.00 0.45 5 LEU A N 20
ATOM 9645 C CA . LEU A 1 5 ? -5.405 -3.193 -2.977 1.00 0.57 5 LEU A CA 20
ATOM 9646 C C . LEU A 1 5 ? -4.873 -4.589 -2.741 1.00 0.54 5 LEU A C 20
ATOM 9647 O O . LEU A 1 5 ? -5.136 -5.291 -1.766 1.00 0.78 5 LEU A O 20
ATOM 9663 N N . HIS A 1 6 ? -4.090 -5.060 -3.702 1.00 0.45 6 HIS A N 20
ATOM 9664 C CA . HIS A 1 6 ? -3.437 -6.359 -3.576 1.00 0.63 6 HIS A CA 20
ATOM 9665 C C . HIS A 1 6 ? -2.138 -6.353 -4.332 1.00 0.57 6 HIS A C 20
ATOM 9666 O O . HIS A 1 6 ? -1.766 -7.197 -5.145 1.00 0.79 6 HIS A O 20
ATOM 9681 N N . ASP A 1 7 ? -1.377 -5.301 -4.060 1.00 0.37 7 ASP A N 20
ATOM 9682 C CA . ASP A 1 7 ? -0.044 -5.153 -4.631 1.00 0.33 7 ASP A CA 20
ATOM 9683 C C . ASP A 1 7 ? 0.971 -5.203 -3.524 1.00 0.31 7 ASP A C 20
ATOM 9684 O O . ASP A 1 7 ? 0.885 -4.611 -2.450 1.00 0.44 7 ASP A O 20
ATOM 9693 N N . ASN A 1 8 ? 2.009 -5.992 -3.779 1.00 0.37 8 ASN A N 20
ATOM 9694 C CA . ASN A 1 8 ? 3.092 -6.169 -2.811 1.00 0.39 8 ASN A CA 20
ATOM 9695 C C . ASN A 1 8 ? 3.982 -4.952 -2.811 1.00 0.41 8 ASN A C 20
ATOM 9696 O O . ASN A 1 8 ? 4.434 -4.391 -3.813 1.00 0.57 8 ASN A O 20
ATOM 9707 N N . CYS A 1 9 ? 4.272 -4.496 -1.594 1.00 0.34 9 CYS A N 20
ATOM 9708 C CA . CYS A 1 9 ? 5.066 -3.285 -1.401 1.00 0.41 9 CYS A CA 20
ATOM 9709 C C . CYS A 1 9 ? 5.605 -3.234 0.007 1.00 0.44 9 CYS A C 20
ATOM 9710 O O . CYS A 1 9 ? 5.198 -3.899 0.961 1.00 0.62 9 CYS A O 20
ATOM 9717 N N . VAL A 1 10 ? 6.624 -2.390 0.163 1.00 0.51 10 VAL A N 20
ATOM 9718 C CA . VAL A 1 10 ? 7.233 -2.149 1.469 1.00 0.66 10 VAL A CA 20
ATOM 9719 C C . VAL A 1 10 ? 6.565 -0.966 2.122 1.00 0.62 10 VAL A C 20
ATOM 9720 O O . VAL A 1 10 ? 6.043 -0.020 1.534 1.00 0.93 10 VAL A O 20
ATOM 9733 N N . TYR A 1 11 ? 6.583 -1.012 3.451 1.00 0.92 11 TYR A N 20
ATOM 9734 C CA . TYR A 1 11 ? 5.861 -0.047 4.278 1.00 1.15 11 TYR A CA 20
ATOM 9735 C C . TYR A 1 11 ? 6.532 1.310 4.219 1.00 1.00 11 TYR A C 20
ATOM 9736 O O . TYR A 1 11 ? 7.247 1.811 5.087 1.00 1.61 11 TYR A O 20
ATOM 9754 N N . VAL A 1 12 ? 6.298 1.979 3.096 1.00 0.59 12 VAL A N 20
ATOM 9755 C CA . VAL A 1 12 ? 6.835 3.321 2.885 1.00 0.92 12 VAL A CA 20
ATOM 9756 C C . VAL A 1 12 ? 5.731 4.267 2.469 1.00 0.73 12 VAL A C 20
ATOM 9757 O O . VAL A 1 12 ? 5.588 4.765 1.353 1.00 1.16 12 VAL A O 20
ATOM 9770 N N . PRO A 1 13 ? 4.846 4.575 3.442 1.00 1.01 13 PRO A N 20
ATOM 9771 C CA . PRO A 1 13 ? 3.714 5.491 3.224 1.00 1.29 13 PRO A CA 20
ATOM 9772 C C . PRO A 1 13 ? 4.173 6.865 2.813 1.00 1.09 13 PRO A C 20
ATOM 9773 O O . PRO A 1 13 ? 3.581 7.624 2.043 1.00 1.07 13 PRO A O 20
ATOM 9784 N N . ALA A 1 14 ? 5.342 7.214 3.357 1.00 1.33 14 ALA A N 20
ATOM 9785 C CA . ALA A 1 14 ? 5.991 8.500 3.080 1.00 1.64 14 ALA A CA 20
ATOM 9786 C C . ALA A 1 14 ? 6.085 8.732 1.595 1.00 1.58 14 ALA A C 20
ATOM 9787 O O . ALA A 1 14 ? 5.880 9.797 1.010 1.00 1.81 14 ALA A O 20
ATOM 9794 N N . GLN A 1 15 ? 6.403 7.637 0.915 1.00 1.44 15 GLN A N 20
ATOM 9795 C CA . GLN A 1 15 ? 6.506 7.631 -0.537 1.00 1.44 15 GLN A CA 20
ATOM 9796 C C . GLN A 1 15 ? 5.578 6.581 -1.075 1.00 1.09 15 GLN A C 20
ATOM 9797 O O . GLN A 1 15 ? 5.863 5.727 -1.915 1.00 1.16 15 GLN A O 20
ATOM 9811 N N . ASN A 1 16 ? 4.359 6.637 -0.523 1.00 0.85 16 ASN A N 20
ATOM 9812 C CA . ASN A 1 16 ? 3.300 5.667 -0.821 1.00 0.74 16 ASN A CA 20
ATOM 9813 C C . ASN A 1 16 ? 3.141 5.507 -2.313 1.00 0.63 16 ASN A C 20
ATOM 9814 O O . ASN A 1 16 ? 2.743 6.377 -3.097 1.00 0.65 16 ASN A O 20
ATOM 9825 N N . PRO A 1 17 ? 3.491 4.294 -2.784 1.00 0.65 17 PRO A N 20
ATOM 9826 C CA . PRO A 1 17 ? 3.425 3.945 -4.207 1.00 0.61 17 PRO A CA 20
ATOM 9827 C C . PRO A 1 17 ? 2.017 3.661 -4.660 1.00 0.60 17 PRO A C 20
ATOM 9828 O O . PRO A 1 17 ? 1.616 3.667 -5.825 1.00 0.86 17 PRO A O 20
ATOM 9839 N N . CYS A 1 18 ? 1.187 3.390 -3.659 1.00 0.52 18 CYS A N 20
ATOM 9840 C CA . CYS A 1 18 ? -0.205 3.024 -3.880 1.00 0.52 18 CYS A CA 20
ATOM 9841 C C . CYS A 1 18 ? -1.020 4.255 -4.144 1.00 0.44 18 CYS A C 20
ATOM 9842 O O . CYS A 1 18 ? -0.688 5.415 -3.878 1.00 0.49 18 CYS A O 20
ATOM 9849 N N . CYS A 1 19 ? -2.183 4.008 -4.735 1.00 0.43 19 CYS A N 20
ATOM 9850 C CA . CYS A 1 19 ? -3.155 5.069 -4.948 1.00 0.44 19 CYS A CA 20
ATOM 9851 C C . CYS A 1 19 ? -3.692 5.524 -3.617 1.00 0.40 19 CYS A C 20
ATOM 9852 O O . CYS A 1 19 ? -3.913 4.804 -2.635 1.00 0.41 19 CYS A O 20
ATOM 9859 N N . ARG A 1 20 ? -3.906 6.838 -3.567 1.00 0.50 20 ARG A N 20
ATOM 9860 C CA . ARG A 1 20 ? -4.334 7.523 -2.348 1.00 0.57 20 ARG A CA 20
ATOM 9861 C C . ARG A 1 20 ? -5.648 6.969 -1.885 1.00 0.49 20 ARG A C 20
ATOM 9862 O O . ARG A 1 20 ? -6.722 7.033 -2.490 1.00 0.63 20 ARG A O 20
ATOM 9883 N N . GLY A 1 21 ? -5.561 6.369 -0.710 1.00 0.42 21 GLY A N 20
ATOM 9884 C CA . GLY A 1 21 ? -6.690 5.679 -0.129 1.00 0.43 21 GLY A CA 20
ATOM 9885 C C . GLY A 1 21 ? -6.339 4.244 0.190 1.00 0.40 21 GLY A C 20
ATOM 9886 O O . GLY A 1 21 ? -7.102 3.535 0.850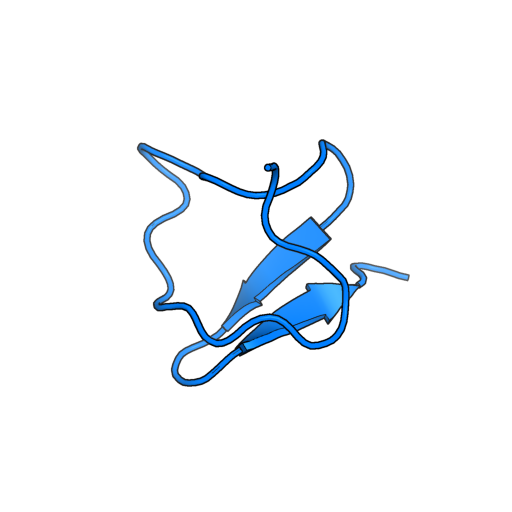 1.00 0.55 21 GLY A O 20
ATOM 9890 N N . LEU A 1 22 ? -5.174 3.817 -0.293 1.00 0.31 22 LEU A N 20
ATOM 9891 C CA . LEU A 1 22 ? -4.671 2.478 -0.033 1.00 0.33 22 LEU A CA 20
ATOM 9892 C C . LEU A 1 22 ? -3.512 2.550 0.928 1.00 0.39 22 LEU A C 20
ATOM 9893 O O . LEU A 1 22 ? -2.627 3.415 0.942 1.00 0.50 22 LEU A O 20
ATOM 9909 N N . GLN A 1 23 ? -3.512 1.566 1.815 1.00 0.43 23 GLN A N 20
ATOM 9910 C CA . GLN A 1 23 ? -2.523 1.468 2.875 1.00 0.54 23 GLN A CA 20
ATOM 9911 C C . GLN A 1 23 ? -1.528 0.389 2.539 1.00 0.41 23 GLN A C 20
ATOM 9912 O O . GLN A 1 23 ? -1.710 -0.827 2.649 1.00 0.42 23 GLN A O 20
ATOM 9926 N N . CYS A 1 24 ? -0.376 0.858 2.076 1.00 0.46 24 CYS A N 20
ATOM 9927 C CA . CYS A 1 24 ? 0.736 -0.023 1.753 1.00 0.44 24 CYS A CA 20
ATOM 9928 C C . CYS A 1 24 ? 1.415 -0.448 3.025 1.00 0.40 24 CYS A C 20
ATOM 9929 O O . CYS A 1 24 ? 2.116 0.264 3.750 1.00 0.57 24 CYS A O 20
ATOM 9936 N N . ARG A 1 25 ? 1.165 -1.707 3.356 1.00 0.35 25 ARG A N 20
ATOM 9937 C CA . ARG A 1 25 ? 1.756 -2.327 4.529 1.00 0.45 25 ARG A CA 20
ATOM 9938 C C . ARG A 1 25 ? 2.893 -3.188 4.076 1.00 0.43 25 ARG A C 20
ATOM 9939 O O . ARG A 1 25 ? 2.968 -3.745 2.983 1.00 0.56 25 ARG A O 20
ATOM 9960 N N . TYR A 1 26 ? 3.869 -3.306 4.979 1.00 0.57 26 TYR A N 20
ATOM 9961 C CA . TYR A 1 26 ? 5.091 -4.065 4.714 1.00 0.66 26 TYR A CA 20
ATOM 9962 C C . TYR A 1 26 ? 4.752 -5.433 4.186 1.00 0.54 26 TYR A C 20
ATOM 9963 O O . TYR A 1 26 ? 4.368 -6.398 4.851 1.00 0.68 26 TYR A O 20
ATOM 9981 N N . GLY A 1 27 ? 4.884 -5.517 2.871 1.00 0.43 27 GLY A N 20
ATOM 9982 C CA . GLY A 1 27 ? 4.605 -6.740 2.165 1.00 0.42 27 GLY A CA 20
ATOM 9983 C C . GLY A 1 27 ? 3.483 -6.567 1.170 1.00 0.34 27 GLY A C 20
ATOM 9984 O O . GLY A 1 27 ? 3.642 -6.874 -0.009 1.00 0.39 27 GLY A O 20
ATOM 9988 N N . LYS A 1 28 ? 2.369 -6.015 1.631 1.00 0.32 28 LYS A N 20
ATOM 9989 C CA . LYS A 1 28 ? 1.161 -5.958 0.835 1.00 0.38 28 LYS A CA 20
ATOM 9990 C C . LYS A 1 28 ? 0.431 -4.662 1.085 1.00 0.29 28 LYS A C 20
ATOM 9991 O O . LYS A 1 28 ? 0.215 -4.143 2.184 1.00 0.28 28 LYS A O 20
ATOM 10010 N N . CYS A 1 29 ? 0.022 -4.078 -0.031 1.00 0.32 29 CYS A N 20
ATOM 10011 C CA . CYS A 1 29 ? -0.779 -2.865 -0.032 1.00 0.33 29 CYS A CA 20
ATOM 10012 C C . CYS A 1 29 ? -2.229 -3.256 0.053 1.00 0.34 29 CYS A C 20
ATOM 10013 O O . CYS A 1 29 ? -2.813 -4.020 -0.716 1.00 0.52 29 CYS A O 20
ATOM 10020 N N . LEU A 1 30 ? -2.869 -2.719 1.083 1.00 0.32 30 LEU A N 20
ATOM 10021 C CA . LEU A 1 30 ? -4.273 -3.003 1.354 1.00 0.38 30 LEU A CA 20
ATOM 10022 C C . LEU A 1 30 ? -5.081 -1.743 1.235 1.00 0.33 30 LEU A C 20
ATOM 10023 O O . LEU A 1 30 ? -4.634 -0.613 1.055 1.00 0.45 30 LEU A O 20
ATOM 10039 N N . VAL A 1 31 ? -6.390 -1.939 1.337 1.00 0.44 31 VAL A N 20
ATOM 10040 C CA . VAL A 1 31 ? -7.330 -0.832 1.316 1.00 0.51 31 VAL A CA 20
ATOM 10041 C C . VAL A 1 31 ? -7.399 -0.232 2.691 1.00 0.58 31 VAL A C 20
ATOM 10042 O O . VAL A 1 31 ? -7.747 -0.819 3.716 1.00 0.86 31 VAL A O 20
ATOM 10055 N N . GLN A 1 32 ? -7.017 1.037 2.732 1.00 0.61 32 GLN A N 20
ATOM 10056 C CA . GLN A 1 32 ? -7.054 1.817 3.961 1.00 0.89 32 GLN A CA 20
ATOM 10057 C C . GLN A 1 32 ? -8.502 2.058 4.308 1.00 1.12 32 GLN A C 20
ATOM 10058 O O . GLN A 1 32 ? -9.209 2.961 3.862 1.00 1.44 32 GLN A O 20
ATOM 10072 N N . VAL A 1 33 ? -9.008 1.160 5.144 1.00 1.59 33 VAL A N 20
ATOM 10073 C CA . VAL A 1 33 ? -10.401 1.212 5.578 1.00 2.06 33 VAL A CA 20
ATOM 10074 C C . VAL A 1 33 ? -10.468 1.707 6.999 1.00 2.56 33 VAL A C 20
ATOM 10075 O O . VAL A 1 33 ? -10.172 1.062 8.008 1.00 3.36 33 VAL A O 20
ATOM 10101 N N . ALA A 1 1 ? 0.679 1.905 -12.863 1.00 2.15 1 ALA A N 21
ATOM 10102 C CA . ALA A 1 1 ? 0.203 0.925 -11.860 1.00 1.72 1 ALA A CA 21
ATOM 10103 C C . ALA A 1 1 ? 0.626 1.341 -10.479 1.00 1.26 1 ALA A C 21
ATOM 10104 O O . ALA A 1 1 ? 1.761 1.240 -10.009 1.00 1.25 1 ALA A O 21
ATOM 10113 N N . CYS A 1 2 ? -0.352 1.881 -9.764 1.00 1.05 2 CYS A N 21
ATOM 10114 C CA . CYS A 1 2 ? -0.153 2.293 -8.382 1.00 0.76 2 CYS A CA 21
ATOM 10115 C C . CYS A 1 2 ? -0.313 1.093 -7.494 1.00 0.64 2 CYS A C 21
ATOM 10116 O O . CYS A 1 2 ? -0.778 0.001 -7.834 1.00 0.82 2 CYS A O 21
ATOM 10123 N N . GLY A 1 3 ? 0.116 1.290 -6.253 1.00 0.51 3 GLY A N 21
ATOM 10124 C CA . GLY A 1 3 ? -0.087 0.290 -5.227 1.00 0.60 3 GLY A CA 21
ATOM 10125 C C . GLY A 1 3 ? -1.560 0.036 -4.996 1.00 0.51 3 GLY A C 21
ATOM 10126 O O . GLY A 1 3 ? -2.312 0.968 -4.662 1.00 0.55 3 GLY A O 21
ATOM 10130 N N . ILE A 1 4 ? -1.963 -1.211 -5.212 1.00 0.46 4 ILE A N 21
ATOM 10131 C CA . ILE A 1 4 ? -3.350 -1.632 -5.076 1.00 0.44 4 ILE A CA 21
ATOM 10132 C C . ILE A 1 4 ? -3.464 -2.660 -3.974 1.00 0.39 4 ILE A C 21
ATOM 10133 O O . ILE A 1 4 ? -2.525 -3.143 -3.342 1.00 0.41 4 ILE A O 21
ATOM 10149 N N . LEU A 1 5 ? -4.718 -3.071 -3.759 1.00 0.45 5 LEU A N 21
ATOM 10150 C CA . LEU A 1 5 ? -5.124 -3.801 -2.548 1.00 0.57 5 LEU A CA 21
ATOM 10151 C C . LEU A 1 5 ? -4.632 -5.234 -2.518 1.00 0.54 5 LEU A C 21
ATOM 10152 O O . LEU A 1 5 ? -5.046 -6.114 -1.757 1.00 0.78 5 LEU A O 21
ATOM 10168 N N . HIS A 1 6 ? -3.686 -5.518 -3.406 1.00 0.45 6 HIS A N 21
ATOM 10169 C CA . HIS A 1 6 ? -2.986 -6.805 -3.399 1.00 0.63 6 HIS A CA 21
ATOM 10170 C C . HIS A 1 6 ? -1.692 -6.694 -4.155 1.00 0.57 6 HIS A C 21
ATOM 10171 O O . HIS A 1 6 ? -1.147 -7.596 -4.788 1.00 0.79 6 HIS A O 21
ATOM 10186 N N . ASP A 1 7 ? -1.133 -5.494 -4.083 1.00 0.37 7 ASP A N 21
ATOM 10187 C CA . ASP A 1 7 ? 0.137 -5.198 -4.742 1.00 0.33 7 ASP A CA 21
ATOM 10188 C C . ASP A 1 7 ? 1.244 -5.233 -3.728 1.00 0.31 7 ASP A C 21
ATOM 10189 O O . ASP A 1 7 ? 1.229 -4.663 -2.634 1.00 0.44 7 ASP A O 21
ATOM 10198 N N . ASN A 1 8 ? 2.284 -5.981 -4.096 1.00 0.37 8 ASN A N 21
ATOM 10199 C CA . ASN A 1 8 ? 3.476 -6.111 -3.258 1.00 0.39 8 ASN A CA 21
ATOM 10200 C C . ASN A 1 8 ? 4.096 -4.753 -3.074 1.00 0.41 8 ASN A C 21
ATOM 10201 O O . ASN A 1 8 ? 4.558 -4.034 -3.963 1.00 0.57 8 ASN A O 21
ATOM 10212 N N . CYS A 1 9 ? 4.098 -4.354 -1.813 1.00 0.34 9 CYS A N 21
ATOM 10213 C CA . CYS A 1 9 ? 4.517 -3.015 -1.441 1.00 0.41 9 CYS A CA 21
ATOM 10214 C C . CYS A 1 9 ? 5.348 -3.075 -0.192 1.00 0.44 9 CYS A C 21
ATOM 10215 O O . CYS A 1 9 ? 5.119 -3.770 0.801 1.00 0.62 9 CYS A O 21
ATOM 10222 N N . VAL A 1 10 ? 6.428 -2.306 -0.247 1.00 0.51 10 VAL A N 21
ATOM 10223 C CA . VAL A 1 10 ? 7.317 -2.136 0.891 1.00 0.66 10 VAL A CA 21
ATOM 10224 C C . VAL A 1 10 ? 6.883 -0.914 1.647 1.00 0.62 10 VAL A C 21
ATOM 10225 O O . VAL A 1 10 ? 6.407 0.103 1.146 1.00 0.93 10 VAL A O 21
ATOM 10238 N N . TYR A 1 11 ? 7.044 -1.014 2.960 1.00 0.92 11 TYR A N 21
ATOM 10239 C CA . TYR A 1 11 ? 6.569 0.009 3.893 1.00 1.15 11 TYR A CA 21
ATOM 10240 C C . TYR A 1 11 ? 7.248 1.341 3.652 1.00 1.00 11 TYR A C 21
ATOM 10241 O O . TYR A 1 11 ? 8.204 1.800 4.283 1.00 1.61 11 TYR A O 21
ATOM 10259 N N . VAL A 1 12 ? 6.720 2.025 2.644 1.00 0.59 12 VAL A N 21
ATOM 10260 C CA . VAL A 1 12 ? 7.149 3.378 2.313 1.00 0.92 12 VAL A CA 21
ATOM 10261 C C . VAL A 1 12 ? 5.943 4.277 2.233 1.00 0.73 12 VAL A C 21
ATOM 10262 O O . VAL A 1 12 ? 5.223 4.439 1.248 1.00 1.16 12 VAL A O 21
ATOM 10275 N N . PRO A 1 13 ? 5.641 4.922 3.373 1.00 1.01 13 PRO A N 21
ATOM 10276 C CA . PRO A 1 13 ? 4.529 5.870 3.461 1.00 1.29 13 PRO A CA 21
ATOM 10277 C C . PRO A 1 13 ? 4.840 7.165 2.749 1.00 1.09 13 PRO A C 21
ATOM 10278 O O . PRO A 1 13 ? 4.141 7.709 1.886 1.00 1.07 13 PRO A O 21
ATOM 10289 N N . ALA A 1 14 ? 6.020 7.682 3.097 1.00 1.33 14 ALA A N 21
ATOM 10290 C CA . ALA A 1 14 ? 6.519 8.954 2.571 1.00 1.64 14 ALA A CA 21
ATOM 10291 C C . ALA A 1 14 ? 6.837 8.841 1.103 1.00 1.58 14 ALA A C 21
ATOM 10292 O O . ALA A 1 14 ? 7.158 9.768 0.360 1.00 1.81 14 ALA A O 21
ATOM 10299 N N . GLN A 1 15 ? 6.738 7.606 0.636 1.00 1.44 15 GLN A N 21
ATOM 10300 C CA . GLN A 1 15 ? 7.003 7.277 -0.751 1.00 1.44 15 GLN A CA 21
ATOM 10301 C C . GLN A 1 15 ? 5.966 6.292 -1.224 1.00 1.09 15 GLN A C 21
ATOM 10302 O O . GLN A 1 15 ? 6.160 5.348 -1.989 1.00 1.16 15 GLN A O 21
ATOM 10316 N N . ASN A 1 16 ? 4.755 6.521 -0.711 1.00 0.85 16 ASN A N 21
ATOM 10317 C CA . ASN A 1 16 ? 3.607 5.657 -0.986 1.00 0.74 16 ASN A CA 21
ATOM 10318 C C . ASN A 1 16 ? 3.348 5.575 -2.473 1.00 0.63 16 ASN A C 21
ATOM 10319 O O . ASN A 1 16 ? 2.978 6.505 -3.193 1.00 0.65 16 ASN A O 21
ATOM 10330 N N . PRO A 1 17 ? 3.553 4.357 -3.010 1.00 0.65 17 PRO A N 21
ATOM 10331 C CA . PRO A 1 17 ? 3.357 4.062 -4.437 1.00 0.61 17 PRO A CA 21
ATOM 10332 C C . PRO A 1 17 ? 1.920 3.745 -4.759 1.00 0.60 17 PRO A C 21
ATOM 10333 O O . PRO A 1 17 ? 1.438 3.595 -5.884 1.00 0.86 17 PRO A O 21
ATOM 10344 N N . CYS A 1 18 ? 1.165 3.624 -3.679 1.00 0.52 18 CYS A N 21
ATOM 10345 C CA . CYS A 1 18 ? -0.231 3.226 -3.741 1.00 0.52 18 CYS A CA 21
ATOM 10346 C C . CYS A 1 18 ? -1.078 4.391 -4.142 1.00 0.44 18 CYS A C 21
ATOM 10347 O O . CYS A 1 18 ? -0.758 5.582 -4.051 1.00 0.49 18 CYS A O 21
ATOM 10354 N N . CYS A 1 19 ? -2.257 4.045 -4.643 1.00 0.43 19 CYS A N 21
ATOM 10355 C CA . CYS A 1 19 ? -3.264 5.056 -4.927 1.00 0.44 19 CYS A CA 21
ATOM 10356 C C . CYS A 1 19 ? -3.795 5.568 -3.618 1.00 0.40 19 CYS A C 21
ATOM 10357 O O . CYS A 1 19 ? -4.144 4.875 -2.656 1.00 0.41 19 CYS A O 21
ATOM 10364 N N . ARG A 1 20 ? -3.838 6.895 -3.568 1.00 0.50 20 ARG A N 21
ATOM 10365 C CA . ARG A 1 20 ? -4.159 7.632 -2.345 1.00 0.57 20 ARG A CA 21
ATOM 10366 C C . ARG A 1 20 ? -5.498 7.203 -1.813 1.00 0.49 20 ARG A C 21
ATOM 10367 O O . ARG A 1 20 ? -6.595 7.461 -2.306 1.00 0.63 20 ARG A O 21
ATOM 10388 N N . GLY A 1 21 ? -5.401 6.486 -0.707 1.00 0.42 21 GLY A N 21
ATOM 10389 C CA . GLY A 1 21 ? -6.561 5.885 -0.087 1.00 0.43 21 GLY A CA 21
ATOM 10390 C C . GLY A 1 21 ? -6.271 4.464 0.342 1.00 0.40 21 GLY A C 21
ATOM 10391 O O . GLY A 1 21 ? -6.975 3.897 1.184 1.00 0.55 21 GLY A O 21
ATOM 10395 N N . LEU A 1 22 ? -5.228 3.890 -0.250 1.00 0.31 22 LEU A N 21
ATOM 10396 C CA . LEU A 1 22 ? -4.787 2.546 0.087 1.00 0.33 22 LEU A CA 21
ATOM 10397 C C . LEU A 1 22 ? -3.530 2.620 0.912 1.00 0.39 22 LEU A C 21
ATOM 10398 O O . LEU A 1 22 ? -2.577 3.383 0.717 1.00 0.50 22 LEU A O 21
ATOM 10414 N N . GLN A 1 23 ? -3.513 1.761 1.921 1.00 0.43 23 GLN A N 21
ATOM 10415 C CA . GLN A 1 23 ? -2.410 1.690 2.866 1.00 0.54 23 GLN A CA 21
ATOM 10416 C C . GLN A 1 23 ? -1.436 0.639 2.416 1.00 0.41 23 GLN A C 21
ATOM 10417 O O . GLN A 1 23 ? -1.723 -0.509 2.072 1.00 0.42 23 GLN A O 21
ATOM 10431 N N . CYS A 1 24 ? -0.173 1.044 2.416 1.00 0.46 24 CYS A N 21
ATOM 10432 C CA . CYS A 1 24 ? 0.914 0.130 2.120 1.00 0.44 24 CYS A CA 21
ATOM 10433 C C . CYS A 1 24 ? 1.393 -0.480 3.407 1.00 0.40 24 CYS A C 21
ATOM 10434 O O . CYS A 1 24 ? 1.967 0.115 4.323 1.00 0.57 24 CYS A O 21
ATOM 10441 N N . ARG A 1 25 ? 1.114 -1.768 3.506 1.00 0.35 25 ARG A N 21
ATOM 10442 C CA . ARG A 1 25 ? 1.458 -2.548 4.680 1.00 0.45 25 ARG A CA 21
ATOM 10443 C C . ARG A 1 25 ? 2.590 -3.473 4.332 1.00 0.43 25 ARG A C 21
ATOM 10444 O O . ARG A 1 25 ? 2.832 -3.909 3.208 1.00 0.56 25 ARG A O 21
ATOM 10465 N N . TYR A 1 26 ? 3.353 -3.798 5.381 1.00 0.57 26 TYR A N 21
ATOM 10466 C CA . TYR A 1 26 ? 4.533 -4.662 5.276 1.00 0.66 26 TYR A CA 21
ATOM 10467 C C . TYR A 1 26 ? 4.228 -5.892 4.463 1.00 0.54 26 TYR A C 21
ATOM 10468 O O . TYR A 1 26 ? 3.682 -6.920 4.876 1.00 0.68 26 TYR A O 21
ATOM 10486 N N . GLY A 1 27 ? 4.587 -5.776 3.191 1.00 0.43 27 GLY A N 21
ATOM 10487 C CA . GLY A 1 27 ? 4.404 -6.866 2.262 1.00 0.42 27 GLY A CA 21
ATOM 10488 C C . GLY A 1 27 ? 3.527 -6.482 1.088 1.00 0.34 27 GLY A C 21
ATOM 10489 O O . GLY A 1 27 ? 3.904 -6.687 -0.068 1.00 0.39 27 GLY A O 21
ATOM 10493 N N . LYS A 1 28 ? 2.376 -5.887 1.378 1.00 0.32 28 LYS A N 21
ATOM 10494 C CA . LYS A 1 28 ? 1.396 -5.585 0.344 1.00 0.38 28 LYS A CA 21
ATOM 10495 C C . LYS A 1 28 ? 0.640 -4.334 0.688 1.00 0.29 28 LYS A C 21
ATOM 10496 O O . LYS A 1 28 ? 0.477 -3.861 1.816 1.00 0.28 28 LYS A O 21
ATOM 10515 N N . CYS A 1 29 ? 0.128 -3.740 -0.373 1.00 0.32 29 CYS A N 21
ATOM 10516 C CA . CYS A 1 29 ? -0.743 -2.590 -0.261 1.00 0.33 29 CYS A CA 21
ATOM 10517 C C . CYS A 1 29 ? -2.158 -3.093 -0.184 1.00 0.34 29 CYS A C 21
ATOM 10518 O O . CYS A 1 29 ? -2.579 -4.117 -0.722 1.00 0.52 29 CYS A O 21
ATOM 10525 N N . LEU A 1 30 ? -2.962 -2.346 0.561 1.00 0.32 30 LEU A N 21
ATOM 10526 C CA . LEU A 1 30 ? -4.355 -2.712 0.787 1.00 0.38 30 LEU A CA 21
ATOM 10527 C C . LEU A 1 30 ? -5.185 -1.475 0.993 1.00 0.33 30 LEU A C 21
ATOM 10528 O O . LEU A 1 30 ? -4.760 -0.360 1.287 1.00 0.45 30 LEU A O 21
ATOM 10544 N N . VAL A 1 31 ? -6.485 -1.675 0.820 1.00 0.44 31 VAL A N 21
ATOM 10545 C CA . VAL A 1 31 ? -7.458 -0.603 0.981 1.00 0.51 31 VAL A CA 21
ATOM 10546 C C . VAL A 1 31 ? -7.644 -0.300 2.445 1.00 0.58 31 VAL A C 21
ATOM 10547 O O . VAL A 1 31 ? -8.116 -1.062 3.290 1.00 0.86 31 VAL A O 21
ATOM 10560 N N . GLN A 1 32 ? -7.246 0.922 2.788 1.00 0.61 32 GLN A N 21
ATOM 10561 C CA . GLN A 1 32 ? -7.254 1.382 4.176 1.00 0.89 32 GLN A CA 21
ATOM 10562 C C . GLN A 1 32 ? -8.661 1.765 4.578 1.00 1.12 32 GLN A C 21
ATOM 10563 O O . GLN A 1 32 ? -9.019 2.844 5.058 1.00 1.44 32 GLN A O 21
ATOM 10577 N N . VAL A 1 33 ? -9.538 0.792 4.368 1.00 1.59 33 VAL A N 21
ATOM 10578 C CA . VAL A 1 33 ? -10.961 0.952 4.634 1.00 2.06 33 VAL A CA 21
ATOM 10579 C C . VAL A 1 33 ? -11.290 0.411 6.000 1.00 2.56 33 VAL A C 21
ATOM 10580 O O . VAL A 1 33 ? -10.694 -0.499 6.579 1.00 3.36 33 VAL A O 21
ATOM 10606 N N . ALA A 1 1 ? 3.465 2.996 -11.929 1.00 2.15 1 ALA A N 22
ATOM 10607 C CA . ALA A 1 1 ? 2.657 1.910 -11.336 1.00 1.72 1 ALA A CA 22
ATOM 10608 C C . ALA A 1 1 ? 2.088 2.341 -10.015 1.00 1.26 1 ALA A C 22
ATOM 10609 O O . ALA A 1 1 ? 2.738 2.629 -9.006 1.00 1.25 1 ALA A O 22
ATOM 10618 N N . CYS A 1 2 ? 0.767 2.424 -10.007 1.00 1.05 2 CYS A N 22
ATOM 10619 C CA . CYS A 1 2 ? 0.032 2.755 -8.800 1.00 0.76 2 CYS A CA 22
ATOM 10620 C C . CYS A 1 2 ? -0.254 1.485 -8.043 1.00 0.64 2 CYS A C 22
ATOM 10621 O O . CYS A 1 2 ? -0.801 0.477 -8.500 1.00 0.82 2 CYS A O 22
ATOM 10628 N N . GLY A 1 3 ? 0.175 1.515 -6.788 1.00 0.51 3 GLY A N 22
ATOM 10629 C CA . GLY A 1 3 ? -0.019 0.389 -5.897 1.00 0.60 3 GLY A CA 22
ATOM 10630 C C . GLY A 1 3 ? -1.483 0.150 -5.601 1.00 0.51 3 GLY A C 22
ATOM 10631 O O . GLY A 1 3 ? -2.210 1.079 -5.236 1.00 0.55 3 GLY A O 22
ATOM 10635 N N . ILE A 1 4 ? -1.912 -1.088 -5.773 1.00 0.46 4 ILE A N 22
ATOM 10636 C CA . ILE A 1 4 ? -3.306 -1.450 -5.590 1.00 0.44 4 ILE A CA 22
ATOM 10637 C C . ILE A 1 4 ? -3.460 -2.352 -4.395 1.00 0.39 4 ILE A C 22
ATOM 10638 O O . ILE A 1 4 ? -2.550 -2.926 -3.790 1.00 0.41 4 ILE A O 22
ATOM 10654 N N . LEU A 1 5 ? -4.736 -2.511 -4.043 1.00 0.45 5 LEU A N 22
ATOM 10655 C CA . LEU A 1 5 ? -5.170 -3.182 -2.811 1.00 0.57 5 LEU A CA 22
ATOM 10656 C C . LEU A 1 5 ? -4.702 -4.617 -2.720 1.00 0.54 5 LEU A C 22
ATOM 10657 O O . LEU A 1 5 ? -4.886 -5.364 -1.761 1.00 0.78 5 LEU A O 22
ATOM 10673 N N . HIS A 1 6 ? -4.063 -5.063 -3.793 1.00 0.45 6 HIS A N 22
ATOM 10674 C CA . HIS A 1 6 ? -3.483 -6.400 -3.835 1.00 0.63 6 HIS A CA 22
ATOM 10675 C C . HIS A 1 6 ? -2.208 -6.372 -4.637 1.00 0.57 6 HIS A C 22
ATOM 10676 O O . HIS A 1 6 ? -1.920 -7.114 -5.575 1.00 0.79 6 HIS A O 22
ATOM 10691 N N . ASP A 1 7 ? -1.374 -5.408 -4.264 1.00 0.37 7 ASP A N 22
ATOM 10692 C CA . ASP A 1 7 ? -0.022 -5.312 -4.805 1.00 0.33 7 ASP A CA 22
ATOM 10693 C C . ASP A 1 7 ? 0.942 -5.418 -3.658 1.00 0.31 7 ASP A C 22
ATOM 10694 O O . ASP A 1 7 ? 0.644 -5.309 -2.468 1.00 0.44 7 ASP A O 22
ATOM 10703 N N . ASN A 1 8 ? 2.199 -5.646 -4.015 1.00 0.37 8 ASN A N 22
ATOM 10704 C CA . ASN A 1 8 ? 3.232 -5.938 -3.030 1.00 0.39 8 ASN A CA 22
ATOM 10705 C C . ASN A 1 8 ? 4.166 -4.770 -2.901 1.00 0.41 8 ASN A C 22
ATOM 10706 O O . ASN A 1 8 ? 4.804 -4.254 -3.825 1.00 0.57 8 ASN A O 22
ATOM 10717 N N . CYS A 1 9 ? 4.284 -4.318 -1.653 1.00 0.34 9 CYS A N 22
ATOM 10718 C CA . CYS A 1 9 ? 5.031 -3.102 -1.332 1.00 0.41 9 CYS A CA 22
ATOM 10719 C C . CYS A 1 9 ? 5.344 -3.060 0.143 1.00 0.44 9 CYS A C 22
ATOM 10720 O O . CYS A 1 9 ? 4.731 -3.656 1.028 1.00 0.62 9 CYS A O 22
ATOM 10727 N N . VAL A 1 10 ? 6.393 -2.304 0.451 1.00 0.51 10 VAL A N 22
ATOM 10728 C CA . VAL A 1 10 ? 6.859 -2.148 1.828 1.00 0.66 10 VAL A CA 22
ATOM 10729 C C . VAL A 1 10 ? 6.318 -0.871 2.419 1.00 0.62 10 VAL A C 22
ATOM 10730 O O . VAL A 1 10 ? 6.013 0.147 1.796 1.00 0.93 10 VAL A O 22
ATOM 10743 N N . TYR A 1 11 ? 6.191 -0.920 3.745 1.00 0.92 11 TYR A N 22
ATOM 10744 C CA . TYR A 1 11 ? 5.609 0.178 4.514 1.00 1.15 11 TYR A CA 22
ATOM 10745 C C . TYR A 1 11 ? 6.592 1.315 4.636 1.00 1.00 11 TYR A C 22
ATOM 10746 O O . TYR A 1 11 ? 7.286 1.576 5.621 1.00 1.61 11 TYR A O 22
ATOM 10764 N N . VAL A 1 12 ? 6.677 2.046 3.534 1.00 0.59 12 VAL A N 22
ATOM 10765 C CA . VAL A 1 12 ? 7.452 3.277 3.468 1.00 0.92 12 VAL A CA 22
ATOM 10766 C C . VAL A 1 12 ? 6.532 4.386 3.028 1.00 0.73 12 VAL A C 22
ATOM 10767 O O . VAL A 1 12 ? 6.146 4.591 1.881 1.00 1.16 12 VAL A O 22
ATOM 10780 N N . PRO A 1 13 ? 6.128 5.198 4.030 1.00 1.01 13 PRO A N 22
ATOM 10781 C CA . PRO A 1 13 ? 5.106 6.247 3.869 1.00 1.29 13 PRO A CA 22
ATOM 10782 C C . PRO A 1 13 ? 5.389 7.198 2.733 1.00 1.09 13 PRO A C 22
ATOM 10783 O O . PRO A 1 13 ? 4.607 7.484 1.822 1.00 1.07 13 PRO A O 22
ATOM 10794 N N . ALA A 1 14 ? 6.610 7.731 2.768 1.00 1.33 14 ALA A N 22
ATOM 10795 C CA . ALA A 1 14 ? 7.045 8.734 1.794 1.00 1.64 14 ALA A CA 22
ATOM 10796 C C . ALA A 1 14 ? 7.055 8.175 0.395 1.00 1.58 14 ALA A C 22
ATOM 10797 O O . ALA A 1 14 ? 7.034 8.838 -0.645 1.00 1.81 14 ALA A O 22
ATOM 10804 N N . GLN A 1 15 ? 7.078 6.849 0.338 1.00 1.44 15 GLN A N 22
ATOM 10805 C CA . GLN A 1 15 ? 7.143 6.149 -0.932 1.00 1.44 15 GLN A CA 22
ATOM 10806 C C . GLN A 1 15 ? 6.018 5.150 -1.025 1.00 1.09 15 GLN A C 22
ATOM 10807 O O . GLN A 1 15 ? 6.081 4.038 -1.546 1.00 1.16 15 GLN A O 22
ATOM 10821 N N . ASN A 1 16 ? 4.884 5.566 -0.458 1.00 0.85 16 ASN A N 22
ATOM 10822 C CA . ASN A 1 16 ? 3.646 4.796 -0.568 1.00 0.74 16 ASN A CA 22
ATOM 10823 C C . ASN A 1 16 ? 3.142 4.912 -1.988 1.00 0.63 16 ASN A C 22
ATOM 10824 O O . ASN A 1 16 ? 2.623 5.914 -2.491 1.00 0.65 16 ASN A O 22
ATOM 10835 N N . PRO A 1 17 ? 3.304 3.805 -2.738 1.00 0.65 17 PRO A N 22
ATOM 10836 C CA . PRO A 1 17 ? 3.065 3.772 -4.189 1.00 0.61 17 PRO A CA 22
ATOM 10837 C C . PRO A 1 17 ? 1.612 3.628 -4.545 1.00 0.60 17 PRO A C 22
ATOM 10838 O O . PRO A 1 17 ? 1.128 3.728 -5.673 1.00 0.86 17 PRO A O 22
ATOM 10849 N N . CYS A 1 18 ? 0.842 3.384 -3.500 1.00 0.52 18 CYS A N 22
ATOM 10850 C CA . CYS A 1 18 ? -0.557 3.026 -3.644 1.00 0.52 18 CYS A CA 22
ATOM 10851 C C . CYS A 1 18 ? -1.397 4.235 -3.910 1.00 0.44 18 CYS A C 22
ATOM 10852 O O . CYS A 1 18 ? -1.211 5.370 -3.460 1.00 0.49 18 CYS A O 22
ATOM 10859 N N . CYS A 1 19 ? -2.408 3.965 -4.730 1.00 0.43 19 CYS A N 22
ATOM 10860 C CA . CYS A 1 19 ? -3.409 4.953 -5.104 1.00 0.44 19 CYS A CA 22
ATOM 10861 C C . CYS A 1 19 ? -4.021 5.529 -3.859 1.00 0.40 19 CYS A C 22
ATOM 10862 O O . CYS A 1 19 ? -4.307 4.890 -2.845 1.00 0.41 19 CYS A O 22
ATOM 10869 N N . ARG A 1 20 ? -4.219 6.849 -3.927 1.00 0.50 20 ARG A N 22
ATOM 10870 C CA . ARG A 1 20 ? -4.712 7.641 -2.796 1.00 0.57 20 ARG A CA 22
ATOM 10871 C C . ARG A 1 20 ? -5.920 6.991 -2.167 1.00 0.49 20 ARG A C 22
ATOM 10872 O O . ARG A 1 20 ? -7.052 6.916 -2.656 1.00 0.63 20 ARG A O 22
ATOM 10893 N N . GLY A 1 21 ? -5.655 6.461 -0.978 1.00 0.42 21 GLY A N 22
ATOM 10894 C CA . GLY A 1 21 ? -6.660 5.730 -0.227 1.00 0.43 21 GLY A CA 22
ATOM 10895 C C . GLY A 1 21 ? -6.152 4.363 0.188 1.00 0.40 21 GLY A C 22
ATOM 10896 O O . GLY A 1 21 ? -6.669 3.747 1.119 1.00 0.55 21 GLY A O 22
ATOM 10900 N N . LEU A 1 22 ? -5.128 3.895 -0.512 1.00 0.31 22 LEU A N 22
ATOM 10901 C CA . LEU A 1 22 ? -4.511 2.611 -0.224 1.00 0.33 22 LEU A CA 22
ATOM 10902 C C . LEU A 1 22 ? -3.213 2.838 0.503 1.00 0.39 22 LEU A C 22
ATOM 10903 O O . LEU A 1 22 ? -2.443 3.791 0.325 1.00 0.50 22 LEU A O 22
ATOM 10919 N N . GLN A 1 23 ? -2.931 1.900 1.400 1.00 0.43 23 GLN A N 22
ATOM 10920 C CA . GLN A 1 23 ? -1.746 1.976 2.245 1.00 0.54 23 GLN A CA 22
ATOM 10921 C C . GLN A 1 23 ? -1.104 0.619 2.323 1.00 0.41 23 GLN A C 22
ATOM 10922 O O . GLN A 1 23 ? -1.696 -0.444 2.498 1.00 0.42 23 GLN A O 22
ATOM 10936 N N . CYS A 1 24 ? 0.214 0.645 2.191 1.00 0.46 24 CYS A N 22
ATOM 10937 C CA . CYS A 1 24 ? 1.009 -0.578 2.189 1.00 0.44 24 CYS A CA 22
ATOM 10938 C C . CYS A 1 24 ? 1.223 -1.103 3.583 1.00 0.40 24 CYS A C 22
ATOM 10939 O O . CYS A 1 24 ? 1.611 -0.457 4.556 1.00 0.57 24 CYS A O 22
ATOM 10946 N N . ARG A 1 25 ? 0.918 -2.386 3.698 1.00 0.35 25 ARG A N 22
ATOM 10947 C CA . ARG A 1 25 ? 1.441 -3.212 4.774 1.00 0.45 25 ARG A CA 22
ATOM 10948 C C . ARG A 1 25 ? 2.790 -3.662 4.307 1.00 0.43 25 ARG A C 22
ATOM 10949 O O . ARG A 1 25 ? 3.076 -3.874 3.133 1.00 0.56 25 ARG A O 22
ATOM 10970 N N . TYR A 1 26 ? 3.707 -3.793 5.262 1.00 0.57 26 TYR A N 22
ATOM 10971 C CA . TYR A 1 26 ? 5.088 -4.190 4.963 1.00 0.66 26 TYR A CA 22
ATOM 10972 C C . TYR A 1 26 ? 5.108 -5.534 4.267 1.00 0.54 26 TYR A C 22
ATOM 10973 O O . TYR A 1 26 ? 5.327 -6.623 4.794 1.00 0.68 26 TYR A O 22
ATOM 10991 N N . GLY A 1 27 ? 4.853 -5.452 2.968 1.00 0.43 27 GLY A N 22
ATOM 10992 C CA . GLY A 1 27 ? 4.764 -6.628 2.131 1.00 0.42 27 GLY A CA 22
ATOM 10993 C C . GLY A 1 27 ? 3.723 -6.453 1.042 1.00 0.34 27 GLY A C 22
ATOM 10994 O O . GLY A 1 27 ? 3.985 -6.730 -0.127 1.00 0.39 27 GLY A O 22
ATOM 10998 N N . LYS A 1 28 ? 2.552 -5.943 1.419 1.00 0.32 28 LYS A N 22
ATOM 10999 C CA . LYS A 1 28 ? 1.447 -5.790 0.478 1.00 0.38 28 LYS A CA 22
ATOM 11000 C C . LYS A 1 28 ? 0.586 -4.614 0.853 1.00 0.29 28 LYS A C 22
ATOM 11001 O O . LYS A 1 28 ? 0.357 -4.214 1.995 1.00 0.28 28 LYS A O 22
ATOM 11020 N N . CYS A 1 29 ? 0.039 -4.022 -0.198 1.00 0.32 29 CYS A N 22
ATOM 11021 C CA . CYS A 1 29 ? -0.815 -2.849 -0.084 1.00 0.33 29 CYS A CA 22
ATOM 11022 C C . CYS A 1 29 ? -2.201 -3.269 0.321 1.00 0.34 29 CYS A C 22
ATOM 11023 O O . CYS A 1 29 ? -2.773 -4.304 -0.031 1.00 0.52 29 CYS A O 22
ATOM 11030 N N . LEU A 1 30 ? -2.801 -2.403 1.130 1.00 0.32 30 LEU A N 22
ATOM 11031 C CA . LEU A 1 30 ? -4.119 -2.647 1.700 1.00 0.38 30 LEU A CA 22
ATOM 11032 C C . LEU A 1 30 ? -4.990 -1.432 1.526 1.00 0.33 30 LEU A C 22
ATOM 11033 O O . LEU A 1 30 ? -4.599 -0.281 1.306 1.00 0.45 30 LEU A O 22
ATOM 11049 N N . VAL A 1 31 ? -6.287 -1.702 1.641 1.00 0.44 31 VAL A N 22
ATOM 11050 C CA . VAL A 1 31 ? -7.308 -0.664 1.556 1.00 0.51 31 VAL A CA 22
ATOM 11051 C C . VAL A 1 31 ? -7.428 0.021 2.888 1.00 0.58 31 VAL A C 22
ATOM 11052 O O . VAL A 1 31 ? -7.956 -0.453 3.898 1.00 0.86 31 VAL A O 22
ATOM 11065 N N . GLN A 1 32 ? -6.890 1.231 2.911 1.00 0.61 32 GLN A N 22
ATOM 11066 C CA . GLN A 1 32 ? -6.931 2.059 4.104 1.00 0.89 32 GLN A CA 22
ATOM 11067 C C . GLN A 1 32 ? -8.281 2.716 4.184 1.00 1.12 32 GLN A C 22
ATOM 11068 O O . GLN A 1 32 ? -8.663 3.673 3.512 1.00 1.44 32 GLN A O 22
ATOM 11082 N N . VAL A 1 33 ? -9.094 2.141 5.056 1.00 1.59 33 VAL A N 22
ATOM 11083 C CA . VAL A 1 33 ? -10.440 2.641 5.297 1.00 2.06 33 VAL A CA 22
ATOM 11084 C C . VAL A 1 33 ? -10.795 2.434 6.750 1.00 2.56 33 VAL A C 22
ATOM 11085 O O . VAL A 1 33 ? -11.637 1.655 7.202 1.00 3.36 33 VAL A O 22
ATOM 11111 N N . ALA A 1 1 ? 1.463 3.029 -12.704 1.00 2.15 1 ALA A N 23
ATOM 11112 C CA . ALA A 1 1 ? 0.349 2.402 -11.960 1.00 1.72 1 ALA A CA 23
ATOM 11113 C C . ALA A 1 1 ? 0.624 2.421 -10.483 1.00 1.26 1 ALA A C 23
ATOM 11114 O O . ALA A 1 1 ? 1.576 1.877 -9.920 1.00 1.25 1 ALA A O 23
ATOM 11123 N N . CYS A 1 2 ? -0.262 3.123 -9.786 1.00 1.05 2 CYS A N 23
ATOM 11124 C CA . CYS A 1 2 ? -0.208 3.200 -8.330 1.00 0.76 2 CYS A CA 23
ATOM 11125 C C . CYS A 1 2 ? -0.549 1.858 -7.741 1.00 0.64 2 CYS A C 23
ATOM 11126 O O . CYS A 1 2 ? -1.263 0.999 -8.264 1.00 0.82 2 CYS A O 23
ATOM 11133 N N . GLY A 1 3 ? 0.027 1.641 -6.558 1.00 0.51 3 GLY A N 23
ATOM 11134 C CA . GLY A 1 3 ? -0.183 0.405 -5.826 1.00 0.60 3 GLY A CA 23
ATOM 11135 C C . GLY A 1 3 ? -1.648 0.141 -5.553 1.00 0.51 3 GLY A C 23
ATOM 11136 O O . GLY A 1 3 ? -2.346 0.987 -4.982 1.00 0.55 3 GLY A O 23
ATOM 11140 N N . ILE A 1 4 ? -2.105 -1.027 -5.979 1.00 0.46 4 ILE A N 23
ATOM 11141 C CA . ILE A 1 4 ? -3.504 -1.412 -5.862 1.00 0.44 4 ILE A CA 23
ATOM 11142 C C . ILE A 1 4 ? -3.742 -2.185 -4.587 1.00 0.39 4 ILE A C 23
ATOM 11143 O O . ILE A 1 4 ? -2.884 -2.524 -3.766 1.00 0.41 4 ILE A O 23
ATOM 11159 N N . LEU A 1 5 ? -5.031 -2.508 -4.430 1.00 0.45 5 LEU A N 23
ATOM 11160 C CA . LEU A 1 5 ? -5.613 -3.033 -3.181 1.00 0.57 5 LEU A CA 23
ATOM 11161 C C . LEU A 1 5 ? -4.851 -4.201 -2.589 1.00 0.54 5 LEU A C 23
ATOM 11162 O O . LEU A 1 5 ? -4.963 -4.595 -1.426 1.00 0.78 5 LEU A O 23
ATOM 11178 N N . HIS A 1 6 ? -4.032 -4.830 -3.430 1.00 0.45 6 HIS A N 23
ATOM 11179 C CA . HIS A 1 6 ? -3.205 -5.960 -2.997 1.00 0.63 6 HIS A CA 23
ATOM 11180 C C . HIS A 1 6 ? -1.938 -6.018 -3.813 1.00 0.57 6 HIS A C 23
ATOM 11181 O O . HIS A 1 6 ? -1.489 -7.016 -4.383 1.00 0.79 6 HIS A O 23
ATOM 11196 N N . ASP A 1 7 ? -1.309 -4.857 -3.906 1.00 0.37 7 ASP A N 23
ATOM 11197 C CA . ASP A 1 7 ? -0.036 -4.730 -4.616 1.00 0.33 7 ASP A CA 23
ATOM 11198 C C . ASP A 1 7 ? 1.096 -4.926 -3.644 1.00 0.31 7 ASP A C 23
ATOM 11199 O O . ASP A 1 7 ? 1.124 -4.519 -2.486 1.00 0.44 7 ASP A O 23
ATOM 11208 N N . ASN A 1 8 ? 2.119 -5.618 -4.134 1.00 0.37 8 ASN A N 23
ATOM 11209 C CA . ASN A 1 8 ? 3.270 -5.977 -3.306 1.00 0.39 8 ASN A CA 23
ATOM 11210 C C . ASN A 1 8 ? 4.160 -4.785 -3.125 1.00 0.41 8 ASN A C 23
ATOM 11211 O O . ASN A 1 8 ? 4.661 -4.112 -4.032 1.00 0.57 8 ASN A O 23
ATOM 11222 N N . CYS A 1 9 ? 4.403 -4.496 -1.850 1.00 0.34 9 CYS A N 23
ATOM 11223 C CA . CYS A 1 9 ? 5.196 -3.335 -1.457 1.00 0.41 9 CYS A CA 23
ATOM 11224 C C . CYS A 1 9 ? 5.394 -3.332 0.035 1.00 0.44 9 CYS A C 23
ATOM 11225 O O . CYS A 1 9 ? 4.593 -3.747 0.873 1.00 0.62 9 CYS A O 23
ATOM 11232 N N . VAL A 1 10 ? 6.569 -2.840 0.413 1.00 0.51 10 VAL A N 23
ATOM 11233 C CA . VAL A 1 10 ? 6.944 -2.724 1.820 1.00 0.66 10 VAL A CA 23
ATOM 11234 C C . VAL A 1 10 ? 6.289 -1.508 2.423 1.00 0.62 10 VAL A C 23
ATOM 11235 O O . VAL A 1 10 ? 5.711 -0.612 1.801 1.00 0.93 10 VAL A O 23
ATOM 11248 N N . TYR A 1 11 ? 6.386 -1.456 3.748 1.00 0.92 11 TYR A N 23
ATOM 11249 C CA . TYR A 1 11 ? 5.726 -0.420 4.531 1.00 1.15 11 TYR A CA 23
ATOM 11250 C C . TYR A 1 11 ? 6.508 0.862 4.432 1.00 1.00 11 TYR A C 23
ATOM 11251 O O . TYR A 1 11 ? 7.268 1.326 5.288 1.00 1.61 11 TYR A O 23
ATOM 11269 N N . VAL A 1 12 ? 6.327 1.485 3.275 1.00 0.59 12 VAL A N 23
ATOM 11270 C CA . VAL A 1 12 ? 6.927 2.782 2.984 1.00 0.92 12 VAL A CA 23
ATOM 11271 C C . VAL A 1 12 ? 5.840 3.787 2.678 1.00 0.73 12 VAL A C 23
ATOM 11272 O O . VAL A 1 12 ? 5.384 4.049 1.564 1.00 1.16 12 VAL A O 23
ATOM 11285 N N . PRO A 1 13 ? 5.338 4.422 3.757 1.00 1.01 13 PRO A N 23
ATOM 11286 C CA . PRO A 1 13 ? 4.242 5.391 3.664 1.00 1.29 13 PRO A CA 23
ATOM 11287 C C . PRO A 1 13 ? 4.685 6.743 3.160 1.00 1.09 13 PRO A C 23
ATOM 11288 O O . PRO A 1 13 ? 3.995 7.515 2.488 1.00 1.07 13 PRO A O 23
ATOM 11299 N N . ALA A 1 14 ? 5.940 7.061 3.490 1.00 1.33 14 ALA A N 23
ATOM 11300 C CA . ALA A 1 14 ? 6.528 8.365 3.161 1.00 1.64 14 ALA A CA 23
ATOM 11301 C C . ALA A 1 14 ? 6.368 8.646 1.692 1.00 1.58 14 ALA A C 23
ATOM 11302 O O . ALA A 1 14 ? 6.015 9.716 1.187 1.00 1.81 14 ALA A O 23
ATOM 11309 N N . GLN A 1 15 ? 6.637 7.597 0.935 1.00 1.44 15 GLN A N 23
ATOM 11310 C CA . GLN A 1 15 ? 6.419 7.606 -0.496 1.00 1.44 15 GLN A CA 23
ATOM 11311 C C . GLN A 1 15 ? 5.522 6.450 -0.843 1.00 1.09 15 GLN A C 23
ATOM 11312 O O . GLN A 1 15 ? 5.802 5.517 -1.598 1.00 1.16 15 GLN A O 23
ATOM 11326 N N . ASN A 1 16 ? 4.346 6.496 -0.213 1.00 0.85 16 ASN A N 23
ATOM 11327 C CA . ASN A 1 16 ? 3.306 5.485 -0.411 1.00 0.74 16 ASN A CA 23
ATOM 11328 C C . ASN A 1 16 ? 2.872 5.469 -1.860 1.00 0.63 16 ASN A C 23
ATOM 11329 O O . ASN A 1 16 ? 2.203 6.337 -2.428 1.00 0.65 16 ASN A O 23
ATOM 11340 N N . PRO A 1 17 ? 3.267 4.375 -2.545 1.00 0.65 17 PRO A N 23
ATOM 11341 C CA . PRO A 1 17 ? 3.114 4.227 -4.004 1.00 0.61 17 PRO A CA 23
ATOM 11342 C C . PRO A 1 17 ? 1.722 3.840 -4.427 1.00 0.60 17 PRO A C 23
ATOM 11343 O O . PRO A 1 17 ? 1.305 3.791 -5.586 1.00 0.86 17 PRO A O 23
ATOM 11354 N N . CYS A 1 18 ? 0.926 3.541 -3.416 1.00 0.52 18 CYS A N 23
ATOM 11355 C CA . CYS A 1 18 ? -0.425 3.051 -3.626 1.00 0.52 18 CYS A CA 23
ATOM 11356 C C . CYS A 1 18 ? -1.341 4.183 -3.965 1.00 0.44 18 CYS A C 23
ATOM 11357 O O . CYS A 1 18 ? -1.170 5.369 -3.671 1.00 0.49 18 CYS A O 23
ATOM 11364 N N . CYS A 1 19 ? -2.403 3.790 -4.661 1.00 0.43 19 CYS A N 23
ATOM 11365 C CA . CYS A 1 19 ? -3.438 4.718 -5.096 1.00 0.44 19 CYS A CA 23
ATOM 11366 C C . CYS A 1 19 ? -4.045 5.380 -3.887 1.00 0.40 19 CYS A C 23
ATOM 11367 O O . CYS A 1 19 ? -4.133 4.875 -2.766 1.00 0.41 19 CYS A O 23
ATOM 11374 N N . ARG A 1 20 ? -4.499 6.611 -4.121 1.00 0.50 20 ARG A N 23
ATOM 11375 C CA . ARG A 1 20 ? -4.988 7.480 -3.050 1.00 0.57 20 ARG A CA 23
ATOM 11376 C C . ARG A 1 20 ? -6.175 6.850 -2.368 1.00 0.49 20 ARG A C 23
ATOM 11377 O O . ARG A 1 20 ? -7.341 6.867 -2.771 1.00 0.63 20 ARG A O 23
ATOM 11398 N N . GLY A 1 21 ? -5.860 6.256 -1.227 1.00 0.42 21 GLY A N 23
ATOM 11399 C CA . GLY A 1 21 ? -6.842 5.518 -0.459 1.00 0.43 21 GLY A CA 23
ATOM 11400 C C . GLY A 1 21 ? -6.332 4.146 -0.082 1.00 0.40 21 GLY A C 23
ATOM 11401 O O . GLY A 1 21 ? -7.016 3.386 0.605 1.00 0.55 21 GLY A O 23
ATOM 11405 N N . LEU A 1 22 ? -5.130 3.831 -0.548 1.00 0.31 22 LEU A N 23
ATOM 11406 C CA . LEU A 1 22 ? -4.481 2.560 -0.260 1.00 0.33 22 LEU A CA 23
ATOM 11407 C C . LEU A 1 22 ? -3.140 2.835 0.370 1.00 0.39 22 LEU A C 23
ATOM 11408 O O . LEU A 1 22 ? -2.448 3.840 0.167 1.00 0.50 22 LEU A O 23
ATOM 11424 N N . GLN A 1 23 ? -2.723 1.885 1.201 1.00 0.43 23 GLN A N 23
ATOM 11425 C CA . GLN A 1 23 ? -1.478 2.019 1.954 1.00 0.54 23 GLN A CA 23
ATOM 11426 C C . GLN A 1 23 ? -0.759 0.701 2.007 1.00 0.41 23 GLN A C 23
ATOM 11427 O O . GLN A 1 23 ? -1.269 -0.389 2.271 1.00 0.42 23 GLN A O 23
ATOM 11441 N N . CYS A 1 24 ? 0.539 0.799 1.744 1.00 0.46 24 CYS A N 23
ATOM 11442 C CA . CYS A 1 24 ? 1.423 -0.362 1.774 1.00 0.44 24 CYS A CA 23
ATOM 11443 C C . CYS A 1 24 ? 1.645 -0.828 3.186 1.00 0.40 24 CYS A C 23
ATOM 11444 O O . CYS A 1 24 ? 2.158 -0.173 4.097 1.00 0.57 24 CYS A O 23
ATOM 11451 N N . ARG A 1 25 ? 1.215 -2.065 3.396 1.00 0.35 25 ARG A N 23
ATOM 11452 C CA . ARG A 1 25 ? 1.508 -2.787 4.621 1.00 0.45 25 ARG A CA 23
ATOM 11453 C C . ARG A 1 25 ? 2.745 -3.600 4.369 1.00 0.43 25 ARG A C 23
ATOM 11454 O O . ARG A 1 25 ? 3.144 -3.952 3.261 1.00 0.56 25 ARG A O 23
ATOM 11475 N N . TYR A 1 26 ? 3.421 -3.921 5.472 1.00 0.57 26 TYR A N 23
ATOM 11476 C CA . TYR A 1 26 ? 4.667 -4.689 5.431 1.00 0.66 26 TYR A CA 23
ATOM 11477 C C . TYR A 1 26 ? 4.473 -5.957 4.631 1.00 0.54 26 TYR A C 23
ATOM 11478 O O . TYR A 1 26 ? 4.026 -7.027 5.057 1.00 0.68 26 TYR A O 23
ATOM 11496 N N . GLY A 1 27 ? 4.797 -5.816 3.349 1.00 0.43 27 GLY A N 23
ATOM 11497 C CA . GLY A 1 27 ? 4.699 -6.918 2.415 1.00 0.42 27 GLY A CA 23
ATOM 11498 C C . GLY A 1 27 ? 3.839 -6.571 1.217 1.00 0.34 27 GLY A C 23
ATOM 11499 O O . GLY A 1 27 ? 4.233 -6.797 0.068 1.00 0.39 27 GLY A O 23
ATOM 11503 N N . LYS A 1 28 ? 2.681 -5.974 1.480 1.00 0.32 28 LYS A N 23
ATOM 11504 C CA . LYS A 1 28 ? 1.718 -5.672 0.431 1.00 0.38 28 LYS A CA 23
ATOM 11505 C C . LYS A 1 28 ? 0.775 -4.592 0.881 1.00 0.29 28 LYS A C 23
ATOM 11506 O O . LYS A 1 28 ? 0.512 -4.285 2.045 1.00 0.28 28 LYS A O 23
ATOM 11525 N N . CYS A 1 29 ? 0.208 -3.967 -0.135 1.00 0.32 29 CYS A N 23
ATOM 11526 C CA . CYS A 1 29 ? -0.670 -2.822 0.024 1.00 0.33 29 CYS A CA 23
ATOM 11527 C C . CYS A 1 29 ? -2.037 -3.291 0.437 1.00 0.34 29 CYS A C 23
ATOM 11528 O O . CYS A 1 29 ? -2.597 -4.316 0.043 1.00 0.52 29 CYS A O 23
ATOM 11535 N N . LEU A 1 30 ? -2.631 -2.488 1.312 1.00 0.32 30 LEU A N 23
ATOM 11536 C CA . LEU A 1 30 ? -3.950 -2.772 1.854 1.00 0.38 30 LEU A CA 23
ATOM 11537 C C . LEU A 1 30 ? -4.839 -1.571 1.690 1.00 0.33 30 LEU A C 23
ATOM 11538 O O . LEU A 1 30 ? -4.467 -0.402 1.521 1.00 0.45 30 LEU A O 23
ATOM 11554 N N . VAL A 1 31 ? -6.133 -1.877 1.750 1.00 0.44 31 VAL A N 23
ATOM 11555 C CA . VAL A 1 31 ? -7.182 -0.879 1.600 1.00 0.51 31 VAL A CA 23
ATOM 11556 C C . VAL A 1 31 ? -7.386 -0.133 2.892 1.00 0.58 31 VAL A C 23
ATOM 11557 O O . VAL A 1 31 ? -7.727 -0.623 3.973 1.00 0.86 31 VAL A O 23
ATOM 11570 N N . GLN A 1 32 ? -7.143 1.166 2.791 1.00 0.61 32 GLN A N 23
ATOM 11571 C CA . GLN A 1 32 ? -7.337 2.075 3.912 1.00 0.89 32 GLN A CA 23
ATOM 11572 C C . GLN A 1 32 ? -8.801 2.299 4.151 1.00 1.12 32 GLN A C 23
ATOM 11573 O O . GLN A 1 32 ? -9.464 3.254 3.738 1.00 1.44 32 GLN A O 23
ATOM 11587 N N . VAL A 1 33 ? -9.370 1.342 4.872 1.00 1.59 33 VAL A N 23
ATOM 11588 C CA . VAL A 1 33 ? -10.744 1.462 5.351 1.00 2.06 33 VAL A CA 23
ATOM 11589 C C . VAL A 1 33 ? -10.753 2.342 6.578 1.00 2.56 33 VAL A C 23
ATOM 11590 O O . VAL A 1 33 ? -11.106 2.021 7.718 1.00 3.36 33 VAL A O 23
ATOM 11616 N N . ALA A 1 1 ? 2.043 4.951 -12.234 1.00 2.15 1 ALA A N 24
ATOM 11617 C CA . ALA A 1 1 ? 0.765 4.294 -11.877 1.00 1.72 1 ALA A CA 24
ATOM 11618 C C . ALA A 1 1 ? 0.789 3.858 -10.440 1.00 1.26 1 ALA A C 24
ATOM 11619 O O . ALA A 1 1 ? 1.767 3.410 -9.843 1.00 1.25 1 ALA A O 24
ATOM 11628 N N . CYS A 1 2 ? -0.379 3.992 -9.820 1.00 1.05 2 CYS A N 24
ATOM 11629 C CA . CYS A 1 2 ? -0.535 3.676 -8.405 1.00 0.76 2 CYS A CA 24
ATOM 11630 C C . CYS A 1 2 ? -0.706 2.189 -8.225 1.00 0.64 2 CYS A C 24
ATOM 11631 O O . CYS A 1 2 ? -1.231 1.419 -9.034 1.00 0.82 2 CYS A O 24
ATOM 11638 N N . GLY A 1 3 ? -0.199 1.733 -7.082 1.00 0.51 3 GLY A N 24
ATOM 11639 C CA . GLY A 1 3 ? -0.394 0.357 -6.664 1.00 0.60 3 GLY A CA 24
ATOM 11640 C C . GLY A 1 3 ? -1.816 0.117 -6.204 1.00 0.51 3 GLY A C 24
ATOM 11641 O O . GLY A 1 3 ? -2.490 1.052 -5.755 1.00 0.55 3 GLY A O 24
ATOM 11645 N N . ILE A 1 4 ? -2.274 -1.121 -6.314 1.00 0.46 4 ILE A N 24
ATOM 11646 C CA . ILE A 1 4 ? -3.659 -1.464 -6.008 1.00 0.44 4 ILE A CA 24
ATOM 11647 C C . ILE A 1 4 ? -3.793 -2.118 -4.652 1.00 0.39 4 ILE A C 24
ATOM 11648 O O . ILE A 1 4 ? -2.878 -2.524 -3.933 1.00 0.41 4 ILE A O 24
ATOM 11664 N N . LEU A 1 5 ? -5.078 -2.272 -4.317 1.00 0.45 5 LEU A N 24
ATOM 11665 C CA . LEU A 1 5 ? -5.567 -2.668 -2.987 1.00 0.57 5 LEU A CA 24
ATOM 11666 C C . LEU A 1 5 ? -5.034 -4.001 -2.508 1.00 0.54 5 LEU A C 24
ATOM 11667 O O . LEU A 1 5 ? -5.321 -4.523 -1.429 1.00 0.78 5 LEU A O 24
ATOM 11683 N N . HIS A 1 6 ? -4.233 -4.630 -3.356 1.00 0.45 6 HIS A N 24
ATOM 11684 C CA . HIS A 1 6 ? -3.584 -5.889 -2.994 1.00 0.63 6 HIS A CA 24
ATOM 11685 C C . HIS A 1 6 ? -2.343 -6.094 -3.820 1.00 0.57 6 HIS A C 24
ATOM 11686 O O . HIS A 1 6 ? -2.060 -7.103 -4.466 1.00 0.79 6 HIS A O 24
ATOM 11701 N N . ASP A 1 7 ? -1.527 -5.052 -3.832 1.00 0.37 7 ASP A N 24
ATOM 11702 C CA . ASP A 1 7 ? -0.230 -5.123 -4.495 1.00 0.33 7 ASP A CA 24
ATOM 11703 C C . ASP A 1 7 ? 0.842 -5.370 -3.457 1.00 0.31 7 ASP A C 24
ATOM 11704 O O . ASP A 1 7 ? 0.638 -5.644 -2.271 1.00 0.44 7 ASP A O 24
ATOM 11713 N N . ASN A 1 8 ? 2.080 -5.292 -3.925 1.00 0.37 8 ASN A N 24
ATOM 11714 C CA . ASN A 1 8 ? 3.248 -5.598 -3.103 1.00 0.39 8 ASN A CA 24
ATOM 11715 C C . ASN A 1 8 ? 4.049 -4.343 -2.881 1.00 0.41 8 ASN A C 24
ATOM 11716 O O . ASN A 1 8 ? 4.394 -3.550 -3.759 1.00 0.57 8 ASN A O 24
ATOM 11727 N N . CYS A 1 9 ? 4.391 -4.128 -1.613 1.00 0.34 9 CYS A N 24
ATOM 11728 C CA . CYS A 1 9 ? 5.138 -2.935 -1.217 1.00 0.41 9 CYS A CA 24
ATOM 11729 C C . CYS A 1 9 ? 5.460 -2.978 0.250 1.00 0.44 9 CYS A C 24
ATOM 11730 O O . CYS A 1 9 ? 4.811 -3.556 1.122 1.00 0.62 9 CYS A O 24
ATOM 11737 N N . VAL A 1 10 ? 6.574 -2.326 0.553 1.00 0.51 10 VAL A N 24
ATOM 11738 C CA . VAL A 1 10 ? 7.031 -2.152 1.924 1.00 0.66 10 VAL A CA 24
ATOM 11739 C C . VAL A 1 10 ? 6.368 -0.924 2.505 1.00 0.62 10 VAL A C 24
ATOM 11740 O O . VAL A 1 10 ? 5.922 0.028 1.859 1.00 0.93 10 VAL A O 24
ATOM 11753 N N . TYR A 1 11 ? 6.270 -0.940 3.831 1.00 0.92 11 TYR A N 24
ATOM 11754 C CA . TYR A 1 11 ? 5.630 0.145 4.568 1.00 1.15 11 TYR A CA 24
ATOM 11755 C C . TYR A 1 11 ? 6.512 1.371 4.542 1.00 1.00 11 TYR A C 24
ATOM 11756 O O . TYR A 1 11 ? 7.248 1.758 5.452 1.00 1.61 11 TYR A O 24
ATOM 11774 N N . VAL A 1 12 ? 6.459 2.030 3.393 1.00 0.59 12 VAL A N 24
ATOM 11775 C CA . VAL A 1 12 ? 7.125 3.311 3.206 1.00 0.92 12 VAL A CA 24
ATOM 11776 C C . VAL A 1 12 ? 6.121 4.318 2.689 1.00 0.73 12 VAL A C 24
ATOM 11777 O O . VAL A 1 12 ? 5.735 4.425 1.526 1.00 1.16 12 VAL A O 24
ATOM 11790 N N . PRO A 1 13 ? 5.605 5.141 3.626 1.00 1.01 13 PRO A N 24
ATOM 11791 C CA . PRO A 1 13 ? 4.567 6.133 3.319 1.00 1.29 13 PRO A CA 24
ATOM 11792 C C . PRO A 1 13 ? 5.048 7.187 2.355 1.00 1.09 13 PRO A C 24
ATOM 11793 O O . PRO A 1 13 ? 4.406 7.638 1.401 1.00 1.07 13 PRO A O 24
ATOM 11804 N N . ALA A 1 14 ? 6.298 7.597 2.599 1.00 1.33 14 ALA A N 24
ATOM 11805 C CA . ALA A 1 14 ? 6.950 8.651 1.821 1.00 1.64 14 ALA A CA 24
ATOM 11806 C C . ALA A 1 14 ? 6.942 8.321 0.353 1.00 1.58 14 ALA A C 24
ATOM 11807 O O . ALA A 1 14 ? 6.867 9.132 -0.568 1.00 1.81 14 ALA A O 24
ATOM 11814 N N . GLN A 1 15 ? 7.017 7.020 0.102 1.00 1.44 15 GLN A N 24
ATOM 11815 C CA . GLN A 1 15 ? 7.017 6.499 -1.256 1.00 1.44 15 GLN A CA 24
ATOM 11816 C C . GLN A 1 15 ? 5.958 5.445 -1.404 1.00 1.09 15 GLN A C 24
ATOM 11817 O O . GLN A 1 15 ? 6.121 4.325 -1.892 1.00 1.16 15 GLN A O 24
ATOM 11831 N N . ASN A 1 16 ? 4.766 5.808 -0.921 1.00 0.85 16 ASN A N 24
ATOM 11832 C CA . ASN A 1 16 ? 3.574 4.980 -1.110 1.00 0.74 16 ASN A CA 24
ATOM 11833 C C . ASN A 1 16 ? 3.216 4.980 -2.577 1.00 0.63 16 ASN A C 24
ATOM 11834 O O . ASN A 1 16 ? 2.766 5.942 -3.205 1.00 0.65 16 ASN A O 24
ATOM 11845 N N . PRO A 1 17 ? 3.429 3.815 -3.212 1.00 0.65 17 PRO A N 24
ATOM 11846 C CA . PRO A 1 17 ? 3.236 3.661 -4.654 1.00 0.61 17 PRO A CA 24
ATOM 11847 C C . PRO A 1 17 ? 1.791 3.492 -5.033 1.00 0.60 17 PRO A C 24
ATOM 11848 O O . PRO A 1 17 ? 1.318 3.652 -6.156 1.00 0.86 17 PRO A O 24
ATOM 11859 N N . CYS A 1 18 ? 1.013 3.155 -4.015 1.00 0.52 18 CYS A N 24
ATOM 11860 C CA . CYS A 1 18 ? -0.395 2.832 -4.188 1.00 0.52 18 CYS A CA 24
ATOM 11861 C C . CYS A 1 18 ? -1.215 4.080 -4.302 1.00 0.44 18 CYS A C 24
ATOM 11862 O O . CYS A 1 18 ? -0.864 5.216 -3.968 1.00 0.49 18 CYS A O 24
ATOM 11869 N N . CYS A 1 19 ? -2.417 3.866 -4.839 1.00 0.43 19 CYS A N 24
ATOM 11870 C CA . CYS A 1 19 ? -3.403 4.937 -4.955 1.00 0.44 19 CYS A CA 24
ATOM 11871 C C . CYS A 1 19 ? -3.755 5.444 -3.583 1.00 0.40 19 CYS A C 24
ATOM 11872 O O . CYS A 1 19 ? -3.793 4.775 -2.548 1.00 0.41 19 CYS A O 24
ATOM 11879 N N . ARG A 1 20 ? -4.030 6.742 -3.567 1.00 0.50 20 ARG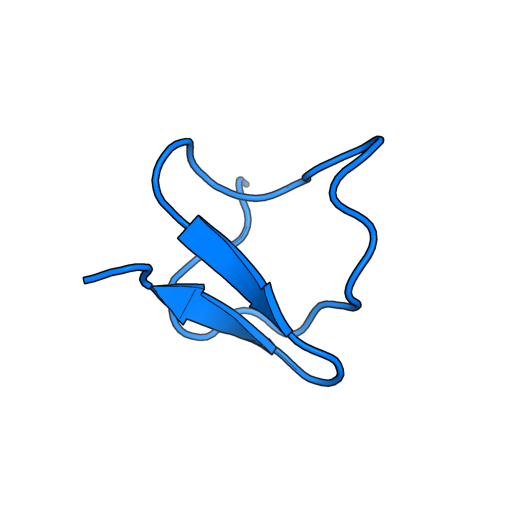 A N 24
ATOM 11880 C CA . ARG A 1 20 ? -4.272 7.471 -2.327 1.00 0.57 20 ARG A CA 24
ATOM 11881 C C . ARG A 1 20 ? -5.557 7.007 -1.708 1.00 0.49 20 ARG A C 24
ATOM 11882 O O . ARG A 1 20 ? -6.695 7.165 -2.163 1.00 0.63 20 ARG A O 24
ATOM 11903 N N . GLY A 1 21 ? -5.358 6.363 -0.569 1.00 0.42 21 GLY A N 24
ATOM 11904 C CA . GLY A 1 21 ? -6.435 5.687 0.119 1.00 0.43 21 GLY A CA 24
ATOM 11905 C C . GLY A 1 21 ? -6.080 4.242 0.379 1.00 0.40 21 GLY A C 24
ATOM 11906 O O . GLY A 1 21 ? -6.811 3.524 1.060 1.00 0.55 21 GLY A O 24
ATOM 11910 N N . LEU A 1 22 ? -4.952 3.816 -0.185 1.00 0.31 22 LEU A N 24
ATOM 11911 C CA . LEU A 1 22 ? -4.449 2.466 0.008 1.00 0.33 22 LEU A CA 24
ATOM 11912 C C . LEU A 1 22 ? -3.230 2.520 0.889 1.00 0.39 22 LEU A C 24
ATOM 11913 O O . LEU A 1 22 ? -2.378 3.417 0.893 1.00 0.50 22 LEU A O 24
ATOM 11929 N N . GLN A 1 23 ? -3.125 1.487 1.711 1.00 0.43 23 GLN A N 24
ATOM 11930 C CA . GLN A 1 23 ? -2.064 1.398 2.702 1.00 0.54 23 GLN A CA 24
ATOM 11931 C C . GLN A 1 23 ? -1.116 0.284 2.352 1.00 0.41 23 GLN A C 24
ATOM 11932 O O . GLN A 1 23 ? -1.425 -0.890 2.132 1.00 0.42 23 GLN A O 24
ATOM 11946 N N . CYS A 1 24 ? 0.149 0.679 2.279 1.00 0.46 24 CYS A N 24
ATOM 11947 C CA . CYS A 1 24 ? 1.244 -0.264 2.096 1.00 0.44 24 CYS A CA 24
ATOM 11948 C C . CYS A 1 24 ? 1.733 -0.734 3.434 1.00 0.40 24 CYS A C 24
ATOM 11949 O O . CYS A 1 24 ? 2.450 -0.095 4.205 1.00 0.57 24 CYS A O 24
ATOM 11956 N N . ARG A 1 25 ? 1.302 -1.943 3.762 1.00 0.35 25 ARG A N 24
ATOM 11957 C CA . ARG A 1 25 ? 1.755 -2.616 4.969 1.00 0.45 25 ARG A CA 24
ATOM 11958 C C . ARG A 1 25 ? 2.945 -3.459 4.625 1.00 0.43 25 ARG A C 24
ATOM 11959 O O . ARG A 1 25 ? 3.321 -3.726 3.485 1.00 0.56 25 ARG A O 24
ATOM 11980 N N . TYR A 1 26 ? 3.593 -3.929 5.689 1.00 0.57 26 TYR A N 24
ATOM 11981 C CA . TYR A 1 26 ? 4.850 -4.673 5.578 1.00 0.66 26 TYR A CA 24
ATOM 11982 C C . TYR A 1 26 ? 4.693 -5.855 4.658 1.00 0.54 26 TYR A C 24
ATOM 11983 O O . TYR A 1 26 ? 4.319 -6.984 4.980 1.00 0.68 26 TYR A O 24
ATOM 12001 N N . GLY A 1 27 ? 4.979 -5.573 3.394 1.00 0.43 27 GLY A N 24
ATOM 12002 C CA . GLY A 1 27 ? 4.957 -6.597 2.376 1.00 0.42 27 GLY A CA 24
ATOM 12003 C C . GLY A 1 27 ? 3.890 -6.358 1.328 1.00 0.34 27 GLY A C 24
ATOM 12004 O O . GLY A 1 27 ? 4.129 -6.557 0.134 1.00 0.39 27 GLY A O 24
ATOM 12008 N N . LYS A 1 28 ? 2.728 -5.882 1.756 1.00 0.32 28 LYS A N 24
ATOM 12009 C CA . LYS A 1 28 ? 1.578 -5.826 0.865 1.00 0.38 28 LYS A CA 24
ATOM 12010 C C . LYS A 1 28 ? 0.793 -4.562 1.056 1.00 0.29 28 LYS A C 24
ATOM 12011 O O . LYS A 1 28 ? 0.635 -3.943 2.113 1.00 0.28 28 LYS A O 24
ATOM 12030 N N . CYS A 1 29 ? 0.241 -4.150 -0.073 1.00 0.32 29 CYS A N 24
ATOM 12031 C CA . CYS A 1 29 ? -0.641 -3.001 -0.151 1.00 0.33 29 CYS A CA 24
ATOM 12032 C C . CYS A 1 29 ? -2.054 -3.493 -0.054 1.00 0.34 29 CYS A C 24
ATOM 12033 O O . CYS A 1 29 ? -2.504 -4.488 -0.625 1.00 0.52 29 CYS A O 24
ATOM 12040 N N . LEU A 1 30 ? -2.826 -2.766 0.738 1.00 0.32 30 LEU A N 24
ATOM 12041 C CA . LEU A 1 30 ? -4.225 -3.097 0.948 1.00 0.38 30 LEU A CA 24
ATOM 12042 C C . LEU A 1 30 ? -5.045 -1.841 1.021 1.00 0.33 30 LEU A C 24
ATOM 12043 O O . LEU A 1 30 ? -4.624 -0.715 1.301 1.00 0.45 30 LEU A O 24
ATOM 12059 N N . VAL A 1 31 ? -6.327 -2.033 0.734 1.00 0.44 31 VAL A N 24
ATOM 12060 C CA . VAL A 1 31 ? -7.292 -0.945 0.784 1.00 0.51 31 VAL A CA 24
ATOM 12061 C C . VAL A 1 31 ? -7.532 -0.567 2.219 1.00 0.58 31 VAL A C 24
ATOM 12062 O O . VAL A 1 31 ? -7.920 -1.322 3.118 1.00 0.86 31 VAL A O 24
ATOM 12075 N N . GLN A 1 32 ? -7.250 0.700 2.477 1.00 0.61 32 GLN A N 24
ATOM 12076 C CA . GLN A 1 32 ? -7.400 1.264 3.804 1.00 0.89 32 GLN A CA 24
ATOM 12077 C C . GLN A 1 32 ? -8.789 1.817 3.947 1.00 1.12 32 GLN A C 24
ATOM 12078 O O . GLN A 1 32 ? -9.353 2.578 3.156 1.00 1.44 32 GLN A O 24
ATOM 12092 N N . VAL A 1 33 ? -9.410 1.393 5.037 1.00 1.59 33 VAL A N 24
ATOM 12093 C CA . VAL A 1 33 ? -10.774 1.795 5.351 1.00 2.06 33 VAL A CA 24
ATOM 12094 C C . VAL A 1 33 ? -10.779 3.184 5.937 1.00 2.56 33 VAL A C 24
ATOM 12095 O O . VAL A 1 33 ? -10.010 3.607 6.807 1.00 3.36 33 VAL A O 24
ATOM 12121 N N . ALA A 1 1 ? 1.550 3.828 -12.735 1.00 2.15 1 ALA A N 25
ATOM 12122 C CA . ALA A 1 1 ? 0.453 3.092 -12.067 1.00 1.72 1 ALA A CA 25
ATOM 12123 C C . ALA A 1 1 ? 0.720 2.999 -10.591 1.00 1.26 1 ALA A C 25
ATOM 12124 O O . ALA A 1 1 ? 1.795 2.689 -10.070 1.00 1.25 1 ALA A O 25
ATOM 12133 N N . CYS A 1 2 ? -0.325 3.296 -9.833 1.00 1.05 2 CYS A N 25
ATOM 12134 C CA . CYS A 1 2 ? -0.238 3.297 -8.380 1.00 0.76 2 CYS A CA 25
ATOM 12135 C C . CYS A 1 2 ? -0.589 1.934 -7.840 1.00 0.64 2 CYS A C 25
ATOM 12136 O O . CYS A 1 2 ? -1.304 1.095 -8.393 1.00 0.82 2 CYS A O 25
ATOM 12143 N N . GLY A 1 3 ? -0.009 1.673 -6.672 1.00 0.51 3 GLY A N 25
ATOM 12144 C CA . GLY A 1 3 ? -0.200 0.404 -5.990 1.00 0.60 3 GLY A CA 25
ATOM 12145 C C . GLY A 1 3 ? -1.627 0.201 -5.519 1.00 0.51 3 GLY A C 25
ATOM 12146 O O . GLY A 1 3 ? -2.308 1.161 -5.144 1.00 0.55 3 GLY A O 25
ATOM 12150 N N . ILE A 1 4 ? -2.061 -1.054 -5.527 1.00 0.46 4 ILE A N 25
ATOM 12151 C CA . ILE A 1 4 ? -3.436 -1.412 -5.204 1.00 0.44 4 ILE A CA 25
ATOM 12152 C C . ILE A 1 4 ? -3.465 -2.479 -4.134 1.00 0.39 4 ILE A C 25
ATOM 12153 O O . ILE A 1 4 ? -2.491 -3.100 -3.702 1.00 0.41 4 ILE A O 25
ATOM 12169 N N . LEU A 1 5 ? -4.703 -2.734 -3.688 1.00 0.45 5 LEU A N 25
ATOM 12170 C CA . LEU A 1 5 ? -4.985 -3.585 -2.520 1.00 0.57 5 LEU A CA 25
ATOM 12171 C C . LEU A 1 5 ? -4.547 -5.023 -2.726 1.00 0.54 5 LEU A C 25
ATOM 12172 O O . LEU A 1 5 ? -4.680 -5.934 -1.907 1.00 0.78 5 LEU A O 25
ATOM 12188 N N . HIS A 1 6 ? -3.998 -5.273 -3.911 1.00 0.45 6 HIS A N 25
ATOM 12189 C CA . HIS A 1 6 ? -3.444 -6.585 -4.240 1.00 0.63 6 HIS A CA 25
ATOM 12190 C C . HIS A 1 6 ? -2.180 -6.416 -5.037 1.00 0.57 6 HIS A C 25
ATOM 12191 O O . HIS A 1 6 ? -1.883 -7.006 -6.077 1.00 0.79 6 HIS A O 25
ATOM 12206 N N . ASP A 1 7 ? -1.366 -5.509 -4.514 1.00 0.37 7 ASP A N 25
ATOM 12207 C CA . ASP A 1 7 ? -0.029 -5.260 -5.038 1.00 0.33 7 ASP A CA 25
ATOM 12208 C C . ASP A 1 7 ? 0.919 -5.160 -3.873 1.00 0.31 7 ASP A C 25
ATOM 12209 O O . ASP A 1 7 ? 0.745 -4.471 -2.867 1.00 0.44 7 ASP A O 25
ATOM 12218 N N . ASN A 1 8 ? 2.002 -5.930 -3.981 1.00 0.37 8 ASN A N 25
ATOM 12219 C CA . ASN A 1 8 ? 3.004 -6.004 -2.912 1.00 0.39 8 ASN A CA 25
ATOM 12220 C C . ASN A 1 8 ? 3.761 -4.705 -2.836 1.00 0.41 8 ASN A C 25
ATOM 12221 O O . ASN A 1 8 ? 4.013 -3.970 -3.792 1.00 0.57 8 ASN A O 25
ATOM 12232 N N . CYS A 1 9 ? 4.174 -4.376 -1.610 1.00 0.34 9 CYS A N 25
ATOM 12233 C CA . CYS A 1 9 ? 4.746 -3.059 -1.329 1.00 0.41 9 CYS A CA 25
ATOM 12234 C C . CYS A 1 9 ? 5.564 -3.096 -0.065 1.00 0.44 9 CYS A C 25
ATOM 12235 O O . CYS A 1 9 ? 5.487 -3.942 0.830 1.00 0.62 9 CYS A O 25
ATOM 12242 N N . VAL A 1 10 ? 6.422 -2.084 0.028 1.00 0.51 10 VAL A N 25
ATOM 12243 C CA . VAL A 1 10 ? 7.309 -1.903 1.171 1.00 0.66 10 VAL A CA 25
ATOM 12244 C C . VAL A 1 10 ? 6.686 -0.921 2.135 1.00 0.62 10 VAL A C 25
ATOM 12245 O O . VAL A 1 10 ? 5.901 -0.013 1.846 1.00 0.93 10 VAL A O 25
ATOM 12258 N N . TYR A 1 11 ? 7.067 -1.111 3.391 1.00 0.92 11 TYR A N 25
ATOM 12259 C CA . TYR A 1 11 ? 6.593 -0.285 4.497 1.00 1.15 11 TYR A CA 25
ATOM 12260 C C . TYR A 1 11 ? 7.204 1.099 4.439 1.00 1.00 11 TYR A C 25
ATOM 12261 O O . TYR A 1 11 ? 8.037 1.563 5.223 1.00 1.61 11 TYR A O 25
ATOM 12279 N N . VAL A 1 12 ? 6.767 1.829 3.419 1.00 0.59 12 VAL A N 25
ATOM 12280 C CA . VAL A 1 12 ? 7.188 3.209 3.222 1.00 0.92 12 VAL A CA 25
ATOM 12281 C C . VAL A 1 12 ? 5.999 4.059 2.809 1.00 0.73 12 VAL A C 25
ATOM 12282 O O . VAL A 1 12 ? 5.685 4.367 1.658 1.00 1.16 12 VAL A O 25
ATOM 12295 N N . PRO A 1 13 ? 5.229 4.485 3.830 1.00 1.01 13 PRO A N 25
ATOM 12296 C CA . PRO A 1 13 ? 4.030 5.316 3.634 1.00 1.29 13 PRO A CA 25
ATOM 12297 C C . PRO A 1 13 ? 4.366 6.695 3.131 1.00 1.09 13 PRO A C 25
ATOM 12298 O O . PRO A 1 13 ? 3.675 7.370 2.365 1.00 1.07 13 PRO A O 25
ATOM 12309 N N . ALA A 1 14 ? 5.547 7.141 3.576 1.00 1.33 14 ALA A N 25
ATOM 12310 C CA . ALA A 1 14 ? 6.063 8.482 3.283 1.00 1.64 14 ALA A CA 25
ATOM 12311 C C . ALA A 1 14 ? 5.944 8.802 1.816 1.00 1.58 14 ALA A C 25
ATOM 12312 O O . ALA A 1 14 ? 5.669 9.903 1.334 1.00 1.81 14 ALA A O 25
ATOM 12319 N N . GLN A 1 15 ? 6.174 7.760 1.029 1.00 1.44 15 GLN A N 25
ATOM 12320 C CA . GLN A 1 15 ? 5.998 7.833 -0.410 1.00 1.44 15 GLN A CA 25
ATOM 12321 C C . GLN A 1 15 ? 5.407 6.539 -0.885 1.00 1.09 15 GLN A C 25
ATOM 12322 O O . GLN A 1 15 ? 5.918 5.754 -1.690 1.00 1.16 15 GLN A O 25
ATOM 12336 N N . ASN A 1 16 ? 4.231 6.268 -0.324 1.00 0.85 16 ASN A N 25
ATOM 12337 C CA . ASN A 1 16 ? 3.449 5.105 -0.711 1.00 0.74 16 ASN A CA 25
ATOM 12338 C C . ASN A 1 16 ? 3.048 5.221 -2.160 1.00 0.63 16 ASN A C 25
ATOM 12339 O O . ASN A 1 16 ? 2.426 6.154 -2.668 1.00 0.65 16 ASN A O 25
ATOM 12350 N N . PRO A 1 17 ? 3.443 4.191 -2.929 1.00 0.65 17 PRO A N 25
ATOM 12351 C CA . PRO A 1 17 ? 3.216 4.134 -4.383 1.00 0.61 17 PRO A CA 25
ATOM 12352 C C . PRO A 1 17 ? 1.779 3.862 -4.732 1.00 0.60 17 PRO A C 25
ATOM 12353 O O . PRO A 1 17 ? 1.293 3.851 -5.863 1.00 0.86 17 PRO A O 25
ATOM 12364 N N . CYS A 1 18 ? 1.030 3.617 -3.670 1.00 0.52 18 CYS A N 25
ATOM 12365 C CA . CYS A 1 18 ? -0.355 3.196 -3.774 1.00 0.52 18 CYS A CA 25
ATOM 12366 C C . CYS A 1 18 ? -1.246 4.366 -4.056 1.00 0.44 18 CYS A C 25
ATOM 12367 O O . CYS A 1 18 ? -1.034 5.538 -3.741 1.00 0.49 18 CYS A O 25
ATOM 12374 N N . CYS A 1 19 ? -2.341 4.023 -4.729 1.00 0.43 19 CYS A N 25
ATOM 12375 C CA . CYS A 1 19 ? -3.376 4.987 -5.079 1.00 0.44 19 CYS A CA 25
ATOM 12376 C C . CYS A 1 19 ? -3.945 5.571 -3.814 1.00 0.40 19 CYS A C 25
ATOM 12377 O O . CYS A 1 19 ? -4.097 4.963 -2.752 1.00 0.41 19 CYS A O 25
ATOM 12384 N N . ARG A 1 20 ? -4.275 6.860 -3.916 1.00 0.50 20 ARG A N 25
ATOM 12385 C CA . ARG A 1 20 ? -4.830 7.611 -2.788 1.00 0.57 20 ARG A CA 25
ATOM 12386 C C . ARG A 1 20 ? -6.057 6.908 -2.271 1.00 0.49 20 ARG A C 25
ATOM 12387 O O . ARG A 1 20 ? -7.136 6.797 -2.860 1.00 0.63 20 ARG A O 25
ATOM 12408 N N . GLY A 1 21 ? -5.879 6.372 -1.073 1.00 0.42 21 GLY A N 25
ATOM 12409 C CA . GLY A 1 21 ? -6.893 5.545 -0.454 1.00 0.43 21 GLY A CA 25
ATOM 12410 C C . GLY A 1 21 ? -6.324 4.217 0.000 1.00 0.40 21 GLY A C 25
ATOM 12411 O O . GLY A 1 21 ? -6.905 3.545 0.847 1.00 0.55 21 GLY A O 25
ATOM 12415 N N . LEU A 1 22 ? -5.183 3.847 -0.571 1.00 0.31 22 LEU A N 25
ATOM 12416 C CA . LEU A 1 22 ? -4.488 2.615 -0.209 1.00 0.33 22 LEU A CA 25
ATOM 12417 C C . LEU A 1 22 ? -3.356 2.933 0.734 1.00 0.39 22 LEU A C 25
ATOM 12418 O O . LEU A 1 22 ? -2.906 4.057 0.966 1.00 0.50 22 LEU A O 25
ATOM 12434 N N . GLN A 1 23 ? -2.846 1.870 1.345 1.00 0.43 23 GLN A N 25
ATOM 12435 C CA . GLN A 1 23 ? -1.708 1.970 2.252 1.00 0.54 23 GLN A CA 25
ATOM 12436 C C . GLN A 1 23 ? -0.931 0.684 2.219 1.00 0.41 23 GLN A C 25
ATOM 12437 O O . GLN A 1 23 ? -1.412 -0.448 2.201 1.00 0.42 23 GLN A O 25
ATOM 12451 N N . CYS A 1 24 ? 0.384 0.854 2.214 1.00 0.46 24 CYS A N 25
ATOM 12452 C CA . CYS A 1 24 ? 1.298 -0.279 2.185 1.00 0.44 24 CYS A CA 25
ATOM 12453 C C . CYS A 1 24 ? 1.449 -0.869 3.562 1.00 0.40 24 CYS A C 25
ATOM 12454 O O . CYS A 1 24 ? 1.833 -0.274 4.572 1.00 0.57 24 CYS A O 25
ATOM 12461 N N . ARG A 1 25 ? 1.096 -2.142 3.619 1.00 0.35 25 ARG A N 25
ATOM 12462 C CA . ARG A 1 25 ? 1.314 -2.961 4.798 1.00 0.45 25 ARG A CA 25
ATOM 12463 C C . ARG A 1 25 ? 2.585 -3.731 4.572 1.00 0.43 25 ARG A C 25
ATOM 12464 O O . ARG A 1 25 ? 3.094 -3.951 3.471 1.00 0.56 25 ARG A O 25
ATOM 12485 N N . TYR A 1 26 ? 3.163 -4.165 5.690 1.00 0.57 26 TYR A N 25
ATOM 12486 C CA . TYR A 1 26 ? 4.415 -4.921 5.679 1.00 0.66 26 TYR A CA 25
ATOM 12487 C C . TYR A 1 26 ? 4.264 -6.158 4.835 1.00 0.54 26 TYR A C 25
ATOM 12488 O O . TYR A 1 26 ? 3.852 -7.257 5.213 1.00 0.68 26 TYR A O 25
ATOM 12506 N N . GLY A 1 27 ? 4.604 -5.951 3.570 1.00 0.43 27 GLY A N 25
ATOM 12507 C CA . GLY A 1 27 ? 4.521 -7.001 2.585 1.00 0.42 27 GLY A CA 25
ATOM 12508 C C . GLY A 1 27 ? 3.791 -6.550 1.337 1.00 0.34 27 GLY A C 25
ATOM 12509 O O . GLY A 1 27 ? 4.263 -6.771 0.219 1.00 0.39 27 GLY A O 25
ATOM 12513 N N . LYS A 1 28 ? 2.654 -5.885 1.523 1.00 0.32 28 LYS A N 25
ATOM 12514 C CA . LYS A 1 28 ? 1.804 -5.512 0.397 1.00 0.38 28 LYS A CA 25
ATOM 12515 C C . LYS A 1 28 ? 0.864 -4.403 0.771 1.00 0.29 28 LYS A C 25
ATOM 12516 O O . LYS A 1 28 ? 0.601 -4.019 1.908 1.00 0.28 28 LYS A O 25
ATOM 12535 N N . CYS A 1 29 ? 0.300 -3.843 -0.287 1.00 0.32 29 CYS A N 25
ATOM 12536 C CA . CYS A 1 29 ? -0.592 -2.700 -0.186 1.00 0.33 29 CYS A CA 25
ATOM 12537 C C . CYS A 1 29 ? -2.001 -3.168 0.057 1.00 0.34 29 CYS A C 25
ATOM 12538 O O . CYS A 1 29 ? -2.572 -4.083 -0.540 1.00 0.52 29 CYS A O 25
ATOM 12545 N N . LEU A 1 30 ? -2.624 -2.495 1.014 1.00 0.32 30 LEU A N 25
ATOM 12546 C CA . LEU A 1 30 ? -3.993 -2.795 1.411 1.00 0.38 30 LEU A CA 25
ATOM 12547 C C . LEU A 1 30 ? -4.791 -1.519 1.449 1.00 0.33 30 LEU A C 25
ATOM 12548 O O . LEU A 1 30 ? -4.341 -0.379 1.292 1.00 0.45 30 LEU A O 25
ATOM 12564 N N . VAL A 1 31 ? -6.085 -1.708 1.685 1.00 0.44 31 VAL A N 25
ATOM 12565 C CA . VAL A 1 31 ? -7.033 -0.601 1.730 1.00 0.51 31 VAL A CA 25
ATOM 12566 C C . VAL A 1 31 ? -7.058 0.012 3.104 1.00 0.58 31 VAL A C 25
ATOM 12567 O O . VAL A 1 31 ? -6.916 -0.589 4.174 1.00 0.86 31 VAL A O 25
ATOM 12580 N N . GLN A 1 32 ? -7.252 1.323 3.085 1.00 0.61 32 GLN A N 25
ATOM 12581 C CA . GLN A 1 32 ? -7.399 2.102 4.305 1.00 0.89 32 GLN A CA 25
ATOM 12582 C C . GLN A 1 32 ? -8.811 1.962 4.796 1.00 1.12 32 GLN A C 25
ATOM 12583 O O . GLN A 1 32 ? -9.778 2.633 4.419 1.00 1.44 32 GLN A O 25
ATOM 12597 N N . VAL A 1 33 ? -8.968 0.998 5.694 1.00 1.59 33 VAL A N 25
ATOM 12598 C CA . VAL A 1 33 ? -10.268 0.703 6.284 1.00 2.06 33 VAL A CA 25
ATOM 12599 C C . VAL A 1 33 ? -10.561 1.716 7.361 1.00 2.56 33 VAL A C 25
ATOM 12600 O O . VAL A 1 33 ? -10.469 1.538 8.579 1.00 3.36 33 VAL A O 25
#

Secondary structure (DSSP, 8-state):
--B-TT-EE-S-GGG--B-BTEEEETEEEEE--

Foldseek 3Di:
DAFDQPAFDDQDQVPHSHDVQWHHDHTGIRGDD

Sequence (33 aa):
ACGILHDNCVYVPAQNPCCRGLQCRYGKCLVQVACGILHDNCVYVPAQNPCCRGLQCRYGKCLVQVACGILHDNCVYVPAQNPCCRGLQCRYGKCLVQVACGILHDNCVYVPAQNPCCRGLQCRYGKCLVQVACGILHDNCVYVPAQNPCCRGLQCRYGKCLVQVACGILHDNCVYVPAQNPCCRGLQCRYGKCLVQVACGILHDNCVYVPAQNPCCRGLQCRYGKCLVQVACGILHDNCVYVPAQNPCCRGLQCRYGKCLVQVACGILHDNCVYVPAQNPCCRGLQCRYGKCLVQVACGILHDNCVYVPAQNPCCRGLQCRYGKCLVQVACGILHDNCVYVPAQNPCCRGLQCRYGKCLVQVACGILHDNCVYVPAQNPCCRGLQCRYGKCLVQVACGILHDNCVYVPAQNPCCRGLQCRYGKCLVQVACGILHDNCVYVPAQNPCCRGLQCRYGKCLVQVACGILHDNCVYVPAQNPCCRGLQCRYGKCLVQVACGILHDNCVYVPAQNPCCRGLQCRYGKCLVQVACGILHDNCVYVPAQNPCCRGLQCRYGKCLVQVACGILHDNCVYVPAQNPCCRGLQCRYGKCLVQVACGILHDNCVYVPAQNPCCRGLQCRYGKCLVQVACGILHDNCVYVPAQNPCCRGLQCRYGKCLVQVACGILHDNCVYVPAQNPCCRGLQCRYGKCLVQVACGILHDNCVYVPAQNPCCRGLQCRYGKCLVQVACGILHDNCVYVPAQNPCCRGLQCRYGKCLVQVACGILHDNCVYVPAQNPCCRGLQCRYGKCLVQVACGILHDNCVYVPAQNPCCRGLQCRYGKCLVQV

GO terms:
  GO:0005576 extracellular region (C, EXP)

Organism: Psalmopoeus cambridgei (NCBI:txid179874)

Radius of gyration: 7.56 Å; Cα contacts (8 Å, |Δi|>4): 69; chains: 1; bounding box: 18×16×17 Å

Solvent-accessible surface area: 2731 Å² total